Protein AF-A0A2R6P056-F1 (afdb_monomer_lite)

Foldseek 3Di:
DFQQDAPVPDPDQDLEEEAEDDQDDPPDPPDRAHHLCNVVSQHAYEYEAVHLNNVQVSLPFDKDFALDFQAAKFKKAFDDDPPPLCLFQQLCPPVDRIFIFGAGYRMATPGGHPQKDQGIATPRHSNQKIAGNPGNYIYHRTDLPDVSRVCSVVSVVSCQCPRSVHDPCPDLVNLLVVLLVVLCVVQDPAEAEEEEAALALLSLLLQLSNCVNRNPSYAYEYEPLLQAADCSLVVSCCCVCVVRVRHYDYHDCNVVNQVQLAQPQDLVSLLVSLLVVVLVVSVVVLVVVQVVLVVCCVVPPDHNDGHAEYEASAAQVNVVQQDDPVDGRDPPPVQRPVVVDDPPDRHHYDHSRNHDDLVSSLSSCVVSVNDNCSSLDADAGSSHCCSLERGGDHSLQSVLQNVLQVLLVVLCVVVVNSNVWNDKGKHWYPAWDWADDPNDIDTATEMEIFTWDDPPVQWTFTDDDDPVSVVSSQVCSCNPRPRYNYYHYDRATVVGPDPVPCLVVLCVCQVDAPQPQLHTRVRPGNDDQLPQKDKDKAADDPVVVVVPAFIEIFIWGQDRNDSDIDRQDDAPVVVLCRQQVCLQVVSGAFPDQPPVVQKTWHWYQHPNQRWIKIKIWHWDDDPRRIHGSFSPQDDDDQPDPGGTTKIKIKTFQQFCSPLPGQQLLPDLWDWDWDQDPNDIAIWIWGFGGGNATEIETAPQSLCCVPPVGDPDDDCVDPSNLVVQLVSQLVSCVSSVHHSVPQQPDWYKHKDADDPVCLPAQIEIFTDGSSHTDQFDRPSNVLRLQLSLVDPPHPSVVSNCVSPVVDPDDPQFFHWYAYNRGIWTKHWDADPVRGTRIIMGIDGDDCPDDDDDDD

Secondary structure (DSSP, 8-state):
--TT--GGG-SS--S-EEE---SS-TTSTTPPPPPGGGGGSSS-EEEETHHHHHHHHHTT-EEEE-SS--EEEEEEEE---TT--TTTTTTTTTS-SEEEEEEE-SEEEEEPPTTEEEEEE-SS-TTSEEEESSS-EEEESB-TTSTTSTTHHHHHHIIIIIIS---S---HHHHHHHHHHHHHHHHTTT-EEEEE--SSHHHHHHHHHHHHHHGGGEEEEEEE-S-SSTTHHHHHHIIIIIIT---EEEEE-HHHHHHHSTT---HHHHHHHHHHHHHHHHHHHHHHHHHHHHHHHHTT-S----EEEEE----HHHHHHH--TTSPPP---TTTS-TTS-TT--PEEE-TTTT--HHHHHHHHHHTT--HHHHTPPP--TTGGGGTB-S---HHHHHHHHHHHHHHHHHHHHTT-GGG-SEEEEEEEEEEEEEEETTEEEEEEEEEEEEEE-SSSSSBEEP---HHHHHHHHHHHHHHSTTEEEEEE----BS-S-GGGHHHHHHHHTT---TTT-EETTTTEE--TTTSEEEEEEPPPHHHHHTT--EEEEEEEEPSSS--EE-S---HHHHHHHHHHHHHTTSS--S-EETTTTEEEEEEEETTTTEEEEEEEEEEEETTEEEE----S-EE-TTSSSEE--EEEEEES-BTTTTSSSSTTS-SSEEEEEEETTEEEEEEEEEEEESEEEEEEEHHHHHHHHHSS-S---TTSHHHHHHHHHHHHHHHHHTTS-TT-TTSSEEEEEEPPPTT-TT-SEEEEEEETTEE-SS--HHHHHHHHHHTTSTTSHHHHHHHHHHHTS---TT--EEEEETTEEEEEEEEE-TTS-EEEEEEEE------------

pLDDT: mean 84.79, std 12.83, range [28.3, 98.31]

Organism: NCBI:txid98765

Radius of gyration: 34.44 Å; chains: 1; bounding box: 95×86×88 Å

InterPro domains:
  IPR001674 GMP synthase, C-terminal [TIGR00884] (174-497)
  IPR001674 GMP synthase, C-terminal [cd01997] (183-497)
  IPR004739 GMP synthase, glutamine amidotransferase [TIGR00888] (2-167)
  IPR004739 GMP synthase, glutamine amidotransferase [cd01742] (2-160)
  IPR007400 PrpF-like [PF04303] (493-852)
  IPR014729 Rossmann-like alpha/beta/alpha sandwich fold [G3DSA:3.40.50.620] (172-387)
  IPR017926 Glutamine amidotransferase [PF00117] (6-162)
  IPR022310 NAD/GMP synthase [PF02540] (185-264)
  IPR022955 GMP synthase [MF_00344] (4-502)
  IPR025777 GMP synthetase ATP pyrophosphatase domain [PS51553] (170-377)
  IPR029062 Class I glutamine amidotransferase-like [G3DSA:3.40.50.880] (2-171)
  IPR029062 Class I glutamine amidotransferase-like [SSF52317] (11-172)

Sequence (854 aa):
MPCTQKIKDLNFKPKGVILSGSPYSVYDDDAPHVDTAVFELGVPVLGICYGLQEMAWNLKGKVSQCDHREYGFAQLQVSKISNGNKSVDALFENLGDEMQVWMSHGDQLSEMPTDFHIIGHTQNAPYAAIAHNSKPFYGIQFHPEVTHSPRGREIIGRFVLNICECKTNWTMEEFIGKEITRIRQICGEKGRVIGAVSGGVDSTVAAKLMHEAIGDRFHAIMVDNGVLRLNEAKQVHEMLNNDLGVNLTVVDASELFLSRLKDIEDPEQKRKIIGNTFINVFEEEAAKIEAAAEAEEKQGAEAKGRVEWLLQGTLYPDVIESISFKGPSATIKTHHNVGGLLKDMKLKLIEPLRELFKDEVRALGRLLSIPSHLVQRHPFPGPGLAIRILGPVTREQVQILQHADSIYIEEIRRAELYDQISQAFAVLLPVKAVGVMGDKRTYEQVIALRAVQSEDFMTADWFVFPAEVLRRISSRITNEVAGINRVTYDISSKPPADSARWGPIFLGIMGSPDPTYGRQLNGMGGGVSSLSKICVVERPSVAQKAEGIDVVYTFVQVGIHDTAIDYSGNCGNLSSMIGVYALDEGLCQPRTVDEKLGTTIVRSLNTNTNKIIDTTFPVASLGTDITPLLDLQQVSMAGVPGKASQIVLEFVSPGGARTGKLLPTGNPVDVIEVEIDGRRAEFNVSLVDATNPTVFILKDELCMALYGGSLSIDYNDNDVRRVMENLRQQGAILMGLDPSAQAQPKIAALSESAAEDGSVDIVIHAFSMGVLHKAVPMTVGLCLGVASNIKDTLAWNIVQESRSTRLSNSDELTRIRHPGGTVDVGASIDSSGEVESAKVIRTGRRLMKGVVWW

Structure (mmCIF, N/CA/C/O backbone):
data_AF-A0A2R6P056-F1
#
_entry.id   AF-A0A2R6P056-F1
#
loop_
_atom_site.group_PDB
_atom_site.id
_atom_site.type_symbol
_atom_site.label_atom_id
_atom_site.label_alt_id
_atom_site.label_comp_id
_atom_site.label_asym_id
_atom_site.label_entity_id
_atom_site.label_seq_id
_atom_site.pdbx_PDB_ins_code
_atom_site.Cartn_x
_atom_site.Cartn_y
_atom_site.Cartn_z
_atom_site.occupancy
_atom_site.B_iso_or_equiv
_atom_site.auth_seq_id
_atom_site.auth_comp_id
_atom_site.auth_asym_id
_atom_site.auth_atom_id
_atom_site.pdbx_PDB_model_num
ATOM 1 N N . MET A 1 1 ? -4.938 -19.185 8.873 1.00 75.62 1 MET A N 1
ATOM 2 C CA . MET A 1 1 ? -3.957 -19.999 9.633 1.00 75.62 1 MET A CA 1
ATOM 3 C C . MET A 1 1 ? -2.597 -19.829 8.978 1.00 75.62 1 MET A C 1
ATOM 5 O O . MET A 1 1 ? -2.578 -19.741 7.754 1.00 75.62 1 MET A O 1
ATOM 9 N N . PRO A 1 2 ? -1.494 -19.756 9.737 1.00 83.56 2 PRO A N 1
ATOM 10 C CA . PRO A 1 2 ? -0.162 -19.773 9.141 1.00 83.56 2 PRO A CA 1
ATOM 11 C C . PRO A 1 2 ? 0.086 -21.123 8.453 1.00 83.56 2 PRO A C 1
ATOM 13 O O . PRO A 1 2 ? -0.388 -22.159 8.918 1.00 83.56 2 PRO A O 1
ATOM 16 N N . CYS A 1 3 ? 0.842 -21.120 7.360 1.00 81.75 3 CYS A N 1
ATOM 17 C CA . CYS A 1 3 ? 1.228 -22.326 6.617 1.00 81.75 3 CYS A CA 1
ATOM 18 C C . CYS A 1 3 ? 2.024 -23.337 7.464 1.00 81.75 3 CYS A C 1
ATOM 20 O O . CYS A 1 3 ? 1.934 -24.534 7.225 1.00 81.75 3 CYS A O 1
ATOM 22 N N . THR A 1 4 ? 2.725 -22.874 8.502 1.00 84.62 4 THR A N 1
ATOM 23 C CA . THR A 1 4 ? 3.504 -23.703 9.435 1.00 84.62 4 THR A CA 1
ATOM 24 C C . THR A 1 4 ? 2.660 -24.401 10.512 1.00 84.62 4 THR A C 1
ATOM 26 O O . THR A 1 4 ? 3.211 -25.115 11.356 1.00 84.62 4 THR A O 1
ATOM 29 N N . GLN A 1 5 ? 1.334 -24.208 10.511 1.00 90.19 5 GLN A N 1
ATOM 30 C CA . GLN A 1 5 ? 0.412 -24.845 11.451 1.00 90.19 5 GLN A CA 1
ATOM 31 C C . GLN A 1 5 ? 0.548 -26.370 11.389 1.00 90.19 5 GLN A C 1
ATOM 33 O O . GLN A 1 5 ? 0.335 -26.984 10.344 1.00 90.19 5 GLN A O 1
ATOM 38 N N . LYS A 1 6 ? 0.856 -26.995 12.530 1.00 91.06 6 LYS A N 1
ATOM 39 C CA . LYS A 1 6 ? 0.923 -28.454 12.612 1.00 91.06 6 LYS A CA 1
ATOM 40 C C . LYS A 1 6 ? -0.477 -29.048 12.583 1.00 91.06 6 LYS A C 1
ATOM 42 O O . LYS A 1 6 ? -1.356 -28.621 13.334 1.00 91.06 6 LYS A O 1
ATOM 47 N N . ILE A 1 7 ? -0.665 -30.062 11.745 1.00 91.56 7 ILE A N 1
ATOM 48 C CA . ILE A 1 7 ? -1.951 -30.733 11.543 1.00 91.56 7 ILE A CA 1
ATOM 49 C C . ILE A 1 7 ? -2.420 -31.416 12.825 1.00 91.56 7 ILE A C 1
ATOM 51 O O . ILE A 1 7 ? -3.599 -31.357 13.158 1.00 91.56 7 ILE A O 1
ATOM 55 N N . LYS A 1 8 ? -1.492 -32.008 13.582 1.00 90.69 8 LYS A N 1
ATOM 56 C CA . LYS A 1 8 ? -1.785 -32.645 14.876 1.00 90.69 8 LYS A CA 1
ATOM 57 C C . LYS A 1 8 ? -2.351 -31.678 15.928 1.00 90.69 8 LYS A C 1
ATOM 59 O O . LYS A 1 8 ? -2.991 -32.134 16.869 1.00 90.69 8 LYS A O 1
ATOM 64 N N . ASP A 1 9 ? -2.099 -30.377 15.773 1.00 91.12 9 ASP A N 1
ATOM 65 C CA . ASP A 1 9 ? -2.533 -29.341 16.713 1.00 91.12 9 ASP A CA 1
ATOM 66 C C . ASP A 1 9 ? -3.903 -28.751 16.312 1.00 91.12 9 ASP A C 1
ATOM 68 O O . ASP A 1 9 ? -4.453 -27.915 17.029 1.00 91.12 9 ASP A O 1
ATOM 72 N N . LEU A 1 10 ? -4.481 -29.182 15.181 1.00 88.69 10 LEU A N 1
ATOM 73 C CA . LEU A 1 10 ? -5.836 -28.803 14.788 1.00 88.69 10 LEU A CA 1
ATOM 74 C C . LEU A 1 10 ? -6.864 -29.530 15.661 1.00 88.69 10 LEU A C 1
ATOM 76 O O . LEU A 1 10 ? -6.877 -30.755 15.765 1.00 88.69 10 LEU A O 1
ATOM 80 N N . ASN A 1 11 ? -7.796 -28.773 16.233 1.00 91.38 11 ASN A N 1
ATOM 81 C CA . ASN A 1 11 ? -8.930 -29.309 16.989 1.00 91.38 11 ASN A CA 1
ATOM 82 C C . ASN A 1 11 ? -10.123 -29.717 16.098 1.00 91.38 11 ASN A C 1
ATOM 84 O O . ASN A 1 11 ? -11.168 -30.113 16.611 1.00 91.38 11 ASN A O 1
ATOM 88 N N . PHE A 1 12 ? -9.984 -29.625 14.774 1.00 90.44 12 PHE A N 1
ATOM 89 C CA . PHE A 1 12 ? -10.986 -30.037 13.794 1.00 90.44 12 PHE A CA 1
ATOM 90 C C . PHE A 1 12 ? -10.323 -30.702 12.584 1.00 90.44 12 PHE A C 1
ATOM 92 O O . PHE A 1 12 ? -9.145 -30.487 12.300 1.00 90.44 12 PHE A O 1
ATOM 99 N N . LYS A 1 13 ? -11.104 -31.481 11.829 1.00 91.62 13 LYS A N 1
ATOM 100 C CA . LYS A 1 13 ? -10.689 -32.006 10.523 1.00 91.62 13 LYS A CA 1
ATOM 101 C C . LYS A 1 13 ? -11.301 -31.141 9.410 1.00 91.62 13 LYS A C 1
ATOM 103 O O . LYS A 1 13 ? -12.532 -31.093 9.332 1.00 91.62 13 LYS A O 1
ATOM 108 N N . PRO A 1 14 ? -10.502 -30.456 8.566 1.00 94.00 14 PRO A N 1
ATOM 109 C CA . PRO A 1 14 ? -11.036 -29.638 7.477 1.00 94.00 14 PRO A CA 1
ATOM 110 C C . PRO A 1 14 ? -11.756 -30.499 6.432 1.00 94.00 14 PRO A C 1
ATOM 112 O O . PRO A 1 14 ? -11.484 -31.690 6.302 1.00 94.00 14 PRO A O 1
ATOM 115 N N . LYS A 1 15 ? -12.672 -29.897 5.666 1.00 96.06 15 LYS A N 1
ATOM 116 C CA . LYS A 1 15 ? -13.300 -30.555 4.506 1.00 96.06 15 LYS A CA 1
ATOM 117 C C . LYS A 1 15 ? -12.418 -30.540 3.263 1.00 96.06 15 LYS A C 1
ATOM 119 O O . LYS A 1 15 ? -12.544 -31.440 2.449 1.00 96.06 15 LYS A O 1
ATOM 124 N N . GLY A 1 16 ? -11.517 -29.570 3.172 1.00 96.38 16 GLY A N 1
ATOM 125 C CA . GLY A 1 16 ? -10.445 -29.476 2.193 1.00 96.38 16 GLY A CA 1
ATOM 126 C C . GLY A 1 16 ? -9.465 -28.381 2.601 1.00 96.38 16 GLY A C 1
ATOM 127 O O . GLY A 1 16 ? -9.745 -27.604 3.517 1.00 96.38 16 GLY A O 1
ATOM 128 N N . VAL A 1 17 ? -8.306 -28.342 1.954 1.00 97.19 17 VAL A N 1
ATOM 129 C CA . VAL A 1 17 ? -7.214 -27.414 2.267 1.00 97.19 17 VAL A CA 1
ATOM 130 C C . VAL A 1 17 ? -6.831 -26.640 1.012 1.00 97.19 17 VAL A C 1
ATOM 132 O O . VAL A 1 17 ? -6.669 -27.235 -0.047 1.00 97.19 17 VAL A O 1
ATOM 135 N N . ILE A 1 18 ? -6.660 -25.324 1.133 1.00 97.81 18 ILE A N 1
ATOM 136 C CA . ILE A 1 18 ? -6.071 -24.486 0.083 1.00 97.81 18 ILE A CA 1
ATOM 137 C C . ILE A 1 18 ? -4.707 -24.005 0.582 1.00 97.81 18 ILE A C 1
ATOM 139 O O . ILE A 1 18 ? -4.626 -23.375 1.637 1.00 97.81 18 ILE A O 1
ATOM 143 N N . LEU A 1 19 ? -3.645 -24.315 -0.159 1.00 96.56 19 LEU A N 1
ATOM 144 C CA . LEU A 1 19 ? -2.292 -23.808 0.064 1.00 96.56 19 LEU A CA 1
ATOM 145 C C . LEU A 1 19 ? -2.094 -22.597 -0.854 1.00 96.56 19 LEU A C 1
ATOM 147 O O . LEU A 1 19 ? -2.157 -22.742 -2.072 1.00 96.56 19 LEU A O 1
ATOM 151 N N . SER A 1 20 ? -1.918 -21.405 -0.286 1.00 92.06 20 SER A N 1
ATOM 152 C CA . SER A 1 20 ? -1.836 -20.148 -1.043 1.00 92.06 20 SER A CA 1
ATOM 153 C C . SER A 1 20 ? -0.465 -19.919 -1.693 1.00 92.06 20 SER A C 1
ATOM 155 O O . SER A 1 20 ? 0.488 -20.664 -1.460 1.00 92.06 20 SER A O 1
ATOM 157 N N . GLY A 1 21 ? -0.356 -18.834 -2.466 1.00 86.94 21 GLY A N 1
ATOM 158 C CA . GLY A 1 21 ? 0.915 -18.348 -3.002 1.00 86.94 21 GLY A CA 1
ATOM 159 C C . GLY A 1 21 ? 1.858 -17.763 -1.939 1.00 86.94 21 GLY A C 1
ATOM 160 O O . GLY A 1 21 ? 1.468 -17.525 -0.794 1.00 86.94 21 GLY A O 1
ATOM 161 N N . SER A 1 22 ? 3.106 -17.524 -2.345 1.00 82.69 22 SER A N 1
ATOM 162 C CA . SER A 1 22 ? 4.208 -16.996 -1.533 1.00 82.69 22 SER A CA 1
ATOM 163 C C . SER A 1 22 ? 5.243 -16.342 -2.461 1.00 82.69 22 SER A C 1
ATOM 165 O O . SER A 1 22 ? 5.363 -16.780 -3.606 1.00 82.69 22 SER A O 1
ATOM 167 N N . PRO A 1 23 ? 6.003 -15.323 -2.012 1.00 75.56 23 PRO A N 1
ATOM 168 C CA . PRO A 1 23 ? 7.114 -14.777 -2.793 1.00 75.56 23 PRO A CA 1
ATOM 169 C C . PRO A 1 23 ? 8.371 -15.664 -2.769 1.00 75.56 23 PRO A C 1
ATOM 171 O O . PRO A 1 23 ? 9.294 -15.403 -3.535 1.00 75.56 23 PRO A O 1
ATOM 174 N N . TYR A 1 24 ? 8.426 -16.652 -1.871 1.00 82.88 24 TYR A N 1
ATOM 175 C CA . TYR A 1 24 ? 9.580 -17.532 -1.687 1.00 82.88 24 TYR A CA 1
ATOM 176 C C . TYR A 1 24 ? 9.681 -18.588 -2.790 1.00 82.88 24 TYR A C 1
ATOM 178 O O . TYR A 1 24 ? 8.664 -19.038 -3.318 1.00 82.88 24 TYR A O 1
ATOM 186 N N . SER A 1 25 ? 10.903 -19.029 -3.079 1.00 88.00 25 SER A N 1
ATOM 187 C CA . SER A 1 25 ? 11.138 -20.343 -3.679 1.00 88.00 25 SER A CA 1
ATOM 188 C C . SER A 1 25 ? 10.952 -21.425 -2.617 1.00 88.00 25 SER A C 1
ATOM 190 O O . SER A 1 25 ? 11.309 -21.212 -1.460 1.00 88.00 25 SER A O 1
ATOM 192 N N . VAL A 1 26 ? 10.461 -22.613 -2.990 1.00 89.88 26 VAL A N 1
ATOM 193 C CA . VAL A 1 26 ? 10.412 -23.774 -2.069 1.00 89.88 26 VAL A CA 1
ATOM 194 C C . VAL A 1 26 ? 11.807 -24.246 -1.633 1.00 89.88 26 VAL A C 1
ATOM 196 O O . VAL A 1 26 ? 11.919 -25.086 -0.749 1.00 89.88 26 VAL A O 1
ATOM 199 N N . TYR A 1 27 ? 12.875 -23.745 -2.261 1.00 90.12 27 TYR A N 1
ATOM 200 C CA . TYR A 1 27 ? 14.259 -24.067 -1.905 1.00 90.12 27 TYR A CA 1
ATOM 201 C C . TYR A 1 27 ? 14.955 -22.978 -1.085 1.00 90.12 27 TYR A C 1
ATOM 203 O O . TYR A 1 27 ? 16.106 -23.181 -0.702 1.00 90.12 27 TYR A O 1
ATOM 211 N N . ASP A 1 28 ? 14.312 -21.831 -0.842 1.00 86.31 28 ASP A N 1
ATOM 212 C CA . ASP A 1 28 ? 14.918 -20.787 -0.013 1.00 86.31 28 ASP A CA 1
ATOM 213 C C . ASP A 1 28 ? 15.068 -21.290 1.433 1.00 86.31 28 ASP A C 1
ATOM 215 O O . ASP A 1 28 ? 14.157 -21.909 1.976 1.00 86.31 28 ASP A O 1
ATOM 219 N N . ASP A 1 29 ? 16.184 -20.973 2.099 1.00 84.19 29 ASP A N 1
ATOM 220 C CA . ASP A 1 29 ? 16.442 -21.421 3.484 1.00 84.19 29 ASP A CA 1
ATOM 221 C C . ASP A 1 29 ? 15.346 -20.969 4.474 1.00 84.19 29 ASP A C 1
ATOM 223 O O . ASP A 1 29 ? 15.034 -21.652 5.449 1.00 84.19 29 ASP A O 1
ATOM 227 N N . ASP A 1 30 ? 14.746 -19.810 4.194 1.00 85.56 30 ASP A N 1
ATOM 228 C CA . ASP A 1 30 ? 13.691 -19.175 4.986 1.00 85.56 30 ASP A CA 1
ATOM 229 C C . ASP A 1 30 ? 12.273 -19.484 4.462 1.00 85.56 30 ASP A C 1
ATOM 231 O O . ASP A 1 30 ? 11.299 -18.856 4.905 1.00 85.56 30 ASP A O 1
ATOM 235 N N . ALA A 1 31 ? 12.147 -20.396 3.492 1.00 86.06 31 ALA A N 1
ATOM 236 C CA . ALA A 1 31 ? 10.882 -20.710 2.849 1.00 86.06 31 ALA A CA 1
ATOM 237 C C . ALA A 1 31 ? 9.869 -21.276 3.861 1.00 86.06 31 ALA A C 1
ATOM 239 O O . ALA A 1 31 ? 10.178 -22.164 4.664 1.00 86.06 31 ALA A O 1
ATOM 240 N N . PRO A 1 32 ? 8.624 -20.777 3.858 1.00 87.25 32 PRO A N 1
ATOM 241 C CA . PRO A 1 32 ? 7.599 -21.318 4.725 1.00 87.25 32 PRO A CA 1
ATOM 242 C C . PRO A 1 32 ? 7.099 -22.668 4.194 1.00 87.25 32 PRO A C 1
ATOM 244 O O . PRO A 1 32 ? 6.474 -22.729 3.135 1.00 87.25 32 PRO A O 1
ATOM 247 N N . HIS A 1 33 ? 7.302 -23.735 4.964 1.00 92.62 33 HIS A N 1
ATOM 248 C CA . HIS A 1 33 ? 6.852 -25.082 4.602 1.00 92.62 33 HIS A CA 1
ATOM 249 C C . HIS A 1 33 ? 5.596 -25.515 5.349 1.00 92.62 33 HIS A C 1
ATOM 251 O O . HIS A 1 33 ? 5.412 -25.211 6.536 1.00 92.62 33 HIS A O 1
ATOM 257 N N . VAL A 1 34 ? 4.744 -26.261 4.646 1.00 94.00 34 VAL A N 1
ATOM 258 C CA . VAL A 1 34 ? 3.537 -26.845 5.233 1.00 94.00 34 VAL A CA 1
ATOM 259 C C . VAL A 1 34 ? 3.890 -28.070 6.074 1.00 94.00 34 VAL A C 1
ATOM 261 O O . VAL A 1 34 ? 4.869 -28.770 5.824 1.00 94.00 34 VAL A O 1
ATOM 264 N N . ASP A 1 35 ? 3.082 -28.368 7.089 1.00 94.19 35 ASP A N 1
ATOM 265 C CA . ASP A 1 35 ? 3.185 -29.653 7.772 1.00 94.19 35 ASP A CA 1
ATOM 266 C C . ASP A 1 35 ? 2.777 -30.793 6.826 1.00 94.19 35 ASP A C 1
ATOM 268 O O . ASP A 1 35 ? 1.626 -30.877 6.397 1.00 94.19 35 ASP A O 1
ATOM 272 N N . THR A 1 36 ? 3.719 -31.682 6.506 1.00 93.75 36 THR A N 1
ATOM 273 C CA . THR A 1 36 ? 3.576 -32.719 5.464 1.00 93.75 36 THR A CA 1
ATOM 274 C C . THR A 1 36 ? 2.425 -33.692 5.721 1.00 93.75 36 THR A C 1
ATOM 276 O O . THR A 1 36 ? 1.840 -34.226 4.776 1.00 93.75 36 THR A O 1
ATOM 279 N N . ALA A 1 37 ? 2.011 -33.829 6.985 1.00 94.19 37 ALA A N 1
ATOM 280 C CA . ALA A 1 37 ? 0.803 -34.539 7.401 1.00 94.19 37 ALA A CA 1
ATOM 281 C C . ALA A 1 37 ? -0.478 -34.050 6.691 1.00 94.19 37 ALA A C 1
ATOM 283 O O . ALA A 1 37 ? -1.468 -34.782 6.633 1.00 94.19 37 ALA A O 1
ATOM 284 N N . VAL A 1 38 ? -0.477 -32.846 6.103 1.00 94.44 38 VAL A N 1
ATOM 285 C CA . VAL A 1 38 ? -1.598 -32.324 5.309 1.00 94.44 38 VAL A CA 1
ATOM 286 C C . VAL A 1 38 ? -1.961 -33.252 4.143 1.00 94.44 38 VAL A C 1
ATOM 288 O O . VAL A 1 38 ? -3.143 -33.449 3.862 1.00 94.44 38 VAL A O 1
ATOM 291 N N . PHE A 1 39 ? -0.970 -33.901 3.522 1.00 94.19 39 PHE A N 1
ATOM 292 C CA . PHE A 1 39 ? -1.167 -34.818 2.393 1.00 94.19 39 PHE A CA 1
ATOM 293 C C . PHE A 1 39 ? -1.636 -36.221 2.823 1.00 94.19 39 PHE A C 1
ATOM 295 O O . PHE A 1 39 ? -1.958 -37.063 1.979 1.00 94.19 39 PHE A O 1
ATOM 302 N N . GLU A 1 40 ? -1.716 -36.475 4.131 1.00 92.56 40 GLU A N 1
ATOM 303 C CA . GLU A 1 40 ? -2.178 -37.732 4.733 1.00 92.56 40 GLU A CA 1
ATOM 304 C C . GLU A 1 40 ? -3.558 -37.597 5.401 1.00 92.56 40 GLU A C 1
ATOM 306 O O . GLU A 1 40 ? -4.170 -38.593 5.784 1.00 92.56 40 GLU A O 1
ATOM 311 N N . LEU A 1 41 ? -4.112 -36.379 5.476 1.00 91.25 41 LEU A N 1
ATOM 312 C CA . LEU A 1 41 ? -5.406 -36.090 6.110 1.00 91.25 41 LEU A CA 1
ATOM 313 C C . LEU A 1 41 ? -6.607 -36.808 5.471 1.00 91.25 41 LEU A C 1
ATOM 315 O O . LEU A 1 41 ? -7.665 -36.937 6.102 1.00 91.25 41 LEU A O 1
ATOM 319 N N . GLY A 1 42 ? -6.474 -37.254 4.220 1.00 92.44 42 GLY A N 1
ATOM 320 C CA . GLY A 1 42 ? -7.564 -37.865 3.458 1.00 92.44 42 GLY A CA 1
ATOM 321 C C . GLY A 1 42 ? -8.678 -36.871 3.117 1.00 92.44 42 GLY A C 1
ATOM 322 O O . GLY A 1 42 ? -9.853 -37.222 3.193 1.00 92.44 42 GLY A O 1
ATOM 323 N N . VAL A 1 43 ? -8.311 -35.624 2.811 1.00 95.75 43 VAL A N 1
ATOM 324 C CA . VAL A 1 43 ? -9.210 -34.538 2.383 1.00 95.75 43 VAL A CA 1
ATOM 325 C C . VAL A 1 43 ? -8.651 -33.900 1.104 1.00 95.75 43 VAL A C 1
ATOM 327 O O . VAL A 1 43 ? -7.445 -34.010 0.878 1.00 95.75 43 VAL A O 1
ATOM 330 N N . PRO A 1 44 ? -9.470 -33.251 0.261 1.00 97.75 44 PRO A N 1
ATOM 331 C CA . PRO A 1 44 ? -8.982 -32.530 -0.908 1.00 97.75 44 PRO A CA 1
ATOM 332 C C . PRO A 1 44 ? -7.988 -31.421 -0.582 1.00 97.75 44 PRO A C 1
ATOM 334 O O . PRO A 1 44 ? -8.125 -30.734 0.431 1.00 97.75 44 PRO A O 1
ATOM 337 N N . VAL A 1 45 ? -7.010 -31.225 -1.467 1.00 98.06 45 VAL A N 1
ATOM 338 C CA . VAL A 1 45 ? -5.990 -30.175 -1.339 1.00 98.06 45 VAL A CA 1
ATOM 339 C C . VAL A 1 45 ? -5.863 -29.432 -2.665 1.00 98.06 45 VAL A C 1
ATOM 341 O O . VAL A 1 45 ? -5.681 -30.069 -3.698 1.00 98.06 45 VAL A O 1
ATOM 344 N N . LEU A 1 46 ? -5.944 -28.102 -2.631 1.00 98.31 46 LEU A N 1
ATOM 345 C CA . LEU A 1 46 ? -5.671 -27.215 -3.761 1.00 98.31 46 LEU A CA 1
ATOM 346 C C . LEU A 1 46 ? -4.417 -26.389 -3.467 1.00 98.31 46 LEU A C 1
ATOM 348 O O . LEU A 1 46 ? -4.413 -25.587 -2.539 1.00 98.31 46 LEU A O 1
ATOM 352 N N . GLY A 1 47 ? -3.360 -26.566 -4.252 1.00 97.56 47 GLY A N 1
ATOM 353 C CA . GLY A 1 47 ? -2.179 -25.707 -4.225 1.00 97.56 47 GLY A CA 1
ATOM 354 C C . GLY A 1 47 ? -2.292 -24.564 -5.230 1.00 97.56 47 GLY A C 1
ATOM 355 O O . GLY A 1 47 ? -2.563 -24.816 -6.397 1.00 97.56 47 GLY A O 1
ATOM 356 N N . ILE A 1 48 ? -2.070 -23.324 -4.801 1.00 97.12 48 ILE A N 1
ATOM 357 C CA . ILE A 1 48 ? -2.097 -22.123 -5.647 1.00 97.12 48 ILE A CA 1
ATOM 358 C C . ILE A 1 48 ? -0.692 -21.528 -5.691 1.00 97.12 48 ILE A C 1
ATOM 360 O O . ILE A 1 48 ? -0.143 -21.170 -4.650 1.00 97.12 48 ILE A O 1
ATOM 364 N N . CYS A 1 49 ? -0.116 -21.397 -6.885 1.00 93.50 49 CYS A N 1
ATOM 365 C CA . CYS A 1 49 ? 1.226 -20.865 -7.114 1.00 93.50 49 CYS A CA 1
ATOM 366 C C . CYS A 1 49 ? 2.279 -21.594 -6.248 1.00 93.50 49 CYS A C 1
ATOM 368 O O . CYS A 1 49 ? 2.548 -22.774 -6.475 1.00 93.50 49 CYS A O 1
ATOM 370 N N . TYR A 1 50 ? 2.821 -20.952 -5.211 1.00 93.88 50 TYR A N 1
ATOM 371 C CA . TYR A 1 50 ? 3.709 -21.600 -4.240 1.00 93.88 50 TYR A CA 1
ATOM 372 C C . TYR A 1 50 ? 3.086 -22.844 -3.595 1.00 93.88 50 TYR A C 1
ATOM 374 O O . TYR A 1 50 ? 3.771 -23.835 -3.389 1.00 93.88 50 TYR A O 1
ATOM 382 N N . GLY A 1 51 ? 1.777 -22.859 -3.332 1.00 95.94 51 GLY A N 1
ATOM 383 C CA . GLY A 1 51 ? 1.104 -24.040 -2.793 1.00 95.94 51 GLY A CA 1
ATOM 384 C C . GLY A 1 51 ? 1.131 -25.249 -3.736 1.00 95.94 51 GLY A C 1
ATOM 385 O O . GLY A 1 51 ? 1.200 -26.387 -3.272 1.00 95.94 51 GLY A O 1
ATOM 386 N N . LEU A 1 52 ? 1.097 -25.021 -5.055 1.00 96.31 52 LEU A N 1
ATOM 387 C CA . LEU A 1 52 ? 1.306 -26.070 -6.062 1.00 96.31 52 LEU A CA 1
ATOM 388 C C . LEU A 1 52 ? 2.760 -26.565 -6.010 1.00 96.31 52 LEU A C 1
ATOM 390 O O . LEU A 1 52 ? 2.999 -27.771 -6.022 1.00 96.31 52 LEU A O 1
ATOM 394 N N . GLN A 1 53 ? 3.719 -25.645 -5.921 1.00 94.94 53 GLN A N 1
ATOM 395 C CA . GLN A 1 53 ? 5.148 -25.960 -5.853 1.00 94.94 53 GLN A CA 1
ATOM 396 C C . GLN A 1 53 ? 5.488 -26.759 -4.589 1.00 94.94 53 GLN A C 1
ATOM 398 O O . GLN A 1 53 ? 6.136 -27.798 -4.677 1.00 94.94 53 GLN A O 1
ATOM 403 N N . GLU A 1 54 ? 4.981 -26.333 -3.433 1.00 95.50 54 GLU A N 1
ATOM 404 C CA . GLU A 1 54 ? 5.142 -26.998 -2.138 1.00 95.50 54 GLU A CA 1
ATOM 405 C C . GLU A 1 54 ? 4.528 -28.405 -2.158 1.00 95.50 54 GLU A C 1
ATOM 407 O O . GLU A 1 54 ? 5.139 -29.364 -1.677 1.00 95.50 54 GLU A O 1
ATOM 412 N N . MET A 1 55 ? 3.341 -28.561 -2.759 1.00 96.44 55 MET A N 1
ATOM 413 C CA . MET A 1 55 ? 2.724 -29.873 -2.972 1.00 96.44 55 MET A CA 1
ATOM 414 C C . MET A 1 55 ? 3.607 -30.761 -3.847 1.00 96.44 55 MET A C 1
ATOM 416 O O . MET A 1 55 ? 3.860 -31.915 -3.501 1.00 96.44 55 MET A O 1
ATOM 420 N N . ALA A 1 56 ? 4.080 -30.234 -4.974 1.00 95.31 56 ALA A N 1
ATOM 421 C CA . ALA A 1 56 ? 4.881 -30.999 -5.911 1.00 95.31 56 ALA A CA 1
ATOM 422 C C . ALA A 1 56 ? 6.212 -31.435 -5.294 1.00 95.31 56 ALA A C 1
ATOM 424 O O . ALA A 1 56 ? 6.567 -32.610 -5.378 1.00 95.31 56 ALA A O 1
ATOM 425 N N . TRP A 1 57 ? 6.905 -30.521 -4.617 1.00 95.00 57 TRP A N 1
ATOM 426 C CA . TRP A 1 57 ? 8.178 -30.773 -3.950 1.00 95.00 57 TRP A CA 1
ATOM 427 C C . TRP A 1 57 ? 8.064 -31.872 -2.882 1.00 95.00 57 TRP A C 1
ATOM 429 O O . TRP A 1 57 ? 8.826 -32.841 -2.905 1.00 95.00 57 TRP A O 1
ATOM 439 N N . ASN A 1 58 ? 7.044 -31.807 -2.020 1.00 94.00 58 ASN A N 1
ATOM 440 C CA . ASN A 1 58 ? 6.794 -32.838 -1.006 1.00 94.00 58 ASN A CA 1
ATOM 441 C C . ASN A 1 58 ? 6.419 -34.205 -1.607 1.00 94.00 58 ASN A C 1
ATOM 443 O O . ASN A 1 58 ? 6.702 -35.250 -1.017 1.00 94.00 58 ASN A O 1
ATOM 447 N N . LEU A 1 59 ? 5.804 -34.217 -2.792 1.00 93.25 59 LEU A N 1
ATOM 448 C CA . LEU A 1 59 ? 5.397 -35.432 -3.503 1.00 93.25 59 LEU A CA 1
ATOM 449 C C . LEU A 1 59 ? 6.426 -35.898 -4.547 1.00 93.25 59 LEU A C 1
ATOM 451 O O . LEU A 1 59 ? 6.096 -36.699 -5.419 1.00 93.25 59 LEU A O 1
ATOM 455 N N . LYS A 1 60 ? 7.692 -35.475 -4.407 1.00 92.38 60 LYS A N 1
ATOM 456 C CA . LYS A 1 60 ? 8.842 -35.882 -5.240 1.00 92.38 60 LYS A CA 1
ATOM 457 C C . LYS A 1 60 ? 8.817 -35.378 -6.690 1.00 92.38 60 LYS A C 1
ATOM 459 O O . LYS A 1 60 ? 9.513 -35.938 -7.534 1.00 92.38 60 LYS A O 1
ATOM 464 N N . GLY A 1 61 ? 8.048 -34.334 -6.985 1.00 92.50 61 GLY A N 1
ATOM 465 C CA . GLY A 1 61 ? 8.245 -33.519 -8.185 1.00 92.50 61 GLY A CA 1
ATOM 466 C C . GLY A 1 61 ? 9.474 -32.616 -8.055 1.00 92.50 61 GLY A C 1
ATOM 467 O O . GLY A 1 61 ? 10.123 -32.563 -7.006 1.00 92.50 61 GLY A O 1
ATOM 468 N N . LYS A 1 62 ? 9.790 -31.876 -9.119 1.00 92.00 62 LYS A N 1
ATOM 469 C CA . LYS A 1 62 ? 10.844 -30.854 -9.099 1.00 92.00 62 LYS A CA 1
ATOM 470 C C . LYS A 1 62 ? 10.271 -29.500 -9.440 1.00 92.00 62 LYS A C 1
ATOM 472 O O . LYS A 1 62 ? 9.517 -29.349 -10.401 1.00 92.00 62 LYS A O 1
ATOM 477 N N . VAL A 1 63 ? 10.685 -28.523 -8.653 1.00 91.00 63 VAL A N 1
ATOM 478 C CA . VAL A 1 63 ? 10.445 -27.114 -8.908 1.00 91.00 63 VAL A CA 1
ATOM 479 C C . VAL A 1 63 ? 11.758 -26.549 -9.436 1.00 91.00 63 VAL A C 1
ATOM 481 O O . VAL A 1 63 ? 12.843 -26.965 -9.037 1.00 91.00 63 VAL A O 1
ATOM 484 N N . SER A 1 64 ? 11.682 -25.652 -10.397 1.00 85.25 64 SER A N 1
ATOM 485 C CA . SER A 1 64 ? 12.837 -24.905 -10.873 1.00 85.25 64 SER A CA 1
ATOM 486 C C . SER A 1 64 ? 12.455 -23.445 -10.955 1.00 85.25 64 SER A C 1
ATOM 488 O O . SER A 1 64 ? 11.308 -23.115 -11.268 1.00 85.25 64 SER A O 1
ATOM 490 N N . GLN A 1 65 ? 13.435 -22.574 -10.738 1.00 75.44 65 GLN A N 1
ATOM 491 C CA . GLN A 1 65 ? 13.300 -21.197 -11.184 1.00 75.44 65 GLN A CA 1
ATOM 492 C C . GLN A 1 65 ? 12.959 -21.219 -12.669 1.00 75.44 65 GLN A C 1
ATOM 494 O O . GLN A 1 65 ? 13.596 -21.927 -13.452 1.00 75.44 65 GLN A O 1
ATOM 499 N N . CYS A 1 66 ? 11.886 -20.529 -13.031 1.00 60.78 66 CYS A N 1
ATOM 500 C CA . CYS A 1 66 ? 11.543 -20.397 -14.428 1.00 60.78 66 CYS A CA 1
ATOM 501 C C . CYS A 1 66 ? 12.519 -19.401 -15.062 1.00 60.78 66 CYS A C 1
ATOM 503 O O . CYS A 1 66 ? 12.719 -18.315 -14.517 1.00 60.78 66 CYS A O 1
ATOM 505 N N . ASP A 1 67 ? 13.073 -19.734 -16.229 1.00 42.00 67 ASP A N 1
ATOM 506 C CA . ASP A 1 67 ? 13.854 -18.787 -17.038 1.00 42.00 67 ASP A CA 1
ATOM 507 C C . ASP A 1 67 ? 12.991 -17.590 -17.504 1.00 42.00 67 ASP A C 1
ATOM 509 O O . ASP A 1 67 ? 13.518 -16.551 -17.890 1.00 42.00 67 ASP A O 1
ATOM 513 N N . HIS A 1 68 ? 11.657 -17.716 -17.434 1.00 45.72 68 HIS A N 1
ATOM 514 C CA . HIS A 1 68 ? 10.667 -16.681 -17.725 1.00 45.72 68 HIS A CA 1
ATOM 515 C C . HIS A 1 68 ? 9.694 -16.544 -16.550 1.00 45.72 68 HIS A C 1
ATOM 517 O O . HIS A 1 68 ? 8.801 -17.372 -16.374 1.00 45.72 68 HIS A O 1
ATOM 523 N N . ARG A 1 69 ? 9.827 -15.499 -15.727 1.00 48.47 69 ARG A N 1
ATOM 524 C CA . ARG A 1 69 ? 8.830 -15.261 -14.676 1.00 48.47 69 ARG A CA 1
ATOM 525 C C . ARG A 1 69 ? 7.537 -14.711 -15.291 1.00 48.47 69 ARG A C 1
ATOM 527 O O . ARG A 1 69 ? 7.494 -13.545 -15.681 1.00 48.47 69 ARG A O 1
ATOM 534 N N . GLU A 1 70 ? 6.493 -15.532 -15.368 1.00 53.72 70 GLU A N 1
ATOM 535 C CA . GLU A 1 70 ? 5.182 -15.139 -15.894 1.00 53.72 70 GLU A CA 1
ATOM 536 C C . GLU A 1 70 ? 4.408 -14.394 -14.791 1.00 53.72 70 GLU A C 1
ATOM 538 O O . GLU A 1 70 ? 3.854 -14.985 -13.860 1.00 53.72 70 GLU A O 1
ATOM 543 N N . TYR A 1 71 ? 4.436 -13.060 -14.858 1.00 59.94 71 TYR A N 1
ATOM 544 C CA . TYR A 1 71 ? 3.591 -12.188 -14.044 1.00 59.94 71 TYR A CA 1
ATOM 545 C C . TYR A 1 71 ? 2.688 -11.408 -14.984 1.00 59.94 71 TYR A C 1
ATOM 547 O O . TYR A 1 71 ? 3.165 -10.530 -15.699 1.00 59.94 71 TYR A O 1
ATOM 555 N N . GLY A 1 72 ? 1.405 -11.739 -15.005 1.00 66.69 72 GLY A N 1
ATOM 556 C CA . GLY A 1 72 ? 0.473 -11.127 -15.940 1.00 66.69 72 GLY A CA 1
ATOM 557 C C . GLY A 1 72 ? -0.646 -12.059 -16.368 1.00 66.69 72 GLY A C 1
ATOM 558 O O . GLY A 1 72 ? -0.819 -13.159 -15.836 1.00 66.69 72 GLY A O 1
ATOM 559 N N . PHE A 1 73 ? -1.416 -11.601 -17.350 1.00 77.56 73 PHE A N 1
ATOM 560 C CA . PHE A 1 73 ? -2.441 -12.418 -17.979 1.00 77.56 73 PHE A CA 1
ATOM 561 C C . PHE A 1 73 ? -1.805 -13.542 -18.800 1.00 77.56 73 PHE A C 1
ATOM 563 O O . PHE A 1 73 ? -0.851 -13.319 -19.539 1.00 77.56 73 PHE A O 1
ATOM 570 N N . ALA A 1 74 ? -2.373 -14.737 -18.697 1.00 82.25 74 ALA A N 1
ATOM 571 C CA . ALA A 1 74 ? -2.055 -15.864 -19.557 1.00 82.25 74 ALA A CA 1
ATOM 572 C C . ALA A 1 74 ? -3.343 -16.568 -19.988 1.00 82.25 74 ALA A C 1
ATOM 574 O O . ALA A 1 74 ? -4.334 -16.596 -19.252 1.00 82.25 74 ALA A O 1
ATOM 575 N N . GLN A 1 75 ? -3.317 -17.168 -21.176 1.00 92.19 75 GLN A N 1
ATOM 576 C CA . GLN A 1 75 ? -4.393 -18.029 -21.648 1.00 92.19 75 GLN A CA 1
ATOM 577 C C . GLN A 1 75 ? -4.101 -19.470 -21.212 1.00 92.19 75 GLN A C 1
ATOM 579 O O . GLN A 1 75 ? -3.166 -20.105 -21.703 1.00 92.19 75 GLN A O 1
ATOM 584 N N . LEU A 1 76 ? -4.893 -19.983 -20.271 1.00 95.00 76 LEU A N 1
ATOM 585 C CA . LEU A 1 76 ? -4.838 -21.374 -19.831 1.00 95.00 76 LEU A CA 1
ATOM 586 C C . LEU A 1 76 ? -5.599 -22.253 -20.825 1.00 95.00 76 LEU A C 1
ATOM 588 O O . LEU A 1 76 ? -6.800 -22.069 -21.020 1.00 95.00 76 LEU A O 1
ATOM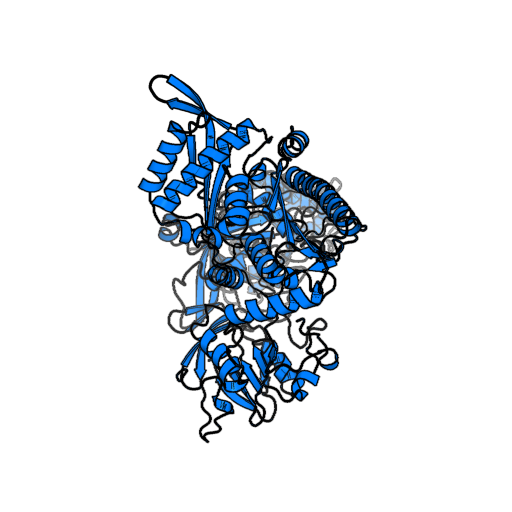 592 N N . GLN A 1 77 ? -4.908 -23.240 -21.385 1.00 96.06 77 GLN A N 1
ATOM 593 C CA . GLN A 1 77 ? -5.470 -24.318 -22.192 1.00 96.06 77 GLN A CA 1
ATOM 594 C C . GLN A 1 77 ? -5.831 -25.487 -21.272 1.00 96.06 77 GLN A C 1
ATOM 596 O O . GLN A 1 77 ? -4.951 -26.128 -20.692 1.00 96.06 77 GLN A O 1
ATOM 601 N N . VAL A 1 78 ? -7.123 -25.769 -21.111 1.00 93.44 78 VAL A N 1
ATOM 602 C CA . VAL A 1 78 ? -7.623 -26.856 -20.259 1.00 93.44 78 VAL A CA 1
ATOM 603 C C . VAL A 1 78 ? -7.469 -28.184 -20.988 1.00 93.44 78 VAL A C 1
ATOM 605 O O . VAL A 1 78 ? -7.967 -28.382 -22.093 1.00 93.44 78 VAL A O 1
ATOM 608 N N . SER A 1 79 ? -6.791 -29.130 -20.347 1.00 89.62 79 SER A N 1
ATOM 609 C CA . SER A 1 79 ? -6.523 -30.455 -20.905 1.00 89.62 79 SER A CA 1
ATOM 610 C C . SER A 1 79 ? -7.428 -31.486 -20.234 1.00 89.62 79 SER A C 1
ATOM 612 O O . SER A 1 79 ? -7.236 -31.812 -19.068 1.00 89.62 79 SER A O 1
ATOM 614 N N . LYS A 1 80 ? -8.425 -31.998 -20.964 1.00 82.12 80 LYS A N 1
ATOM 615 C CA . LYS A 1 80 ? -9.310 -33.070 -20.475 1.00 82.12 80 LYS A CA 1
ATOM 616 C C . LYS A 1 80 ? -8.667 -34.435 -20.683 1.00 82.12 80 LYS A C 1
ATOM 618 O O . LYS A 1 80 ? -8.205 -34.742 -21.786 1.00 82.12 80 LYS A O 1
ATOM 623 N N . ILE A 1 81 ? -8.695 -35.290 -19.664 1.00 79.81 81 ILE A N 1
ATOM 624 C CA . ILE A 1 81 ? -8.125 -36.637 -19.770 1.00 79.81 81 ILE A CA 1
ATOM 625 C C . ILE A 1 81 ? -9.132 -37.585 -20.443 1.00 79.81 81 ILE A C 1
ATOM 627 O O . ILE A 1 81 ? -10.214 -37.877 -19.934 1.00 79.81 81 ILE A O 1
ATOM 631 N N . SER A 1 82 ? -8.745 -38.117 -21.606 1.00 54.44 82 SER A N 1
ATOM 632 C CA . SER A 1 82 ? -9.600 -38.781 -22.613 1.00 54.44 82 SER A CA 1
ATOM 633 C C . SER A 1 82 ? -10.354 -40.037 -22.142 1.00 54.44 82 SER A C 1
ATOM 635 O O . SER A 1 82 ? -11.251 -40.504 -22.838 1.00 54.44 82 SER A O 1
ATOM 637 N N . ASN A 1 83 ? -10.017 -40.584 -20.969 1.00 57.78 83 ASN A N 1
ATOM 638 C CA . ASN A 1 83 ? -10.579 -41.831 -20.434 1.00 57.78 83 ASN A CA 1
ATOM 639 C C . ASN A 1 83 ? -11.697 -41.634 -19.390 1.00 57.78 83 ASN A C 1
ATOM 641 O O . ASN A 1 83 ? -12.105 -42.601 -18.748 1.00 57.78 83 ASN A O 1
ATOM 645 N N . GLY A 1 84 ? -12.214 -40.415 -19.200 1.00 56.09 84 GLY A N 1
ATOM 646 C CA . GLY A 1 84 ? -13.403 -40.190 -18.367 1.00 56.09 84 GLY A CA 1
ATOM 647 C C . GLY A 1 84 ? -13.175 -40.342 -16.858 1.00 56.09 84 GLY A C 1
ATOM 648 O O . GLY A 1 84 ? -14.121 -40.647 -16.126 1.00 56.09 84 GLY A O 1
ATOM 649 N N . ASN A 1 85 ? -11.944 -40.127 -16.374 1.00 66.88 85 ASN A N 1
ATOM 650 C CA . ASN A 1 85 ? -11.672 -40.059 -14.939 1.00 66.88 85 ASN A CA 1
ATOM 651 C C . ASN A 1 85 ? -12.220 -38.738 -14.369 1.00 66.88 85 ASN A C 1
ATOM 653 O O . ASN A 1 85 ? -11.497 -37.753 -14.233 1.00 66.88 85 ASN A O 1
ATOM 657 N N . LYS A 1 86 ? -13.520 -38.734 -14.045 1.00 74.56 86 LYS A N 1
ATOM 658 C CA . LYS A 1 86 ? -14.272 -37.545 -13.609 1.00 74.56 86 LYS A CA 1
ATOM 659 C C . LYS A 1 86 ? -13.634 -36.791 -12.443 1.00 74.56 86 LYS A C 1
ATOM 661 O O . LYS A 1 86 ? -13.863 -35.593 -12.335 1.00 74.56 86 LYS A O 1
ATOM 666 N N . SER A 1 87 ? -12.867 -37.455 -11.573 1.00 82.50 87 SER A N 1
ATOM 667 C CA . SER A 1 87 ? -12.205 -36.764 -10.465 1.00 82.50 87 SER A CA 1
ATOM 668 C C . SER A 1 87 ? -11.046 -35.891 -10.938 1.00 82.50 87 SER A C 1
ATOM 670 O O . SER A 1 87 ? -10.852 -34.821 -10.391 1.00 82.50 87 SER A O 1
ATOM 672 N N . VAL A 1 88 ? -10.298 -36.295 -11.966 1.00 86.81 88 VAL A N 1
ATOM 673 C CA . VAL A 1 88 ? -9.142 -35.524 -12.462 1.00 86.81 88 VAL A CA 1
ATOM 674 C C . VAL A 1 88 ? -9.598 -34.223 -13.130 1.00 86.81 88 VAL A C 1
ATOM 676 O O . VAL A 1 88 ? -9.046 -33.161 -12.855 1.00 86.81 88 VAL A O 1
ATOM 679 N N . ASP A 1 89 ? -10.671 -34.281 -13.922 1.00 89.25 89 ASP A N 1
ATOM 680 C CA . ASP A 1 89 ? -11.202 -33.119 -14.649 1.00 89.25 89 ASP A CA 1
ATOM 681 C C . ASP A 1 89 ? -12.115 -32.213 -13.786 1.00 89.25 89 ASP A C 1
ATOM 683 O O . ASP A 1 89 ? -12.584 -31.170 -14.249 1.00 89.25 89 ASP A O 1
ATOM 687 N N . ALA A 1 90 ? -12.391 -32.584 -12.527 1.00 91.62 90 ALA A N 1
ATOM 688 C CA . ALA A 1 90 ? -13.432 -31.959 -11.702 1.00 91.62 90 ALA A CA 1
ATOM 689 C C . ALA A 1 90 ? -13.226 -30.451 -11.462 1.00 91.62 90 ALA A C 1
ATOM 691 O O . ALA A 1 90 ? -14.201 -29.695 -11.391 1.00 91.62 90 ALA A O 1
ATOM 692 N N . LEU A 1 91 ? -11.969 -29.999 -11.357 1.00 93.88 91 LEU A N 1
ATOM 693 C CA . LEU A 1 91 ? -11.644 -28.597 -11.075 1.00 93.88 91 LEU A CA 1
ATOM 694 C C . LEU A 1 91 ? -12.065 -27.652 -12.215 1.00 93.88 91 LEU A C 1
ATOM 696 O O . LEU A 1 91 ? -12.470 -26.523 -11.945 1.00 93.88 91 LEU A O 1
ATOM 700 N N . PHE A 1 92 ? -12.016 -28.121 -13.468 1.00 93.69 92 PHE A N 1
ATOM 701 C CA . PHE A 1 92 ? -12.300 -27.322 -14.671 1.00 93.69 92 PHE A CA 1
ATOM 702 C C . PHE A 1 92 ? -13.522 -27.788 -15.468 1.00 93.69 92 PHE A C 1
ATOM 704 O O . PHE A 1 92 ? -13.792 -27.269 -16.553 1.00 93.69 92 PHE A O 1
ATOM 711 N N . GLU A 1 93 ? -14.284 -28.751 -14.952 1.00 89.69 93 GLU A N 1
ATOM 712 C CA . GLU A 1 93 ? -15.512 -29.223 -15.591 1.00 89.69 93 GLU A CA 1
ATOM 713 C C . GLU A 1 93 ? -16.407 -28.027 -15.997 1.00 89.69 93 GLU A C 1
ATOM 715 O O . GLU A 1 93 ? -16.504 -27.040 -15.286 1.00 89.69 93 GLU A O 1
ATOM 720 N N . ASN A 1 94 ? -17.027 -28.040 -17.179 1.00 87.56 94 ASN A N 1
ATOM 721 C CA . ASN A 1 94 ? -17.867 -26.942 -17.703 1.00 87.56 94 ASN A CA 1
ATOM 722 C C . ASN A 1 94 ? -17.255 -25.513 -17.681 1.00 87.56 94 ASN A C 1
ATOM 724 O O . ASN A 1 94 ? -17.997 -24.539 -17.830 1.00 87.56 94 ASN A O 1
ATOM 728 N N . LEU A 1 95 ? -15.932 -25.349 -17.535 1.00 88.94 95 LEU A N 1
ATOM 729 C CA . LEU A 1 95 ? -15.255 -24.047 -17.641 1.00 88.94 95 LEU A CA 1
ATOM 730 C C . LEU A 1 95 ? -14.700 -23.762 -19.049 1.00 88.94 95 LEU A C 1
ATOM 732 O O . LEU A 1 95 ? -13.961 -22.801 -19.244 1.00 88.94 95 LEU A O 1
ATOM 736 N N . GLY A 1 96 ? -15.131 -24.536 -20.046 1.00 88.12 96 GLY A N 1
ATOM 737 C CA . GLY A 1 96 ? -14.612 -24.444 -21.409 1.00 88.12 96 GLY A CA 1
ATOM 738 C C . GLY A 1 96 ? -13.231 -25.079 -21.543 1.00 88.12 96 GLY A C 1
ATOM 739 O O . GLY A 1 96 ? -12.698 -25.639 -20.586 1.00 88.12 96 GLY A O 1
ATOM 740 N N . ASP A 1 97 ? -12.693 -25.025 -22.755 1.00 90.25 97 ASP A N 1
ATOM 741 C CA . ASP A 1 97 ? -11.374 -25.586 -23.065 1.00 90.25 97 ASP A CA 1
ATOM 742 C C . ASP A 1 97 ? -10.261 -24.533 -22.932 1.00 90.25 97 ASP A C 1
ATOM 744 O O . ASP A 1 97 ? -9.086 -24.876 -22.894 1.00 90.25 97 ASP A O 1
ATOM 748 N N . GLU A 1 98 ? -10.627 -23.256 -22.778 1.00 92.56 98 GLU A N 1
ATOM 749 C CA . GLU A 1 98 ? -9.691 -22.159 -22.559 1.00 92.56 98 GLU A CA 1
ATOM 750 C C . GLU A 1 98 ? -10.237 -21.118 -21.579 1.00 92.56 98 GLU A C 1
ATOM 752 O O . GLU A 1 98 ? -11.444 -20.854 -21.539 1.00 92.56 98 GLU A O 1
ATOM 757 N N . MET A 1 99 ? -9.346 -20.480 -20.817 1.00 93.50 99 MET A N 1
ATOM 758 C CA . MET A 1 99 ? -9.699 -19.341 -19.970 1.00 93.50 99 MET A CA 1
ATOM 759 C C . MET A 1 99 ? -8.514 -18.413 -19.698 1.00 93.50 99 MET A C 1
ATOM 761 O O . MET A 1 99 ? -7.376 -18.857 -19.570 1.00 93.50 99 MET A O 1
ATOM 765 N N . GLN A 1 100 ? -8.805 -17.124 -19.530 1.00 90.56 100 GLN A N 1
ATOM 766 C CA . GLN A 1 100 ? -7.826 -16.136 -19.085 1.00 90.56 100 GLN A CA 1
ATOM 767 C C . GLN A 1 100 ? -7.581 -16.270 -17.577 1.00 90.56 100 GLN A C 1
ATOM 769 O O . GLN A 1 100 ? -8.529 -16.301 -16.783 1.00 90.56 100 GLN A O 1
ATOM 774 N N . VAL A 1 101 ? -6.311 -16.310 -17.188 1.00 89.62 101 VAL A N 1
ATOM 775 C CA . VAL A 1 101 ? -5.860 -16.422 -15.797 1.00 89.62 101 VAL A CA 1
ATOM 776 C C . VAL A 1 101 ? -4.751 -15.419 -15.494 1.00 89.62 101 VAL A C 1
ATOM 778 O O . VAL A 1 101 ? -4.066 -14.947 -16.398 1.00 89.62 101 VAL A O 1
ATOM 781 N N . TRP A 1 102 ? -4.557 -15.106 -14.214 1.00 85.56 102 TRP A N 1
ATOM 782 C CA . TRP A 1 102 ? -3.466 -14.259 -13.738 1.00 85.56 102 TRP A CA 1
ATOM 783 C C . TRP A 1 102 ? -2.322 -15.095 -13.156 1.00 85.56 102 TRP A C 1
ATOM 785 O O . TRP A 1 102 ? -2.425 -15.636 -12.049 1.00 85.56 102 TRP A O 1
ATOM 795 N N . MET A 1 103 ? -1.225 -15.195 -13.901 1.00 79.50 103 MET A N 1
ATOM 796 C CA . MET A 1 103 ? 0.014 -15.835 -13.464 1.00 79.50 103 MET A CA 1
ATOM 797 C C . MET A 1 103 ? 0.807 -14.859 -12.590 1.00 79.50 103 MET A C 1
ATOM 799 O O . MET A 1 103 ? 0.866 -13.662 -12.866 1.00 79.50 103 MET A O 1
ATOM 803 N N . SER A 1 104 ? 1.391 -15.350 -11.499 1.00 68.19 104 SER A N 1
ATOM 804 C CA . SER A 1 104 ? 2.273 -14.548 -10.645 1.00 68.19 104 SER A CA 1
ATOM 805 C C . SER A 1 104 ? 3.246 -15.458 -9.905 1.00 68.19 104 SER A C 1
ATOM 807 O O . SER A 1 104 ? 3.113 -15.682 -8.699 1.00 68.19 104 SER A O 1
ATOM 809 N N . HIS A 1 105 ? 4.215 -16.014 -10.631 1.00 66.56 105 HIS A N 1
ATOM 810 C CA . HIS A 1 105 ? 5.172 -16.963 -10.067 1.00 66.56 105 HIS A CA 1
ATOM 811 C C . HIS A 1 105 ? 6.598 -16.743 -10.589 1.00 66.56 105 HIS A C 1
ATOM 813 O O . HIS A 1 105 ? 6.817 -16.431 -11.758 1.00 66.56 105 HIS A O 1
ATOM 819 N N . GLY A 1 106 ? 7.578 -16.878 -9.690 1.00 66.31 106 GLY A N 1
ATOM 820 C CA . GLY A 1 106 ? 9.001 -16.905 -10.052 1.00 66.31 106 GLY A CA 1
ATOM 821 C C . GLY A 1 106 ? 9.470 -18.315 -10.410 1.00 66.31 106 GLY A C 1
ATOM 822 O O . GLY A 1 106 ? 10.150 -18.520 -11.413 1.00 66.31 106 GLY A O 1
ATOM 823 N N . ASP A 1 107 ? 9.035 -19.287 -9.616 1.00 83.44 107 ASP A N 1
ATOM 824 C CA . ASP A 1 107 ? 9.314 -20.703 -9.819 1.00 83.44 107 ASP A CA 1
ATOM 825 C C . ASP A 1 107 ? 8.164 -21.389 -10.553 1.00 83.44 107 ASP A C 1
ATOM 827 O O . ASP A 1 107 ? 7.025 -20.921 -10.540 1.00 83.44 107 ASP A O 1
ATOM 831 N N . GLN A 1 108 ? 8.435 -22.528 -11.175 1.00 87.00 108 GLN A N 1
ATOM 832 C CA . GLN A 1 108 ? 7.403 -23.423 -11.691 1.00 87.00 108 GLN A CA 1
ATOM 833 C C . GLN A 1 108 ? 7.841 -24.878 -11.562 1.00 87.00 108 GLN A C 1
ATOM 835 O O . GLN A 1 108 ? 9.010 -25.171 -11.308 1.00 87.00 108 GLN A O 1
ATOM 840 N N . LEU A 1 109 ? 6.914 -25.813 -11.746 1.00 91.00 109 LEU A N 1
ATOM 841 C CA . LEU A 1 109 ? 7.285 -27.222 -11.851 1.00 91.00 109 LEU A CA 1
ATOM 842 C C . LEU A 1 109 ? 8.148 -27.433 -13.107 1.00 91.00 109 LEU A C 1
ATOM 844 O O . LEU A 1 109 ? 7.779 -27.006 -14.197 1.00 91.00 109 LEU A O 1
ATOM 848 N N . SER A 1 110 ? 9.281 -28.115 -12.962 1.00 89.25 110 SER A N 1
ATOM 849 C CA . SER A 1 110 ? 10.064 -28.667 -14.082 1.00 89.25 110 SER A CA 1
ATOM 850 C C . SER A 1 110 ? 9.776 -30.147 -14.292 1.00 89.25 110 SER A C 1
ATOM 852 O O . SER A 1 110 ? 9.808 -30.636 -15.422 1.00 89.25 110 SER A O 1
ATOM 854 N N . GLU A 1 111 ? 9.459 -30.860 -13.213 1.00 91.38 111 GLU A N 1
ATOM 855 C CA . GLU A 1 111 ? 9.115 -32.276 -13.239 1.00 91.38 111 GLU A CA 1
ATOM 856 C C . GLU A 1 111 ? 7.864 -32.507 -12.395 1.00 91.38 111 GLU A C 1
ATOM 858 O O . GLU A 1 111 ? 7.806 -32.143 -11.217 1.00 91.38 111 GLU A O 1
ATOM 863 N N . MET A 1 112 ? 6.850 -33.108 -13.011 1.00 91.31 112 MET A N 1
ATOM 864 C CA . MET A 1 112 ? 5.601 -33.435 -12.337 1.00 91.31 112 MET A CA 1
ATOM 865 C C . MET A 1 112 ? 5.817 -34.577 -11.324 1.00 91.31 112 MET A C 1
ATOM 867 O O . MET A 1 112 ? 6.530 -35.534 -11.634 1.00 91.31 112 MET A O 1
ATOM 871 N N . PRO A 1 113 ? 5.186 -34.529 -10.136 1.00 91.06 113 PRO A N 1
ATOM 872 C CA . PRO A 1 113 ? 5.160 -35.664 -9.216 1.00 91.06 113 PRO A CA 1
ATOM 873 C C . PRO A 1 113 ? 4.571 -36.925 -9.866 1.00 91.06 113 PRO A C 1
ATOM 875 O O . PRO A 1 113 ? 3.738 -36.847 -10.773 1.00 91.06 113 PRO A O 1
ATOM 878 N N . THR A 1 114 ? 4.947 -38.105 -9.369 1.00 89.19 114 THR A N 1
ATOM 879 C CA . THR A 1 114 ? 4.354 -39.372 -9.828 1.00 89.19 114 THR A CA 1
ATOM 880 C C . THR A 1 114 ? 2.850 -39.409 -9.552 1.00 89.19 114 THR A C 1
ATOM 882 O O . THR A 1 114 ? 2.402 -38.902 -8.527 1.00 89.19 114 THR A O 1
ATOM 885 N N . ASP A 1 115 ? 2.083 -40.061 -10.427 1.00 90.12 115 ASP A N 1
ATOM 886 C CA . ASP A 1 115 ? 0.623 -40.225 -10.317 1.00 90.12 115 ASP A CA 1
ATOM 887 C C . ASP A 1 115 ? -0.205 -38.933 -10.438 1.00 90.12 115 ASP A C 1
ATOM 889 O O . ASP A 1 115 ? -1.351 -38.890 -9.980 1.00 90.12 115 ASP A O 1
ATOM 893 N N . PHE A 1 116 ? 0.329 -37.898 -11.091 1.00 94.38 116 PHE A N 1
ATOM 894 C CA . PHE A 1 116 ? -0.418 -36.705 -11.499 1.00 94.38 116 PHE A CA 1
ATOM 895 C C . PHE A 1 116 ? -0.671 -36.676 -13.011 1.00 94.38 116 PHE A C 1
ATOM 897 O O . PHE A 1 116 ? 0.025 -37.318 -13.795 1.00 94.38 116 PHE A O 1
ATOM 904 N N . HIS A 1 117 ? -1.692 -35.920 -13.404 1.00 94.06 117 HIS A N 1
ATOM 905 C CA . HIS A 1 117 ? -2.040 -35.582 -14.779 1.00 94.06 117 HIS A CA 1
ATOM 906 C C . HIS A 1 117 ? -1.957 -34.073 -14.968 1.00 94.06 117 HIS A C 1
ATOM 908 O O . HIS A 1 117 ? -2.295 -33.314 -14.059 1.00 94.06 117 HIS A O 1
ATOM 914 N N . ILE A 1 118 ? -1.573 -33.647 -16.168 1.00 94.88 118 ILE A N 1
ATOM 915 C CA . ILE A 1 118 ? -1.666 -32.248 -16.588 1.00 94.88 118 ILE A CA 1
ATOM 916 C C . ILE A 1 118 ? -3.115 -31.991 -16.993 1.00 94.88 118 ILE A C 1
ATOM 918 O O . ILE A 1 118 ? -3.611 -32.605 -17.935 1.00 94.88 118 ILE A O 1
ATOM 922 N N . ILE A 1 119 ? -3.780 -31.090 -16.277 1.00 94.50 119 ILE A N 1
ATOM 923 C CA . ILE A 1 119 ? -5.169 -30.687 -16.545 1.00 94.50 119 ILE A CA 1
ATOM 924 C C . ILE A 1 119 ? -5.267 -29.262 -17.091 1.00 94.50 119 ILE A C 1
ATOM 926 O O . ILE A 1 119 ? -6.340 -28.810 -17.486 1.00 94.50 119 ILE A O 1
ATOM 930 N N . GLY A 1 120 ? -4.143 -28.553 -17.161 1.00 94.38 120 GLY A N 1
ATOM 931 C CA . GLY A 1 120 ? -4.043 -27.289 -17.866 1.00 94.38 120 GLY A CA 1
ATOM 932 C C . GLY A 1 120 ? -2.598 -26.864 -18.081 1.00 94.38 120 GLY A C 1
ATOM 933 O O . GLY A 1 120 ? -1.724 -27.152 -17.263 1.00 94.38 120 GLY A O 1
ATOM 934 N N . HIS A 1 121 ? -2.356 -26.174 -19.185 1.00 94.00 121 HIS A N 1
ATOM 935 C CA . HIS A 1 121 ? -1.050 -25.626 -19.531 1.00 94.00 121 HIS A CA 1
ATOM 936 C C . HIS A 1 121 ? -1.209 -24.223 -20.117 1.00 94.00 121 HIS A C 1
ATOM 938 O O . HIS A 1 121 ? -2.249 -23.890 -20.685 1.00 94.00 121 HIS A O 1
ATOM 944 N N . THR A 1 122 ? -0.188 -23.388 -19.967 1.00 90.56 122 THR A N 1
ATOM 945 C CA . THR A 1 122 ? -0.033 -22.167 -20.769 1.00 90.56 122 THR A CA 1
ATOM 946 C C . THR A 1 122 ? 1.092 -22.398 -21.774 1.00 90.56 122 THR A C 1
ATOM 948 O O . THR A 1 122 ? 1.724 -23.458 -21.787 1.00 90.56 122 THR A O 1
ATOM 951 N N . GLN A 1 123 ? 1.373 -21.409 -22.619 1.00 84.31 123 GLN A N 1
ATOM 952 C CA . GLN A 1 123 ? 2.531 -21.472 -23.510 1.00 84.31 123 GLN A CA 1
ATOM 953 C C . GLN A 1 123 ? 3.859 -21.602 -22.741 1.00 84.31 123 GLN A C 1
ATOM 955 O O . GLN A 1 123 ? 4.771 -22.271 -23.222 1.00 84.31 123 GLN A O 1
ATOM 960 N N . ASN A 1 124 ? 3.955 -20.993 -21.554 1.00 80.56 124 ASN A N 1
ATOM 961 C CA . ASN A 1 124 ? 5.200 -20.890 -20.785 1.00 80.56 124 ASN A CA 1
ATOM 962 C C . ASN A 1 124 ? 5.245 -21.819 -19.560 1.00 80.56 124 ASN A C 1
ATOM 964 O O . ASN A 1 124 ? 6.331 -22.144 -19.077 1.00 80.56 124 ASN A O 1
ATOM 968 N N . ALA A 1 125 ? 4.087 -22.289 -19.089 1.00 86.62 125 ALA A N 1
ATOM 969 C CA . ALA A 1 125 ? 3.956 -23.190 -17.952 1.00 86.62 125 ALA A CA 1
ATOM 970 C C . ALA A 1 125 ? 3.272 -24.505 -18.385 1.00 86.62 125 ALA A C 1
ATOM 972 O O . ALA A 1 125 ? 2.038 -24.602 -18.376 1.00 86.62 125 ALA A O 1
ATOM 973 N N . PRO A 1 126 ? 4.043 -25.556 -18.737 1.00 89.19 126 PRO A N 1
ATOM 974 C CA . PRO A 1 126 ? 3.482 -26.840 -19.176 1.00 89.19 126 PRO A CA 1
ATOM 975 C C . PRO A 1 126 ? 2.690 -27.561 -18.074 1.00 89.19 126 PRO A C 1
ATOM 977 O O . PRO A 1 126 ? 1.824 -28.378 -18.368 1.00 89.19 126 PRO A O 1
ATOM 980 N N . TYR A 1 127 ? 2.960 -27.235 -16.807 1.00 93.00 127 TYR A N 1
ATOM 981 C CA . TYR A 1 127 ? 2.264 -27.766 -15.634 1.00 93.00 127 TYR A CA 1
ATOM 982 C C . TYR A 1 127 ? 1.429 -26.680 -14.935 1.00 93.00 127 TYR A C 1
ATOM 984 O O . TYR A 1 127 ? 1.356 -26.649 -13.707 1.00 93.00 127 TYR A O 1
ATOM 992 N N . ALA A 1 128 ? 0.826 -25.761 -15.7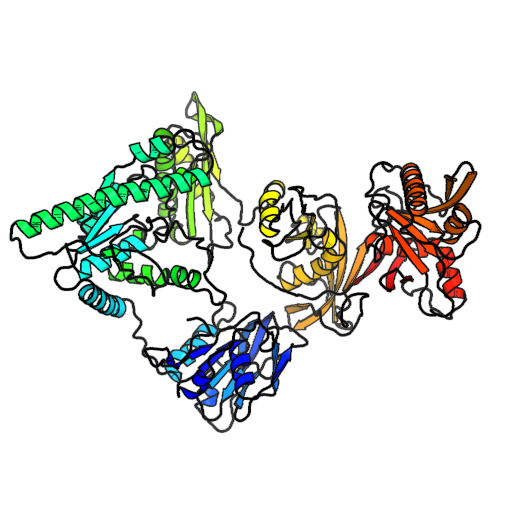02 1.00 93.56 128 ALA A N 1
ATOM 993 C CA . ALA A 1 128 ? 0.035 -24.654 -15.154 1.00 93.56 128 ALA A CA 1
ATOM 994 C C . ALA A 1 128 ? -1.138 -25.126 -14.283 1.00 93.56 128 ALA A C 1
ATOM 996 O O . ALA A 1 128 ? -1.561 -24.405 -13.379 1.00 93.56 128 ALA A O 1
ATOM 997 N N . ALA A 1 129 ? -1.656 -26.327 -14.537 1.00 96.38 129 ALA A N 1
ATOM 998 C CA . ALA A 1 129 ? -2.559 -27.015 -13.639 1.00 96.38 129 ALA A CA 1
ATOM 999 C C . ALA A 1 129 ? -2.351 -28.535 -13.686 1.00 96.38 129 ALA A C 1
ATOM 1001 O O . ALA A 1 129 ? -2.306 -29.142 -14.759 1.00 96.38 129 ALA A O 1
ATOM 1002 N N . ILE A 1 130 ? -2.274 -29.158 -12.512 1.00 96.25 130 ILE A N 1
ATOM 1003 C CA . ILE A 1 130 ? -2.114 -30.604 -12.343 1.00 96.25 130 ILE A CA 1
ATOM 1004 C C . ILE A 1 130 ? -3.161 -31.165 -11.381 1.00 96.25 130 ILE A C 1
ATOM 1006 O O . ILE A 1 130 ? -3.625 -30.472 -10.473 1.00 96.25 130 ILE A O 1
ATOM 1010 N N . ALA A 1 131 ? -3.497 -32.440 -11.548 1.00 96.44 131 ALA A N 1
ATOM 1011 C CA . ALA A 1 131 ? -4.377 -33.167 -10.641 1.00 96.44 131 ALA A CA 1
ATOM 1012 C C . ALA A 1 131 ? -3.898 -34.601 -10.420 1.00 96.44 131 ALA A C 1
ATOM 1014 O O . ALA A 1 131 ? -3.441 -35.269 -11.346 1.00 96.44 131 ALA A O 1
ATOM 1015 N N . HIS A 1 132 ? -4.003 -35.090 -9.190 1.00 95.25 132 HIS A N 1
ATOM 1016 C CA . HIS A 1 132 ? -3.597 -36.448 -8.848 1.00 95.25 132 HIS A CA 1
ATOM 1017 C C . HIS A 1 132 ? -4.605 -37.470 -9.401 1.00 95.25 132 HIS A C 1
ATOM 1019 O O . HIS A 1 132 ? -5.817 -37.289 -9.343 1.00 95.25 132 HIS A O 1
ATOM 1025 N N . ASN A 1 133 ? -4.098 -38.593 -9.908 1.00 90.50 133 ASN A N 1
ATOM 1026 C CA . ASN A 1 133 ? -4.873 -39.668 -10.528 1.00 90.50 133 ASN A CA 1
ATOM 1027 C C . ASN A 1 133 ? -5.940 -40.313 -9.618 1.00 90.50 133 ASN A C 1
ATOM 1029 O O . ASN A 1 133 ? -6.985 -40.734 -10.113 1.00 90.50 133 ASN A O 1
ATOM 1033 N N . SER A 1 134 ? -5.679 -40.433 -8.310 1.00 88.19 134 SER A N 1
ATOM 1034 C CA . SER A 1 134 ? -6.557 -41.127 -7.355 1.00 88.19 134 SER A CA 1
ATOM 1035 C C . SER A 1 134 ? -6.917 -40.301 -6.120 1.00 88.19 134 SER A C 1
ATOM 1037 O O . SER A 1 134 ? -7.975 -40.524 -5.533 1.00 88.19 134 SER A O 1
ATOM 1039 N N . LYS A 1 135 ? -6.066 -39.352 -5.707 1.00 92.56 135 LYS A N 1
ATOM 1040 C CA . LYS A 1 135 ? -6.347 -38.447 -4.586 1.00 92.56 135 LYS A CA 1
ATOM 1041 C C . LYS A 1 135 ? -6.971 -37.144 -5.099 1.00 92.56 135 LYS A C 1
ATOM 1043 O O . LYS A 1 135 ? -6.613 -36.701 -6.184 1.00 92.56 135 LYS A O 1
ATOM 1048 N N . PRO A 1 136 ? -7.842 -36.475 -4.325 1.00 92.88 136 PRO A N 1
ATOM 1049 C CA . PRO A 1 136 ? -8.421 -35.183 -4.702 1.00 92.88 136 PRO A CA 1
ATOM 1050 C C . PRO A 1 136 ? -7.429 -34.023 -4.491 1.00 92.88 136 PRO A C 1
ATOM 1052 O O . PRO A 1 136 ? -7.722 -33.050 -3.796 1.00 92.88 136 PRO A O 1
ATOM 1055 N N . PHE A 1 137 ? -6.222 -34.155 -5.042 1.00 97.38 137 PHE A N 1
ATOM 1056 C CA . PHE A 1 137 ? -5.171 -33.145 -4.982 1.00 97.38 137 PHE A CA 1
ATOM 1057 C C . PHE A 1 137 ? -5.076 -32.440 -6.321 1.00 97.38 137 PHE A C 1
ATOM 1059 O O . PHE A 1 137 ? -4.957 -33.088 -7.359 1.00 97.38 137 PHE A O 1
ATOM 1066 N N . TYR A 1 138 ? -5.099 -31.119 -6.268 1.00 97.94 138 TYR A N 1
ATOM 1067 C CA . TYR A 1 138 ? -5.028 -30.245 -7.420 1.00 97.94 138 TYR A CA 1
ATOM 1068 C C . TYR A 1 138 ? -3.983 -29.180 -7.148 1.00 97.94 138 TYR A C 1
ATOM 1070 O O . TYR A 1 138 ? -3.836 -28.716 -6.018 1.00 97.94 138 TYR A O 1
ATOM 1078 N N . GLY A 1 139 ? -3.282 -28.756 -8.183 1.00 97.44 139 GLY A N 1
ATOM 1079 C CA . GLY A 1 139 ? -2.392 -27.617 -8.094 1.00 97.44 139 GLY A CA 1
ATOM 1080 C C . GLY A 1 139 ? -2.533 -26.750 -9.331 1.00 97.44 139 GLY A C 1
ATOM 1081 O O . GLY A 1 139 ? -2.667 -27.274 -10.431 1.00 97.44 139 GLY A O 1
ATOM 1082 N N . ILE A 1 140 ? -2.533 -25.438 -9.140 1.00 97.25 140 ILE A N 1
ATOM 1083 C CA . ILE A 1 140 ? -2.628 -24.430 -10.192 1.00 97.25 140 ILE A CA 1
ATOM 1084 C C . ILE A 1 140 ? -1.531 -23.388 -9.995 1.00 97.25 140 ILE A C 1
ATOM 1086 O O . ILE A 1 140 ? -1.198 -23.026 -8.869 1.00 97.25 140 ILE A O 1
ATOM 1090 N N . GLN A 1 141 ? -0.954 -22.911 -11.090 1.00 94.12 141 GLN A N 1
ATOM 1091 C CA . GLN A 1 141 ? 0.185 -21.993 -11.077 1.00 94.12 141 GLN A CA 1
ATOM 1092 C C . GLN A 1 141 ? -0.244 -20.509 -11.107 1.00 94.12 141 GLN A C 1
ATOM 1094 O O . GLN A 1 141 ? 0.564 -19.625 -10.821 1.00 94.12 141 GLN A O 1
ATOM 1099 N N . PHE A 1 142 ? -1.524 -20.245 -11.389 1.00 92.31 142 PHE A N 1
ATOM 1100 C CA . PHE A 1 142 ? -2.160 -18.923 -11.410 1.00 92.31 142 PHE A CA 1
ATOM 1101 C C . PHE A 1 142 ? -2.992 -18.649 -10.151 1.00 92.31 142 PHE A C 1
ATOM 1103 O O . PHE A 1 142 ? -3.320 -19.567 -9.402 1.00 92.31 142 PHE A O 1
ATOM 1110 N N . HIS A 1 143 ? -3.385 -17.387 -9.962 1.00 92.31 143 HIS A N 1
ATOM 1111 C CA . HIS A 1 143 ? -4.196 -16.912 -8.839 1.00 92.31 143 HIS A CA 1
ATOM 1112 C C . HIS A 1 143 ? -5.681 -16.787 -9.228 1.00 92.31 143 HIS A C 1
ATOM 1114 O O . HIS A 1 143 ? -6.059 -15.824 -9.906 1.00 92.31 143 HIS A O 1
ATOM 1120 N N . PRO A 1 144 ? -6.559 -17.735 -8.852 1.00 93.12 144 PRO A N 1
ATOM 1121 C CA . PRO A 1 144 ? -7.997 -17.633 -9.110 1.00 93.12 144 PRO A CA 1
ATOM 1122 C C . PRO A 1 144 ? -8.721 -16.638 -8.181 1.00 93.12 144 PRO A C 1
ATOM 1124 O O . PRO A 1 144 ? -9.890 -16.335 -8.395 1.00 93.12 144 PRO A O 1
ATOM 1127 N N . GLU A 1 145 ? -8.076 -16.148 -7.127 1.00 88.19 145 GLU A N 1
ATOM 1128 C CA . GLU A 1 145 ? -8.675 -15.250 -6.137 1.00 88.19 145 GLU A CA 1
ATOM 1129 C C . GLU A 1 145 ? -8.709 -13.776 -6.572 1.00 88.19 145 GLU A C 1
ATOM 1131 O O . GLU A 1 145 ? -9.446 -12.986 -5.985 1.00 88.19 145 GLU A O 1
ATOM 1136 N N . VAL A 1 146 ? -7.938 -13.397 -7.597 1.00 78.44 146 VAL A N 1
ATOM 1137 C CA . VAL A 1 146 ? -7.863 -12.013 -8.086 1.00 78.44 146 VAL A CA 1
ATOM 1138 C C . VAL A 1 146 ? -8.873 -11.747 -9.203 1.00 78.44 146 VAL A C 1
ATOM 1140 O O . VAL A 1 146 ? -9.160 -12.615 -10.026 1.00 78.44 146 VAL A O 1
ATOM 1143 N N . THR A 1 147 ? -9.364 -10.510 -9.290 1.00 71.69 147 THR A N 1
ATOM 1144 C CA . THR A 1 147 ? -10.313 -10.057 -10.329 1.00 71.69 147 THR A CA 1
ATOM 1145 C C . THR A 1 147 ? -9.758 -10.176 -11.751 1.00 71.69 147 THR A C 1
ATOM 1147 O O . THR A 1 147 ? -10.522 -10.350 -12.698 1.00 71.69 147 THR A O 1
ATOM 1150 N N . HIS A 1 148 ? -8.430 -10.167 -11.896 1.00 78.25 148 HIS A N 1
ATOM 1151 C CA . HIS A 1 148 ? -7.714 -10.406 -13.151 1.00 78.25 148 HIS A CA 1
ATOM 1152 C C . HIS A 1 148 ? -7.862 -11.844 -13.694 1.00 78.25 148 HIS A C 1
ATOM 1154 O O . HIS A 1 148 ? -7.547 -12.085 -14.856 1.00 78.25 148 HIS A O 1
ATOM 1160 N N . SER A 1 149 ? -8.363 -12.793 -12.894 1.00 85.38 149 SER A N 1
ATOM 1161 C CA . SER A 1 149 ? -8.785 -14.129 -13.336 1.00 85.38 149 SER A CA 1
ATOM 1162 C C . SER A 1 149 ? -10.321 -14.170 -13.383 1.00 85.38 149 SER A C 1
ATOM 1164 O O . SER A 1 149 ? -10.941 -14.545 -12.384 1.00 85.38 149 SER A O 1
ATOM 1166 N N . PRO A 1 150 ? -10.986 -13.822 -14.506 1.00 84.75 150 PRO A N 1
ATOM 1167 C CA . PRO A 1 150 ? -12.432 -13.557 -14.518 1.00 84.75 150 PRO A CA 1
ATOM 1168 C C . PRO A 1 150 ? -13.291 -14.747 -14.069 1.00 84.75 150 PRO A C 1
ATOM 1170 O O . PRO A 1 150 ? -14.352 -14.569 -13.474 1.00 84.75 150 PRO A O 1
ATOM 1173 N N . ARG A 1 151 ? -12.811 -15.974 -14.321 1.00 93.06 151 ARG A N 1
ATOM 1174 C CA . ARG A 1 151 ? -13.470 -17.234 -13.933 1.00 93.06 151 ARG A CA 1
ATOM 1175 C C . ARG A 1 151 ? -12.930 -17.843 -12.638 1.00 93.06 151 ARG A C 1
ATOM 1177 O O . ARG A 1 151 ? -13.332 -18.936 -12.246 1.00 93.06 151 ARG A O 1
ATOM 1184 N N . GLY A 1 152 ? -12.032 -17.151 -11.944 1.00 92.56 152 GLY A N 1
ATOM 1185 C CA . GLY A 1 152 ? -11.357 -17.662 -10.755 1.00 92.56 152 GLY A CA 1
ATOM 1186 C C . GLY A 1 152 ? -12.309 -18.002 -9.600 1.00 92.56 152 GLY A C 1
ATOM 1187 O O . GLY A 1 152 ? -12.172 -19.050 -8.963 1.00 92.56 152 GLY A O 1
ATOM 1188 N N . ARG A 1 153 ? -13.379 -17.213 -9.422 1.00 92.44 153 ARG A N 1
ATOM 1189 C CA . ARG A 1 153 ? -14.464 -17.519 -8.471 1.00 92.44 153 ARG A CA 1
ATOM 1190 C C . ARG A 1 153 ? -15.142 -18.862 -8.760 1.00 92.44 153 ARG A C 1
ATOM 1192 O O . ARG A 1 153 ? -15.502 -19.569 -7.821 1.00 92.44 153 ARG A O 1
ATOM 1199 N N . GLU A 1 154 ? -15.322 -19.224 -10.030 1.00 95.62 154 GLU A N 1
ATOM 1200 C CA . GLU A 1 154 ? -15.913 -20.513 -10.409 1.00 95.62 154 GLU A CA 1
ATOM 1201 C C . GLU A 1 154 ? -14.969 -21.676 -10.074 1.00 95.62 154 GLU A C 1
ATOM 1203 O O . GLU A 1 154 ? -15.429 -22.701 -9.577 1.00 95.62 154 GLU A O 1
ATOM 1208 N N . ILE A 1 155 ? -13.655 -21.506 -10.271 1.00 96.06 155 ILE A N 1
ATOM 1209 C CA . ILE A 1 155 ? -12.630 -22.515 -9.946 1.00 96.06 155 ILE A CA 1
ATOM 1210 C C . ILE A 1 155 ? -12.601 -22.790 -8.438 1.00 96.06 155 ILE A C 1
ATOM 1212 O O . ILE A 1 155 ? -12.723 -23.940 -8.010 1.00 96.06 155 ILE A O 1
ATOM 1216 N N . ILE A 1 156 ? -12.503 -21.735 -7.620 1.00 96.38 156 ILE A N 1
ATOM 1217 C CA . ILE A 1 156 ? -12.553 -21.862 -6.154 1.00 96.38 156 ILE A CA 1
ATOM 1218 C C . ILE A 1 156 ? -13.895 -22.475 -5.731 1.00 96.38 156 ILE A C 1
ATOM 1220 O O . ILE A 1 156 ? -13.928 -23.379 -4.896 1.00 96.38 156 ILE A O 1
ATOM 1224 N N . GLY A 1 157 ? -14.997 -22.037 -6.349 1.00 94.94 157 GLY A N 1
ATOM 1225 C CA . GLY A 1 157 ? -16.332 -22.582 -6.121 1.00 94.94 157 GLY A CA 1
ATOM 1226 C C . GLY A 1 157 ? -16.410 -24.088 -6.374 1.00 94.94 157 GLY A C 1
ATOM 1227 O O . GLY A 1 157 ? -16.936 -24.809 -5.533 1.00 94.94 157 GLY A O 1
ATOM 1228 N N . ARG A 1 158 ? -15.830 -24.593 -7.467 1.00 94.56 158 ARG A N 1
ATOM 1229 C CA . ARG A 1 158 ? -15.773 -26.036 -7.764 1.00 94.56 158 ARG A CA 1
ATOM 1230 C C . ARG A 1 158 ? -14.970 -26.808 -6.738 1.00 94.56 158 ARG A C 1
ATOM 1232 O O . ARG A 1 158 ? -15.426 -27.850 -6.266 1.00 94.56 158 ARG A O 1
ATOM 1239 N N . PHE A 1 159 ? -13.800 -26.296 -6.365 1.00 97.50 159 PHE A N 1
ATOM 1240 C CA . PHE A 1 159 ? -12.987 -26.942 -5.344 1.00 97.50 159 PHE A CA 1
ATOM 1241 C C . PHE A 1 159 ? -13.746 -27.053 -4.017 1.00 97.50 159 PHE A C 1
ATOM 1243 O O . PHE A 1 159 ? -13.830 -28.132 -3.436 1.00 97.50 159 PHE A O 1
ATOM 1250 N N . VAL A 1 160 ? -14.368 -25.965 -3.564 1.00 96.75 160 VAL A N 1
ATOM 1251 C CA . VAL A 1 160 ? -15.062 -25.928 -2.272 1.00 96.75 160 VAL A CA 1
ATOM 1252 C C . VAL A 1 160 ? -16.388 -26.698 -2.305 1.00 96.75 160 VAL A C 1
ATOM 1254 O O . VAL A 1 160 ? -16.648 -27.507 -1.417 1.00 96.75 160 VAL A O 1
ATOM 1257 N N . LEU A 1 161 ? -17.237 -26.475 -3.305 1.00 95.44 161 LEU A N 1
ATOM 1258 C CA . LEU A 1 161 ? -18.612 -26.987 -3.322 1.00 95.44 161 LEU A CA 1
ATOM 1259 C C . LEU A 1 161 ? -18.720 -28.397 -3.898 1.00 95.44 161 LEU A C 1
ATOM 1261 O O . LEU A 1 161 ? -19.495 -29.201 -3.388 1.00 95.44 161 LEU A O 1
ATOM 1265 N N . ASN A 1 162 ? -17.955 -28.708 -4.944 1.00 94.12 162 ASN A N 1
ATOM 1266 C CA . ASN A 1 162 ? -18.089 -29.967 -5.675 1.00 94.12 162 ASN A CA 1
ATOM 1267 C C . ASN A 1 162 ? -17.054 -30.994 -5.213 1.00 94.12 162 ASN A C 1
ATOM 1269 O O . ASN A 1 162 ? -17.398 -32.148 -5.001 1.00 94.12 162 ASN A O 1
ATOM 1273 N N . ILE A 1 163 ? -15.794 -30.580 -5.051 1.00 95.38 163 ILE A N 1
ATOM 1274 C CA . ILE A 1 163 ? -14.691 -31.491 -4.709 1.00 95.38 163 ILE A CA 1
ATOM 1275 C C . ILE A 1 163 ? -14.614 -31.727 -3.194 1.00 95.38 163 ILE A C 1
ATOM 1277 O O . ILE A 1 163 ? -14.499 -32.868 -2.755 1.00 95.38 163 ILE A O 1
ATOM 1281 N N . CYS A 1 164 ? -14.678 -30.668 -2.382 1.00 96.44 164 CYS A N 1
ATOM 1282 C CA . CYS A 1 164 ? -14.710 -30.788 -0.917 1.00 96.44 164 CYS A CA 1
ATOM 1283 C C . CYS A 1 164 ? -16.104 -31.124 -0.374 1.00 96.44 164 CYS A C 1
ATOM 1285 O O . CYS A 1 164 ? -16.239 -31.420 0.817 1.00 96.44 164 CYS A O 1
ATOM 1287 N N . GLU A 1 165 ? -17.129 -31.046 -1.231 1.00 95.19 165 GLU A N 1
ATOM 1288 C CA . GLU A 1 165 ? -18.540 -31.237 -0.880 1.00 95.19 165 GLU A CA 1
ATOM 1289 C C . GLU A 1 165 ? -18.956 -30.377 0.328 1.00 95.19 165 GLU A C 1
ATOM 1291 O O . GLU A 1 165 ? -19.737 -30.788 1.198 1.00 95.19 165 GLU A O 1
ATOM 1296 N N . CYS A 1 166 ? -18.389 -29.168 0.425 1.00 95.06 166 CYS A N 1
ATOM 1297 C CA . CYS A 1 166 ? -18.755 -28.229 1.470 1.00 95.06 166 CYS A CA 1
ATOM 1298 C C . CYS A 1 166 ? -20.193 -27.769 1.246 1.00 95.06 166 CYS A C 1
ATOM 1300 O O . CYS A 1 166 ? -20.589 -27.369 0.153 1.00 95.06 166 CYS A O 1
ATOM 1302 N N . LYS A 1 167 ? -20.976 -27.767 2.322 1.00 91.44 167 LYS A N 1
ATOM 1303 C CA . LYS A 1 167 ? -22.300 -27.149 2.310 1.00 91.44 167 LYS A CA 1
ATOM 1304 C C . LYS A 1 167 ? -22.136 -25.630 2.335 1.00 91.44 167 LYS A C 1
ATOM 1306 O O . LYS A 1 167 ? -21.276 -25.119 3.046 1.00 91.44 167 LYS A O 1
ATOM 1311 N N . THR A 1 168 ? -23.002 -24.905 1.635 1.00 88.69 168 THR A N 1
ATOM 1312 C CA . THR A 1 168 ? -23.080 -23.434 1.681 1.00 88.69 168 THR A CA 1
ATOM 1313 C C . THR A 1 168 ? -23.817 -22.964 2.938 1.00 88.69 168 THR A C 1
ATOM 1315 O O . THR A 1 168 ? -24.822 -22.267 2.857 1.00 88.69 168 THR A O 1
ATOM 1318 N N . ASN A 1 169 ? -23.362 -23.418 4.105 1.00 86.44 169 ASN A N 1
ATOM 1319 C CA . ASN A 1 169 ? -23.969 -23.129 5.406 1.00 86.44 169 ASN A CA 1
ATOM 1320 C C . ASN A 1 169 ? -23.255 -21.974 6.142 1.00 86.44 169 ASN A C 1
ATOM 1322 O O . ASN A 1 169 ? -23.609 -21.613 7.264 1.00 86.44 169 ASN A O 1
ATOM 1326 N N . TRP A 1 170 ? -22.232 -21.384 5.516 1.00 89.00 170 TRP A N 1
ATOM 1327 C CA . TRP A 1 170 ? -21.683 -20.095 5.921 1.00 89.00 170 TRP A CA 1
ATOM 1328 C C . TRP A 1 170 ? -22.542 -18.978 5.329 1.00 89.00 170 TRP A C 1
ATOM 1330 O O . TRP A 1 170 ? -22.206 -18.360 4.321 1.00 89.00 170 TRP A O 1
ATOM 1340 N N . THR A 1 171 ? -23.711 -18.787 5.926 1.00 90.00 171 THR A N 1
ATOM 1341 C CA . THR A 1 171 ? -24.605 -17.665 5.642 1.00 90.00 171 THR A CA 1
ATOM 1342 C C . THR A 1 171 ? -24.690 -16.789 6.881 1.00 90.00 171 THR A C 1
ATOM 1344 O O . THR A 1 171 ? -24.542 -17.276 8.006 1.00 90.00 171 THR A O 1
ATOM 1347 N N . MET A 1 172 ? -24.915 -15.489 6.698 1.00 91.19 172 MET A N 1
ATOM 1348 C CA . MET A 1 172 ? -24.998 -14.579 7.840 1.00 91.19 172 MET A CA 1
ATOM 1349 C C . MET A 1 172 ? -26.216 -14.900 8.721 1.00 91.19 172 MET A C 1
ATOM 1351 O O . MET A 1 172 ? -26.147 -14.730 9.932 1.00 91.19 172 MET A O 1
ATOM 1355 N N . GLU A 1 173 ? -27.285 -15.472 8.161 1.00 89.38 173 GLU A N 1
ATOM 1356 C CA . GLU A 1 173 ? -28.440 -15.985 8.902 1.00 89.38 173 GLU A CA 1
ATOM 1357 C C . GLU A 1 173 ? -28.056 -17.131 9.851 1.00 89.38 173 GLU A C 1
ATOM 1359 O O . GLU A 1 173 ? -28.410 -17.112 11.031 1.00 89.38 173 GLU A O 1
ATOM 1364 N N . GLU A 1 174 ? -27.305 -18.126 9.363 1.00 89.19 174 GLU A N 1
ATOM 1365 C CA . GLU A 1 174 ? -26.824 -19.220 10.211 1.00 89.19 174 GLU A CA 1
ATOM 1366 C C . GLU A 1 174 ? -25.782 -18.742 11.226 1.00 89.19 174 GLU A C 1
ATOM 1368 O O . GLU A 1 174 ? -25.760 -19.222 12.365 1.00 89.19 174 GLU A O 1
ATOM 1373 N N . PHE A 1 175 ? -24.917 -17.808 10.818 1.00 92.06 175 PHE A N 1
ATOM 1374 C CA . PHE A 1 175 ? -23.892 -17.229 11.676 1.00 92.06 175 PHE A CA 1
ATOM 1375 C C . PHE A 1 175 ? -24.517 -16.536 12.891 1.00 92.06 175 PHE A C 1
ATOM 1377 O O . PHE A 1 175 ? -24.095 -16.824 14.007 1.00 92.06 175 PHE A O 1
ATOM 1384 N N . ILE A 1 176 ? -25.573 -15.723 12.712 1.00 92.00 176 ILE A N 1
ATOM 1385 C CA . ILE A 1 176 ? -26.289 -15.065 13.825 1.00 92.00 176 ILE A CA 1
ATOM 1386 C C . ILE A 1 176 ? -26.700 -16.089 14.886 1.00 92.00 176 ILE A C 1
ATOM 1388 O O . ILE A 1 176 ? -26.396 -15.915 16.065 1.00 92.00 176 ILE A O 1
ATOM 1392 N N . GLY A 1 177 ? -27.362 -17.178 14.483 1.00 91.38 177 GLY A N 1
ATOM 1393 C CA . GLY A 1 177 ? -27.851 -18.192 15.423 1.00 91.38 177 GLY A CA 1
ATOM 1394 C C . GLY A 1 177 ? -26.726 -18.921 16.169 1.00 91.38 177 GLY A C 1
ATOM 1395 O O . GLY A 1 177 ? -26.810 -19.127 17.387 1.00 91.38 177 GLY A O 1
ATOM 1396 N N . LYS A 1 178 ? -25.653 -19.287 15.454 1.00 92.56 178 LYS A N 1
ATOM 1397 C CA . LYS A 1 178 ? -24.464 -19.931 16.040 1.00 92.56 178 LYS A CA 1
ATOM 1398 C C . LYS A 1 178 ? -23.759 -18.995 17.016 1.00 92.56 178 LYS A C 1
ATOM 1400 O O . LYS A 1 178 ? -23.445 -19.401 18.134 1.00 92.56 178 LYS A O 1
ATOM 1405 N N . GLU A 1 179 ? -23.578 -17.743 16.624 1.00 94.44 179 GLU A N 1
ATOM 1406 C CA . GLU A 1 179 ? -22.849 -16.755 17.405 1.00 94.44 179 GLU A CA 1
ATOM 1407 C C . GLU A 1 179 ? -23.635 -16.320 18.647 1.00 94.44 179 GLU A C 1
ATOM 1409 O O . GLU A 1 179 ? -23.074 -16.291 19.737 1.00 94.44 179 GLU A O 1
ATOM 1414 N N . ILE A 1 180 ? -24.957 -16.136 18.549 1.00 94.94 180 ILE A N 1
ATOM 1415 C CA . ILE A 1 180 ? -25.832 -15.935 19.718 1.00 94.94 180 ILE A CA 1
ATOM 1416 C C . ILE A 1 180 ? -25.684 -17.086 20.720 1.00 94.94 180 ILE A C 1
ATOM 1418 O O . ILE A 1 180 ? -25.575 -16.862 21.928 1.00 94.94 180 ILE A O 1
ATOM 1422 N N . THR A 1 181 ? -25.662 -18.328 20.232 1.00 95.12 181 THR A N 1
ATOM 1423 C CA . THR A 1 181 ? -25.500 -19.509 21.090 1.00 95.12 181 THR A CA 1
ATOM 1424 C C . THR A 1 181 ? -24.128 -19.513 21.766 1.00 95.12 181 THR A C 1
ATOM 1426 O O . THR A 1 181 ? -24.047 -19.732 22.976 1.00 95.12 181 THR A O 1
ATOM 1429 N N . ARG A 1 182 ? -23.061 -19.210 21.016 1.00 95.12 182 ARG A N 1
ATOM 1430 C CA . ARG A 1 182 ? -21.691 -19.104 21.534 1.00 95.12 182 ARG A CA 1
ATOM 1431 C C . ARG A 1 182 ? -21.579 -18.021 22.605 1.00 95.12 182 ARG A C 1
ATOM 1433 O O . ARG A 1 182 ? -21.054 -18.285 23.683 1.00 95.12 182 ARG A O 1
ATOM 1440 N N . ILE A 1 183 ? -22.123 -16.833 22.347 1.00 95.12 183 ILE A N 1
ATOM 1441 C CA . ILE A 1 183 ? -22.149 -15.716 23.297 1.00 95.12 183 ILE A CA 1
ATOM 1442 C C . ILE A 1 183 ? -22.867 -16.131 24.589 1.00 95.12 183 ILE A C 1
ATOM 1444 O O . ILE A 1 183 ? -22.321 -15.955 25.677 1.00 95.12 183 ILE A O 1
ATOM 1448 N N . ARG A 1 184 ? -24.057 -16.745 24.496 1.00 95.06 184 ARG A N 1
ATOM 1449 C CA . ARG A 1 184 ? -24.809 -17.227 25.672 1.00 95.06 184 ARG A CA 1
ATOM 1450 C C . ARG A 1 184 ? -24.021 -18.249 26.490 1.00 95.06 184 ARG A C 1
ATOM 1452 O O . ARG A 1 184 ? -24.071 -18.203 27.715 1.00 95.06 184 ARG A O 1
ATOM 1459 N N . GLN A 1 185 ? -23.286 -19.148 25.834 1.00 94.19 185 GLN A N 1
ATOM 1460 C CA . GLN A 1 185 ? -22.429 -20.128 26.507 1.00 94.19 185 GLN A CA 1
ATOM 1461 C C . GLN A 1 185 ? -21.240 -19.466 27.214 1.00 94.19 185 GLN A C 1
ATOM 1463 O O . GLN A 1 185 ? -20.971 -19.786 28.368 1.00 94.19 185 GLN A O 1
ATOM 1468 N N . ILE A 1 186 ? -20.560 -18.526 26.550 1.00 92.19 186 ILE A N 1
ATOM 1469 C CA . ILE A 1 186 ? -19.407 -17.799 27.104 1.00 92.19 186 ILE A CA 1
ATOM 1470 C C . ILE A 1 186 ? -19.819 -16.961 28.320 1.00 92.19 186 ILE A C 1
ATOM 1472 O O . ILE A 1 186 ? -19.159 -17.004 29.357 1.00 92.19 186 ILE A O 1
ATOM 1476 N N . CYS A 1 187 ? -20.923 -16.220 28.210 1.00 91.69 187 CYS A N 1
ATOM 1477 C CA . CYS A 1 187 ? -21.414 -15.354 29.281 1.00 91.69 187 CYS A CA 1
ATOM 1478 C C . CYS A 1 187 ? -22.175 -16.120 30.380 1.00 91.69 187 CYS A C 1
ATOM 1480 O O . CYS A 1 187 ? -22.437 -15.565 31.449 1.00 91.69 187 CYS A O 1
ATOM 1482 N N . GLY A 1 188 ? -22.568 -17.371 30.128 1.00 90.12 188 GLY A N 1
ATOM 1483 C CA . GLY A 1 188 ? -23.409 -18.165 31.021 1.00 90.12 188 GLY A CA 1
ATOM 1484 C C . GLY A 1 188 ? -24.767 -17.517 31.313 1.00 90.12 188 GLY A C 1
ATOM 1485 O O . GLY A 1 188 ? -25.214 -16.587 30.630 1.00 90.12 188 GLY A O 1
ATOM 1486 N N . GLU A 1 189 ? -25.428 -17.991 32.369 1.00 86.19 189 GLU A N 1
ATOM 1487 C CA . GLU A 1 189 ? -26.754 -17.501 32.777 1.00 86.19 189 GLU A CA 1
ATOM 1488 C C . GLU A 1 189 ? -26.715 -16.071 33.332 1.00 86.19 189 GLU A C 1
ATOM 1490 O O . GLU A 1 189 ? -27.661 -15.310 33.144 1.00 86.19 189 GLU A O 1
ATOM 1495 N N . LYS A 1 190 ? -25.609 -15.691 33.989 1.00 86.44 190 LYS A N 1
ATOM 1496 C CA . LYS A 1 190 ? -25.536 -14.464 34.797 1.00 86.44 190 LYS A CA 1
ATOM 1497 C C . LYS A 1 190 ? -24.526 -13.421 34.326 1.00 86.44 190 LYS A C 1
ATOM 1499 O O . LYS A 1 190 ? -24.660 -12.273 34.733 1.00 86.44 190 LYS A O 1
ATOM 1504 N N . GLY A 1 191 ? -23.528 -13.772 33.513 1.00 88.69 191 GLY A N 1
ATOM 1505 C CA . GLY A 1 191 ? -22.441 -12.850 33.167 1.00 88.69 191 GLY A CA 1
ATOM 1506 C C . GLY A 1 191 ? -22.937 -11.610 32.424 1.00 88.69 191 GLY A C 1
ATOM 1507 O O . GLY A 1 191 ? -23.772 -11.729 31.521 1.00 88.69 191 GLY A O 1
ATOM 1508 N N . ARG A 1 192 ? -22.430 -10.432 32.808 1.00 90.94 192 ARG A N 1
ATOM 1509 C CA . ARG A 1 192 ? -22.682 -9.159 32.115 1.00 90.94 192 ARG A CA 1
ATOM 1510 C C . ARG A 1 192 ? -21.507 -8.781 31.212 1.00 90.94 192 ARG A C 1
ATOM 1512 O O . ARG A 1 192 ? -20.353 -9.131 31.489 1.00 90.94 192 ARG A O 1
ATOM 1519 N N . VAL A 1 193 ? -21.822 -8.056 30.145 1.00 93.31 193 VAL A N 1
ATOM 1520 C CA . VAL A 1 193 ? -20.877 -7.590 29.125 1.00 93.31 193 VAL A CA 1
ATOM 1521 C C . VAL A 1 193 ? -20.988 -6.074 29.020 1.00 93.31 193 VAL A C 1
ATOM 1523 O O . VAL A 1 193 ? -22.092 -5.550 28.886 1.00 93.31 193 VAL A O 1
ATOM 1526 N N . ILE A 1 194 ? -19.858 -5.374 29.030 1.00 93.12 194 ILE A N 1
ATOM 1527 C CA . ILE A 1 194 ? -19.793 -3.958 28.656 1.00 93.12 194 ILE A CA 1
ATOM 1528 C C . ILE A 1 194 ? -19.100 -3.801 27.305 1.00 93.12 194 ILE A C 1
ATOM 1530 O O . ILE A 1 194 ? -18.307 -4.654 26.919 1.00 93.12 194 ILE A O 1
ATOM 1534 N N . GLY A 1 195 ? -19.376 -2.734 26.560 1.00 91.25 195 GLY A N 1
ATOM 1535 C CA . GLY A 1 195 ? -18.747 -2.524 25.254 1.00 91.25 195 GLY A CA 1
ATOM 1536 C C . GLY A 1 195 ? -18.627 -1.063 24.869 1.00 91.25 195 GLY A C 1
ATOM 1537 O O . GLY A 1 195 ? -19.559 -0.294 25.071 1.00 91.25 195 GLY A O 1
ATOM 1538 N N . ALA A 1 196 ? -17.500 -0.692 24.267 1.00 89.00 196 ALA A N 1
ATOM 1539 C CA . ALA A 1 196 ? -17.339 0.618 23.653 1.00 89.00 196 ALA A CA 1
ATOM 1540 C C . ALA A 1 196 ? -18.045 0.655 22.290 1.00 89.00 196 ALA A C 1
ATOM 1542 O O . ALA A 1 196 ? -17.729 -0.140 21.402 1.00 89.00 196 ALA A O 1
ATOM 1543 N N . VAL A 1 197 ? -18.964 1.604 22.099 1.00 88.56 197 VAL A N 1
ATOM 1544 C CA . VAL A 1 197 ? -19.656 1.810 20.822 1.00 88.56 197 VAL A CA 1
ATOM 1545 C C . VAL A 1 197 ? -19.349 3.194 20.271 1.00 88.56 197 VAL A C 1
ATOM 1547 O O . VAL A 1 197 ? -19.546 4.210 20.927 1.00 88.56 197 VAL A O 1
ATOM 1550 N N . SER A 1 198 ? -18.852 3.220 19.037 1.00 84.00 198 SER A N 1
ATOM 1551 C CA . SER A 1 198 ? -18.425 4.440 18.344 1.00 84.00 198 SER A CA 1
ATOM 1552 C C . SER A 1 198 ? -19.463 4.994 17.364 1.00 84.00 198 SER A C 1
ATOM 1554 O O . SER A 1 198 ? -19.255 6.067 16.808 1.00 84.00 198 SER A O 1
ATOM 1556 N N . GLY A 1 199 ? -20.539 4.249 17.083 1.00 80.38 199 GLY A N 1
ATOM 1557 C CA . GLY A 1 199 ? -21.480 4.558 15.996 1.00 80.38 199 GLY A CA 1
ATOM 1558 C C . GLY A 1 199 ? -20.989 4.149 14.600 1.00 80.38 199 GLY A C 1
ATOM 1559 O O . GLY A 1 199 ? -21.659 4.405 13.596 1.00 80.38 199 GLY A O 1
ATOM 1560 N N . GLY A 1 200 ? -19.818 3.510 14.516 1.00 84.94 200 GLY A N 1
ATOM 1561 C CA . GLY A 1 200 ? -19.362 2.819 13.314 1.00 84.94 200 GLY A CA 1
ATOM 1562 C C . GLY A 1 200 ? -20.128 1.513 13.086 1.00 84.94 200 GLY A C 1
ATOM 1563 O O . GLY A 1 200 ? -20.706 0.948 14.013 1.00 84.94 200 GLY A O 1
ATOM 1564 N N . VAL A 1 201 ? -20.102 1.012 11.849 1.00 87.12 201 VAL A N 1
ATOM 1565 C CA . VAL A 1 201 ? -20.786 -0.237 11.463 1.00 87.12 201 VAL A CA 1
ATOM 1566 C C . VAL A 1 201 ? -20.401 -1.413 12.354 1.00 87.12 201 VAL A C 1
ATOM 1568 O O . VAL A 1 201 ? -21.286 -2.093 12.854 1.00 87.12 201 VAL A O 1
ATOM 1571 N N . ASP A 1 202 ? -19.109 -1.619 12.606 1.00 89.06 202 ASP A N 1
ATOM 1572 C CA . ASP A 1 202 ? -18.638 -2.829 13.295 1.00 89.06 202 ASP A CA 1
ATOM 1573 C C . ASP A 1 202 ? -19.104 -2.852 14.750 1.00 89.06 202 ASP A C 1
ATOM 1575 O O . ASP A 1 202 ? -19.688 -3.831 15.206 1.00 89.06 202 ASP A O 1
ATOM 1579 N N . SER A 1 203 ? -18.925 -1.737 15.466 1.00 89.12 203 SER A N 1
ATOM 1580 C CA . SER A 1 203 ? -19.354 -1.617 16.860 1.00 89.12 203 SER A CA 1
ATOM 1581 C C . SER A 1 203 ? -20.878 -1.648 17.002 1.00 89.12 203 SER A C 1
ATOM 1583 O O . SER A 1 203 ? -21.380 -2.236 17.954 1.00 89.12 203 SER A O 1
ATOM 1585 N N . THR A 1 204 ? -21.622 -1.101 16.035 1.00 90.50 204 THR A N 1
ATOM 1586 C CA . THR A 1 204 ? -23.096 -1.147 16.012 1.00 90.50 204 THR A CA 1
ATOM 1587 C C . THR A 1 204 ? -23.613 -2.568 15.779 1.00 90.50 204 THR A C 1
ATOM 1589 O O . THR A 1 204 ? -24.496 -3.031 16.500 1.00 90.50 204 THR A O 1
ATOM 1592 N N . VAL A 1 205 ? -23.046 -3.286 14.804 1.00 92.88 205 VAL A N 1
ATOM 1593 C CA . VAL A 1 205 ? -23.410 -4.680 14.504 1.00 92.88 205 VAL A CA 1
ATOM 1594 C C . VAL A 1 205 ? -23.064 -5.589 15.681 1.00 92.88 205 VAL A C 1
ATOM 1596 O O . VAL A 1 205 ? -23.904 -6.380 16.105 1.00 92.88 205 VAL A O 1
ATOM 1599 N N . ALA A 1 206 ? -21.872 -5.432 16.264 1.00 93.56 206 ALA A N 1
ATOM 1600 C CA . ALA A 1 206 ? -21.456 -6.179 17.447 1.00 93.56 206 ALA A CA 1
ATOM 1601 C C . ALA A 1 206 ? -22.385 -5.916 18.646 1.00 93.56 206 ALA A C 1
ATOM 1603 O O . ALA A 1 206 ? -22.796 -6.856 19.325 1.00 93.56 206 ALA A O 1
ATOM 1604 N N . ALA A 1 207 ? -22.755 -4.653 18.881 1.00 93.19 207 ALA A N 1
ATOM 1605 C CA . ALA A 1 207 ? -23.658 -4.258 19.958 1.00 93.19 207 ALA A CA 1
ATOM 1606 C C . ALA A 1 207 ? -25.064 -4.851 19.786 1.00 93.19 207 ALA A C 1
ATOM 1608 O O . ALA A 1 207 ? -25.618 -5.413 20.733 1.00 93.19 207 ALA A O 1
ATOM 1609 N N . LYS A 1 208 ? -25.628 -4.789 18.572 1.00 93.31 208 LYS A N 1
ATOM 1610 C CA . LYS A 1 208 ? -26.936 -5.386 18.281 1.00 93.31 208 LYS A CA 1
ATOM 1611 C C . LYS A 1 208 ? -26.905 -6.905 18.437 1.00 93.31 208 LYS A C 1
ATOM 1613 O O . LYS A 1 208 ? -27.783 -7.462 19.086 1.00 93.31 208 LYS A O 1
ATOM 1618 N N . LEU A 1 209 ? -25.872 -7.570 17.925 1.00 94.62 209 LEU A N 1
ATOM 1619 C CA . LEU A 1 209 ? -25.705 -9.017 18.076 1.00 94.62 209 LEU A CA 1
ATOM 1620 C C . LEU A 1 209 ? -25.600 -9.436 19.551 1.00 94.62 209 LEU A C 1
ATOM 1622 O O . LEU A 1 209 ? -26.186 -10.438 19.959 1.00 94.62 209 LEU A O 1
ATOM 1626 N N . MET A 1 210 ? -24.895 -8.648 20.364 1.00 94.88 210 MET A N 1
ATOM 1627 C CA . MET A 1 210 ? -24.786 -8.885 21.799 1.00 94.88 210 MET A CA 1
ATOM 1628 C C . MET A 1 210 ? -26.137 -8.725 22.510 1.00 94.88 210 MET A C 1
ATOM 1630 O O . MET A 1 210 ? -26.505 -9.561 23.335 1.00 94.88 210 MET A O 1
ATOM 1634 N N . HIS A 1 211 ? -26.917 -7.706 22.144 1.00 94.56 211 HIS A N 1
ATOM 1635 C CA . HIS A 1 211 ? -28.271 -7.521 22.663 1.00 94.56 211 HIS A CA 1
ATOM 1636 C C . HIS A 1 211 ? -29.209 -8.683 22.289 1.00 94.56 211 HIS A C 1
ATOM 1638 O O . HIS A 1 211 ? -29.879 -9.220 23.165 1.00 94.56 211 HIS A O 1
ATOM 1644 N N . GLU A 1 212 ? -29.198 -9.159 21.039 1.00 94.25 212 GLU A N 1
ATOM 1645 C CA . GLU A 1 212 ? -29.970 -10.353 20.639 1.00 94.25 212 GLU A CA 1
ATOM 1646 C C . GLU A 1 212 ? -29.563 -11.608 21.439 1.00 94.25 212 GLU A C 1
ATOM 1648 O O . GLU A 1 212 ? -30.376 -12.490 21.747 1.00 94.25 212 GLU A O 1
ATOM 1653 N N . ALA A 1 213 ? -28.284 -11.698 21.812 1.00 94.56 213 ALA A N 1
ATOM 1654 C CA . ALA A 1 213 ? -27.769 -12.835 22.551 1.00 94.56 213 ALA A CA 1
ATOM 1655 C C . ALA A 1 213 ? -28.150 -12.816 24.037 1.00 94.56 213 ALA A C 1
ATOM 1657 O O . ALA A 1 213 ? -28.610 -13.837 24.553 1.00 94.56 213 ALA A O 1
ATOM 1658 N N . ILE A 1 214 ? -27.949 -11.700 24.741 1.00 93.88 214 ILE A N 1
ATOM 1659 C CA . ILE A 1 214 ? -28.037 -11.654 26.213 1.00 93.88 214 ILE A CA 1
ATOM 1660 C C . ILE A 1 214 ? -28.923 -10.529 26.769 1.00 93.88 214 ILE A C 1
ATOM 1662 O O . ILE A 1 214 ? -29.004 -10.379 27.992 1.00 93.88 214 ILE A O 1
ATOM 1666 N N . GLY A 1 215 ? -29.607 -9.777 25.903 1.00 92.62 215 GLY A N 1
ATOM 1667 C CA . GLY A 1 215 ? -30.526 -8.697 26.264 1.00 92.62 215 GLY A CA 1
ATOM 1668 C C . GLY A 1 215 ? -29.856 -7.626 27.120 1.00 92.62 215 GLY A C 1
ATOM 1669 O O . GLY A 1 215 ? -28.719 -7.226 26.872 1.00 92.62 215 GLY A O 1
ATOM 1670 N N . ASP A 1 216 ? -30.536 -7.222 28.190 1.00 89.31 216 ASP A N 1
ATOM 1671 C CA . ASP A 1 216 ? -30.093 -6.187 29.136 1.00 89.31 216 ASP A CA 1
ATOM 1672 C C . ASP A 1 216 ? -28.839 -6.545 29.952 1.00 89.31 216 ASP A C 1
ATOM 1674 O O . ASP A 1 216 ? -28.403 -5.760 30.794 1.00 89.31 216 ASP A O 1
ATOM 1678 N N . ARG A 1 217 ? -28.275 -7.751 29.787 1.00 91.75 217 ARG A N 1
ATOM 1679 C CA . ARG A 1 217 ? -26.964 -8.085 30.372 1.00 91.75 217 ARG A CA 1
ATOM 1680 C C . ARG A 1 217 ? -25.810 -7.457 29.593 1.00 91.75 217 ARG A C 1
ATOM 1682 O O . ARG A 1 217 ? -24.680 -7.480 30.079 1.00 91.75 217 ARG A O 1
ATOM 1689 N N . PHE A 1 218 ? -26.086 -6.923 28.408 1.00 94.44 218 PHE A N 1
ATOM 1690 C CA . PHE A 1 218 ? -25.159 -6.101 27.655 1.00 94.44 218 PHE A CA 1
ATOM 1691 C C . PHE A 1 218 ? -25.418 -4.618 27.902 1.00 94.44 218 PHE A C 1
ATOM 1693 O O . PHE A 1 218 ? -26.552 -4.154 27.784 1.00 94.44 218 PHE A O 1
ATOM 1700 N N . HIS A 1 219 ? -24.352 -3.881 28.200 1.00 93.06 219 HIS A N 1
ATOM 1701 C CA . HIS A 1 219 ? -24.391 -2.437 28.390 1.00 93.06 219 HIS A CA 1
ATOM 1702 C C . HIS A 1 219 ? -23.351 -1.764 27.493 1.00 93.06 219 HIS A C 1
ATOM 1704 O O . HIS A 1 219 ? -22.142 -1.934 27.665 1.00 93.06 219 HIS A O 1
ATOM 1710 N N . ALA A 1 220 ? -23.814 -1.001 26.513 1.00 93.88 220 ALA A N 1
ATOM 1711 C CA . ALA A 1 220 ? -22.954 -0.240 25.626 1.00 93.88 220 ALA A CA 1
ATOM 1712 C C . ALA A 1 220 ? -22.612 1.125 26.241 1.00 93.88 220 ALA A C 1
ATOM 1714 O O . ALA A 1 220 ? -23.446 1.771 26.875 1.00 93.88 220 ALA A O 1
ATOM 1715 N N . ILE A 1 221 ? -21.388 1.590 26.011 1.00 93.50 221 ILE A N 1
ATOM 1716 C CA . ILE A 1 221 ? -20.906 2.910 26.413 1.00 93.50 221 ILE A CA 1
ATOM 1717 C C . ILE A 1 221 ? -20.426 3.626 25.155 1.00 93.50 221 ILE A C 1
ATOM 1719 O O . ILE A 1 221 ? -19.534 3.142 24.454 1.00 93.50 221 ILE A O 1
ATOM 1723 N N . MET A 1 222 ? -20.998 4.791 24.880 1.00 93.00 222 MET A N 1
ATOM 1724 C CA . MET A 1 222 ? -20.500 5.713 23.869 1.00 93.00 222 MET A CA 1
ATOM 1725 C C . MET A 1 222 ? -19.930 6.941 24.564 1.00 93.00 222 MET A C 1
ATOM 1727 O O . MET A 1 222 ? -20.636 7.631 25.292 1.00 93.00 222 MET A O 1
ATOM 1731 N N . VAL A 1 223 ? -18.658 7.233 24.313 1.00 94.00 223 VAL A N 1
ATOM 1732 C CA . VAL A 1 223 ? -18.024 8.463 24.793 1.00 94.00 223 VAL A CA 1
ATOM 1733 C C . VAL A 1 223 ? -18.142 9.518 23.701 1.00 94.00 223 VAL A C 1
ATOM 1735 O O . VAL A 1 223 ? -17.520 9.388 22.645 1.00 94.00 223 VAL A O 1
ATOM 1738 N N . ASP A 1 224 ? -18.927 10.563 23.953 1.00 95.44 224 ASP A N 1
ATOM 1739 C CA . ASP A 1 224 ? -18.893 11.766 23.131 1.00 95.44 224 ASP A CA 1
ATOM 1740 C C . ASP A 1 224 ? -17.641 12.566 23.501 1.00 95.44 224 ASP A C 1
ATOM 1742 O O . ASP A 1 224 ? -17.544 13.206 24.549 1.00 95.44 224 ASP A O 1
ATOM 1746 N N . ASN A 1 225 ? -16.643 12.479 22.627 1.00 94.38 225 ASN A N 1
ATOM 1747 C CA . ASN A 1 225 ? -15.365 13.163 22.771 1.00 94.38 225 ASN A CA 1
ATOM 1748 C C . ASN A 1 225 ? -15.408 14.623 22.288 1.00 94.38 225 ASN A C 1
ATOM 1750 O O . ASN A 1 225 ? -14.370 15.280 22.225 1.00 94.38 225 ASN A O 1
ATOM 1754 N N . GLY A 1 226 ? -16.582 15.135 21.907 1.00 94.81 226 GLY A N 1
ATOM 1755 C CA . GLY A 1 226 ? -16.760 16.506 21.444 1.00 94.81 226 GLY A CA 1
ATOM 1756 C C . GLY A 1 226 ? -16.216 16.785 20.046 1.00 94.81 226 GLY A C 1
ATOM 1757 O O . GLY A 1 226 ? -16.245 17.936 19.629 1.00 94.81 226 GLY A O 1
ATOM 1758 N N . VAL A 1 227 ? -15.723 15.777 19.319 1.00 95.00 227 VAL A N 1
ATOM 1759 C CA . VAL A 1 227 ? -15.183 15.909 17.951 1.00 95.00 227 VAL A CA 1
ATOM 1760 C C . VAL A 1 227 ? -15.842 14.926 16.976 1.00 95.00 227 VAL A C 1
ATOM 1762 O O . VAL A 1 227 ? -15.248 14.526 15.976 1.00 95.00 227 VAL A O 1
ATOM 1765 N N . LEU A 1 228 ? -17.083 14.531 17.254 1.00 95.06 228 LEU A N 1
ATOM 1766 C CA . LEU A 1 228 ? -17.920 13.714 16.370 1.00 95.06 228 LEU A CA 1
ATOM 1767 C C . LEU A 1 228 ? -18.605 14.565 15.285 1.00 95.06 228 LEU A C 1
ATOM 1769 O O . LEU A 1 228 ? -18.524 15.796 15.302 1.00 95.06 228 LEU A O 1
ATOM 1773 N N . ARG A 1 229 ? -19.288 13.936 14.322 1.00 94.88 229 ARG A N 1
ATOM 1774 C CA . ARG A 1 229 ? -20.118 14.658 13.340 1.00 94.88 229 ARG A CA 1
ATOM 1775 C C . ARG A 1 229 ? -21.338 15.293 14.014 1.00 94.88 229 ARG A C 1
ATOM 1777 O O . ARG A 1 229 ? -21.700 14.952 15.140 1.00 94.88 229 ARG A O 1
ATOM 1784 N N . LEU A 1 230 ? -21.987 16.217 13.303 1.00 95.50 230 LEU A N 1
ATOM 1785 C CA . LEU A 1 230 ? -23.162 16.926 13.807 1.00 95.50 230 LEU A CA 1
ATOM 1786 C C . LEU A 1 230 ? -24.239 15.941 14.286 1.00 95.50 230 LEU A C 1
ATOM 1788 O O . LEU A 1 230 ? -24.692 15.094 13.517 1.00 95.50 230 LEU A O 1
ATOM 1792 N N . ASN A 1 231 ? -24.659 16.084 15.546 1.00 93.12 231 ASN A N 1
ATOM 1793 C CA . ASN A 1 231 ? -25.670 15.248 16.204 1.00 93.12 231 ASN A CA 1
ATOM 1794 C C . ASN A 1 231 ? -25.356 13.741 16.237 1.00 93.12 231 ASN A C 1
ATOM 1796 O O . ASN A 1 231 ? -26.261 12.948 16.479 1.00 93.12 231 ASN A O 1
ATOM 1800 N N . GLU A 1 232 ? -24.106 13.325 16.027 1.00 91.06 232 GLU A N 1
ATOM 1801 C CA . GLU A 1 232 ? -23.758 11.906 15.915 1.00 91.06 232 GLU A CA 1
ATOM 1802 C C . GLU A 1 232 ? -24.069 11.116 17.191 1.00 91.06 232 GLU A C 1
ATOM 1804 O O . GLU A 1 232 ? -24.740 10.093 17.108 1.00 91.06 232 GLU A O 1
ATOM 1809 N N . ALA A 1 233 ? -23.674 11.607 18.370 1.00 92.50 233 ALA A N 1
ATOM 1810 C CA . ALA A 1 233 ? -23.981 10.934 19.635 1.00 92.50 233 ALA A CA 1
ATOM 1811 C C . ALA A 1 233 ? -25.491 10.793 19.874 1.00 92.50 233 ALA A C 1
ATOM 1813 O O . ALA A 1 233 ? -25.965 9.731 20.273 1.00 92.50 233 ALA A O 1
ATOM 1814 N N . LYS A 1 234 ? -26.261 11.837 19.548 1.00 92.19 234 LYS A N 1
ATOM 1815 C CA . LYS A 1 234 ? -27.724 11.818 19.645 1.00 92.19 234 LYS A CA 1
ATOM 1816 C C . LYS A 1 234 ? -28.343 10.803 18.680 1.00 92.19 234 LYS A C 1
ATOM 1818 O O . LYS A 1 234 ? -29.177 10.012 19.102 1.00 92.19 234 LYS A O 1
ATOM 1823 N N . GLN A 1 235 ? -27.913 10.798 17.418 1.00 89.69 235 GLN A N 1
ATOM 1824 C CA . GLN A 1 235 ? -28.397 9.858 16.402 1.00 89.69 235 GLN A CA 1
ATOM 1825 C C . GLN A 1 235 ? -28.069 8.412 16.777 1.00 89.69 235 GLN A C 1
ATOM 1827 O O . GLN A 1 235 ? -28.927 7.543 16.673 1.00 89.69 235 GLN A O 1
ATOM 1832 N N . VAL A 1 236 ? -26.846 8.153 17.249 1.00 88.94 236 VAL A N 1
ATOM 1833 C CA . VAL A 1 236 ? -26.427 6.818 17.697 1.00 88.94 236 VAL A CA 1
ATOM 1834 C C . VAL A 1 236 ? -27.222 6.383 18.928 1.00 88.94 236 VAL A C 1
ATOM 1836 O O . VAL A 1 236 ? -27.613 5.222 18.999 1.00 88.94 236 VAL A O 1
ATOM 1839 N N . HIS A 1 237 ? -27.508 7.295 19.861 1.00 91.62 237 HIS A N 1
ATOM 1840 C CA . HIS A 1 237 ? -28.351 7.009 21.020 1.00 91.62 237 HIS A CA 1
ATOM 1841 C C . HIS A 1 237 ? -29.791 6.681 20.644 1.00 91.62 237 HIS A C 1
ATOM 1843 O O . HIS A 1 237 ? -30.297 5.651 21.073 1.00 91.62 237 HIS A O 1
ATOM 1849 N N . GLU A 1 238 ? -30.442 7.520 19.836 1.00 89.88 238 GLU A N 1
ATOM 1850 C CA . GLU A 1 238 ? -31.807 7.265 19.363 1.00 89.88 238 GLU A CA 1
ATOM 1851 C C . GLU A 1 238 ? -31.881 5.920 18.632 1.00 89.88 238 GLU A C 1
ATOM 1853 O O . GLU A 1 238 ? -32.716 5.083 18.956 1.00 89.88 238 GLU A O 1
ATOM 1858 N N . MET A 1 239 ? -30.931 5.660 17.740 1.00 84.88 239 MET A N 1
ATOM 1859 C CA . MET A 1 239 ? -30.855 4.420 16.977 1.00 84.88 239 MET A CA 1
ATOM 1860 C C . MET A 1 239 ? -30.633 3.183 17.856 1.00 84.88 239 MET A C 1
ATOM 1862 O O . MET A 1 239 ? -31.375 2.210 17.763 1.00 84.88 239 MET A O 1
ATOM 1866 N N . LEU A 1 240 ? -29.583 3.166 18.681 1.00 88.25 240 LEU A N 1
ATOM 1867 C CA . LEU A 1 240 ? -29.254 1.975 19.464 1.00 88.25 240 LEU A CA 1
ATOM 1868 C C . LEU A 1 240 ? -30.284 1.733 20.557 1.00 88.25 240 LEU A C 1
ATOM 1870 O O . LEU A 1 240 ? -30.735 0.602 20.699 1.00 88.25 240 LEU A O 1
ATOM 1874 N N . ASN A 1 241 ? -30.669 2.779 21.282 1.00 90.06 241 ASN A N 1
ATOM 1875 C CA . ASN A 1 241 ? -31.538 2.658 22.441 1.00 90.06 241 ASN A CA 1
ATOM 1876 C C . ASN A 1 241 ? -33.013 2.532 22.033 1.00 90.06 241 ASN A C 1
ATOM 1878 O O . ASN A 1 241 ? -33.674 1.570 22.420 1.00 90.06 241 ASN A O 1
ATOM 1882 N N . ASN A 1 242 ? -33.523 3.445 21.196 1.00 86.44 242 ASN A N 1
ATOM 1883 C CA . ASN A 1 242 ? -34.950 3.478 20.861 1.00 86.44 242 ASN A CA 1
ATOM 1884 C C . ASN A 1 242 ? -35.307 2.504 19.731 1.00 86.44 242 ASN A C 1
ATOM 1886 O O . ASN A 1 242 ? -36.302 1.792 19.847 1.00 86.44 242 ASN A O 1
ATOM 1890 N N . ASP A 1 243 ? -34.516 2.463 18.652 1.00 84.19 243 ASP A N 1
ATOM 1891 C CA . ASP A 1 243 ? -34.877 1.669 17.465 1.00 84.19 243 ASP A CA 1
ATOM 1892 C C . ASP A 1 243 ? -34.420 0.207 17.577 1.00 84.19 243 ASP A C 1
ATOM 1894 O O . ASP A 1 243 ? -35.098 -0.703 17.097 1.00 84.19 243 ASP A O 1
ATOM 1898 N N . LEU A 1 244 ? -33.262 -0.035 18.201 1.00 85.69 244 LEU A N 1
ATOM 1899 C CA . LEU A 1 244 ? -32.629 -1.357 18.258 1.00 85.69 244 LEU A CA 1
ATOM 1900 C C . LEU A 1 244 ? -32.687 -2.030 19.639 1.00 85.69 244 LEU A C 1
ATOM 1902 O O . LEU A 1 244 ? -32.335 -3.212 19.724 1.00 85.69 244 LEU A O 1
ATOM 1906 N N . GLY A 1 245 ? -33.138 -1.321 20.682 1.00 87.38 245 GLY A N 1
ATOM 1907 C CA . GLY A 1 245 ? -33.306 -1.831 22.053 1.00 87.38 245 GLY A CA 1
ATOM 1908 C C . GLY A 1 245 ? -32.006 -2.045 22.839 1.00 87.38 245 GLY A C 1
ATOM 1909 O O . GLY A 1 245 ? -32.023 -2.587 23.941 1.00 87.38 245 GLY A O 1
ATOM 1910 N N . VAL A 1 246 ? -30.861 -1.642 22.290 1.00 91.00 246 VAL A N 1
ATOM 1911 C CA . VAL A 1 246 ? -29.548 -1.783 22.922 1.00 91.00 246 VAL A CA 1
ATOM 1912 C C . VAL A 1 246 ? -29.397 -0.742 24.030 1.00 91.00 246 VAL A C 1
ATOM 1914 O O . VAL A 1 246 ? -29.360 0.458 23.763 1.00 91.00 246 VAL A O 1
ATOM 1917 N N . ASN A 1 247 ? -29.219 -1.206 25.267 1.00 90.81 247 ASN A N 1
ATOM 1918 C CA . ASN A 1 247 ? -28.936 -0.346 26.411 1.00 90.81 247 ASN A CA 1
ATOM 1919 C C . ASN A 1 247 ? -27.598 0.392 26.216 1.00 90.81 247 ASN A C 1
ATOM 1921 O O . ASN A 1 247 ? -26.526 -0.208 26.333 1.00 90.81 247 ASN A O 1
ATOM 1925 N N . LEU A 1 248 ? -27.675 1.681 25.880 1.00 93.62 248 LEU A N 1
ATOM 1926 C CA . LEU A 1 248 ? -26.534 2.548 25.604 1.00 93.62 248 LEU A CA 1
ATOM 1927 C C . LEU A 1 248 ? -26.497 3.714 26.592 1.00 93.62 248 LEU A C 1
ATOM 1929 O O . LEU A 1 248 ? -27.409 4.539 26.625 1.00 93.62 248 LEU A O 1
ATOM 1933 N N . THR A 1 249 ? -25.380 3.861 27.300 1.00 93.62 249 THR A N 1
ATOM 1934 C CA . THR A 1 249 ? -25.045 5.101 28.006 1.00 93.62 249 THR A CA 1
ATOM 1935 C C . THR A 1 249 ? -24.172 5.979 27.123 1.00 93.62 249 THR A C 1
ATOM 1937 O O . THR A 1 249 ? -23.099 5.563 26.684 1.00 93.62 249 THR A O 1
ATOM 1940 N N . VAL A 1 250 ? -24.624 7.210 26.884 1.00 94.88 250 VAL A N 1
ATOM 1941 C CA . VAL A 1 250 ? -23.803 8.256 26.267 1.00 94.88 250 VAL A CA 1
ATOM 1942 C C . VAL A 1 250 ? -23.161 9.090 27.363 1.00 94.88 250 VAL A C 1
ATOM 1944 O O . VAL A 1 250 ? -23.849 9.628 28.228 1.00 94.88 250 VAL A O 1
ATOM 1947 N N . VAL A 1 251 ? -21.841 9.206 27.300 1.00 95.38 251 VAL A N 1
ATOM 1948 C CA . VAL A 1 251 ? -21.018 9.949 28.249 1.00 95.38 251 VAL A CA 1
ATOM 1949 C C . VAL A 1 251 ? -20.507 11.184 27.527 1.00 95.38 251 VAL A C 1
ATOM 1951 O O . VAL A 1 251 ? -19.665 11.074 26.636 1.00 95.38 251 VAL A O 1
ATOM 1954 N N . ASP A 1 252 ? -21.021 12.358 27.891 1.00 96.00 252 ASP A N 1
ATOM 1955 C CA . ASP A 1 252 ? -20.485 13.621 27.383 1.00 96.00 252 ASP A CA 1
ATOM 1956 C C . ASP A 1 252 ? -19.174 13.946 28.104 1.00 96.00 252 ASP A C 1
ATOM 1958 O O . ASP A 1 252 ? -19.159 14.397 29.249 1.00 96.00 252 ASP A O 1
ATOM 1962 N N . ALA A 1 253 ? -18.063 13.705 27.413 1.00 96.44 253 ALA A N 1
ATOM 1963 C CA . ALA A 1 253 ? -16.727 14.075 27.854 1.00 96.44 253 ALA A CA 1
ATOM 1964 C C . ALA A 1 253 ? -16.157 15.231 27.016 1.00 96.44 253 ALA A C 1
ATOM 1966 O O . ALA A 1 253 ? -14.958 15.508 27.085 1.00 96.44 253 ALA A O 1
ATOM 1967 N N . SER A 1 254 ? -16.984 15.928 26.231 1.00 95.75 254 SER A N 1
ATOM 1968 C CA . SER A 1 254 ? -16.530 16.905 25.236 1.00 95.75 254 SER A CA 1
ATOM 1969 C C . SER A 1 254 ? -15.616 17.986 25.824 1.00 95.75 254 SER A C 1
ATOM 1971 O O . SER A 1 254 ? -14.555 18.261 25.268 1.00 95.75 254 SER A O 1
ATOM 1973 N N . GLU A 1 255 ? -15.953 18.543 26.990 1.00 96.62 255 GLU A N 1
ATOM 1974 C CA . GLU A 1 255 ? -15.119 19.534 27.691 1.00 96.62 255 GLU A CA 1
ATOM 1975 C C . GLU A 1 255 ? -13.758 18.970 28.136 1.00 96.62 255 GLU A C 1
ATOM 1977 O O . GLU A 1 255 ? -12.724 19.636 28.021 1.00 96.62 255 GLU A O 1
ATOM 1982 N N . LEU A 1 256 ? -13.715 17.717 28.597 1.00 96.88 256 LEU A N 1
ATOM 1983 C CA . LEU A 1 256 ? -12.467 17.064 28.996 1.00 96.88 256 LEU A CA 1
ATOM 1984 C C . LEU A 1 256 ? -11.539 16.858 27.792 1.00 96.88 256 LEU A C 1
ATOM 1986 O O . LEU A 1 256 ? -10.339 17.114 27.881 1.00 96.88 256 LEU A O 1
ATOM 1990 N N . PHE A 1 257 ? -12.079 16.414 26.659 1.00 96.56 257 PHE A N 1
ATOM 1991 C CA . PHE A 1 257 ? -11.283 16.218 25.449 1.00 96.56 257 PHE A CA 1
ATOM 1992 C C . PHE A 1 257 ? -10.802 17.547 24.869 1.00 96.56 257 PHE A C 1
ATOM 1994 O O . PHE A 1 257 ? -9.612 17.694 24.594 1.00 96.56 257 PHE A O 1
ATOM 2001 N N . LEU A 1 258 ? -11.694 18.532 24.729 1.00 96.06 258 LEU A N 1
ATOM 2002 C CA . LEU A 1 258 ? -11.347 19.843 24.178 1.00 96.06 258 LEU A CA 1
ATOM 2003 C C . LEU A 1 258 ? -10.328 20.583 25.053 1.00 96.06 258 LEU A C 1
ATOM 2005 O O . LEU A 1 258 ? -9.401 21.189 24.522 1.00 96.06 258 LEU A O 1
ATOM 2009 N N . SER A 1 259 ? -10.426 20.485 26.384 1.00 96.31 259 SER A N 1
ATOM 2010 C CA . SER A 1 259 ? -9.424 21.078 27.283 1.00 96.31 259 SER A CA 1
ATOM 2011 C C . SER A 1 259 ? -8.041 20.431 27.154 1.00 96.31 259 SER A C 1
ATOM 2013 O O . SER A 1 259 ? -7.039 21.139 27.228 1.00 96.31 259 SER A O 1
ATOM 2015 N N . ARG A 1 260 ? -7.962 19.116 26.902 1.00 95.88 260 ARG A N 1
ATOM 2016 C CA . ARG A 1 260 ? -6.691 18.407 26.655 1.00 95.88 260 ARG A CA 1
ATOM 2017 C C . ARG A 1 260 ? -6.121 18.634 25.255 1.00 95.88 260 ARG A C 1
ATOM 2019 O O . ARG A 1 260 ? -4.918 18.500 25.069 1.00 95.88 260 ARG A O 1
ATOM 2026 N N . LEU A 1 261 ? -6.972 18.951 24.281 1.00 94.69 261 LEU A N 1
ATOM 2027 C CA . LEU A 1 261 ? -6.581 19.277 22.904 1.00 94.69 261 LEU A CA 1
ATOM 2028 C C . LEU A 1 261 ? -6.225 20.756 22.710 1.00 94.69 261 LEU A C 1
ATOM 2030 O O . LEU A 1 261 ? -5.815 21.151 21.615 1.00 94.69 261 LEU A O 1
ATOM 2034 N N . LYS A 1 262 ? -6.381 21.571 23.756 1.00 93.00 262 LYS A N 1
ATOM 2035 C CA . LYS A 1 262 ? -6.073 22.995 23.724 1.00 93.00 262 LYS A CA 1
ATOM 2036 C C . LYS A 1 262 ? -4.616 23.215 23.307 1.00 93.00 262 LYS A C 1
ATOM 2038 O O . LYS A 1 262 ? -3.708 22.624 23.882 1.00 93.00 262 LYS A O 1
ATOM 2043 N N . ASP A 1 263 ? -4.421 24.080 22.315 1.00 90.50 263 ASP A N 1
ATOM 2044 C CA . ASP A 1 263 ? -3.113 24.476 21.776 1.00 90.50 263 ASP A CA 1
ATOM 2045 C C . ASP A 1 263 ? -2.287 23.319 21.160 1.00 90.50 263 ASP A C 1
ATOM 2047 O O . ASP A 1 263 ? -1.100 23.479 20.885 1.00 90.50 263 ASP A O 1
ATOM 2051 N N . ILE A 1 264 ? -2.909 22.160 20.889 1.00 91.00 264 ILE A N 1
ATOM 2052 C CA . ILE A 1 264 ? -2.256 21.022 20.226 1.00 91.00 264 ILE A CA 1
ATOM 2053 C C . ILE A 1 264 ? -2.508 21.070 18.720 1.00 91.00 264 ILE A C 1
ATOM 2055 O O . ILE A 1 264 ? -3.636 20.901 18.252 1.00 91.00 264 ILE A O 1
ATOM 2059 N N . GLU A 1 265 ? -1.436 21.233 17.948 1.00 86.50 265 GLU A N 1
ATOM 2060 C CA . GLU A 1 265 ? -1.495 21.257 16.482 1.00 86.50 265 GLU A CA 1
ATOM 2061 C C . GLU A 1 265 ? -1.073 19.930 15.848 1.00 86.50 265 GLU A C 1
ATOM 2063 O O . GLU A 1 265 ? -1.688 19.501 14.866 1.00 86.50 265 GLU A O 1
ATOM 2068 N N . ASP A 1 266 ? -0.067 19.265 16.427 1.00 80.88 266 ASP A N 1
ATOM 2069 C CA . ASP A 1 266 ? 0.519 18.044 15.877 1.00 80.88 266 ASP A CA 1
ATOM 2070 C C . ASP A 1 266 ? -0.516 16.900 15.819 1.00 80.88 266 ASP A C 1
ATOM 2072 O O . ASP A 1 266 ? -1.096 16.527 16.847 1.00 80.88 266 ASP A O 1
ATOM 2076 N N . PRO A 1 267 ? -0.778 16.323 14.632 1.00 76.81 267 PRO A N 1
ATOM 2077 C CA . PRO A 1 267 ? -1.834 15.331 14.461 1.00 76.81 267 PRO A CA 1
ATOM 2078 C C . PRO A 1 267 ? -1.573 14.037 15.240 1.00 76.81 267 PRO A C 1
ATOM 2080 O O . PRO A 1 267 ? -2.526 13.433 15.734 1.00 76.81 267 PRO A O 1
ATOM 2083 N N . GLU A 1 268 ? -0.316 13.623 15.409 1.00 77.25 268 GLU A N 1
ATOM 2084 C CA . GLU A 1 268 ? 0.028 12.407 16.154 1.00 77.25 268 GLU A CA 1
ATOM 2085 C C . GLU A 1 268 ? -0.133 12.602 17.665 1.00 77.25 268 GLU A C 1
ATOM 2087 O O . GLU A 1 268 ? -0.633 11.718 18.370 1.00 77.25 268 GLU A O 1
ATOM 2092 N N . GLN A 1 269 ? 0.190 13.788 18.180 1.00 82.81 269 GLN A N 1
ATOM 2093 C CA . GLN A 1 269 ? -0.127 14.171 19.552 1.00 82.81 269 GLN A CA 1
ATOM 2094 C C . GLN A 1 269 ? -1.638 14.191 19.792 1.00 82.81 269 GLN A C 1
ATOM 2096 O O . GLN A 1 269 ? -2.091 13.611 20.782 1.00 82.81 269 GLN A O 1
ATOM 2101 N N . LYS A 1 270 ? -2.436 14.762 18.875 1.00 85.00 270 LYS A N 1
ATOM 2102 C CA . LYS A 1 270 ? -3.908 14.719 18.972 1.00 85.00 270 LYS A CA 1
ATOM 2103 C C . LYS A 1 270 ? -4.421 13.282 19.076 1.00 85.00 270 LYS A C 1
ATOM 2105 O O . LYS A 1 270 ? -5.236 12.994 19.952 1.00 85.00 270 LYS A O 1
ATOM 2110 N N . ARG A 1 271 ? -3.927 12.367 18.228 1.00 83.25 271 ARG A N 1
ATOM 2111 C CA . ARG A 1 271 ? -4.299 10.938 18.263 1.00 83.25 271 ARG A CA 1
ATOM 2112 C C . ARG A 1 271 ? -4.017 10.314 19.625 1.00 83.25 271 ARG A C 1
ATOM 2114 O O . ARG A 1 271 ? -4.913 9.705 20.205 1.00 83.25 271 ARG A O 1
ATOM 2121 N N . LYS A 1 272 ? -2.802 10.502 20.151 1.00 81.12 272 LYS A N 1
ATOM 2122 C CA . LYS A 1 272 ? -2.393 9.960 21.458 1.00 81.12 272 LYS A CA 1
ATOM 2123 C C . LYS A 1 272 ? -3.243 10.512 22.601 1.00 81.12 272 LYS A C 1
ATOM 2125 O O . LYS A 1 272 ? -3.697 9.746 23.446 1.00 81.12 272 LYS A O 1
ATOM 2130 N N . ILE A 1 273 ? -3.489 11.823 22.618 1.00 88.06 273 ILE A N 1
ATOM 2131 C CA . ILE A 1 273 ? -4.299 12.481 23.653 1.00 88.06 273 ILE A CA 1
ATOM 2132 C C . ILE A 1 273 ? -5.734 11.953 23.633 1.00 88.06 273 ILE A C 1
ATOM 2134 O O . ILE A 1 273 ? -6.262 11.597 24.688 1.00 88.06 273 ILE A O 1
ATOM 2138 N N . ILE A 1 274 ? -6.352 11.863 22.453 1.00 88.38 274 ILE A N 1
ATOM 2139 C CA . ILE A 1 274 ? -7.720 11.354 22.306 1.00 88.38 274 ILE A CA 1
ATOM 2140 C C . ILE A 1 274 ? -7.787 9.886 22.728 1.00 88.38 274 ILE A C 1
ATOM 2142 O O . ILE A 1 274 ? -8.644 9.537 23.535 1.00 88.38 274 ILE A O 1
ATOM 2146 N N . GLY A 1 275 ? -6.863 9.044 22.255 1.00 83.88 275 GLY A N 1
ATOM 2147 C CA . GLY A 1 275 ? -6.820 7.625 22.613 1.00 83.88 275 GLY A CA 1
ATOM 2148 C C . GLY A 1 275 ? -6.709 7.403 24.123 1.00 83.88 275 GLY A C 1
ATOM 2149 O O . GLY A 1 275 ? -7.535 6.705 24.706 1.00 83.88 275 GLY A O 1
ATOM 2150 N N . ASN A 1 276 ? -5.754 8.066 24.780 1.00 85.00 276 ASN A N 1
ATOM 2151 C CA . ASN A 1 276 ? -5.554 7.933 26.227 1.00 85.00 276 ASN A CA 1
ATOM 2152 C C . ASN A 1 276 ? -6.739 8.483 27.034 1.00 85.00 276 ASN A C 1
ATOM 2154 O O . ASN A 1 276 ? -7.148 7.898 28.032 1.00 85.00 276 ASN A O 1
ATOM 2158 N N . THR A 1 277 ? -7.306 9.618 26.616 1.00 91.31 277 THR A N 1
ATOM 2159 C CA . THR A 1 277 ? -8.446 10.230 27.317 1.00 91.31 277 THR A CA 1
ATOM 2160 C C . THR A 1 277 ? -9.694 9.368 27.198 1.00 91.31 277 THR A C 1
ATOM 2162 O O . THR A 1 277 ? -10.402 9.194 28.185 1.00 91.31 277 THR A O 1
ATOM 2165 N N . PHE A 1 278 ? -9.926 8.780 26.023 1.00 90.25 278 PHE A N 1
ATOM 2166 C CA . PHE A 1 278 ? -11.020 7.845 25.794 1.00 90.25 278 PHE A CA 1
ATOM 2167 C C . PHE A 1 278 ? -10.952 6.642 26.727 1.00 90.25 278 PHE A C 1
ATOM 2169 O O . PHE A 1 278 ? -11.957 6.313 27.349 1.00 90.25 278 PHE A O 1
ATOM 2176 N N . ILE A 1 279 ? -9.773 6.034 26.870 1.00 83.81 279 ILE A N 1
ATOM 2177 C CA . ILE A 1 279 ? -9.583 4.877 27.751 1.00 83.81 279 ILE A CA 1
ATOM 2178 C C . ILE A 1 279 ? -9.926 5.239 29.197 1.00 83.81 279 ILE A C 1
ATOM 2180 O O . ILE A 1 279 ? -10.726 4.546 29.814 1.00 83.81 279 ILE A O 1
ATOM 2184 N N . ASN A 1 280 ? -9.412 6.364 29.702 1.00 86.88 280 ASN A N 1
ATOM 2185 C CA . ASN A 1 280 ? -9.677 6.786 31.078 1.00 86.88 280 ASN A CA 1
ATOM 2186 C C . ASN A 1 280 ? -11.173 7.024 31.343 1.00 86.88 280 ASN A C 1
ATOM 2188 O O . ASN A 1 280 ? -11.687 6.603 32.374 1.00 86.88 280 ASN A O 1
ATOM 2192 N N . VAL A 1 281 ? -11.871 7.696 30.419 1.00 90.75 281 VAL A N 1
ATOM 2193 C CA . VAL A 1 281 ? -13.316 7.950 30.550 1.00 90.75 281 VAL A CA 1
ATOM 2194 C C . VAL A 1 281 ? -14.100 6.642 30.477 1.00 90.75 281 VAL A C 1
ATOM 2196 O O . VAL A 1 281 ? -15.009 6.421 31.271 1.00 90.75 281 VAL A O 1
ATOM 2199 N N . PHE A 1 282 ? -13.737 5.753 29.552 1.00 88.31 282 PHE A N 1
ATOM 2200 C CA . PHE A 1 282 ? -14.386 4.456 29.417 1.00 88.31 282 PHE A CA 1
ATOM 2201 C C . PHE A 1 282 ? -14.225 3.600 30.682 1.00 88.31 282 PHE A C 1
ATOM 2203 O O . PHE A 1 282 ? -15.199 3.009 31.135 1.00 88.31 282 PHE A O 1
ATOM 2210 N N . GLU A 1 283 ? -13.028 3.554 31.274 1.00 84.44 283 GLU A N 1
ATOM 2211 C CA . GLU A 1 283 ? -12.768 2.811 32.514 1.00 84.44 283 GLU A CA 1
ATOM 2212 C C . GLU A 1 283 ? -13.542 3.379 33.710 1.00 84.44 283 GLU A C 1
ATOM 2214 O O . GLU A 1 283 ? -14.099 2.613 34.498 1.00 84.44 283 GLU A O 1
ATOM 2219 N N . GLU A 1 284 ? -13.626 4.708 33.834 1.00 89.31 284 GLU A N 1
ATOM 2220 C CA . GLU A 1 284 ? -14.402 5.353 34.898 1.00 89.31 284 GLU A CA 1
ATOM 2221 C C . GLU A 1 284 ? -15.890 4.974 34.816 1.00 89.31 284 GLU A C 1
ATOM 2223 O O . GLU A 1 284 ? -16.521 4.650 35.824 1.00 89.31 284 GLU A O 1
ATOM 2228 N N . GLU A 1 285 ? -16.449 4.969 33.609 1.00 90.38 285 GLU A N 1
ATOM 2229 C CA . GLU A 1 285 ? -17.858 4.650 33.371 1.00 90.38 285 GLU A CA 1
ATOM 2230 C C . GLU A 1 285 ? -18.142 3.150 33.484 1.00 90.38 285 GLU A C 1
ATOM 2232 O O . GLU A 1 285 ? -19.148 2.744 34.071 1.00 90.38 285 GLU A O 1
ATOM 2237 N N . ALA A 1 286 ? -17.212 2.310 33.029 1.00 85.94 286 ALA A N 1
ATOM 2238 C CA . ALA A 1 286 ? -17.251 0.871 33.253 1.00 85.94 286 ALA A CA 1
ATOM 2239 C C . ALA A 1 286 ? -17.311 0.532 34.753 1.00 85.94 286 ALA A C 1
ATOM 2241 O O . ALA A 1 286 ? -18.139 -0.284 35.162 1.00 85.94 286 ALA A O 1
ATOM 2242 N N . ALA A 1 287 ? -16.498 1.199 35.582 1.00 86.44 287 ALA A N 1
ATOM 2243 C CA . ALA A 1 287 ? -16.486 0.994 37.030 1.00 86.44 287 ALA A CA 1
ATOM 2244 C C . ALA A 1 287 ? -17.807 1.417 37.701 1.00 86.44 287 ALA A C 1
ATOM 2246 O O . ALA A 1 287 ? -18.267 0.756 38.634 1.00 86.44 287 ALA A O 1
ATOM 2247 N N . LYS A 1 288 ? -18.459 2.487 37.217 1.00 89.50 288 LYS A N 1
ATOM 2248 C CA . LYS A 1 288 ? -19.792 2.905 37.696 1.00 89.50 288 LYS A CA 1
ATOM 2249 C C . LYS A 1 288 ? -20.853 1.844 37.391 1.00 89.50 288 LYS A C 1
ATOM 2251 O O . LYS A 1 288 ? -21.666 1.528 38.260 1.00 89.50 288 LYS A O 1
ATOM 2256 N N . ILE A 1 289 ? -20.822 1.271 36.186 1.00 86.25 289 ILE A N 1
ATOM 2257 C CA . ILE A 1 289 ? -21.741 0.199 35.770 1.00 86.25 289 ILE A CA 1
ATOM 2258 C C . ILE A 1 289 ? -21.495 -1.080 36.581 1.00 86.25 289 ILE A C 1
ATOM 2260 O O . ILE A 1 289 ? -22.451 -1.722 37.017 1.00 86.25 289 ILE A O 1
ATOM 2264 N N . GLU A 1 290 ? -20.234 -1.433 36.836 1.00 84.12 290 GLU A N 1
ATOM 2265 C CA . GLU A 1 290 ? -19.875 -2.574 37.685 1.00 84.12 290 GLU A CA 1
ATOM 2266 C C . GLU A 1 290 ? -20.390 -2.389 39.123 1.00 84.12 290 GLU A C 1
ATOM 2268 O O . GLU A 1 290 ? -21.060 -3.274 39.655 1.00 84.12 290 GLU A O 1
ATOM 2273 N N . ALA A 1 291 ? -20.187 -1.211 39.722 1.00 85.88 291 ALA A N 1
ATOM 2274 C CA . ALA A 1 291 ? -20.682 -0.905 41.065 1.00 85.88 291 ALA A CA 1
ATOM 2275 C C . ALA A 1 291 ? -22.220 -0.936 41.159 1.00 85.88 291 ALA A C 1
ATOM 2277 O O . ALA A 1 291 ? -22.773 -1.421 42.151 1.00 85.88 291 ALA A O 1
ATOM 2278 N N . ALA A 1 292 ? -22.923 -0.449 40.130 1.00 84.50 292 ALA A N 1
ATOM 2279 C CA . ALA A 1 292 ? -24.381 -0.531 40.054 1.00 84.50 292 ALA A CA 1
ATOM 2280 C C . ALA A 1 292 ? -24.860 -1.990 39.963 1.00 84.50 292 ALA A C 1
ATOM 2282 O O . ALA A 1 292 ? -25.774 -2.384 40.688 1.00 84.50 292 ALA A O 1
ATOM 2283 N N . ALA A 1 293 ? -24.192 -2.813 39.148 1.00 79.12 293 ALA A N 1
ATOM 2284 C CA . ALA A 1 293 ? -24.482 -4.240 39.034 1.00 79.12 293 ALA A CA 1
ATOM 2285 C C . ALA A 1 293 ? -24.301 -4.984 40.371 1.00 79.12 293 ALA A C 1
ATOM 2287 O O . ALA A 1 293 ? -25.160 -5.781 40.751 1.00 79.12 293 ALA A O 1
ATOM 2288 N N . GLU A 1 294 ? -23.230 -4.695 41.120 1.00 79.25 294 GLU A N 1
ATOM 2289 C CA . GLU A 1 294 ? -23.006 -5.278 42.451 1.00 79.25 294 GLU A CA 1
ATOM 2290 C C . GLU A 1 294 ? -24.071 -4.857 43.477 1.00 79.25 294 GLU A C 1
ATOM 2292 O O . GLU A 1 294 ? -24.426 -5.630 44.373 1.00 79.25 294 GLU A O 1
ATOM 2297 N N . ALA A 1 295 ? -24.568 -3.621 43.387 1.00 82.00 295 ALA A N 1
ATOM 2298 C CA . ALA A 1 295 ? -25.617 -3.122 44.270 1.00 82.00 295 ALA A CA 1
ATOM 2299 C C . ALA A 1 295 ? -26.971 -3.795 43.989 1.00 82.00 295 ALA A C 1
ATOM 2301 O O . ALA A 1 295 ? -27.668 -4.160 44.936 1.00 82.00 295 ALA A O 1
ATOM 2302 N N . GLU A 1 296 ? -27.316 -4.006 42.715 1.00 76.50 296 GLU A N 1
ATOM 2303 C CA . GLU A 1 296 ? -28.514 -4.750 42.300 1.00 76.50 296 GLU A CA 1
ATOM 2304 C C . GLU A 1 296 ? -28.484 -6.203 42.793 1.00 76.50 296 GLU A C 1
ATOM 2306 O O . GLU A 1 296 ? -29.478 -6.698 43.328 1.00 76.50 296 GLU A O 1
ATOM 2311 N N . GLU A 1 297 ? -27.335 -6.879 42.677 1.00 71.38 297 GLU A N 1
ATOM 2312 C CA . GLU A 1 297 ? -27.170 -8.268 43.123 1.00 71.38 297 GLU A CA 1
ATOM 2313 C C . GLU A 1 297 ? -27.373 -8.408 44.643 1.00 71.38 297 GLU A C 1
ATOM 2315 O O . GLU A 1 297 ? -28.026 -9.344 45.110 1.00 71.38 297 GLU A O 1
ATOM 2320 N N . LYS A 1 298 ? -26.901 -7.431 45.429 1.00 72.12 298 LYS A N 1
ATOM 2321 C CA . LYS A 1 298 ? -27.105 -7.393 46.890 1.00 72.12 298 LYS A CA 1
ATOM 2322 C C . LYS A 1 298 ? -28.570 -7.193 47.299 1.00 72.12 298 LYS A C 1
ATOM 2324 O O . LYS A 1 298 ? -28.923 -7.544 48.422 1.00 72.12 298 LYS A O 1
ATOM 2329 N N . GLN A 1 299 ? -29.416 -6.640 46.426 1.00 69.62 299 GLN A N 1
ATOM 2330 C CA . GLN A 1 299 ? -30.824 -6.331 46.715 1.00 69.62 299 GLN A CA 1
ATOM 2331 C C . GLN A 1 299 ? -31.797 -7.478 46.384 1.00 69.62 299 GLN A C 1
ATOM 2333 O O . GLN A 1 299 ? -33.002 -7.326 46.572 1.00 69.62 299 GLN A O 1
ATOM 2338 N N . GLY A 1 300 ? -31.301 -8.639 45.939 1.00 60.84 300 GLY A N 1
ATOM 2339 C CA . GLY A 1 300 ? -32.133 -9.824 45.693 1.00 60.84 300 GLY A CA 1
ATOM 2340 C C . GLY A 1 300 ? -32.981 -9.758 44.418 1.00 60.84 300 GLY A C 1
ATOM 2341 O O . GLY A 1 300 ? -33.922 -10.540 44.280 1.00 60.84 300 GLY A O 1
ATOM 2342 N N . ALA A 1 301 ? -32.662 -8.844 43.494 1.00 58.69 301 ALA A N 1
ATOM 2343 C CA . ALA A 1 301 ? -33.242 -8.826 42.154 1.00 58.69 301 ALA A CA 1
ATOM 2344 C C . ALA A 1 301 ? -32.872 -10.108 41.382 1.00 58.69 301 ALA A C 1
ATOM 2346 O O . ALA A 1 301 ? -31.832 -10.723 41.634 1.00 58.69 301 ALA A O 1
ATOM 2347 N N . GLU A 1 302 ? -33.730 -10.523 40.444 1.00 58.03 302 GLU A N 1
ATOM 2348 C CA . GLU A 1 302 ? -33.503 -11.695 39.591 1.00 58.03 302 GLU A CA 1
ATOM 2349 C C . GLU A 1 302 ? -32.090 -11.642 38.971 1.00 58.03 302 GLU A C 1
ATOM 2351 O O . GLU A 1 302 ? -31.656 -10.626 38.426 1.00 58.03 302 GLU A O 1
ATOM 2356 N N . ALA A 1 303 ? -31.326 -12.717 39.167 1.00 54.91 303 ALA A N 1
ATOM 2357 C CA . ALA A 1 303 ? -29.874 -12.665 39.312 1.00 54.91 303 ALA A CA 1
ATOM 2358 C C . ALA A 1 303 ? -29.088 -12.383 38.012 1.00 54.91 303 ALA A C 1
ATOM 2360 O O . ALA A 1 303 ? -28.532 -13.299 37.406 1.00 54.91 303 ALA A O 1
ATOM 2361 N N . LYS A 1 304 ? -28.953 -11.113 37.620 1.00 65.44 304 LYS A N 1
ATOM 2362 C CA . LYS A 1 304 ? -27.905 -10.655 36.691 1.00 65.44 304 LYS A CA 1
ATOM 2363 C C . LYS A 1 304 ? -26.594 -10.496 37.487 1.00 65.44 304 LYS A C 1
ATOM 2365 O O . LYS A 1 304 ? -26.521 -9.627 38.350 1.00 65.44 304 LYS A O 1
ATOM 2370 N N . GLY A 1 305 ? -25.585 -11.328 37.223 1.00 71.94 305 GLY A N 1
ATOM 2371 C CA . GLY A 1 305 ? -24.305 -11.371 37.957 1.00 71.94 305 GLY A CA 1
ATOM 2372 C C . GLY A 1 305 ? -23.352 -10.217 37.618 1.00 71.94 305 GLY A C 1
ATOM 2373 O O . GLY A 1 305 ? -23.755 -9.249 36.980 1.00 71.94 305 GLY A O 1
ATOM 2374 N N . ARG A 1 306 ? -22.081 -10.311 38.028 1.00 80.50 306 ARG A N 1
ATOM 2375 C CA . ARG A 1 306 ? -21.060 -9.259 37.823 1.00 80.50 306 ARG A CA 1
ATOM 2376 C C . ARG A 1 306 ? -20.691 -9.005 36.349 1.00 80.50 306 ARG A C 1
ATOM 2378 O O . ARG A 1 306 ? -20.904 -9.854 35.476 1.00 80.50 306 ARG A O 1
ATOM 2385 N N . VAL A 1 307 ? -20.088 -7.843 36.087 1.00 86.25 307 VAL A N 1
ATOM 2386 C CA . VAL A 1 307 ? -19.465 -7.512 34.795 1.00 86.25 307 VAL A CA 1
ATOM 2387 C C . VAL A 1 307 ? -18.172 -8.311 34.653 1.00 86.25 307 VAL A C 1
ATOM 2389 O O . VAL A 1 307 ? -17.252 -8.166 35.448 1.00 86.25 307 VAL A O 1
ATOM 2392 N N . GLU A 1 308 ? -18.112 -9.197 33.659 1.00 87.00 308 GLU A N 1
ATOM 2393 C CA . GLU A 1 308 ? -16.949 -10.074 33.447 1.00 87.00 308 GLU A CA 1
ATOM 2394 C C . GLU A 1 308 ? -16.290 -9.877 32.083 1.00 87.00 308 GLU A C 1
ATOM 2396 O O . GLU A 1 308 ? -15.144 -10.295 31.896 1.00 87.00 308 GLU A O 1
ATOM 2401 N N . TRP A 1 309 ? -17.005 -9.267 31.133 1.00 90.88 309 TRP A N 1
ATOM 2402 C CA . TRP A 1 309 ? -16.635 -9.271 29.723 1.00 90.88 309 TRP A CA 1
ATOM 2403 C C . TRP A 1 309 ? -16.631 -7.871 29.106 1.00 90.88 309 TRP A C 1
ATOM 2405 O O . TRP A 1 309 ? -17.491 -7.045 29.411 1.00 90.88 309 TRP A O 1
ATOM 2415 N N . LEU A 1 310 ? -15.698 -7.651 28.182 1.00 90.62 310 LEU A N 1
ATOM 2416 C CA . LEU A 1 310 ? -15.574 -6.466 27.345 1.00 90.62 310 LEU A CA 1
ATOM 2417 C C . LEU A 1 310 ? -15.768 -6.847 25.872 1.00 90.62 310 LEU A C 1
ATOM 2419 O O . LEU A 1 310 ? -15.010 -7.651 25.326 1.00 90.62 310 LEU A O 1
ATOM 2423 N N . LEU A 1 311 ? -16.769 -6.251 25.227 1.00 91.44 311 LEU A N 1
ATOM 2424 C CA . LEU A 1 311 ? -17.050 -6.405 23.804 1.00 91.44 311 LEU A CA 1
ATOM 2425 C C . LEU A 1 311 ? -16.058 -5.607 22.954 1.00 91.44 311 LEU A C 1
ATOM 2427 O O . LEU A 1 311 ? -15.865 -4.409 23.173 1.00 91.44 311 LEU A O 1
ATOM 2431 N N . GLN A 1 312 ? -15.519 -6.254 21.923 1.00 84.50 312 GLN A N 1
ATOM 2432 C CA . GLN A 1 312 ? -14.749 -5.617 20.856 1.00 84.50 312 GLN A CA 1
ATOM 2433 C C . GLN A 1 312 ? -15.300 -6.002 19.480 1.00 84.50 312 GLN A C 1
ATOM 2435 O O . GLN A 1 312 ? -15.653 -7.151 19.222 1.00 84.50 312 GLN A O 1
ATOM 2440 N N . GLY A 1 313 ? -15.354 -5.022 18.578 1.00 85.25 313 GLY A N 1
ATOM 2441 C CA . GLY A 1 313 ? -15.755 -5.207 17.181 1.00 85.25 313 GLY A CA 1
ATOM 2442 C C . GLY A 1 313 ? -14.609 -5.658 16.272 1.00 85.25 313 GLY A C 1
ATOM 2443 O O . GLY A 1 313 ? -14.603 -5.266 15.110 1.00 85.25 313 GLY A O 1
ATOM 2444 N N . THR A 1 314 ? -13.631 -6.401 16.800 1.00 82.31 314 THR A N 1
ATOM 2445 C CA . THR A 1 314 ? -12.464 -6.901 16.057 1.00 82.31 314 THR A CA 1
ATOM 2446 C C . THR A 1 314 ? -12.916 -7.697 14.836 1.00 82.31 314 THR A C 1
ATOM 2448 O O . THR A 1 314 ? -13.770 -8.576 14.975 1.00 82.31 314 THR A O 1
ATOM 2451 N N . LEU A 1 315 ? -12.350 -7.413 13.660 1.00 84.94 315 LEU A N 1
ATOM 2452 C CA . LEU A 1 315 ? -12.659 -8.129 12.420 1.00 84.94 315 LEU A CA 1
ATOM 2453 C C . LEU A 1 315 ? -11.553 -9.117 12.047 1.00 84.94 315 LEU A C 1
ATOM 2455 O O . LEU A 1 315 ? -10.433 -9.055 12.556 1.00 84.94 315 LEU A O 1
ATOM 2459 N N . TYR A 1 316 ? -11.840 -10.009 11.100 1.00 81.81 316 TYR A N 1
ATOM 2460 C CA . TYR A 1 316 ? -10.870 -11.009 10.655 1.00 81.81 316 TYR A CA 1
ATOM 2461 C C . TYR A 1 316 ? -9.568 -10.417 10.075 1.00 81.81 316 TYR A C 1
ATOM 2463 O O . TYR A 1 316 ? -8.499 -10.929 10.419 1.00 81.81 316 TYR A O 1
ATOM 2471 N N . PRO A 1 317 ? -9.580 -9.309 9.297 1.00 71.56 317 PRO A N 1
ATOM 2472 C CA . PRO A 1 317 ? -8.343 -8.638 8.888 1.00 71.56 317 PRO A CA 1
ATOM 2473 C C . PRO A 1 317 ? -7.458 -8.198 10.065 1.00 71.56 317 PRO A C 1
ATOM 2475 O O . PRO A 1 317 ? -6.237 -8.321 9.991 1.00 71.56 317 PRO A O 1
ATOM 2478 N N . ASP A 1 318 ? -8.055 -7.749 11.174 1.00 71.88 318 ASP A N 1
ATOM 2479 C CA . ASP A 1 318 ? -7.308 -7.326 12.365 1.00 71.88 318 ASP A CA 1
ATOM 2480 C C . ASP A 1 318 ? -6.643 -8.518 13.065 1.00 71.88 318 ASP A C 1
ATOM 2482 O O . ASP A 1 318 ? -5.526 -8.411 13.576 1.00 71.88 318 ASP A O 1
ATOM 2486 N N . VAL A 1 319 ? -7.303 -9.680 13.043 1.00 71.88 319 VAL A N 1
ATOM 2487 C CA . VAL A 1 319 ? -6.749 -10.934 13.563 1.00 71.88 319 VAL A CA 1
ATOM 2488 C C . VAL A 1 319 ? -5.581 -11.407 12.696 1.00 71.88 319 VAL A C 1
ATOM 2490 O O . VAL A 1 319 ? -4.537 -11.765 13.240 1.00 71.88 319 VAL A O 1
ATOM 2493 N N . ILE A 1 320 ? -5.711 -11.372 11.365 1.00 66.69 320 ILE A N 1
ATOM 2494 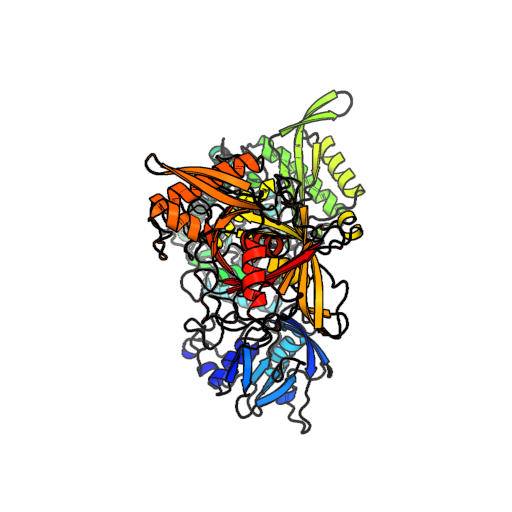C CA . ILE A 1 320 ? -4.644 -11.796 10.442 1.00 66.69 320 ILE A CA 1
ATOM 2495 C C . ILE A 1 320 ? -3.380 -10.954 10.642 1.00 66.69 320 ILE A C 1
ATOM 2497 O O . ILE A 1 320 ? -2.294 -11.513 10.768 1.00 66.69 320 ILE A O 1
ATOM 2501 N N . GLU A 1 321 ? -3.510 -9.629 10.740 1.00 56.34 321 GLU A N 1
ATOM 2502 C CA . GLU A 1 321 ? -2.364 -8.734 10.952 1.00 56.34 321 GLU A CA 1
ATOM 2503 C C . GLU A 1 321 ? -1.638 -8.977 12.284 1.00 56.34 321 GLU A C 1
ATOM 2505 O O . GLU A 1 321 ? -0.440 -8.708 12.395 1.00 56.34 321 GLU A O 1
ATOM 2510 N N . SER A 1 322 ? -2.338 -9.506 13.292 1.00 55.19 322 SER A N 1
ATOM 2511 C CA . SER A 1 322 ? -1.755 -9.842 14.597 1.00 55.19 322 SER A CA 1
ATOM 2512 C C . SER A 1 322 ? -1.022 -11.194 14.620 1.00 55.19 322 SER A C 1
ATOM 2514 O O . SER A 1 322 ? -0.151 -11.408 15.467 1.00 55.19 322 SER A O 1
ATOM 2516 N N . ILE A 1 323 ? -1.325 -12.096 13.676 1.00 51.59 323 ILE A N 1
ATOM 2517 C CA . ILE A 1 323 ? -0.758 -13.449 13.580 1.00 51.59 323 ILE A CA 1
ATOM 2518 C C . ILE A 1 323 ? 0.313 -13.461 12.482 1.00 51.59 323 ILE A C 1
ATOM 2520 O O . ILE A 1 323 ? 0.049 -13.781 11.326 1.00 51.59 323 ILE A O 1
ATOM 2524 N N . SER A 1 324 ? 1.551 -13.127 12.845 1.00 47.78 324 SER A N 1
ATOM 2525 C CA . SER A 1 324 ? 2.704 -13.220 11.938 1.00 47.78 324 SER A CA 1
ATOM 2526 C C . SER A 1 324 ? 3.428 -14.565 12.086 1.00 47.78 324 SER A C 1
ATOM 2528 O O . SER A 1 324 ? 3.633 -15.064 13.193 1.00 47.78 324 SER A O 1
ATOM 2530 N N . PHE A 1 325 ? 3.853 -15.147 10.959 1.00 48.97 325 PHE A N 1
ATOM 2531 C CA . PHE A 1 325 ? 4.615 -16.402 10.917 1.00 48.97 325 PHE A CA 1
ATOM 2532 C C . PHE A 1 325 ? 6.112 -16.223 11.247 1.00 48.97 325 PHE A C 1
ATOM 2534 O O . PHE A 1 325 ? 6.789 -17.215 11.506 1.00 48.97 325 PHE A O 1
ATOM 2541 N N . LYS A 1 326 ? 6.624 -14.979 11.282 1.00 42.47 326 LYS A N 1
ATOM 2542 C CA . LYS A 1 326 ? 8.026 -14.636 11.615 1.00 42.47 326 LYS A CA 1
ATOM 2543 C C . LYS A 1 326 ? 8.202 -13.985 13.001 1.00 42.47 326 LYS A C 1
ATOM 2545 O O . LYS A 1 326 ? 9.201 -13.322 13.252 1.00 42.47 326 LYS A O 1
ATOM 2550 N N . GLY A 1 327 ? 7.257 -14.188 13.924 1.00 36.78 327 GLY A N 1
ATOM 2551 C CA . GLY A 1 327 ? 7.273 -13.590 15.272 1.00 36.78 327 GLY A CA 1
ATOM 2552 C C . GLY A 1 327 ? 6.252 -12.456 15.434 1.00 36.78 327 GLY A C 1
ATOM 2553 O O . GLY A 1 327 ? 5.538 -12.160 14.476 1.00 36.78 327 GLY A O 1
ATOM 2554 N N . PRO A 1 328 ? 6.117 -11.849 16.631 1.00 29.88 328 PRO A N 1
ATOM 2555 C CA . PRO A 1 328 ? 5.015 -10.942 16.947 1.00 29.88 328 PRO A CA 1
ATOM 2556 C C . PRO A 1 328 ? 5.015 -9.735 16.004 1.00 29.88 328 PRO A C 1
ATOM 2558 O O . PRO A 1 328 ? 5.992 -8.991 15.930 1.00 29.88 328 PRO A O 1
ATOM 2561 N N . SER A 1 329 ? 3.913 -9.569 15.273 1.00 31.09 329 SER A N 1
ATOM 2562 C CA . SER A 1 329 ? 3.682 -8.421 14.398 1.00 31.09 329 SER A CA 1
ATOM 2563 C C . SER A 1 329 ? 3.762 -7.139 15.229 1.00 31.09 329 SER A C 1
ATOM 2565 O O . SER A 1 329 ? 3.212 -7.084 16.335 1.00 31.09 329 SER A O 1
ATOM 2567 N N . ALA A 1 330 ? 4.471 -6.120 14.736 1.00 28.30 330 ALA A N 1
ATOM 2568 C CA . ALA A 1 330 ? 4.512 -4.821 15.394 1.00 28.30 330 ALA A CA 1
ATOM 2569 C C . ALA A 1 330 ? 3.066 -4.335 15.579 1.00 28.30 330 ALA A C 1
ATOM 2571 O O . ALA A 1 330 ? 2.298 -4.275 14.621 1.00 28.30 330 ALA A O 1
ATOM 2572 N N . THR A 1 331 ? 2.676 -4.037 16.818 1.00 31.34 331 THR A N 1
ATOM 2573 C CA . THR A 1 331 ? 1.330 -3.613 17.224 1.00 31.34 331 THR A CA 1
ATOM 2574 C C . THR A 1 33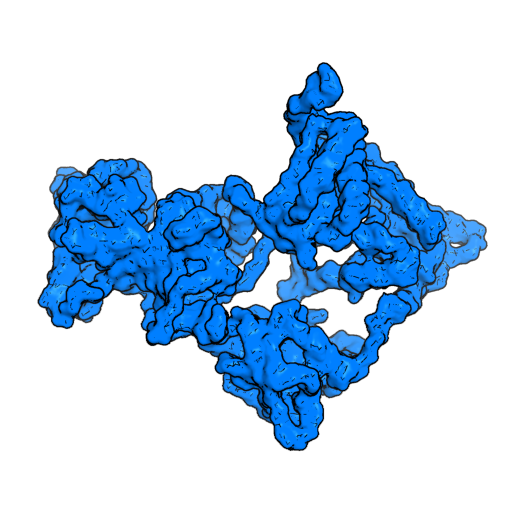1 ? 1.000 -2.226 16.659 1.00 31.34 331 THR A C 1
ATOM 2576 O O . THR A 1 331 ? 0.956 -1.230 17.372 1.00 31.34 331 THR A O 1
ATOM 2579 N N . ILE A 1 332 ? 0.788 -2.142 15.346 1.00 33.28 332 ILE A N 1
ATOM 2580 C CA . ILE A 1 332 ? 0.585 -0.887 14.608 1.00 33.28 332 ILE A CA 1
ATOM 2581 C C . ILE A 1 332 ? -0.888 -0.430 14.667 1.00 33.28 332 ILE A C 1
ATOM 2583 O O . ILE A 1 332 ? -1.184 0.746 14.480 1.00 33.28 332 ILE A O 1
ATOM 2587 N N . LYS A 1 333 ? -1.828 -1.299 15.067 1.00 36.72 333 LYS A N 1
ATOM 2588 C CA . LYS A 1 333 ? -3.243 -0.945 15.296 1.00 36.72 333 LYS A CA 1
ATOM 2589 C C . LYS A 1 333 ? -3.588 -0.778 16.781 1.00 36.72 333 LYS A C 1
ATOM 2591 O O . LYS A 1 333 ? -4.448 -1.474 17.312 1.00 36.72 333 LYS A O 1
ATOM 2596 N N . THR A 1 334 ? -2.967 0.181 17.467 1.00 38.34 334 THR A N 1
ATOM 2597 C CA . THR A 1 334 ? -3.345 0.534 18.858 1.00 38.34 334 THR A CA 1
ATOM 2598 C C . THR A 1 334 ? -4.666 1.311 18.964 1.00 38.34 334 THR A C 1
ATOM 2600 O O . THR A 1 334 ? -5.118 1.581 20.070 1.00 38.34 334 THR A O 1
ATOM 2603 N N . HIS A 1 335 ? -5.270 1.725 17.841 1.00 39.03 335 HIS A N 1
ATOM 2604 C CA . HIS A 1 335 ? -6.431 2.634 17.825 1.00 39.03 335 HIS A CA 1
ATOM 2605 C C . HIS A 1 335 ? -7.771 1.952 17.494 1.00 39.03 335 HIS A C 1
ATOM 2607 O O . HIS A 1 335 ? -8.819 2.555 17.714 1.00 39.03 335 HIS A O 1
ATOM 2613 N N . HIS A 1 336 ? -7.745 0.733 16.943 1.00 39.53 336 HIS A N 1
ATOM 2614 C CA . HIS A 1 336 ? -8.947 -0.036 16.574 1.00 39.53 336 HIS A CA 1
ATOM 2615 C C . HIS A 1 336 ? -9.168 -1.230 17.497 1.00 39.53 336 HIS A C 1
ATOM 2617 O O . HIS A 1 336 ? -10.286 -1.460 17.949 1.00 39.53 336 HIS A O 1
ATOM 2623 N N . ASN A 1 337 ? -8.083 -1.911 17.855 1.00 41.41 337 ASN A N 1
ATOM 2624 C CA . ASN A 1 337 ? -8.072 -2.784 19.011 1.00 41.41 337 ASN A CA 1
ATOM 2625 C C . ASN A 1 337 ? -7.780 -1.926 20.226 1.00 41.41 337 ASN A C 1
ATOM 2627 O O . ASN A 1 337 ? -6.980 -0.990 20.160 1.00 41.41 337 ASN A O 1
ATOM 2631 N N . VAL A 1 338 ? -8.403 -2.257 21.348 1.00 44.31 338 VAL A N 1
ATOM 2632 C CA . VAL A 1 338 ? -8.210 -1.562 22.620 1.00 44.31 338 VAL A CA 1
ATOM 2633 C C . VAL A 1 338 ? -6.834 -1.948 23.218 1.00 44.31 338 VAL A C 1
ATOM 2635 O O . VAL A 1 338 ? -6.700 -2.302 24.379 1.00 44.31 338 VAL A O 1
ATOM 2638 N N . GLY A 1 339 ? -5.777 -1.914 22.398 1.00 37.19 339 GLY A N 1
ATOM 2639 C CA . GLY A 1 339 ? -4.384 -2.206 22.740 1.00 37.19 339 GLY A CA 1
ATOM 2640 C C . GLY A 1 339 ? -3.708 -1.096 23.547 1.00 37.19 339 GLY A C 1
ATOM 2641 O O . GLY A 1 339 ? -2.514 -1.181 23.815 1.00 37.19 339 GLY A O 1
ATOM 2642 N N . GLY A 1 340 ? -4.461 -0.058 23.919 1.00 41.84 340 GLY A N 1
ATOM 2643 C CA . GLY A 1 340 ? -4.070 0.924 24.925 1.00 41.84 340 GLY A CA 1
ATOM 2644 C C . GLY A 1 340 ? -4.572 0.603 26.336 1.00 41.84 340 GLY A C 1
ATOM 2645 O O . GLY A 1 340 ? -4.237 1.347 27.254 1.00 41.84 340 GLY A O 1
ATOM 2646 N N . LEU A 1 341 ? -5.369 -0.456 26.535 1.00 50.16 341 LEU A N 1
ATOM 2647 C CA . LEU A 1 341 ? -5.795 -0.829 27.885 1.00 50.16 341 LEU A CA 1
ATOM 2648 C C . LEU A 1 341 ? -4.575 -1.222 28.709 1.00 50.16 341 LEU A C 1
ATOM 2650 O O . LEU A 1 341 ? -3.714 -1.983 28.260 1.00 50.16 341 LEU A O 1
ATOM 2654 N N . LEU A 1 342 ? -4.499 -0.656 29.909 1.00 48.25 342 LEU A N 1
ATOM 2655 C CA . LEU A 1 342 ? -3.410 -0.874 30.848 1.00 48.25 342 LEU A CA 1
ATOM 2656 C C . LEU A 1 342 ? -3.249 -2.378 31.128 1.00 48.25 342 LEU A C 1
ATOM 2658 O O . LEU A 1 342 ? -4.216 -3.141 31.096 1.00 48.25 342 LEU A O 1
ATOM 2662 N N . LYS A 1 343 ? -2.025 -2.801 31.472 1.00 53.31 343 LYS A N 1
ATOM 2663 C CA . LYS A 1 343 ? -1.686 -4.189 31.860 1.00 53.31 343 LYS A CA 1
ATOM 2664 C C . LYS A 1 343 ? -2.543 -4.751 33.014 1.00 53.31 343 LYS A C 1
ATOM 2666 O O . LYS A 1 343 ? -2.467 -5.945 33.283 1.00 53.31 343 LYS A O 1
ATOM 2671 N N . ASP A 1 344 ? -3.356 -3.908 33.650 1.00 53.72 344 ASP A N 1
ATOM 2672 C CA . ASP A 1 344 ? -4.113 -4.174 34.871 1.00 53.72 344 ASP A CA 1
ATOM 2673 C C . ASP A 1 344 ? -5.628 -4.395 34.641 1.00 53.72 344 ASP A C 1
ATOM 2675 O O . ASP A 1 344 ? -6.389 -4.479 35.610 1.00 53.72 344 ASP A O 1
ATOM 2679 N N . MET A 1 345 ? -6.105 -4.502 33.390 1.00 64.06 345 MET A N 1
ATOM 2680 C CA . MET A 1 345 ? -7.533 -4.734 33.122 1.00 64.06 345 MET A CA 1
ATOM 2681 C C . MET A 1 345 ? -8.004 -6.135 33.563 1.00 64.06 345 MET A C 1
ATOM 2683 O O . MET A 1 345 ? -7.423 -7.154 33.196 1.00 64.06 345 MET A O 1
ATOM 2687 N N . LYS A 1 346 ? -9.118 -6.186 34.312 1.00 70.25 346 LYS A N 1
ATOM 2688 C CA . LYS A 1 346 ? -9.694 -7.416 34.899 1.00 70.25 346 LYS A CA 1
ATOM 2689 C C . LYS A 1 346 ? -10.769 -8.112 34.046 1.00 70.25 346 LYS A C 1
ATOM 2691 O O . LYS A 1 346 ? -11.182 -9.218 34.392 1.00 70.25 346 LYS A O 1
ATOM 2696 N N . LEU A 1 347 ? -11.238 -7.480 32.968 1.00 78.50 347 LEU A N 1
ATOM 2697 C CA . LEU A 1 347 ? -12.318 -7.986 32.111 1.00 78.50 347 LEU A CA 1
ATOM 2698 C C . LEU A 1 347 ? -11.792 -8.926 31.022 1.00 78.50 347 LEU A C 1
ATOM 2700 O O . LEU A 1 347 ? -10.718 -8.716 30.461 1.00 78.50 347 LEU A O 1
ATOM 2704 N N . LYS A 1 348 ? -12.575 -9.953 30.690 1.00 85.75 348 LYS A N 1
ATOM 2705 C CA . LYS A 1 348 ? -12.284 -10.893 29.600 1.00 85.75 348 LYS A CA 1
ATOM 2706 C C . LYS A 1 348 ? -12.816 -10.352 28.271 1.00 85.75 348 LYS A C 1
ATOM 2708 O O . LYS A 1 348 ? -13.873 -9.737 28.237 1.00 85.75 348 LYS A O 1
ATOM 2713 N N . LEU A 1 349 ? -12.133 -10.602 27.159 1.00 87.56 349 LEU A N 1
ATOM 2714 C CA . LEU A 1 349 ? -12.577 -10.110 25.848 1.00 87.56 349 LEU A CA 1
ATOM 2715 C C . LEU A 1 349 ? -13.635 -11.020 25.213 1.00 87.56 349 LEU A C 1
ATOM 2717 O O . LEU A 1 349 ? -13.526 -12.247 25.271 1.00 87.56 349 LEU A O 1
ATOM 2721 N N . ILE A 1 350 ? -14.629 -10.410 24.564 1.00 90.50 350 ILE A N 1
ATOM 2722 C CA . ILE A 1 350 ? -15.563 -11.079 23.657 1.00 90.50 350 ILE A CA 1
ATOM 2723 C C . ILE A 1 350 ? -15.557 -10.367 22.300 1.00 90.50 350 ILE A C 1
ATOM 2725 O O . ILE A 1 350 ? -15.852 -9.180 22.193 1.00 90.50 350 ILE A O 1
ATOM 2729 N N . GLU A 1 351 ? -15.197 -11.106 21.253 1.00 91.81 351 GLU A N 1
ATOM 2730 C CA . GLU A 1 351 ? -15.002 -10.582 19.897 1.00 91.81 351 GLU A CA 1
ATOM 2731 C C . GLU A 1 351 ? -15.898 -11.366 18.925 1.00 91.81 351 GLU A C 1
ATOM 2733 O O . GLU A 1 351 ? -15.468 -12.384 18.375 1.00 91.81 351 GLU A O 1
ATOM 2738 N N . PRO A 1 352 ? -17.175 -10.988 18.759 1.00 92.12 352 PRO A N 1
ATOM 2739 C CA . PRO A 1 352 ? -18.123 -11.793 17.994 1.00 92.12 352 PRO A CA 1
ATOM 2740 C C . PRO A 1 352 ? -17.961 -11.663 16.475 1.00 92.12 352 PRO A C 1
ATOM 2742 O O . PRO A 1 352 ? -18.435 -12.514 15.734 1.00 92.12 352 PRO A O 1
ATOM 2745 N N . LEU A 1 353 ? -17.275 -10.618 16.000 1.00 92.62 353 LEU A N 1
ATOM 2746 C CA . LEU A 1 353 ? -17.062 -10.364 14.568 1.00 92.62 353 LEU A CA 1
ATOM 2747 C C . LEU A 1 353 ? -15.684 -10.828 14.070 1.00 92.62 353 LEU A C 1
ATOM 2749 O O . LEU A 1 353 ? -15.350 -10.627 12.905 1.00 92.62 353 LEU A O 1
ATOM 2753 N N . ARG A 1 354 ? -14.890 -11.471 14.937 1.00 89.69 354 ARG A N 1
ATOM 2754 C CA . ARG A 1 354 ? -13.476 -11.801 14.688 1.00 89.69 354 ARG A CA 1
ATOM 2755 C C . ARG A 1 354 ? -13.229 -12.736 13.504 1.00 89.69 354 ARG A C 1
ATOM 2757 O O . ARG A 1 354 ? -12.089 -12.860 13.076 1.00 89.69 354 ARG A O 1
ATOM 2764 N N . GLU A 1 355 ? -14.261 -13.426 13.024 1.00 88.25 355 GLU A N 1
ATOM 2765 C CA . GLU A 1 355 ? -14.202 -14.359 11.888 1.00 88.25 355 GLU A CA 1
ATOM 2766 C C . GLU A 1 355 ? -14.786 -13.762 10.599 1.00 88.25 355 GLU A C 1
ATOM 2768 O O . GLU A 1 355 ? -14.848 -14.457 9.592 1.00 88.25 355 GLU A O 1
ATOM 2773 N N . LEU A 1 356 ? -15.210 -12.492 10.621 1.00 89.62 356 LEU A N 1
ATOM 2774 C CA . LEU A 1 356 ? -15.904 -11.844 9.509 1.00 89.62 356 LEU A CA 1
ATOM 2775 C C . LEU A 1 356 ? -15.045 -10.790 8.805 1.00 89.62 356 LEU A C 1
ATOM 2777 O O . LEU A 1 356 ? -14.292 -10.037 9.435 1.00 89.62 356 LEU A O 1
ATOM 2781 N N . PHE A 1 357 ? -15.236 -10.682 7.492 1.00 85.88 357 PHE A N 1
ATOM 2782 C CA . PHE A 1 357 ? -14.802 -9.546 6.684 1.00 85.88 357 PHE A CA 1
ATOM 2783 C C . PHE A 1 357 ? -15.822 -8.396 6.712 1.00 85.88 357 PHE A C 1
ATOM 2785 O O . PHE A 1 357 ? -16.960 -8.518 7.166 1.00 85.88 357 PHE A O 1
ATOM 2792 N N . LYS A 1 358 ? -15.404 -7.215 6.242 1.00 84.06 358 LYS A N 1
ATOM 2793 C CA . LYS A 1 358 ? -16.191 -5.974 6.348 1.00 84.06 358 LYS A CA 1
ATOM 2794 C C . LYS A 1 358 ? -17.518 -6.027 5.584 1.00 84.06 358 LYS A C 1
ATOM 2796 O O . LYS A 1 358 ? -18.518 -5.459 6.021 1.00 84.06 358 LYS A O 1
ATOM 2801 N N . ASP A 1 359 ? -17.524 -6.668 4.427 1.00 84.12 359 ASP A N 1
ATOM 2802 C CA . ASP A 1 359 ? -18.707 -6.916 3.605 1.00 84.12 359 ASP A CA 1
ATOM 2803 C C . ASP A 1 359 ? -19.689 -7.884 4.284 1.00 84.12 359 ASP A C 1
ATOM 2805 O O . ASP A 1 359 ? -20.896 -7.623 4.284 1.00 84.12 359 ASP A O 1
ATOM 2809 N N . GLU A 1 360 ? -19.183 -8.925 4.945 1.00 90.25 360 GLU A N 1
ATOM 2810 C CA . GLU A 1 360 ? -19.976 -9.851 5.761 1.00 90.25 360 GLU A CA 1
ATOM 2811 C C . GLU A 1 360 ? -20.599 -9.149 6.969 1.00 90.25 360 GLU A C 1
ATOM 2813 O O . GLU A 1 360 ? -21.796 -9.292 7.203 1.00 90.25 360 GLU A O 1
ATOM 2818 N N . VAL A 1 361 ? -19.854 -8.292 7.675 1.00 91.19 361 VAL A N 1
ATOM 2819 C CA . VAL A 1 361 ? -20.397 -7.465 8.772 1.00 91.19 361 VAL A CA 1
ATOM 2820 C C . VAL A 1 361 ? -21.540 -6.576 8.280 1.00 91.19 361 VAL A C 1
ATOM 2822 O O . VAL A 1 361 ? -22.553 -6.411 8.964 1.00 91.19 361 VAL A O 1
ATOM 2825 N N . ARG A 1 362 ? -21.427 -6.023 7.066 1.00 88.62 362 ARG A N 1
ATOM 2826 C CA . ARG A 1 362 ? -22.515 -5.248 6.457 1.00 88.62 362 ARG A CA 1
ATOM 2827 C C . ARG A 1 362 ? -23.729 -6.120 6.131 1.00 88.62 362 ARG A C 1
ATOM 2829 O O . ARG A 1 362 ? -24.861 -5.695 6.355 1.00 88.62 362 ARG A O 1
ATOM 2836 N N . ALA A 1 363 ? -23.518 -7.324 5.603 1.00 89.75 363 ALA A N 1
ATOM 2837 C CA . ALA A 1 363 ? -24.599 -8.274 5.350 1.00 89.75 363 ALA A CA 1
ATOM 2838 C C . ALA A 1 363 ? -25.295 -8.703 6.653 1.00 89.75 363 ALA A C 1
ATOM 2840 O O . ALA A 1 363 ? -26.523 -8.668 6.723 1.00 89.75 363 ALA A O 1
ATOM 2841 N N . LEU A 1 364 ? -24.518 -8.984 7.699 1.00 92.19 364 LEU A N 1
ATOM 2842 C CA . LEU A 1 364 ? -24.992 -9.289 9.044 1.00 92.19 364 LEU A CA 1
ATOM 2843 C C . LEU A 1 364 ? -25.844 -8.149 9.615 1.00 92.19 364 LEU A C 1
ATOM 2845 O O . LEU A 1 364 ? -26.941 -8.383 10.116 1.00 92.19 364 LEU A O 1
ATOM 2849 N N . GLY A 1 365 ? -25.385 -6.902 9.472 1.00 91.50 365 GLY A N 1
ATOM 2850 C CA . GLY A 1 365 ? -26.127 -5.729 9.930 1.00 91.50 365 GLY A CA 1
ATOM 2851 C C . GLY A 1 365 ? -27.508 -5.592 9.286 1.00 91.50 365 GLY A C 1
ATOM 2852 O O . GLY A 1 365 ? -28.475 -5.290 9.982 1.00 91.50 365 GLY A O 1
ATOM 2853 N N . ARG A 1 366 ? -27.633 -5.887 7.984 1.00 90.44 366 ARG A N 1
ATOM 2854 C CA . ARG A 1 366 ? -28.937 -5.883 7.295 1.00 90.44 366 ARG A CA 1
ATOM 2855 C C . ARG A 1 366 ? -29.897 -6.927 7.866 1.00 90.44 366 ARG A C 1
ATOM 2857 O O . ARG A 1 366 ? -31.070 -6.624 8.054 1.00 90.44 366 ARG A O 1
ATOM 2864 N N . LEU A 1 367 ? -29.405 -8.127 8.169 1.00 91.75 367 LEU A N 1
ATOM 2865 C CA . LEU A 1 367 ? -30.218 -9.202 8.750 1.00 91.75 367 LEU A CA 1
ATOM 2866 C C . LEU A 1 367 ? -30.643 -8.910 10.189 1.00 91.75 367 LEU A C 1
ATOM 2868 O O . LEU A 1 367 ? -31.751 -9.254 10.588 1.00 91.75 367 LEU A O 1
ATOM 2872 N N . LEU A 1 368 ? -29.806 -8.195 10.941 1.00 90.00 368 LEU A N 1
ATOM 2873 C CA . LEU A 1 368 ? -30.132 -7.680 12.273 1.00 90.00 368 LEU A CA 1
ATOM 2874 C C . LEU A 1 368 ? -31.061 -6.450 12.239 1.00 90.00 368 LEU A C 1
ATOM 2876 O O . LEU A 1 368 ? -31.224 -5.774 13.254 1.00 90.00 368 LEU A O 1
ATOM 2880 N N . SER A 1 369 ? -31.677 -6.161 11.085 1.00 87.50 369 SER A N 1
ATOM 2881 C CA . SER A 1 369 ? -32.598 -5.039 10.867 1.00 87.50 369 SER A CA 1
ATOM 2882 C C . SER A 1 369 ? -31.983 -3.661 11.135 1.00 87.50 369 SER A C 1
ATOM 2884 O O . SER A 1 369 ? -32.694 -2.705 11.439 1.00 87.50 369 SER A O 1
ATOM 2886 N N . ILE A 1 370 ? -30.659 -3.527 10.991 1.00 87.81 370 ILE A N 1
ATOM 2887 C CA . ILE A 1 370 ? -29.990 -2.227 11.066 1.00 87.81 370 ILE A CA 1
ATOM 2888 C C . ILE A 1 370 ? -30.263 -1.470 9.754 1.00 87.81 370 ILE A C 1
ATOM 2890 O O . ILE A 1 370 ? -30.026 -2.020 8.671 1.00 87.81 370 ILE A O 1
ATOM 2894 N N . PRO A 1 371 ? -30.733 -0.209 9.803 1.00 82.88 371 PRO A N 1
ATOM 2895 C CA . PRO A 1 371 ? -31.070 0.546 8.599 1.00 82.88 371 PRO A CA 1
ATOM 2896 C C . PRO A 1 371 ? -29.913 0.659 7.586 1.00 82.88 371 PRO A C 1
ATOM 2898 O O . PRO A 1 371 ? -28.763 0.916 7.947 1.00 82.88 371 PRO A O 1
ATOM 2901 N N . SER A 1 372 ? -30.226 0.541 6.287 1.00 81.94 372 SER A N 1
ATOM 2902 C CA . SER A 1 372 ? -29.216 0.486 5.206 1.00 81.94 372 SER A CA 1
ATOM 2903 C C . SER A 1 372 ? -28.242 1.666 5.208 1.00 81.94 372 SER A C 1
ATOM 2905 O O . SER A 1 372 ? -27.038 1.483 5.037 1.00 81.94 372 SER A O 1
ATOM 2907 N N . HIS A 1 373 ? -28.743 2.878 5.462 1.00 77.19 373 HIS A N 1
ATOM 2908 C CA . HIS A 1 373 ? -27.933 4.099 5.448 1.00 77.19 373 HIS A CA 1
ATOM 2909 C C . HIS A 1 373 ? -26.830 4.123 6.525 1.00 77.19 373 HIS A C 1
ATOM 2911 O O . HIS A 1 373 ? -25.875 4.894 6.398 1.00 77.19 373 HIS A O 1
ATOM 2917 N N . LEU A 1 374 ? -26.943 3.276 7.555 1.00 76.75 374 LEU A N 1
ATOM 2918 C CA . LEU A 1 374 ? -25.944 3.087 8.609 1.00 76.75 374 LEU A CA 1
ATOM 2919 C C . LEU A 1 374 ? -24.958 1.989 8.238 1.00 76.75 374 LEU A C 1
ATOM 2921 O O . LEU A 1 374 ? -23.753 2.178 8.365 1.00 76.75 374 LEU A O 1
ATOM 2925 N N . VAL A 1 375 ? -25.463 0.876 7.704 1.00 82.56 375 VAL A N 1
ATOM 2926 C CA . VAL A 1 375 ? -24.645 -0.230 7.191 1.00 82.56 375 VAL A CA 1
ATOM 2927 C C . VAL A 1 375 ? -23.693 0.241 6.079 1.00 82.56 375 VAL A C 1
ATOM 2929 O O . VAL A 1 375 ? -22.548 -0.205 5.989 1.00 82.56 375 VAL A O 1
ATOM 2932 N N . GLN A 1 376 ? -24.141 1.172 5.238 1.00 82.38 376 GLN A N 1
ATOM 2933 C CA . GLN A 1 376 ? -23.363 1.740 4.131 1.00 82.38 376 GLN A CA 1
ATOM 2934 C C . GLN A 1 376 ? -22.567 2.993 4.520 1.00 82.38 376 GLN A C 1
ATOM 2936 O O . GLN A 1 376 ? -21.928 3.609 3.670 1.00 82.38 376 GLN A O 1
ATOM 2941 N N . ARG A 1 377 ? -22.579 3.396 5.794 1.00 84.81 377 ARG A N 1
ATOM 2942 C CA . ARG A 1 377 ? -21.921 4.625 6.240 1.00 84.81 377 ARG A CA 1
ATOM 2943 C C . ARG A 1 377 ? -20.416 4.585 5.953 1.00 84.81 377 ARG A C 1
ATOM 2945 O O . ARG A 1 377 ? -19.735 3.593 6.225 1.00 84.81 377 ARG A O 1
ATOM 2952 N N . HIS A 1 378 ? -19.889 5.691 5.426 1.00 88.19 378 HIS A N 1
ATOM 2953 C CA . HIS A 1 378 ? -18.453 5.859 5.197 1.00 88.19 378 HIS A CA 1
ATOM 2954 C C . HIS A 1 378 ? -17.669 5.767 6.511 1.00 88.19 378 HIS A C 1
ATOM 2956 O O . HIS A 1 378 ? -18.125 6.330 7.518 1.00 88.19 378 HIS A O 1
ATOM 2962 N N . PRO A 1 379 ? -16.466 5.160 6.499 1.00 83.44 379 PRO A N 1
ATOM 2963 C CA . PRO A 1 379 ? -15.607 5.084 7.675 1.00 83.44 379 PRO A CA 1
ATOM 2964 C C . PRO A 1 379 ? -15.370 6.455 8.319 1.00 83.44 379 PRO A C 1
ATOM 2966 O O . PRO A 1 379 ? -15.113 7.452 7.632 1.00 83.44 379 PRO A O 1
ATOM 2969 N N . PHE A 1 380 ? -15.436 6.500 9.650 1.00 84.88 380 PHE A N 1
ATOM 2970 C CA . PHE A 1 380 ? -15.122 7.679 10.453 1.00 84.88 380 PHE A CA 1
ATOM 2971 C C . PHE A 1 380 ? -13.951 7.361 11.393 1.00 84.88 380 PHE A C 1
ATOM 2973 O O . PHE A 1 380 ? -13.991 6.330 12.064 1.00 84.88 380 PHE A O 1
ATOM 2980 N N . PRO A 1 381 ? -12.896 8.191 11.422 1.00 81.50 381 PRO A N 1
ATOM 2981 C CA . PRO A 1 381 ? -11.733 7.934 12.264 1.00 81.50 381 PRO A CA 1
ATOM 2982 C C . PRO A 1 381 ? -12.077 8.094 13.751 1.00 81.50 381 PRO A C 1
ATOM 2984 O O . PRO A 1 381 ? -12.859 8.970 14.105 1.00 81.50 381 PRO A O 1
ATOM 2987 N N . GLY A 1 382 ? -11.438 7.313 14.631 1.00 82.06 382 GLY A N 1
ATOM 2988 C CA . GLY A 1 382 ? -11.607 7.432 16.091 1.00 82.06 382 GLY A CA 1
ATOM 2989 C C . GLY A 1 382 ? -11.317 8.840 16.649 1.00 82.06 382 GLY A C 1
ATOM 2990 O O . GLY A 1 382 ? -12.135 9.369 17.398 1.00 82.06 382 GLY A O 1
ATOM 2991 N N . PRO A 1 383 ? -10.227 9.513 16.225 1.00 85.94 383 PRO A N 1
ATOM 2992 C CA . PRO A 1 383 ? -9.977 10.930 16.522 1.00 85.94 383 PRO A CA 1
ATOM 2993 C C . PRO A 1 383 ? -10.998 11.924 15.938 1.00 85.94 383 PRO A C 1
ATOM 2995 O O . PRO A 1 383 ? -10.896 13.125 16.181 1.00 85.94 383 PRO A O 1
ATOM 2998 N N . GLY A 1 384 ? -11.947 11.448 15.133 1.00 90.44 384 GLY A N 1
ATOM 2999 C CA . GLY A 1 384 ? -13.041 12.225 14.572 1.00 90.44 384 GLY A CA 1
ATOM 3000 C C . GLY A 1 384 ? -12.593 13.450 13.779 1.00 90.44 384 GLY A C 1
ATOM 3001 O O . GLY A 1 384 ? -11.681 13.399 12.948 1.00 90.44 384 GLY A O 1
ATOM 3002 N N . LEU A 1 385 ? -13.261 14.569 14.038 1.00 94.62 385 LEU A N 1
ATOM 3003 C CA . LEU A 1 385 ? -13.004 15.863 13.419 1.00 94.62 385 LEU A CA 1
ATOM 3004 C C . LEU A 1 385 ? -11.686 16.501 13.881 1.00 94.62 385 LEU A C 1
ATOM 3006 O O . LEU A 1 385 ? -11.185 17.380 13.187 1.00 94.62 385 LEU A O 1
ATOM 3010 N N . ALA A 1 386 ? -11.066 16.047 14.977 1.00 92.38 386 ALA A N 1
ATOM 3011 C CA . ALA A 1 386 ? -9.823 16.643 15.482 1.00 92.38 386 ALA A CA 1
ATOM 3012 C C . ALA A 1 386 ? -8.657 16.547 14.481 1.00 92.38 386 ALA A C 1
ATOM 3014 O O . ALA A 1 386 ? -7.803 17.434 14.429 1.00 92.38 386 ALA A O 1
ATOM 3015 N N . ILE A 1 387 ? -8.639 15.489 13.661 1.00 89.38 387 ILE A N 1
ATOM 3016 C CA . ILE A 1 387 ? -7.665 15.306 12.570 1.00 89.38 387 ILE A CA 1
ATOM 3017 C C . ILE A 1 387 ? -8.140 15.892 11.230 1.00 89.38 387 ILE A C 1
ATOM 3019 O O . ILE A 1 387 ? -7.424 15.819 10.237 1.00 89.38 387 ILE A O 1
ATOM 3023 N N . ARG A 1 388 ? -9.353 16.456 11.190 1.00 92.38 388 ARG A N 1
ATOM 3024 C CA . ARG A 1 388 ? -9.917 17.199 10.050 1.00 92.38 388 ARG A CA 1
ATOM 3025 C C . ARG A 1 388 ? -9.930 18.712 10.290 1.00 92.38 388 ARG A C 1
ATOM 3027 O O . ARG A 1 388 ? -10.304 19.469 9.402 1.00 92.38 388 ARG A O 1
ATOM 3034 N N . ILE A 1 389 ? -9.514 19.152 11.473 1.00 93.06 389 ILE A N 1
ATOM 3035 C CA . ILE A 1 389 ? -9.219 20.546 11.795 1.00 93.06 389 ILE A CA 1
ATOM 3036 C C . ILE A 1 389 ? -7.699 20.665 11.828 1.00 93.06 389 ILE A C 1
ATOM 3038 O O . ILE A 1 389 ? -7.032 20.080 12.686 1.00 93.06 389 ILE A O 1
ATOM 3042 N N . LEU A 1 390 ? -7.146 21.384 10.857 1.00 86.19 390 LEU A N 1
ATOM 3043 C CA . LEU A 1 390 ? -5.718 21.673 10.811 1.00 86.19 390 LEU A CA 1
ATOM 3044 C C . LEU A 1 390 ? -5.405 22.833 11.769 1.00 86.19 390 LEU A C 1
ATOM 3046 O O . LEU A 1 390 ? -6.049 23.878 11.699 1.00 86.19 390 LEU A O 1
ATOM 3050 N N . GLY A 1 391 ? -4.418 22.645 12.649 1.00 86.31 391 GLY A N 1
ATOM 3051 C CA . GLY A 1 391 ? -4.118 23.563 13.757 1.00 86.31 391 GLY A CA 1
ATOM 3052 C C . GLY A 1 391 ? -4.830 23.182 15.066 1.00 86.31 391 GLY A C 1
ATOM 3053 O O . GLY A 1 391 ? -5.241 22.028 15.206 1.00 86.31 391 GLY A O 1
ATOM 3054 N N . PRO A 1 392 ? -4.968 24.106 16.034 1.00 88.00 392 PRO A N 1
ATOM 3055 C CA . PRO A 1 392 ? -5.635 23.839 17.312 1.00 88.00 392 PRO A CA 1
ATOM 3056 C C . PRO A 1 392 ? -7.087 23.382 17.119 1.00 88.00 392 PRO A C 1
ATOM 3058 O O . PRO A 1 392 ? -7.680 23.661 16.081 1.00 88.00 392 PRO A O 1
ATOM 3061 N N . VAL A 1 393 ? -7.662 22.677 18.100 1.00 93.94 393 VAL A N 1
ATOM 3062 C CA . VAL A 1 393 ? -9.054 22.191 18.053 1.00 93.94 393 VAL A CA 1
ATOM 3063 C C . VAL A 1 393 ? -9.879 22.890 19.130 1.00 93.94 393 VAL A C 1
ATOM 3065 O O . VAL A 1 393 ? -9.683 22.646 20.319 1.00 93.94 393 VAL A O 1
ATOM 3068 N N . THR A 1 394 ? -10.819 23.747 18.724 1.00 94.75 394 THR A N 1
ATOM 3069 C CA . THR A 1 394 ? -11.740 24.448 19.637 1.00 94.75 394 THR A CA 1
ATOM 3070 C C . THR A 1 394 ? -13.200 24.072 19.387 1.00 94.75 394 THR A C 1
ATOM 3072 O O . THR A 1 394 ? -13.563 23.615 18.303 1.00 94.75 394 THR A O 1
ATOM 3075 N N . ARG A 1 395 ? -14.070 24.317 20.379 1.00 95.44 395 ARG A N 1
ATOM 3076 C CA . ARG A 1 395 ? -15.522 24.081 20.261 1.00 95.44 395 ARG A CA 1
ATOM 3077 C C . ARG A 1 395 ? -16.136 24.821 19.065 1.00 95.44 395 ARG A C 1
ATOM 3079 O O . ARG A 1 395 ? -16.960 24.257 18.356 1.00 95.44 395 ARG A O 1
ATOM 3086 N N . GLU A 1 396 ? -15.695 26.051 18.818 1.00 94.62 396 GLU A N 1
ATOM 3087 C CA . GLU A 1 396 ? -16.151 26.873 17.693 1.00 94.62 396 GLU A CA 1
ATOM 3088 C C . GLU A 1 396 ? -15.741 26.268 16.340 1.00 94.62 396 GLU A C 1
ATOM 3090 O O . GLU A 1 396 ? -16.577 26.101 15.455 1.00 94.62 396 GLU A O 1
ATOM 3095 N N . GLN A 1 397 ? -14.480 25.844 16.192 1.00 94.94 397 GLN A N 1
ATOM 3096 C CA . GLN A 1 397 ? -14.008 25.201 14.959 1.00 94.94 397 GLN A CA 1
ATOM 3097 C C . GLN A 1 397 ? -14.706 23.869 14.688 1.00 94.94 397 GLN A C 1
ATOM 3099 O O . GLN A 1 397 ? -15.024 23.563 13.538 1.00 94.94 397 GLN A O 1
ATOM 3104 N N . VAL A 1 398 ? -14.964 23.084 15.739 1.00 96.69 398 VAL A N 1
ATOM 3105 C CA . VAL A 1 398 ? -15.736 21.845 15.622 1.00 96.69 398 VAL A CA 1
ATOM 3106 C C . VAL A 1 398 ? -17.142 22.142 15.108 1.00 96.69 398 VAL A C 1
ATOM 3108 O O . VAL A 1 398 ? -17.561 21.502 14.150 1.00 96.69 398 VAL A O 1
ATOM 3111 N N . GLN A 1 399 ? -17.844 23.130 15.671 1.00 96.62 399 GLN A N 1
ATOM 3112 C CA . GLN A 1 399 ? -19.193 23.504 15.227 1.00 96.62 399 GLN A CA 1
ATOM 3113 C C . GLN A 1 399 ? -19.220 23.957 13.762 1.00 96.62 399 GLN A C 1
ATOM 3115 O O . GLN A 1 399 ? -20.081 23.522 12.996 1.00 96.62 399 GLN A O 1
ATOM 3120 N N . ILE A 1 400 ? -18.255 24.785 13.350 1.00 96.69 400 ILE A N 1
ATOM 3121 C CA . ILE A 1 400 ? -18.114 25.228 11.955 1.00 96.69 400 ILE A CA 1
ATOM 3122 C C . ILE A 1 400 ? -17.948 24.019 11.025 1.00 96.69 400 ILE A C 1
ATOM 3124 O O . ILE A 1 400 ? -18.679 23.876 10.040 1.00 96.69 400 ILE A O 1
ATOM 3128 N N . LEU A 1 401 ? -17.018 23.117 11.351 1.00 97.31 401 LEU A N 1
ATOM 3129 C CA . LEU A 1 401 ? -16.749 21.942 10.527 1.00 97.31 401 LEU A CA 1
ATOM 3130 C C . LEU A 1 401 ? -17.929 20.957 10.514 1.00 97.31 401 LEU A C 1
ATOM 3132 O O . LEU A 1 401 ? -18.236 20.398 9.465 1.00 97.31 401 LEU A O 1
ATOM 3136 N N . GLN A 1 402 ? -18.615 20.767 11.642 1.00 97.88 402 GLN A N 1
ATOM 3137 C CA . GLN A 1 402 ? -19.801 19.914 11.752 1.00 97.88 402 GLN A CA 1
ATOM 3138 C C . GLN A 1 402 ? -20.920 20.361 10.806 1.00 97.88 402 GLN A C 1
ATOM 3140 O O . GLN A 1 402 ? -21.488 19.526 10.099 1.00 97.88 402 GLN A O 1
ATOM 3145 N N . HIS A 1 403 ? -21.227 21.661 10.761 1.00 97.75 403 HIS A N 1
ATOM 3146 C CA . HIS A 1 403 ? -22.257 22.188 9.863 1.00 97.75 403 HIS A CA 1
ATOM 3147 C C . HIS A 1 403 ? -21.868 22.028 8.390 1.00 97.75 403 HIS A C 1
ATOM 3149 O O . HIS A 1 403 ? -22.680 21.579 7.580 1.00 97.75 403 HIS A O 1
ATOM 3155 N N . ALA A 1 404 ? -20.618 22.330 8.039 1.00 97.69 404 ALA A N 1
ATOM 3156 C CA . ALA A 1 404 ? -20.166 22.228 6.658 1.00 97.69 404 ALA A CA 1
ATOM 3157 C C . ALA A 1 404 ? -20.068 20.773 6.158 1.00 97.69 404 ALA A C 1
ATOM 3159 O O . ALA A 1 404 ? -20.507 20.482 5.045 1.00 97.69 404 ALA A O 1
ATOM 3160 N N . ASP A 1 405 ? -19.561 19.847 6.982 1.00 97.56 405 ASP A N 1
ATOM 3161 C CA . ASP A 1 405 ? -19.547 18.406 6.680 1.00 97.56 405 ASP A CA 1
ATOM 3162 C C . ASP A 1 405 ? -20.980 17.871 6.528 1.00 97.56 405 ASP A C 1
ATOM 3164 O O . ASP A 1 405 ? -21.260 17.116 5.599 1.00 97.56 405 ASP A O 1
ATOM 3168 N N . SER A 1 406 ? -21.922 18.331 7.364 1.00 97.62 406 SER A N 1
ATOM 3169 C CA . SER A 1 406 ? -23.339 17.966 7.247 1.00 97.62 406 SER A CA 1
ATOM 3170 C C . SER A 1 406 ? -23.935 18.373 5.897 1.00 97.62 406 SER A C 1
ATOM 3172 O O . SER A 1 406 ? -24.547 17.536 5.234 1.00 97.62 406 SER A O 1
ATOM 3174 N N . ILE A 1 407 ? -23.739 19.623 5.460 1.00 98.25 407 ILE A N 1
ATOM 3175 C CA . ILE A 1 407 ? -24.219 20.102 4.149 1.00 98.25 407 ILE A CA 1
ATOM 3176 C C . ILE A 1 407 ? -23.585 19.294 3.014 1.00 98.25 407 ILE A C 1
ATOM 3178 O O . ILE A 1 407 ? -24.273 18.890 2.074 1.00 98.25 407 ILE A O 1
ATOM 3182 N N . TYR A 1 408 ? -22.278 19.033 3.101 1.00 98.19 408 TYR A N 1
ATOM 3183 C CA . TYR A 1 408 ? -21.555 18.283 2.080 1.00 98.19 408 TYR A CA 1
ATOM 3184 C C . TYR A 1 408 ? -22.124 16.871 1.900 1.00 98.19 408 TYR A C 1
ATOM 3186 O O . TYR A 1 408 ? -22.450 16.467 0.783 1.00 98.19 408 TYR A O 1
ATOM 3194 N N . ILE A 1 409 ? -22.309 16.140 3.002 1.00 96.62 409 ILE A N 1
ATOM 3195 C CA . ILE A 1 409 ? -22.873 14.789 2.975 1.00 96.62 409 ILE A CA 1
ATOM 3196 C C . ILE A 1 409 ? -24.346 14.801 2.536 1.00 96.62 409 ILE A C 1
ATOM 3198 O O . ILE A 1 409 ? -24.757 13.903 1.798 1.00 96.62 409 ILE A O 1
ATOM 3202 N N . GLU A 1 410 ? -25.137 15.801 2.936 1.00 97.00 410 GLU A N 1
ATOM 3203 C CA . GLU A 1 410 ? -26.536 15.943 2.510 1.00 97.00 410 GLU A CA 1
ATOM 3204 C C . GLU A 1 410 ? -26.651 16.088 0.985 1.00 97.00 410 GLU A C 1
ATOM 3206 O O . GLU A 1 410 ? -27.429 15.374 0.354 1.00 97.00 410 GLU A O 1
ATOM 3211 N N . GLU A 1 411 ? -25.847 16.959 0.372 1.00 98.12 411 GLU A N 1
ATOM 3212 C CA . GLU A 1 411 ? -25.867 17.168 -1.080 1.00 98.12 411 GLU A CA 1
ATOM 3213 C C . GLU A 1 411 ? -25.331 15.959 -1.861 1.00 98.12 411 GLU A C 1
ATOM 3215 O O . GLU A 1 411 ? -25.868 15.645 -2.924 1.00 98.12 411 GLU A O 1
ATOM 3220 N N . ILE A 1 412 ? -24.328 15.241 -1.333 1.00 97.56 412 ILE A N 1
ATOM 3221 C CA . ILE A 1 412 ? -23.859 13.972 -1.919 1.00 97.56 412 ILE A CA 1
ATOM 3222 C C . ILE A 1 412 ? -24.992 12.940 -1.939 1.00 97.56 412 ILE A C 1
ATOM 3224 O O . ILE A 1 412 ? -25.202 12.267 -2.949 1.00 97.56 412 ILE A O 1
ATOM 3228 N N . ARG A 1 413 ? -25.729 12.806 -0.827 1.00 95.31 413 ARG A N 1
ATOM 3229 C CA . ARG A 1 413 ? -26.864 11.876 -0.729 1.00 95.31 413 ARG A CA 1
ATOM 3230 C C . ARG A 1 413 ? -28.011 12.289 -1.641 1.00 95.31 413 ARG A C 1
ATOM 3232 O O . ARG A 1 413 ? -28.560 11.440 -2.330 1.00 95.31 413 ARG A O 1
ATOM 3239 N N . ARG A 1 414 ? -28.331 13.585 -1.693 1.00 96.25 414 ARG A N 1
ATOM 3240 C CA . ARG A 1 414 ? -29.351 14.151 -2.589 1.00 96.25 414 ARG A CA 1
ATOM 3241 C C . ARG A 1 414 ? -29.034 13.901 -4.066 1.00 96.25 414 ARG A C 1
ATOM 3243 O O . ARG A 1 414 ? -29.952 13.816 -4.871 1.00 96.25 414 ARG A O 1
ATOM 3250 N N . ALA A 1 415 ? -27.753 13.802 -4.415 1.00 96.44 415 ALA A N 1
ATOM 3251 C CA . ALA A 1 415 ? -27.289 13.482 -5.761 1.00 96.44 415 ALA A CA 1
ATOM 3252 C C . ALA A 1 415 ? -27.148 11.969 -6.032 1.00 96.44 415 ALA A C 1
ATOM 3254 O O . ALA A 1 415 ? -26.695 11.610 -7.112 1.00 96.44 415 ALA A O 1
ATOM 3255 N N . GLU A 1 416 ? -27.483 11.097 -5.072 1.00 95.94 416 GLU A N 1
ATOM 3256 C CA . GLU A 1 416 ? -27.346 9.632 -5.185 1.00 95.94 416 GLU A CA 1
ATOM 3257 C C . GLU A 1 416 ? -25.899 9.161 -5.467 1.00 95.94 416 GLU A C 1
ATOM 3259 O O . GLU A 1 416 ? -25.657 8.092 -6.026 1.00 95.94 416 GLU A O 1
ATOM 3264 N N . LEU A 1 417 ? -24.902 9.951 -5.043 1.00 96.00 417 LEU A N 1
ATOM 3265 C CA . LEU A 1 417 ? -23.476 9.658 -5.261 1.00 96.00 417 LEU A CA 1
ATOM 3266 C C . LEU A 1 417 ? -22.809 8.966 -4.064 1.00 96.00 417 LEU A C 1
ATOM 3268 O O . LEU A 1 417 ? -21.671 8.518 -4.166 1.00 96.00 417 LEU A O 1
ATOM 3272 N N . TYR A 1 418 ? -23.491 8.880 -2.918 1.00 94.19 418 TYR A N 1
ATOM 3273 C CA . TYR A 1 418 ? -22.896 8.427 -1.655 1.00 94.19 418 TYR A CA 1
ATOM 3274 C C . TYR A 1 418 ? -22.285 7.021 -1.738 1.00 94.19 418 TYR A C 1
ATOM 3276 O O . TYR A 1 418 ? -21.172 6.810 -1.260 1.00 94.19 418 TYR A O 1
ATOM 3284 N N . ASP A 1 419 ? -22.991 6.091 -2.382 1.00 89.88 419 ASP A N 1
ATOM 3285 C CA . ASP A 1 419 ? -22.579 4.687 -2.492 1.00 89.88 419 ASP A CA 1
ATOM 3286 C C . ASP A 1 419 ? -21.502 4.457 -3.567 1.00 89.88 419 ASP A C 1
ATOM 3288 O O . ASP A 1 419 ? -20.874 3.403 -3.592 1.00 89.88 419 ASP A O 1
ATOM 3292 N N . GLN A 1 420 ? -21.253 5.450 -4.430 1.00 90.94 420 GLN A N 1
ATOM 3293 C CA . GLN A 1 420 ? -20.186 5.424 -5.442 1.00 90.94 420 GLN A CA 1
ATOM 3294 C C . GLN A 1 420 ? -18.840 5.914 -4.890 1.00 90.94 420 GLN A C 1
ATOM 3296 O O . GLN A 1 420 ? -17.817 5.830 -5.572 1.00 90.94 420 GLN A O 1
ATOM 3301 N N . ILE A 1 421 ? -18.844 6.467 -3.676 1.00 91.94 421 ILE A N 1
ATOM 3302 C CA . ILE A 1 421 ? -17.689 7.071 -3.020 1.00 91.94 421 ILE A CA 1
ATOM 3303 C C . ILE A 1 421 ? -17.271 6.169 -1.858 1.00 91.94 421 ILE A C 1
ATOM 3305 O O . ILE A 1 421 ? -18.088 5.834 -1.002 1.00 91.94 421 ILE A O 1
ATOM 3309 N N . SER A 1 422 ? -15.987 5.821 -1.775 1.00 84.81 422 SER A N 1
ATOM 3310 C CA . SER A 1 422 ? -15.462 5.000 -0.677 1.00 84.81 422 SER A CA 1
ATOM 3311 C C . SER A 1 422 ? -15.391 5.800 0.633 1.00 84.81 422 SER A C 1
ATOM 3313 O O . SER A 1 422 ? -15.664 5.270 1.715 1.00 84.81 422 SER A O 1
ATOM 3315 N N . GLN A 1 423 ? -15.053 7.094 0.550 1.00 89.12 423 GLN A N 1
ATOM 3316 C CA . GLN A 1 423 ? -15.084 8.022 1.684 1.00 89.12 423 GLN A CA 1
ATOM 3317 C C . GLN A 1 423 ? -15.226 9.484 1.232 1.00 89.12 423 GLN A C 1
ATOM 3319 O O . GLN A 1 423 ? -14.505 9.915 0.334 1.00 89.12 423 GLN A O 1
ATOM 3324 N N . ALA A 1 424 ? -16.095 10.259 1.892 1.00 94.81 424 ALA A N 1
ATOM 3325 C CA . ALA A 1 424 ? -16.205 11.714 1.737 1.00 94.81 424 ALA A CA 1
ATOM 3326 C C . ALA A 1 424 ? -16.176 12.440 3.091 1.00 94.81 424 ALA A C 1
ATOM 3328 O O . ALA A 1 424 ? -16.733 11.947 4.077 1.00 94.81 424 ALA A O 1
ATOM 3329 N N . PHE A 1 425 ? -15.514 13.599 3.147 1.00 94.88 425 PHE A N 1
ATOM 3330 C CA . PHE A 1 425 ? -15.476 14.468 4.326 1.00 94.88 425 PHE A CA 1
ATOM 3331 C C . PHE A 1 425 ? -14.992 15.888 4.024 1.00 94.88 425 PHE A C 1
ATOM 3333 O O . PHE A 1 425 ? -14.300 16.117 3.033 1.00 94.88 425 PHE A O 1
ATOM 3340 N N . ALA A 1 426 ? -15.312 16.826 4.912 1.00 95.88 426 ALA A N 1
ATOM 3341 C CA . ALA A 1 426 ? -14.757 18.175 4.894 1.00 95.88 426 ALA A CA 1
ATOM 3342 C C . ALA A 1 426 ? -13.568 18.341 5.868 1.00 95.88 426 ALA A C 1
ATOM 3344 O O . ALA A 1 426 ? -13.445 17.609 6.855 1.00 95.88 426 ALA A O 1
ATOM 3345 N N . VAL A 1 427 ? -12.690 19.308 5.583 1.00 93.12 427 VAL A N 1
ATOM 3346 C CA . VAL A 1 427 ? -11.485 19.660 6.355 1.00 93.12 427 VAL A CA 1
ATOM 3347 C C . VAL A 1 427 ? -11.428 21.174 6.544 1.00 93.12 427 VAL A C 1
ATOM 3349 O O . VAL A 1 427 ? -11.462 21.924 5.568 1.00 93.12 427 VAL A O 1
ATOM 3352 N N . LEU A 1 428 ? -11.307 21.636 7.789 1.00 93.06 428 LEU A N 1
ATOM 3353 C CA . LEU A 1 428 ? -11.191 23.058 8.113 1.00 93.06 428 LEU A CA 1
ATOM 3354 C C . LEU A 1 428 ? -9.721 23.492 8.080 1.00 93.06 428 LEU A C 1
ATOM 3356 O O . LEU A 1 428 ? -8.881 22.906 8.769 1.00 93.06 428 LEU A O 1
ATOM 3360 N N . LEU A 1 429 ? -9.412 24.521 7.287 1.00 86.19 429 LEU A N 1
ATOM 3361 C CA . LEU A 1 429 ? -8.048 25.022 7.116 1.00 86.19 429 LEU A CA 1
ATOM 3362 C C . LEU A 1 429 ? -7.758 26.190 8.084 1.00 86.19 429 LEU A C 1
ATOM 3364 O O . LEU A 1 429 ? -8.648 27.008 8.348 1.00 86.19 429 LEU A O 1
ATOM 3368 N N . PRO A 1 430 ? -6.510 26.355 8.566 1.00 85.75 430 PRO A N 1
ATOM 3369 C CA . PRO A 1 430 ? -6.129 27.420 9.493 1.00 85.75 430 PRO A CA 1
ATOM 3370 C C . PRO A 1 430 ? -5.816 28.723 8.740 1.00 85.75 430 PRO A C 1
ATOM 3372 O O . PRO A 1 430 ? -4.915 29.474 9.101 1.00 85.75 430 PRO A O 1
ATOM 3375 N N . VAL A 1 431 ? -6.538 28.983 7.648 1.00 85.94 431 VAL A N 1
ATOM 3376 C CA . VAL A 1 431 ? -6.363 30.158 6.792 1.00 85.94 431 VAL A CA 1
ATOM 3377 C C . VAL A 1 431 ? -7.697 30.864 6.603 1.00 85.94 431 VAL A C 1
ATOM 3379 O O . VAL A 1 431 ? -8.757 30.235 6.596 1.00 85.94 431 VAL A O 1
ATOM 3382 N N . LYS A 1 432 ? -7.637 32.186 6.439 1.00 87.88 432 LYS A N 1
ATOM 3383 C CA . LYS A 1 432 ? -8.792 33.030 6.135 1.00 87.88 432 LYS A CA 1
ATOM 3384 C C . LYS A 1 432 ? -8.657 33.618 4.739 1.00 87.88 432 LYS A C 1
ATOM 3386 O O . LYS A 1 432 ? -7.548 33.868 4.272 1.00 87.88 432 LYS A O 1
ATOM 3391 N N . ALA A 1 433 ? -9.783 33.852 4.084 1.00 82.56 433 ALA A N 1
ATOM 3392 C CA . ALA A 1 433 ? -9.831 34.472 2.772 1.00 82.56 433 ALA A CA 1
ATOM 3393 C C . ALA A 1 433 ? -10.798 35.654 2.766 1.00 82.56 433 ALA A C 1
ATOM 3395 O O . ALA A 1 433 ? -11.774 35.694 3.513 1.00 82.56 433 ALA A O 1
ATOM 3396 N N . VAL A 1 434 ? -10.540 36.628 1.892 1.00 84.94 434 VAL A N 1
ATOM 3397 C CA . VAL A 1 434 ? -11.507 37.697 1.621 1.00 84.94 434 VAL A CA 1
ATOM 3398 C C . VAL A 1 434 ? -12.638 37.128 0.763 1.00 84.94 434 VAL A C 1
ATOM 3400 O O . VAL A 1 434 ? -12.388 36.441 -0.233 1.00 84.94 434 VAL A O 1
ATOM 3403 N N . GLY A 1 435 ? -13.873 37.429 1.148 1.00 76.69 435 GLY A N 1
ATOM 3404 C CA . GLY A 1 435 ? -15.090 37.082 0.424 1.00 76.69 435 GLY A CA 1
ATOM 3405 C C . GLY A 1 435 ? -16.057 38.261 0.369 1.00 76.69 435 GLY A C 1
ATOM 3406 O O . GLY A 1 435 ? -15.873 39.278 1.044 1.00 76.69 435 GLY A O 1
ATOM 3407 N N . VAL A 1 436 ? -17.088 38.128 -0.459 1.00 69.00 436 VAL A N 1
ATOM 3408 C CA . VAL A 1 436 ? -18.213 39.065 -0.519 1.00 69.00 436 VAL A CA 1
ATOM 3409 C C . VAL A 1 436 ? -19.472 38.243 -0.293 1.00 69.00 436 VAL A C 1
ATOM 3411 O O . VAL A 1 436 ? -19.779 37.368 -1.098 1.00 69.00 436 VAL A O 1
ATOM 3414 N N . MET A 1 437 ? -20.158 38.487 0.823 1.00 63.94 437 MET A N 1
ATOM 3415 C CA . MET A 1 437 ? -21.423 37.830 1.161 1.00 63.94 437 MET A CA 1
ATOM 3416 C C . MET A 1 437 ? -22.494 38.912 1.314 1.00 63.94 437 MET A C 1
ATOM 3418 O O . MET A 1 437 ? -22.438 39.729 2.236 1.00 63.94 437 MET A O 1
ATOM 3422 N N . GLY A 1 438 ? -23.425 38.974 0.356 1.00 68.31 438 GLY A N 1
ATOM 3423 C CA . GLY A 1 438 ? -24.302 40.136 0.170 1.00 68.31 438 GLY A CA 1
ATOM 3424 C C . GLY A 1 438 ? -23.504 41.388 -0.221 1.00 68.31 438 GLY A C 1
ATOM 3425 O O . GLY A 1 438 ? -22.590 41.307 -1.037 1.00 68.31 438 GLY A O 1
ATOM 3426 N N . ASP A 1 439 ? -23.802 42.530 0.405 1.00 59.41 439 ASP A N 1
ATOM 3427 C CA . ASP A 1 439 ? -23.127 43.815 0.140 1.00 59.41 439 ASP A CA 1
ATOM 3428 C C . ASP A 1 439 ? -21.926 44.094 1.071 1.00 59.41 439 ASP A C 1
ATOM 3430 O O . ASP A 1 439 ? -21.353 45.187 1.057 1.00 59.41 439 ASP A O 1
ATOM 3434 N N . LYS A 1 440 ? -21.533 43.134 1.924 1.00 68.19 440 LYS A N 1
ATOM 3435 C CA . LYS A 1 440 ? -20.448 43.299 2.908 1.00 68.19 440 LYS A CA 1
ATOM 3436 C C . LYS A 1 440 ? -19.244 42.416 2.575 1.00 68.19 440 LYS A C 1
ATOM 3438 O O . LYS A 1 440 ? -19.377 41.251 2.204 1.00 68.19 440 LYS A O 1
ATOM 3443 N N . ARG A 1 441 ? -18.040 42.973 2.755 1.00 77.00 441 ARG A N 1
ATOM 3444 C CA . ARG A 1 441 ? -16.785 42.206 2.709 1.00 77.00 441 ARG A CA 1
ATOM 3445 C C . ARG A 1 441 ? -16.667 41.348 3.966 1.00 77.00 441 ARG A C 1
ATOM 3447 O O . ARG A 1 441 ? -16.834 41.865 5.069 1.00 77.00 441 ARG A O 1
ATOM 3454 N N . THR A 1 442 ? -16.332 40.075 3.796 1.00 81.81 442 THR A N 1
ATOM 3455 C CA . THR A 1 442 ? -16.092 39.122 4.888 1.00 81.81 442 THR A CA 1
ATOM 3456 C C . THR A 1 442 ? -14.643 38.639 4.862 1.00 81.81 442 THR A C 1
ATOM 3458 O O . THR A 1 442 ? -14.000 38.619 3.808 1.00 81.81 442 THR A O 1
ATOM 3461 N N . TYR A 1 443 ? -14.109 38.272 6.028 1.00 86.00 443 TYR A N 1
ATOM 3462 C CA . TYR A 1 443 ? -12.785 37.663 6.172 1.00 86.00 443 TYR A CA 1
ATOM 3463 C C . TYR A 1 443 ? -12.890 36.434 7.076 1.00 86.00 443 TYR A C 1
ATOM 3465 O O . TYR A 1 443 ? -12.739 36.514 8.297 1.00 86.00 443 TYR A O 1
ATOM 3473 N N . GLU A 1 444 ? -13.221 35.306 6.458 1.00 89.12 444 GLU A N 1
ATOM 3474 C CA . GLU A 1 444 ? -13.642 34.070 7.122 1.00 89.12 444 GLU A CA 1
ATOM 3475 C C . GLU A 1 444 ? -12.806 32.875 6.647 1.00 89.12 444 GLU A C 1
ATOM 3477 O O . GLU A 1 444 ? -11.938 33.027 5.785 1.00 89.12 444 GLU A O 1
ATOM 3482 N N . GLN A 1 445 ? -12.986 31.708 7.269 1.00 91.12 445 GLN A N 1
ATOM 3483 C CA . GLN A 1 445 ? -12.138 30.539 7.038 1.00 91.12 445 GLN A CA 1
ATOM 3484 C C . GLN A 1 445 ? -12.403 29.868 5.686 1.00 91.12 445 GLN A C 1
ATOM 3486 O O . GLN A 1 445 ? -13.455 30.032 5.062 1.00 91.12 445 GLN A O 1
ATOM 3491 N N . VAL A 1 446 ? -11.417 29.081 5.255 1.00 90.88 446 VAL A N 1
ATOM 3492 C CA . VAL A 1 446 ? -11.499 28.225 4.068 1.00 90.88 446 VAL A CA 1
ATOM 3493 C C . VAL A 1 446 ? -11.749 26.780 4.492 1.00 90.88 446 VAL A C 1
ATOM 3495 O O . VAL A 1 446 ? -11.108 26.279 5.419 1.00 90.88 446 VAL A O 1
ATOM 3498 N N . ILE A 1 447 ? -12.638 26.094 3.776 1.00 93.50 447 ILE A N 1
ATOM 3499 C CA . ILE A 1 447 ? -12.867 24.657 3.935 1.00 93.50 447 ILE A CA 1
ATOM 3500 C C . ILE A 1 447 ? -12.453 23.894 2.678 1.00 93.50 447 ILE A C 1
ATOM 3502 O O . ILE A 1 447 ? -12.723 24.339 1.564 1.00 93.50 447 ILE A O 1
ATOM 3506 N N . ALA A 1 448 ? -11.817 22.740 2.863 1.00 93.00 448 ALA A N 1
ATOM 3507 C CA . ALA A 1 448 ? -11.496 21.802 1.797 1.00 93.00 448 ALA A CA 1
ATOM 3508 C C . ALA A 1 448 ? -12.433 20.593 1.855 1.00 93.00 448 ALA A C 1
ATOM 3510 O O . ALA A 1 448 ? -12.604 19.965 2.898 1.00 93.00 448 ALA A O 1
ATOM 3511 N N . LEU A 1 449 ? -13.037 20.257 0.725 1.00 96.50 449 LEU A N 1
ATOM 3512 C CA . LEU A 1 449 ? -13.844 19.059 0.542 1.00 96.50 449 LEU A CA 1
ATOM 3513 C C . LEU A 1 449 ? -12.959 17.930 0.005 1.00 96.50 449 LEU A C 1
ATOM 3515 O O . LEU A 1 449 ? -12.140 18.158 -0.883 1.00 96.50 449 LEU A O 1
ATOM 3519 N N . ARG A 1 450 ? -13.139 16.708 0.507 1.00 91.50 450 ARG A N 1
ATOM 3520 C CA . ARG A 1 450 ? -12.434 15.501 0.055 1.00 91.50 450 ARG A CA 1
ATOM 3521 C C . ARG A 1 450 ? -13.443 14.405 -0.270 1.00 91.50 450 ARG A C 1
ATOM 3523 O O . ARG A 1 450 ? -14.368 14.170 0.509 1.00 91.50 450 ARG A O 1
ATOM 3530 N N . ALA A 1 451 ? -13.262 13.717 -1.392 1.00 93.25 451 ALA A N 1
ATOM 3531 C CA . ALA A 1 451 ? -13.920 12.445 -1.681 1.00 93.25 451 ALA A CA 1
ATOM 3532 C C . ALA A 1 451 ? -12.994 11.543 -2.499 1.00 93.25 451 ALA A C 1
ATOM 3534 O O . ALA A 1 451 ? -12.231 12.039 -3.326 1.00 93.25 451 ALA A O 1
ATOM 3535 N N . VAL A 1 452 ? -13.040 10.233 -2.250 1.00 84.12 452 VAL A N 1
ATOM 3536 C CA . VAL A 1 452 ? -12.163 9.253 -2.911 1.00 84.12 452 VAL A CA 1
ATOM 3537 C C . VAL A 1 452 ? -12.892 7.993 -3.354 1.00 84.12 452 VAL A C 1
ATOM 3539 O O . VAL A 1 452 ? -13.840 7.557 -2.695 1.00 84.12 452 VAL A O 1
ATOM 3542 N N . GLN A 1 453 ? -12.387 7.384 -4.425 1.00 83.06 453 GLN A N 1
ATOM 3543 C CA . GLN A 1 453 ? -12.720 6.026 -4.854 1.00 83.06 453 GLN A CA 1
ATOM 3544 C C . GLN A 1 453 ? -11.527 5.110 -4.645 1.00 83.06 453 GLN A C 1
ATOM 3546 O O . GLN A 1 453 ? -10.383 5.477 -4.913 1.00 83.06 453 GLN A O 1
ATOM 3551 N N . SER A 1 454 ? -11.805 3.927 -4.114 1.00 66.44 454 SER A N 1
ATOM 3552 C CA . SER A 1 454 ? -10.795 2.929 -3.804 1.00 66.44 454 SER A CA 1
ATOM 3553 C C . SER A 1 454 ? -11.439 1.561 -3.611 1.00 66.44 454 SER A C 1
ATOM 3555 O O . SER A 1 454 ? -12.511 1.476 -3.000 1.00 66.44 454 SER A O 1
ATOM 3557 N N . GLU A 1 455 ? -10.769 0.519 -4.098 1.00 59.44 455 GLU A N 1
ATOM 3558 C CA . GLU A 1 455 ? -11.143 -0.881 -3.870 1.00 59.44 455 GLU A CA 1
ATOM 3559 C C . GLU A 1 455 ? -10.619 -1.401 -2.517 1.00 59.44 455 GLU A C 1
ATOM 3561 O O . GLU A 1 455 ? -11.276 -2.222 -1.882 1.00 59.44 455 GLU A O 1
ATOM 3566 N N . ASP A 1 456 ? -9.481 -0.881 -2.037 1.00 53.34 456 ASP A N 1
ATOM 3567 C CA . ASP A 1 456 ? -8.727 -1.417 -0.890 1.00 53.34 456 ASP A CA 1
ATOM 3568 C C . ASP A 1 456 ? -8.295 -0.365 0.161 1.00 53.34 456 ASP A C 1
ATOM 3570 O O . ASP A 1 456 ? -7.696 -0.705 1.177 1.00 53.34 456 ASP A O 1
ATOM 3574 N N . PHE A 1 457 ? -8.620 0.916 -0.050 1.00 51.47 457 PHE A N 1
ATOM 3575 C CA . PHE A 1 457 ? -8.174 2.111 0.698 1.00 51.47 457 PHE A CA 1
ATOM 3576 C C . PHE A 1 457 ? -6.660 2.377 0.688 1.00 51.47 457 PHE A C 1
ATOM 3578 O O . PHE A 1 457 ? -6.157 3.300 1.350 1.00 51.47 457 PHE A O 1
ATOM 3585 N N . MET A 1 458 ? -5.926 1.622 -0.116 1.00 46.59 458 MET A N 1
ATOM 3586 C CA . MET A 1 458 ? -4.480 1.665 -0.185 1.00 46.59 458 MET A CA 1
ATOM 3587 C C . MET A 1 458 ? -3.990 2.579 -1.291 1.00 46.59 458 MET A C 1
ATOM 3589 O O . MET A 1 458 ? -3.177 3.471 -1.028 1.00 46.59 458 MET A O 1
ATOM 3593 N N . THR A 1 459 ? -4.578 2.428 -2.471 1.00 43.91 459 THR A N 1
ATOM 3594 C CA . THR A 1 459 ? -4.523 3.407 -3.557 1.00 43.91 459 THR A CA 1
ATOM 3595 C C . THR A 1 459 ? -5.894 4.051 -3.683 1.00 43.91 459 THR A C 1
ATOM 3597 O O . THR A 1 459 ? -6.921 3.404 -3.477 1.00 43.91 459 THR A O 1
ATOM 3600 N N . ALA A 1 460 ? -5.939 5.358 -3.916 1.00 61.19 460 ALA A N 1
ATOM 3601 C CA . ALA A 1 460 ? -7.209 6.064 -3.969 1.00 61.19 460 ALA A CA 1
ATOM 3602 C C . ALA A 1 460 ? -7.121 7.231 -4.937 1.00 61.19 460 ALA A C 1
ATOM 3604 O O . ALA A 1 460 ? -6.251 8.098 -4.788 1.00 61.19 460 ALA A O 1
ATOM 3605 N N . ASP A 1 461 ? -8.047 7.265 -5.886 1.00 65.94 461 ASP A N 1
ATOM 3606 C CA . ASP A 1 461 ? -8.220 8.422 -6.749 1.00 65.94 461 ASP A CA 1
ATOM 3607 C C . ASP A 1 461 ? -9.250 9.381 -6.146 1.00 65.94 461 ASP A C 1
ATOM 3609 O O . ASP A 1 461 ? -10.113 8.982 -5.353 1.00 65.94 461 ASP A O 1
ATOM 3613 N N . TRP A 1 462 ? -9.138 10.668 -6.464 1.00 79.81 462 TRP A N 1
ATOM 3614 C CA . TRP A 1 462 ? -10.128 11.653 -6.038 1.00 79.81 462 TRP A CA 1
ATOM 3615 C C . TRP A 1 462 ? -11.422 11.459 -6.841 1.00 79.81 462 TRP A C 1
ATOM 3617 O O . TRP A 1 462 ? -11.402 11.146 -8.027 1.00 79.81 462 TRP A O 1
ATOM 3627 N N . PHE A 1 463 ? -12.577 11.620 -6.197 1.00 90.38 463 PHE A N 1
ATOM 3628 C CA . PHE A 1 463 ? -13.857 11.384 -6.865 1.00 90.38 463 PHE A CA 1
ATOM 3629 C C . PHE A 1 463 ? -14.198 12.529 -7.828 1.00 90.38 463 PHE A C 1
ATOM 3631 O O . PHE A 1 463 ? -14.227 13.699 -7.433 1.00 90.38 463 PHE A O 1
ATOM 3638 N N . VAL A 1 464 ? -14.512 12.216 -9.082 1.00 89.88 464 VAL A N 1
ATOM 3639 C CA . VAL A 1 464 ? -14.878 13.232 -10.076 1.00 89.88 464 VAL A CA 1
ATOM 3640 C C . VAL A 1 464 ? -16.352 13.614 -9.916 1.00 89.88 464 VAL A C 1
ATOM 3642 O O . VAL A 1 464 ? -17.247 12.949 -10.432 1.00 89.88 464 VAL A O 1
ATOM 3645 N N . PHE A 1 465 ? -16.621 14.703 -9.192 1.00 93.56 465 PHE A N 1
ATOM 3646 C CA . PHE A 1 465 ? -17.986 15.205 -9.025 1.00 93.56 465 PHE A CA 1
ATOM 3647 C C . PHE A 1 465 ? -18.532 15.883 -10.290 1.00 93.56 465 PHE A C 1
ATOM 3649 O O . PHE A 1 465 ? -17.816 16.661 -10.928 1.00 93.56 465 PHE A O 1
ATOM 3656 N N . PRO A 1 466 ? -19.841 15.740 -10.570 1.00 95.69 466 PRO A N 1
ATOM 3657 C CA . PRO A 1 466 ? -20.540 16.644 -11.472 1.00 95.69 466 PRO A CA 1
ATOM 3658 C C . PRO A 1 466 ? -20.466 18.097 -10.972 1.00 95.69 466 PRO A C 1
ATOM 3660 O O . PRO A 1 466 ? -20.692 18.387 -9.789 1.00 95.69 466 PRO A O 1
ATOM 3663 N N . ALA A 1 467 ? -20.150 19.032 -11.871 1.00 91.31 467 ALA A N 1
ATOM 3664 C CA . ALA A 1 467 ? -19.872 20.426 -11.517 1.00 91.31 467 ALA A CA 1
ATOM 3665 C C . ALA A 1 467 ? -21.057 21.115 -10.813 1.00 91.31 467 ALA A C 1
ATOM 3667 O O . ALA A 1 467 ? -20.871 21.941 -9.917 1.00 91.31 467 ALA A O 1
ATOM 3668 N N . GLU A 1 468 ? -22.291 20.767 -11.175 1.00 93.62 468 GLU A N 1
ATOM 3669 C CA . GLU A 1 468 ? -23.501 21.301 -10.561 1.00 93.62 468 GLU A CA 1
ATOM 3670 C C . GLU A 1 468 ? -23.687 20.860 -9.106 1.00 93.62 468 GLU A C 1
ATOM 3672 O O . GLU A 1 468 ? -24.234 21.634 -8.316 1.00 93.62 468 GLU A O 1
ATOM 3677 N N . VAL A 1 469 ? -23.207 19.667 -8.737 1.00 96.00 469 VAL A N 1
ATOM 3678 C CA . VAL A 1 469 ? -23.228 19.168 -7.354 1.00 96.00 469 VAL A CA 1
ATOM 3679 C C . VAL A 1 469 ? -22.247 19.981 -6.511 1.00 96.00 469 VAL A C 1
ATOM 3681 O O . VAL A 1 469 ? -22.647 20.550 -5.494 1.00 96.00 469 VAL A O 1
ATOM 3684 N N . LEU A 1 470 ? -21.002 20.152 -6.981 1.00 94.06 470 LEU A N 1
ATOM 3685 C CA . LEU A 1 470 ? -20.000 20.997 -6.311 1.00 94.06 470 LEU A CA 1
ATOM 3686 C C . LEU A 1 470 ? -20.463 22.450 -6.175 1.00 94.06 470 LEU A C 1
ATOM 3688 O O . LEU A 1 470 ? -20.270 23.063 -5.125 1.00 94.06 470 LEU A O 1
ATOM 3692 N N . ARG A 1 471 ? -21.122 23.002 -7.202 1.00 93.50 471 ARG A N 1
ATOM 3693 C CA . ARG A 1 471 ? -21.679 24.360 -7.155 1.00 93.50 471 ARG A CA 1
ATOM 3694 C C . ARG A 1 471 ? -22.725 24.509 -6.050 1.00 93.50 471 ARG A C 1
ATOM 3696 O O . ARG A 1 471 ? -22.700 25.515 -5.341 1.00 93.50 471 ARG A O 1
ATOM 3703 N N . ARG A 1 472 ? -23.635 23.537 -5.900 1.00 97.44 472 ARG A N 1
ATOM 3704 C CA . ARG A 1 472 ? -24.647 23.545 -4.829 1.00 97.44 472 ARG A CA 1
ATOM 3705 C C . ARG A 1 472 ? -24.006 23.421 -3.453 1.00 97.44 472 ARG A C 1
ATOM 3707 O O . ARG A 1 472 ? -24.308 24.248 -2.601 1.00 97.44 472 ARG A O 1
ATOM 3714 N N . ILE A 1 473 ? -23.095 22.461 -3.269 1.00 97.81 473 ILE A N 1
ATOM 3715 C CA . ILE A 1 473 ? -22.361 22.281 -2.007 1.00 97.81 473 ILE A CA 1
ATOM 3716 C C . ILE A 1 473 ? -21.659 23.582 -1.617 1.00 97.81 473 ILE A C 1
ATOM 3718 O O . ILE A 1 473 ? -21.861 24.082 -0.515 1.00 97.81 473 ILE A O 1
ATOM 3722 N N . SER A 1 474 ? -20.878 24.150 -2.540 1.00 95.44 474 SER A N 1
ATOM 3723 C CA . SER A 1 474 ? -20.126 25.382 -2.307 1.00 95.44 474 SER A CA 1
ATOM 3724 C C . SER A 1 474 ? -21.051 26.533 -1.908 1.00 95.44 474 SER A C 1
ATOM 3726 O O . SER A 1 474 ? -20.839 27.158 -0.873 1.00 95.44 474 SER A O 1
ATOM 3728 N N . SER A 1 475 ? -22.138 26.734 -2.661 1.00 94.62 475 SER A N 1
ATOM 3729 C CA . SER A 1 475 ? -23.108 27.806 -2.405 1.00 94.62 475 SER A CA 1
ATOM 3730 C C . SER A 1 475 ? -23.809 27.652 -1.054 1.00 94.62 475 SER A C 1
ATOM 3732 O O . SER A 1 475 ? -23.985 28.634 -0.339 1.00 94.62 475 SER A O 1
ATOM 3734 N N . ARG A 1 476 ? -24.219 26.430 -0.691 1.00 97.31 476 ARG A N 1
ATOM 3735 C CA . ARG A 1 476 ? -24.869 26.164 0.596 1.00 97.31 476 ARG A CA 1
ATOM 3736 C C . ARG A 1 476 ? -23.912 26.378 1.758 1.00 97.31 476 ARG A C 1
ATOM 3738 O O . ARG A 1 476 ? -24.257 27.098 2.683 1.00 97.31 476 ARG A O 1
ATOM 3745 N N . ILE A 1 477 ? -22.694 25.835 1.685 1.00 96.31 477 ILE A N 1
ATOM 3746 C CA . ILE A 1 477 ? -21.701 26.005 2.752 1.00 96.31 477 ILE A CA 1
ATOM 3747 C C . ILE A 1 477 ? -21.410 27.491 2.991 1.00 96.31 477 ILE A C 1
ATOM 3749 O O . ILE A 1 477 ? -21.465 27.925 4.136 1.00 96.31 477 ILE A O 1
ATOM 3753 N N . THR A 1 478 ? -21.162 28.287 1.945 1.00 93.31 478 THR A N 1
ATOM 3754 C CA . THR A 1 478 ? -20.858 29.718 2.129 1.00 93.31 478 THR A CA 1
ATOM 3755 C C . THR A 1 478 ? -22.052 30.539 2.610 1.00 93.31 478 THR A C 1
ATOM 3757 O O . THR A 1 478 ? -21.859 31.544 3.278 1.00 93.31 478 THR A O 1
ATOM 3760 N N . ASN A 1 479 ? -23.285 30.153 2.271 1.00 91.69 479 ASN A N 1
ATOM 3761 C CA . ASN A 1 479 ? -24.473 30.924 2.654 1.00 91.69 479 ASN A CA 1
ATOM 3762 C C . ASN A 1 479 ? -25.046 30.518 4.021 1.00 91.69 479 ASN A C 1
ATOM 3764 O O . ASN A 1 479 ? -25.673 31.342 4.683 1.00 91.69 479 ASN A O 1
ATOM 3768 N N . GLU A 1 480 ? -24.881 29.257 4.423 1.00 94.25 480 GLU A N 1
ATOM 3769 C CA . GLU A 1 480 ? -25.512 28.683 5.619 1.00 94.25 480 GLU A CA 1
ATOM 3770 C C . GLU A 1 480 ? -24.538 28.564 6.804 1.00 94.25 480 GLU A C 1
ATOM 3772 O O . GLU A 1 480 ? -24.982 28.578 7.953 1.00 94.25 480 GLU A O 1
ATOM 3777 N N . VAL A 1 481 ? -23.220 28.469 6.567 1.00 95.06 481 VAL A N 1
ATOM 3778 C CA . VAL A 1 481 ? -22.219 28.261 7.629 1.00 95.06 481 VAL A CA 1
ATOM 3779 C C . VAL A 1 481 ? -21.471 29.553 7.939 1.00 95.06 481 VAL A C 1
ATOM 3781 O O . VAL A 1 481 ? -20.497 29.907 7.276 1.00 95.06 481 VAL A O 1
ATOM 3784 N N . ALA A 1 482 ? -21.892 30.236 9.003 1.00 91.06 482 ALA A N 1
ATOM 3785 C CA . ALA A 1 482 ? -21.167 31.392 9.523 1.00 91.06 482 ALA A CA 1
ATOM 3786 C C . ALA A 1 482 ? -19.726 31.003 9.905 1.00 91.06 482 ALA A C 1
ATOM 3788 O O . ALA A 1 482 ? -19.517 30.051 10.658 1.00 91.06 482 ALA A O 1
ATOM 3789 N N . GLY A 1 483 ? -18.739 31.744 9.397 1.00 89.75 483 GLY A N 1
ATOM 3790 C CA . GLY A 1 483 ? -17.320 31.463 9.613 1.00 89.75 483 GLY A CA 1
ATOM 3791 C C . GLY A 1 483 ? -16.619 30.816 8.417 1.00 89.75 483 GLY A C 1
ATOM 3792 O O . GLY A 1 483 ? -15.393 30.682 8.463 1.00 89.75 483 GLY A O 1
ATOM 3793 N N . ILE A 1 484 ? -17.340 30.475 7.340 1.00 92.94 484 ILE A N 1
ATOM 3794 C CA . ILE A 1 484 ? -16.775 29.999 6.070 1.00 92.94 484 ILE A CA 1
ATOM 3795 C C . ILE A 1 484 ? -17.258 30.883 4.924 1.00 92.94 484 ILE A C 1
ATOM 3797 O O . ILE A 1 484 ? -18.449 30.995 4.663 1.00 92.94 484 ILE A O 1
ATOM 3801 N N . ASN A 1 485 ? -16.321 31.412 4.139 1.00 89.94 485 ASN A N 1
ATOM 3802 C CA . ASN A 1 485 ? -16.652 32.166 2.924 1.00 89.94 485 ASN A CA 1
ATOM 3803 C C . ASN A 1 485 ? -16.008 31.607 1.651 1.00 89.94 485 ASN A C 1
ATOM 3805 O O . ASN A 1 485 ? -16.144 32.196 0.576 1.00 89.94 485 ASN A O 1
ATOM 3809 N N . ARG A 1 486 ? -15.272 30.495 1.761 1.00 90.44 486 ARG A N 1
ATOM 3810 C CA . ARG A 1 486 ? -14.586 29.873 0.631 1.00 90.44 486 ARG A CA 1
ATOM 3811 C C . ARG A 1 486 ? -14.507 28.364 0.790 1.00 90.44 486 ARG A C 1
ATOM 3813 O O . ARG A 1 486 ? -14.121 27.856 1.839 1.00 90.44 486 ARG A O 1
ATOM 3820 N N . VAL A 1 487 ? -14.811 27.674 -0.301 1.00 93.06 487 VAL A N 1
ATOM 3821 C CA . VAL A 1 487 ? -14.807 26.215 -0.401 1.00 93.06 487 VAL A CA 1
ATOM 3822 C C . VAL A 1 487 ? -13.828 25.802 -1.495 1.00 93.06 487 VAL A C 1
ATOM 3824 O O . VAL A 1 487 ? -13.840 26.374 -2.586 1.00 93.06 487 VAL A O 1
ATOM 3827 N N . THR A 1 488 ? -12.981 24.819 -1.211 1.00 90.19 488 THR A N 1
ATOM 3828 C CA . THR A 1 488 ? -12.075 24.175 -2.170 1.00 90.19 488 THR A CA 1
ATOM 3829 C C . THR A 1 488 ? -12.372 22.680 -2.251 1.00 90.19 488 THR A C 1
ATOM 3831 O O . THR A 1 488 ? -13.039 22.125 -1.379 1.00 90.19 488 THR A O 1
ATOM 3834 N N . TYR A 1 489 ? -11.894 22.018 -3.305 1.00 93.69 489 TYR A N 1
ATOM 3835 C CA . TYR A 1 489 ? -11.992 20.568 -3.460 1.00 93.69 489 TYR A CA 1
ATOM 3836 C C . TYR A 1 489 ? -10.597 19.975 -3.647 1.00 93.69 489 TYR A C 1
ATOM 3838 O O . TYR A 1 489 ? -9.793 20.516 -4.406 1.00 93.69 489 TYR A O 1
ATOM 3846 N N . ASP A 1 490 ? -10.301 18.901 -2.923 1.00 82.44 490 ASP A N 1
ATOM 3847 C CA . ASP A 1 490 ? -9.017 18.214 -2.983 1.00 82.44 490 ASP A CA 1
ATOM 3848 C C . ASP A 1 490 ? -8.985 17.230 -4.158 1.00 82.44 490 ASP A C 1
ATOM 3850 O O . ASP A 1 490 ? -9.639 16.188 -4.136 1.00 82.44 490 ASP A O 1
ATOM 3854 N N . ILE A 1 491 ? -8.194 17.586 -5.168 1.00 80.75 491 ILE A N 1
ATOM 3855 C CA . ILE A 1 491 ? -7.981 16.834 -6.413 1.00 80.75 491 ILE A CA 1
ATOM 3856 C C . ILE A 1 491 ? -6.667 16.034 -6.394 1.00 80.75 491 ILE A C 1
ATOM 3858 O O . ILE A 1 491 ? -6.090 15.743 -7.438 1.00 80.75 491 ILE A O 1
ATOM 3862 N N . SER A 1 492 ? -6.145 15.725 -5.203 1.00 54.16 492 SER A N 1
ATOM 3863 C CA . SER A 1 492 ? -4.896 14.973 -5.045 1.00 54.16 492 SER A CA 1
ATOM 3864 C C . SER A 1 492 ? -5.181 13.476 -4.906 1.00 54.16 492 SER A C 1
ATOM 3866 O O . SER A 1 492 ? -5.792 13.048 -3.923 1.00 54.16 492 SER A O 1
ATOM 3868 N N . SER A 1 493 ? -4.701 12.651 -5.831 1.00 62.88 493 SER A N 1
ATOM 3869 C CA . SER A 1 493 ? -4.715 11.190 -5.672 1.00 62.88 493 SER A CA 1
ATOM 3870 C C . SER A 1 493 ? -3.712 10.756 -4.589 1.00 62.88 493 SER A C 1
ATOM 3872 O O . SER A 1 493 ? -2.903 11.550 -4.097 1.00 62.88 493 SER A O 1
ATOM 3874 N N . LYS A 1 494 ? -3.798 9.499 -4.154 1.00 47.56 494 LYS A N 1
ATOM 3875 C CA . LYS A 1 494 ? -2.812 8.872 -3.267 1.00 47.56 494 LYS A CA 1
ATOM 3876 C C . LYS A 1 494 ? -1.973 7.908 -4.115 1.00 47.56 494 LYS A C 1
ATOM 3878 O O . LYS A 1 494 ? -2.537 6.882 -4.508 1.00 47.56 494 LYS A O 1
ATOM 3883 N N . PRO A 1 495 ? -0.673 8.191 -4.374 1.00 47.53 495 PRO A N 1
ATOM 3884 C CA . PRO A 1 495 ? 0.179 9.308 -3.887 1.00 47.53 495 PRO A CA 1
ATOM 3885 C C . PRO A 1 495 ? -0.001 10.672 -4.623 1.00 47.53 495 PRO A C 1
ATOM 3887 O O . PRO A 1 495 ? -0.593 10.690 -5.700 1.00 47.53 495 PRO A O 1
ATOM 3890 N N . PRO A 1 496 ? 0.487 11.816 -4.063 1.00 47.94 496 PRO A N 1
ATOM 3891 C CA . PRO A 1 496 ? 0.259 13.169 -4.607 1.00 47.94 496 PRO A CA 1
ATOM 3892 C C . PRO A 1 496 ? 1.141 13.527 -5.820 1.00 47.94 496 PRO A C 1
ATOM 3894 O O . PRO A 1 496 ? 2.294 13.115 -5.887 1.00 47.94 496 PRO A O 1
ATOM 3897 N N . ALA A 1 497 ? 0.634 14.383 -6.718 1.00 50.16 497 ALA A N 1
ATOM 3898 C CA . ALA A 1 497 ? 1.320 14.808 -7.952 1.00 50.16 497 ALA A CA 1
ATOM 3899 C C . ALA A 1 497 ? 2.408 15.900 -7.776 1.00 50.16 497 ALA A C 1
ATOM 3901 O O . ALA A 1 497 ? 3.270 16.042 -8.635 1.00 50.16 497 ALA A O 1
ATOM 3902 N N . ASP A 1 498 ? 2.383 16.688 -6.690 1.00 63.66 498 ASP A N 1
ATOM 3903 C CA . ASP A 1 498 ? 3.389 17.735 -6.419 1.00 63.66 498 ASP A CA 1
ATOM 3904 C C . ASP A 1 498 ? 4.650 17.151 -5.762 1.00 63.66 498 ASP A C 1
ATOM 3906 O O . ASP A 1 498 ? 4.610 16.670 -4.622 1.00 63.66 498 ASP A O 1
ATOM 3910 N N . SER A 1 499 ? 5.781 17.256 -6.462 1.00 62.50 499 SER A N 1
ATOM 3911 C CA . SER A 1 499 ? 7.067 16.708 -6.033 1.00 62.50 499 SER A CA 1
ATOM 3912 C C . SER A 1 499 ? 7.658 17.366 -4.787 1.00 62.50 499 SER A C 1
ATOM 3914 O O . SER A 1 499 ? 8.412 16.720 -4.053 1.00 62.50 499 SER A O 1
ATOM 3916 N N . ALA A 1 500 ? 7.247 18.594 -4.449 1.00 67.06 500 ALA A N 1
ATOM 3917 C CA . ALA A 1 500 ? 7.643 19.242 -3.198 1.00 67.06 500 ALA A CA 1
ATOM 3918 C C . ALA A 1 500 ? 7.133 18.485 -1.957 1.00 67.06 500 ALA A C 1
ATOM 3920 O O . ALA A 1 500 ? 7.716 18.579 -0.875 1.00 67.06 500 ALA A O 1
ATOM 3921 N N . ARG A 1 501 ? 6.062 17.693 -2.107 1.00 71.00 501 ARG A N 1
ATOM 3922 C CA . ARG A 1 501 ? 5.468 16.892 -1.027 1.00 71.00 501 ARG A CA 1
ATOM 3923 C C . ARG A 1 501 ? 6.012 15.468 -0.953 1.00 71.00 501 ARG A C 1
ATOM 3925 O O . ARG A 1 501 ? 5.641 14.735 -0.038 1.00 71.00 501 ARG A O 1
ATOM 3932 N N . TRP A 1 502 ? 6.884 15.070 -1.877 1.00 80.88 502 TRP A N 1
ATOM 3933 C CA . TRP A 1 502 ? 7.414 13.709 -1.914 1.00 80.88 502 TRP A CA 1
ATOM 3934 C C . TRP A 1 502 ? 8.517 13.445 -0.887 1.00 80.88 502 TRP A C 1
ATOM 3936 O O . TRP A 1 502 ? 8.715 12.299 -0.495 1.00 80.88 502 TRP A O 1
ATOM 3946 N N . GLY A 1 503 ? 9.210 14.487 -0.414 1.00 84.69 503 GLY A N 1
ATOM 3947 C CA . GLY A 1 503 ? 10.356 14.349 0.492 1.00 84.69 503 GLY A CA 1
ATOM 3948 C C . GLY A 1 503 ? 10.083 13.453 1.709 1.00 84.69 503 GLY A C 1
ATOM 3949 O O . GLY A 1 503 ? 10.781 12.454 1.876 1.00 84.69 503 GLY A O 1
ATOM 3950 N N . PRO A 1 504 ? 9.042 13.728 2.520 1.00 83.19 504 PRO A N 1
ATOM 3951 C CA . PRO A 1 504 ? 8.686 12.874 3.652 1.00 83.19 504 PRO A CA 1
ATOM 3952 C C . PRO A 1 504 ? 8.394 11.418 3.253 1.00 83.19 504 PRO A C 1
ATOM 3954 O O . PRO A 1 504 ? 8.832 10.507 3.953 1.00 83.19 504 PRO A O 1
ATOM 3957 N N . ILE A 1 505 ? 7.721 11.208 2.113 1.00 84.56 505 ILE A N 1
ATOM 3958 C CA . ILE A 1 505 ? 7.356 9.884 1.583 1.00 84.56 505 ILE A CA 1
ATOM 3959 C C . ILE A 1 505 ? 8.613 9.070 1.289 1.00 84.56 505 ILE A C 1
ATOM 3961 O O . ILE A 1 505 ? 8.777 7.957 1.783 1.00 84.56 505 ILE A O 1
ATOM 3965 N N . PHE A 1 506 ? 9.536 9.639 0.519 1.00 88.19 506 PHE A N 1
ATOM 3966 C CA . PHE A 1 506 ? 10.774 8.962 0.147 1.00 88.19 506 PHE A CA 1
ATOM 3967 C C . PHE A 1 506 ? 11.677 8.693 1.341 1.00 88.19 506 PHE A C 1
ATOM 3969 O O . PHE A 1 506 ? 12.257 7.612 1.427 1.00 88.19 506 PHE A O 1
ATOM 3976 N N . LEU A 1 507 ? 11.754 9.639 2.280 1.00 87.12 507 LEU A N 1
ATOM 3977 C CA . LEU A 1 507 ? 12.495 9.450 3.521 1.00 87.12 507 LEU A CA 1
ATOM 3978 C C . LEU A 1 507 ? 11.958 8.251 4.303 1.00 87.12 507 LEU A C 1
ATOM 3980 O O . LEU A 1 507 ? 12.742 7.384 4.677 1.00 87.12 507 LEU A O 1
ATOM 3984 N N . GLY A 1 508 ? 10.642 8.123 4.486 1.00 83.81 508 GLY A N 1
ATOM 3985 C CA . GLY A 1 508 ? 10.122 6.969 5.222 1.00 83.81 508 GLY A CA 1
ATOM 3986 C C . GLY A 1 508 ? 10.132 5.657 4.430 1.00 83.81 508 GLY A C 1
ATOM 3987 O O . GLY A 1 508 ? 10.446 4.632 5.024 1.00 83.81 508 GLY A O 1
ATOM 3988 N N . ILE A 1 509 ? 9.907 5.663 3.106 1.00 82.12 509 ILE A N 1
ATOM 3989 C CA . ILE A 1 509 ? 10.089 4.460 2.262 1.00 82.12 509 ILE A CA 1
ATOM 3990 C C . ILE A 1 509 ? 11.519 3.921 2.403 1.00 82.12 509 ILE A C 1
ATOM 3992 O O . ILE A 1 509 ? 11.730 2.719 2.563 1.00 82.12 509 ILE A O 1
ATOM 3996 N N . MET A 1 510 ? 12.507 4.817 2.375 1.00 85.12 510 MET A N 1
ATOM 3997 C CA . MET A 1 510 ? 13.919 4.454 2.492 1.00 85.12 510 MET A CA 1
ATOM 3998 C C . MET A 1 510 ? 14.377 4.282 3.941 1.00 85.12 510 MET A C 1
ATOM 4000 O O . MET A 1 510 ? 15.523 3.895 4.159 1.00 85.12 510 MET A O 1
ATOM 4004 N N . GLY A 1 511 ? 13.529 4.546 4.939 1.00 82.69 511 GLY A N 1
ATOM 4005 C CA . GLY A 1 511 ? 13.907 4.531 6.354 1.00 82.69 511 GLY A CA 1
ATOM 4006 C C . GLY A 1 511 ? 15.058 5.491 6.677 1.00 82.69 511 GLY A C 1
ATOM 4007 O O . GLY A 1 511 ? 15.959 5.130 7.425 1.00 82.69 511 GLY A O 1
ATOM 4008 N N . SER A 1 512 ? 15.075 6.667 6.048 1.00 84.56 512 SER A N 1
ATOM 4009 C CA . SER A 1 512 ? 16.101 7.705 6.185 1.00 84.56 512 SER A CA 1
ATOM 4010 C C . SER A 1 512 ? 15.561 8.952 6.892 1.00 84.56 512 SER A C 1
ATOM 4012 O O . SER A 1 512 ? 14.380 9.269 6.749 1.00 84.56 512 SER A O 1
ATOM 4014 N N . PRO A 1 513 ? 16.409 9.702 7.615 1.00 86.38 513 PRO A N 1
ATOM 4015 C CA . PRO A 1 513 ? 17.828 9.432 7.857 1.00 86.38 513 PRO A CA 1
ATOM 4016 C C . PRO A 1 513 ? 18.066 8.363 8.933 1.00 86.38 513 PRO A C 1
ATOM 4018 O O . PRO A 1 513 ? 17.315 8.272 9.901 1.00 86.38 513 PRO A O 1
ATOM 4021 N N . ASP A 1 514 ? 19.187 7.646 8.832 1.00 83.25 514 ASP A N 1
ATOM 4022 C CA . ASP A 1 514 ? 19.818 6.949 9.963 1.00 83.25 514 ASP A CA 1
ATOM 4023 C C . ASP A 1 514 ? 21.228 7.531 10.176 1.00 83.25 514 ASP A C 1
ATOM 4025 O O . ASP A 1 514 ? 22.214 7.021 9.631 1.00 83.25 514 ASP A O 1
ATOM 4029 N N . PRO A 1 515 ? 21.356 8.623 10.954 1.00 83.12 515 PRO A N 1
ATOM 4030 C CA . PRO A 1 515 ? 22.626 9.326 11.107 1.00 83.12 515 PRO A CA 1
ATOM 4031 C C . PRO A 1 515 ? 23.714 8.461 11.748 1.00 83.12 515 PRO A C 1
ATOM 4033 O O . PRO A 1 515 ? 24.888 8.607 11.417 1.00 83.12 515 PRO A O 1
ATOM 4036 N N . THR A 1 516 ? 23.335 7.562 12.660 1.00 80.69 516 THR A N 1
ATOM 4037 C CA . THR A 1 516 ? 24.275 6.811 13.501 1.00 80.69 516 THR A CA 1
ATOM 4038 C C . THR A 1 516 ? 24.846 5.598 12.787 1.00 80.69 516 THR A C 1
ATOM 4040 O O . THR A 1 516 ? 26.042 5.334 12.894 1.00 80.69 516 THR A O 1
ATOM 4043 N N . TYR A 1 517 ? 24.001 4.851 12.079 1.00 80.38 517 TYR A N 1
ATOM 4044 C CA . TYR A 1 517 ? 24.396 3.565 11.505 1.00 80.38 517 TYR A CA 1
ATOM 4045 C C . TYR A 1 517 ? 24.331 3.546 9.979 1.00 80.38 517 TYR A C 1
ATOM 4047 O O . TYR A 1 517 ? 24.793 2.580 9.374 1.00 80.38 517 TYR A O 1
ATOM 4055 N N . GLY A 1 518 ? 23.771 4.586 9.353 1.00 80.56 518 GLY A N 1
ATOM 4056 C CA . GLY A 1 518 ? 23.655 4.687 7.900 1.00 80.56 518 GLY A CA 1
ATOM 4057 C C . GLY A 1 518 ? 22.808 3.581 7.285 1.00 80.56 518 GLY A C 1
ATOM 4058 O O . GLY A 1 518 ? 23.102 3.140 6.179 1.00 80.56 518 GLY A O 1
ATOM 4059 N N . ARG A 1 519 ? 21.805 3.064 8.003 1.00 81.00 519 ARG A N 1
ATOM 4060 C CA . ARG A 1 519 ? 20.927 2.005 7.494 1.00 81.00 519 ARG A CA 1
ATOM 4061 C C . ARG A 1 519 ? 19.748 2.594 6.727 1.00 81.00 519 ARG A C 1
ATOM 4063 O O . ARG A 1 519 ? 19.319 3.711 6.982 1.00 81.00 519 ARG A O 1
ATOM 4070 N N . GLN A 1 520 ? 19.214 1.810 5.801 1.00 77.38 520 GLN A N 1
ATOM 4071 C CA . GLN A 1 520 ? 18.019 2.134 5.021 1.00 77.38 520 GLN A CA 1
ATOM 4072 C C . GLN A 1 520 ? 17.089 0.921 4.934 1.00 77.38 520 GLN A C 1
ATOM 4074 O O . GLN A 1 520 ? 17.430 -0.167 5.411 1.00 77.38 520 GLN A O 1
ATOM 4079 N N . LEU A 1 521 ? 15.901 1.115 4.351 1.00 71.19 521 LEU A N 1
ATOM 4080 C CA . LEU A 1 521 ? 14.834 0.113 4.249 1.00 71.19 521 LEU A CA 1
ATOM 4081 C C . LEU A 1 521 ? 14.458 -0.428 5.639 1.00 71.19 521 LEU A C 1
ATOM 4083 O O . LEU A 1 521 ? 14.497 -1.630 5.889 1.00 71.19 521 LEU A O 1
ATOM 4087 N N . ASN A 1 522 ? 14.162 0.490 6.567 1.00 64.81 522 ASN A N 1
ATOM 4088 C CA . ASN A 1 522 ? 13.795 0.202 7.960 1.00 64.81 522 ASN A CA 1
ATOM 4089 C C . ASN A 1 522 ? 14.831 -0.636 8.733 1.00 64.81 522 ASN A C 1
ATOM 4091 O O . ASN A 1 522 ? 14.483 -1.478 9.559 1.00 64.81 522 ASN A O 1
ATOM 4095 N N . GLY A 1 523 ? 16.121 -0.395 8.479 1.00 55.97 523 GLY A N 1
ATOM 4096 C CA . GLY A 1 523 ? 17.220 -1.024 9.216 1.00 55.97 523 GLY A CA 1
ATOM 4097 C C . GLY A 1 523 ? 17.717 -2.347 8.628 1.00 55.97 523 GLY A C 1
ATOM 4098 O O . GLY A 1 523 ? 18.647 -2.926 9.186 1.00 55.97 523 GLY A O 1
ATOM 4099 N N . MET A 1 524 ? 17.135 -2.811 7.516 1.00 52.75 524 MET A N 1
ATOM 4100 C CA . MET A 1 524 ? 17.496 -4.083 6.876 1.00 52.75 524 MET A CA 1
ATOM 4101 C C . MET A 1 524 ? 18.759 -4.003 6.006 1.00 52.75 524 MET A C 1
ATOM 4103 O O . MET A 1 524 ? 19.406 -5.023 5.785 1.00 52.75 524 MET A O 1
ATOM 4107 N N . GLY A 1 525 ? 19.116 -2.820 5.491 1.00 59.50 525 GLY A N 1
ATOM 4108 C CA . GLY A 1 525 ? 20.244 -2.647 4.570 1.00 59.50 525 GLY A CA 1
ATOM 4109 C C . GLY A 1 525 ? 21.268 -1.618 5.045 1.00 59.50 525 GLY A C 1
ATOM 4110 O O . GLY A 1 525 ? 20.904 -0.609 5.645 1.00 59.50 525 GLY A O 1
ATOM 4111 N N . GLY A 1 526 ? 22.550 -1.846 4.736 1.00 67.56 526 GLY A N 1
ATOM 4112 C CA . GLY A 1 526 ? 23.596 -0.825 4.845 1.00 67.56 526 GLY A CA 1
ATOM 4113 C C . GLY A 1 526 ? 23.457 0.185 3.706 1.00 67.56 526 GLY A C 1
ATOM 4114 O O . GLY A 1 526 ? 23.696 -0.152 2.546 1.00 67.56 526 GLY A O 1
ATOM 4115 N N . GLY A 1 527 ? 23.033 1.406 4.027 1.00 70.50 527 GLY A N 1
ATOM 4116 C CA . GLY A 1 527 ? 22.832 2.476 3.062 1.00 70.50 527 GLY A CA 1
ATOM 4117 C C . GLY A 1 527 ? 24.158 2.906 2.445 1.00 70.50 527 GLY A C 1
ATOM 4118 O O . GLY A 1 527 ? 25.095 3.301 3.134 1.00 70.50 527 GLY A O 1
ATOM 4119 N N . VAL A 1 528 ? 24.236 2.859 1.117 1.00 71.50 528 VAL A N 1
ATOM 4120 C CA . VAL A 1 528 ? 25.326 3.454 0.335 1.00 71.50 528 VAL A CA 1
ATOM 4121 C C . VAL A 1 528 ? 24.730 4.280 -0.792 1.00 71.50 528 VAL A C 1
ATOM 4123 O O . VAL A 1 528 ? 23.663 3.957 -1.315 1.00 71.50 528 VAL A O 1
ATOM 4126 N N . SER A 1 529 ? 25.411 5.361 -1.183 1.00 66.88 529 SER A N 1
ATOM 4127 C CA . SER A 1 529 ? 24.869 6.341 -2.138 1.00 66.88 529 SER A CA 1
ATOM 4128 C C . SER A 1 529 ? 24.385 5.701 -3.446 1.00 66.88 529 SER A C 1
ATOM 4130 O O . SER A 1 529 ? 23.391 6.147 -4.015 1.00 66.88 529 SER A O 1
ATOM 4132 N N . SER A 1 530 ? 25.026 4.615 -3.899 1.00 67.44 530 SER A N 1
ATOM 4133 C CA . SER A 1 530 ? 24.642 3.865 -5.101 1.00 67.44 530 SER A CA 1
ATOM 4134 C C . SER A 1 530 ? 23.289 3.149 -5.006 1.00 67.44 530 SER A C 1
ATOM 4136 O O . SER A 1 530 ? 22.700 2.911 -6.058 1.00 67.44 530 SER A O 1
ATOM 4138 N N . LEU A 1 531 ? 22.805 2.841 -3.798 1.00 74.50 531 LEU A N 1
ATOM 4139 C CA . LEU A 1 531 ? 21.549 2.123 -3.527 1.00 74.50 531 LEU A CA 1
ATOM 4140 C C . LEU A 1 531 ? 20.445 3.031 -2.948 1.00 74.50 531 LEU A C 1
ATOM 4142 O O . LEU A 1 531 ? 19.277 2.662 -2.975 1.00 74.50 531 LEU A O 1
ATOM 4146 N N . SER A 1 532 ? 20.798 4.227 -2.469 1.00 83.81 532 SER A N 1
ATOM 4147 C CA . SER A 1 532 ? 19.866 5.203 -1.884 1.00 83.81 532 SER A CA 1
ATOM 4148 C C . SER A 1 532 ? 19.167 6.073 -2.941 1.00 83.81 532 SER A C 1
ATOM 4150 O O . SER A 1 532 ? 19.418 7.279 -3.049 1.00 83.81 532 SER A O 1
ATOM 4152 N N . LYS A 1 533 ? 18.372 5.455 -3.819 1.00 86.94 533 LYS A N 1
ATOM 4153 C CA . LYS A 1 533 ? 17.830 6.116 -5.018 1.00 86.94 533 LYS A CA 1
ATOM 4154 C C . LYS A 1 533 ? 16.423 5.635 -5.349 1.00 86.94 533 LYS A C 1
ATOM 4156 O O . LYS A 1 533 ? 16.144 4.446 -5.237 1.00 86.94 533 LYS A O 1
ATOM 4161 N N . ILE A 1 534 ? 15.576 6.544 -5.823 1.00 89.44 534 ILE A N 1
ATOM 4162 C CA . ILE A 1 534 ? 14.198 6.271 -6.250 1.00 89.44 534 ILE A CA 1
ATOM 4163 C C . ILE A 1 534 ? 13.988 6.838 -7.659 1.00 89.44 534 ILE A C 1
ATOM 4165 O O . ILE A 1 534 ? 14.546 7.878 -8.012 1.00 89.44 534 ILE A O 1
ATOM 4169 N N . CYS A 1 535 ? 13.164 6.165 -8.461 1.00 91.31 535 CYS A N 1
ATOM 4170 C CA . CYS A 1 535 ? 12.566 6.749 -9.656 1.00 91.31 535 CYS A CA 1
ATOM 4171 C C . CYS A 1 535 ? 11.043 6.740 -9.523 1.00 91.31 535 CYS A C 1
ATOM 4173 O O . CYS A 1 535 ? 10.454 5.696 -9.257 1.00 91.31 535 CYS A O 1
ATOM 4175 N N . VAL A 1 536 ? 10.423 7.898 -9.729 1.00 90.62 536 VAL A N 1
ATOM 4176 C CA . VAL A 1 536 ? 8.974 8.032 -9.912 1.00 90.62 536 VAL A CA 1
ATOM 4177 C C . VAL A 1 536 ? 8.704 7.946 -11.404 1.00 90.62 536 VAL A C 1
ATOM 4179 O O . VAL A 1 536 ? 9.314 8.698 -12.160 1.00 90.62 536 VAL A O 1
ATOM 4182 N N . VAL A 1 537 ? 7.847 7.025 -11.833 1.00 92.88 537 VAL A N 1
ATOM 4183 C CA . VAL A 1 537 ? 7.568 6.770 -13.253 1.00 92.88 537 VAL A CA 1
ATOM 4184 C C . VAL A 1 537 ? 6.093 7.032 -13.521 1.00 92.88 537 VAL A C 1
ATOM 4186 O O . VAL A 1 537 ? 5.236 6.521 -12.806 1.00 92.88 537 VAL A O 1
ATOM 4189 N N . GLU A 1 538 ? 5.798 7.836 -14.538 1.00 87.88 538 GLU A N 1
ATOM 4190 C CA . GLU A 1 538 ? 4.454 8.344 -14.810 1.00 87.88 538 GLU A CA 1
ATOM 4191 C C . GLU A 1 538 ? 4.136 8.304 -16.311 1.00 87.88 538 GLU A C 1
ATOM 4193 O O . GLU A 1 538 ? 5.019 8.255 -17.174 1.00 87.88 538 GLU A O 1
ATOM 4198 N N . ARG A 1 539 ? 2.840 8.353 -16.639 1.00 91.06 539 ARG A N 1
ATOM 4199 C CA . ARG A 1 539 ? 2.384 8.489 -18.028 1.00 91.06 539 ARG A CA 1
ATOM 4200 C C . ARG A 1 539 ? 2.726 9.887 -18.565 1.00 91.06 539 ARG A C 1
ATOM 4202 O O . ARG A 1 539 ? 2.622 10.860 -17.819 1.00 91.06 539 ARG A O 1
ATOM 4209 N N . PRO A 1 540 ? 3.081 10.024 -19.853 1.00 89.69 540 PRO A N 1
ATOM 4210 C CA . PRO A 1 540 ? 3.355 11.324 -20.449 1.00 89.69 540 PRO A CA 1
ATOM 4211 C C . PRO A 1 540 ? 2.070 12.154 -20.559 1.00 89.69 540 PRO A C 1
ATOM 4213 O O . PRO A 1 540 ? 0.977 11.624 -20.779 1.00 89.69 540 PRO A O 1
ATOM 4216 N N . SER A 1 541 ? 2.207 13.476 -20.468 1.00 84.19 541 SER A N 1
ATOM 4217 C CA . SER A 1 541 ? 1.127 14.408 -20.809 1.00 84.19 541 SER A CA 1
ATOM 4218 C C . SER A 1 541 ? 0.767 14.334 -22.299 1.00 84.19 541 SER A C 1
ATOM 4220 O O . SER A 1 541 ? 1.525 13.816 -23.120 1.00 84.19 541 SER A O 1
ATOM 4222 N N . VAL A 1 542 ? -0.376 14.912 -22.682 1.00 83.44 542 VAL A N 1
ATOM 4223 C CA . VAL A 1 542 ? -0.817 14.962 -24.090 1.00 83.44 542 VAL A CA 1
ATOM 4224 C C . VAL A 1 542 ? 0.218 15.649 -24.992 1.00 83.44 542 VAL A C 1
ATOM 4226 O O . VAL A 1 542 ? 0.472 15.168 -26.093 1.00 83.44 542 VAL A O 1
ATOM 4229 N N . ALA A 1 543 ? 0.850 16.729 -24.519 1.00 84.06 543 ALA A N 1
ATOM 4230 C CA . ALA A 1 543 ? 1.888 17.444 -25.264 1.00 84.06 543 ALA A CA 1
ATOM 4231 C C . ALA A 1 543 ? 3.156 16.593 -25.436 1.00 84.06 543 ALA A C 1
ATOM 4233 O O . ALA A 1 543 ? 3.626 16.405 -26.552 1.00 84.06 543 ALA A O 1
ATOM 4234 N N . GLN A 1 544 ? 3.645 15.984 -24.352 1.00 89.12 544 GLN A N 1
ATOM 4235 C CA . GLN A 1 544 ? 4.809 15.092 -24.401 1.00 89.12 544 GLN A CA 1
ATOM 4236 C C . GLN A 1 544 ? 4.550 13.874 -25.295 1.00 89.12 544 GLN A C 1
ATOM 4238 O O . GLN A 1 544 ? 5.424 13.449 -26.043 1.00 89.12 544 GLN A O 1
ATOM 4243 N N . LYS A 1 545 ? 3.330 13.331 -25.281 1.00 88.12 545 LYS A N 1
ATOM 4244 C CA . LYS A 1 545 ? 2.949 12.236 -26.176 1.00 88.12 545 LYS A CA 1
ATOM 4245 C C . LYS A 1 545 ? 2.959 12.670 -27.648 1.00 88.12 545 LYS A C 1
ATOM 4247 O O . LYS A 1 545 ? 3.366 11.884 -28.498 1.00 88.12 545 LYS A O 1
ATOM 4252 N N . ALA A 1 546 ? 2.569 13.912 -27.952 1.00 85.62 546 ALA A N 1
ATOM 4253 C CA . ALA A 1 546 ? 2.648 14.477 -29.302 1.00 85.62 546 ALA A CA 1
ATOM 4254 C C . ALA A 1 546 ? 4.098 14.689 -29.781 1.00 85.62 546 ALA A C 1
ATOM 4256 O O . ALA A 1 546 ? 4.374 14.538 -30.967 1.00 85.62 546 ALA A O 1
ATOM 4257 N N . GLU A 1 547 ? 5.032 14.952 -28.864 1.00 88.19 547 GLU A N 1
ATOM 4258 C CA . GLU A 1 547 ? 6.485 14.979 -29.122 1.00 88.19 547 GLU A CA 1
ATOM 4259 C C . GLU A 1 547 ? 7.100 13.574 -29.228 1.00 88.19 547 GLU A C 1
ATOM 4261 O O . GLU A 1 547 ? 8.308 13.404 -29.403 1.00 88.19 547 GLU A O 1
ATOM 4266 N N . GLY A 1 548 ? 6.269 12.539 -29.113 1.00 89.75 548 GLY A N 1
ATOM 4267 C CA . GLY A 1 548 ? 6.723 11.172 -29.101 1.00 89.75 548 GLY A CA 1
ATOM 4268 C C . GLY A 1 548 ? 7.508 10.857 -27.833 1.00 89.75 548 GLY A C 1
ATOM 4269 O O . GLY A 1 548 ? 8.545 10.214 -27.923 1.00 89.75 548 GLY A O 1
ATOM 4270 N N . ILE A 1 549 ? 6.992 11.148 -26.643 1.00 93.94 549 ILE A N 1
ATOM 4271 C CA . ILE A 1 549 ? 7.449 10.549 -25.375 1.00 93.94 549 ILE A CA 1
ATOM 4272 C C . ILE A 1 549 ? 6.489 9.429 -24.944 1.00 93.94 549 ILE A C 1
ATOM 4274 O O . ILE A 1 549 ? 5.274 9.610 -24.990 1.00 93.94 549 ILE A O 1
ATOM 4278 N N . ASP A 1 550 ? 7.023 8.263 -24.559 1.00 93.94 550 ASP A N 1
ATOM 4279 C CA . ASP A 1 550 ? 6.230 7.096 -24.123 1.00 93.94 550 ASP A CA 1
ATOM 4280 C C . ASP A 1 550 ? 5.991 7.075 -22.621 1.00 93.94 550 ASP A C 1
ATOM 4282 O O . ASP A 1 550 ? 4.929 6.659 -22.166 1.00 93.94 550 ASP A O 1
ATOM 4286 N N . VAL A 1 551 ? 6.984 7.519 -21.856 1.00 95.19 551 VAL A N 1
ATOM 4287 C CA . VAL A 1 551 ? 6.958 7.542 -20.397 1.00 95.19 551 VAL A CA 1
ATOM 4288 C C . VAL A 1 551 ? 7.783 8.715 -19.887 1.00 95.19 551 VAL A C 1
ATOM 4290 O O . VAL A 1 551 ? 8.787 9.094 -20.496 1.00 95.19 551 VAL A O 1
ATOM 4293 N N . VAL A 1 552 ? 7.378 9.296 -18.763 1.00 94.31 552 VAL A N 1
ATOM 4294 C CA . VAL A 1 552 ? 8.175 10.304 -18.059 1.00 94.31 552 VAL A CA 1
ATOM 4295 C C . VAL A 1 552 ? 8.633 9.740 -16.725 1.00 94.31 552 VAL A C 1
ATOM 4297 O O . VAL A 1 552 ? 7.941 8.924 -16.116 1.00 94.31 552 VAL A O 1
ATOM 4300 N N . TYR A 1 553 ? 9.813 10.140 -16.268 1.00 93.75 553 TYR A N 1
ATOM 4301 C CA . TYR A 1 553 ? 10.272 9.731 -14.948 1.00 93.75 553 TYR A CA 1
ATOM 4302 C C . TYR A 1 553 ? 11.101 10.803 -14.252 1.00 93.75 553 TYR A C 1
ATOM 4304 O O . TYR A 1 553 ? 11.875 11.527 -14.882 1.00 93.75 553 TYR A O 1
ATOM 4312 N N . THR A 1 554 ? 10.979 10.836 -12.928 1.00 89.94 554 THR A N 1
ATOM 4313 C CA . THR A 1 554 ? 11.753 11.693 -12.033 1.00 89.94 554 THR A CA 1
ATOM 4314 C C . THR A 1 554 ? 12.698 10.831 -11.203 1.00 89.94 554 THR A C 1
ATOM 4316 O O . THR A 1 554 ? 12.271 9.938 -10.476 1.00 89.94 554 THR A O 1
ATOM 4319 N N . PHE A 1 555 ? 13.995 11.085 -11.313 1.00 89.12 555 PHE A N 1
ATOM 4320 C CA . PHE A 1 555 ? 15.042 10.534 -10.463 1.00 89.12 555 PHE A CA 1
ATOM 4321 C C . PHE A 1 555 ? 15.143 11.311 -9.148 1.00 89.12 555 PHE A C 1
ATOM 4323 O O . PHE A 1 555 ? 15.048 12.541 -9.122 1.00 89.12 555 PHE A O 1
ATOM 4330 N N . VAL A 1 556 ? 15.374 10.572 -8.066 1.00 88.31 556 VAL A N 1
ATOM 4331 C CA . VAL A 1 556 ? 15.496 11.098 -6.712 1.00 88.31 556 VAL A CA 1
ATOM 4332 C C . VAL A 1 556 ? 16.666 10.419 -6.013 1.00 88.31 556 VAL A C 1
ATOM 4334 O O . VAL A 1 556 ? 16.693 9.195 -5.854 1.00 88.31 556 VAL A O 1
ATOM 4337 N N . GLN A 1 557 ? 17.633 11.213 -5.565 1.00 86.19 557 GLN A N 1
ATOM 4338 C CA . GLN A 1 557 ? 18.692 10.761 -4.671 1.00 86.19 557 GLN A CA 1
ATOM 4339 C C . GLN A 1 557 ? 18.273 11.051 -3.228 1.00 86.19 557 GLN A C 1
ATOM 4341 O O . GLN A 1 557 ? 17.946 12.189 -2.894 1.00 86.19 557 GLN A O 1
ATOM 4346 N N . VAL A 1 558 ? 18.299 10.026 -2.374 1.00 88.56 558 VAL A N 1
ATOM 4347 C CA . VAL A 1 558 ? 17.916 10.150 -0.961 1.00 88.56 558 VAL A CA 1
ATOM 4348 C C . VAL A 1 558 ? 19.173 10.189 -0.090 1.00 88.56 558 VAL A C 1
ATOM 4350 O O . VAL A 1 558 ? 20.112 9.412 -0.304 1.00 88.56 558 VAL A O 1
ATOM 4353 N N . GLY A 1 559 ? 19.215 11.111 0.867 1.00 83.88 559 GLY A N 1
ATOM 4354 C CA . GLY A 1 559 ? 20.234 11.189 1.907 1.00 83.88 559 GLY A CA 1
ATOM 4355 C C . GLY A 1 559 ? 20.153 9.988 2.847 1.00 83.88 559 GLY A C 1
ATOM 4356 O O . GLY A 1 559 ? 19.071 9.550 3.219 1.00 83.88 559 GLY A O 1
ATOM 4357 N N . ILE A 1 560 ? 21.302 9.409 3.201 1.00 86.00 560 ILE A N 1
ATOM 4358 C CA . ILE A 1 560 ? 21.363 8.226 4.081 1.00 86.00 560 ILE A CA 1
ATOM 4359 C C . ILE A 1 560 ? 21.460 8.663 5.544 1.00 86.00 560 ILE A C 1
ATOM 4361 O O . ILE A 1 560 ? 20.724 8.187 6.404 1.00 86.00 560 ILE A O 1
ATOM 4365 N N . HIS A 1 561 ? 22.377 9.592 5.816 1.00 83.00 561 HIS A N 1
ATOM 4366 C CA . HIS A 1 561 ? 22.656 10.105 7.158 1.00 83.00 561 HIS A CA 1
ATOM 4367 C C . HIS A 1 561 ? 21.920 11.417 7.461 1.00 83.00 561 HIS A C 1
ATOM 4369 O O . HIS A 1 561 ? 21.954 11.889 8.595 1.00 83.00 561 HIS A O 1
ATOM 4375 N N . ASP A 1 562 ? 21.259 12.001 6.463 1.00 83.38 562 ASP A N 1
ATOM 4376 C CA . ASP A 1 562 ? 20.549 13.271 6.548 1.00 83.38 562 ASP A CA 1
ATOM 4377 C C . ASP A 1 562 ? 19.213 13.213 5.788 1.00 83.38 562 ASP A C 1
ATOM 4379 O O . ASP A 1 562 ? 18.882 12.230 5.125 1.00 83.38 562 ASP A O 1
ATOM 4383 N N . THR A 1 563 ? 18.406 14.261 5.938 1.00 87.19 563 THR A N 1
ATOM 4384 C CA . THR A 1 563 ? 17.092 14.378 5.294 1.00 87.19 563 THR A CA 1
ATOM 4385 C C . THR A 1 563 ? 17.180 14.945 3.875 1.00 87.19 563 THR A C 1
ATOM 4387 O O . THR A 1 563 ? 16.163 15.395 3.345 1.00 87.19 563 THR A O 1
ATOM 4390 N N . ALA A 1 564 ? 18.373 15.012 3.271 1.00 82.06 564 ALA A N 1
ATOM 4391 C CA . ALA A 1 564 ? 18.532 15.633 1.966 1.00 82.06 564 ALA A CA 1
ATOM 4392 C C . ALA A 1 564 ? 17.831 14.803 0.885 1.00 82.06 564 ALA A C 1
ATOM 4394 O O . ALA A 1 564 ? 17.937 13.578 0.838 1.00 82.06 564 ALA A O 1
ATOM 4395 N N . ILE A 1 565 ? 17.123 15.489 -0.008 1.00 83.81 565 ILE A N 1
ATOM 4396 C CA . ILE A 1 565 ? 16.522 14.902 -1.202 1.00 83.81 565 ILE A CA 1
ATOM 4397 C C . ILE A 1 565 ? 17.006 15.723 -2.391 1.00 83.81 565 ILE A C 1
ATOM 4399 O O . ILE A 1 565 ? 16.785 16.933 -2.435 1.00 83.81 565 ILE A O 1
ATOM 4403 N N . ASP A 1 566 ? 17.681 15.070 -3.332 1.00 75.81 566 ASP A N 1
ATOM 4404 C CA . ASP A 1 566 ? 18.274 15.721 -4.498 1.00 75.81 566 ASP A CA 1
ATOM 4405 C C . ASP A 1 566 ? 17.593 15.264 -5.797 1.00 75.81 566 ASP A C 1
ATOM 4407 O O . ASP A 1 566 ? 17.516 14.073 -6.113 1.00 75.81 566 ASP A O 1
ATOM 4411 N N . TYR A 1 567 ? 17.107 16.256 -6.546 1.00 79.12 567 TYR A N 1
ATOM 4412 C CA . TYR A 1 567 ? 16.401 16.129 -7.822 1.00 79.12 567 TYR A CA 1
ATOM 4413 C C . TYR A 1 567 ? 17.213 16.674 -9.006 1.00 79.12 567 TYR A C 1
ATOM 4415 O O . TYR A 1 567 ? 16.672 16.822 -10.095 1.00 79.12 567 TYR A O 1
ATOM 4423 N N . SER A 1 568 ? 18.481 17.038 -8.818 1.00 63.34 568 SER A N 1
ATOM 4424 C CA . SER A 1 568 ? 19.294 17.712 -9.842 1.00 63.34 568 SER A CA 1
ATOM 4425 C C . SER A 1 568 ? 19.943 16.761 -10.853 1.00 63.34 568 SER A C 1
ATOM 4427 O O . SER A 1 568 ? 20.486 17.199 -11.872 1.00 63.34 568 SER A O 1
ATOM 4429 N N . GLY A 1 569 ? 19.929 15.462 -10.551 1.00 66.62 569 GLY A N 1
ATOM 4430 C CA . GLY A 1 569 ? 20.683 14.448 -11.271 1.00 66.62 569 GLY A CA 1
ATOM 4431 C C . GLY A 1 569 ? 19.830 13.433 -12.021 1.00 66.62 569 GLY A C 1
ATOM 4432 O O . GLY A 1 569 ? 18.606 13.489 -12.072 1.00 66.62 569 GLY A O 1
ATOM 4433 N N . ASN A 1 570 ? 20.529 12.453 -12.580 1.00 71.88 570 ASN A N 1
ATOM 4434 C CA . ASN A 1 570 ? 19.959 11.231 -13.124 1.00 71.88 570 ASN A CA 1
ATOM 4435 C C . ASN A 1 570 ? 20.895 10.065 -12.773 1.00 71.88 570 ASN A C 1
ATOM 4437 O O . ASN A 1 570 ? 22.106 10.254 -12.616 1.00 71.88 570 ASN A O 1
ATOM 4441 N N . CYS A 1 571 ? 20.363 8.848 -12.669 1.00 73.31 571 CYS A N 1
ATOM 4442 C CA . CYS A 1 571 ? 21.169 7.657 -12.444 1.00 73.31 571 CYS A CA 1
ATOM 4443 C C . CYS A 1 571 ? 20.996 6.667 -13.583 1.00 73.31 571 CYS A C 1
ATOM 4445 O O . CYS A 1 571 ? 19.982 5.984 -13.678 1.00 73.31 571 CYS A O 1
ATOM 4447 N N . GLY A 1 572 ? 22.061 6.505 -14.362 1.00 67.00 572 GLY A N 1
ATOM 4448 C CA . GLY A 1 572 ? 22.090 5.571 -15.477 1.00 67.00 572 GLY A CA 1
ATOM 4449 C C . GLY A 1 572 ? 21.669 4.134 -15.134 1.00 67.00 572 GLY A C 1
ATOM 4450 O O . GLY A 1 572 ? 20.991 3.495 -15.929 1.00 67.00 572 GLY A O 1
ATOM 4451 N N . ASN A 1 573 ? 21.997 3.636 -13.935 1.00 75.62 573 ASN A N 1
ATOM 4452 C CA . ASN A 1 573 ? 21.592 2.290 -13.505 1.00 75.62 573 ASN A CA 1
ATOM 4453 C C . ASN A 1 573 ? 20.077 2.149 -13.283 1.00 75.62 573 ASN A C 1
ATOM 4455 O O . ASN A 1 573 ? 19.557 1.053 -13.439 1.00 75.62 573 ASN A O 1
ATOM 4459 N N . LEU A 1 574 ? 19.377 3.216 -12.883 1.00 84.19 574 LEU A N 1
ATOM 4460 C CA . LEU A 1 574 ? 17.916 3.179 -12.770 1.00 84.19 574 LEU A CA 1
ATOM 4461 C C . LEU A 1 574 ? 17.275 3.457 -14.133 1.00 84.19 574 LEU A C 1
ATOM 4463 O O . LEU A 1 574 ? 16.311 2.784 -14.491 1.00 84.19 574 LEU A O 1
ATOM 4467 N N . SER A 1 575 ? 17.857 4.367 -14.928 1.00 87.00 575 SER A N 1
ATOM 4468 C CA . SER A 1 575 ? 17.407 4.674 -16.293 1.00 87.00 575 SER A CA 1
ATOM 4469 C C . SER A 1 575 ? 17.268 3.428 -17.165 1.00 87.00 575 SER A C 1
ATOM 4471 O O . SER A 1 575 ? 16.338 3.356 -17.960 1.00 87.00 575 SER A O 1
ATOM 4473 N N . SER A 1 576 ? 18.131 2.420 -16.980 1.00 88.06 576 SER A N 1
ATOM 4474 C CA . SER A 1 576 ? 18.086 1.183 -17.771 1.00 88.06 576 SER A CA 1
ATOM 4475 C C . SER A 1 576 ? 16.804 0.386 -17.596 1.00 88.06 576 SER A C 1
ATOM 4477 O O . SER A 1 576 ? 16.467 -0.414 -18.458 1.00 88.06 576 SER A O 1
ATOM 4479 N N . MET A 1 577 ? 16.090 0.592 -16.492 1.00 92.00 577 MET A N 1
ATOM 4480 C CA . MET A 1 577 ? 14.863 -0.135 -16.200 1.00 92.00 577 MET A CA 1
ATOM 4481 C C . MET A 1 577 ? 13.605 0.697 -16.397 1.00 92.00 577 MET A C 1
ATOM 4483 O O . MET A 1 577 ? 12.527 0.133 -16.291 1.00 92.00 577 MET A O 1
ATOM 4487 N N . ILE A 1 578 ? 13.698 1.992 -16.714 1.00 94.38 578 ILE A N 1
ATOM 4488 C CA . ILE A 1 578 ? 12.507 2.846 -16.832 1.00 94.38 578 ILE A CA 1
ATOM 4489 C C . ILE A 1 578 ? 11.617 2.388 -17.981 1.00 94.38 578 ILE A C 1
ATOM 4491 O O . ILE A 1 578 ? 10.434 2.153 -17.762 1.00 94.38 578 ILE A O 1
ATOM 4495 N N . GLY A 1 579 ? 12.177 2.223 -19.184 1.00 92.69 579 GLY A N 1
ATOM 4496 C CA . GLY A 1 579 ? 11.402 1.773 -20.341 1.00 92.69 579 GLY A CA 1
ATOM 4497 C C . GLY A 1 579 ? 10.803 0.379 -20.140 1.00 92.69 579 GLY A C 1
ATOM 4498 O O . GLY A 1 579 ? 9.638 0.155 -20.453 1.00 92.69 579 GLY A O 1
ATOM 4499 N N . VAL A 1 580 ? 11.581 -0.525 -19.539 1.00 93.31 580 VAL A N 1
ATOM 4500 C CA . VAL A 1 580 ? 11.138 -1.879 -19.181 1.00 93.31 580 VAL A CA 1
ATOM 4501 C C . VAL A 1 580 ? 9.982 -1.833 -18.181 1.00 93.31 580 VAL A C 1
ATOM 4503 O O . VAL A 1 580 ? 8.940 -2.426 -18.429 1.00 93.31 580 VAL A O 1
ATOM 4506 N N . TYR A 1 581 ? 10.156 -1.115 -17.069 1.00 93.31 581 TYR A N 1
ATOM 4507 C CA . TYR A 1 581 ? 9.160 -0.972 -16.007 1.00 93.31 581 TYR A CA 1
ATOM 4508 C C . TYR A 1 581 ? 7.876 -0.322 -16.522 1.00 93.31 581 TYR A C 1
ATOM 4510 O O . TYR A 1 581 ? 6.782 -0.774 -16.210 1.00 93.31 581 TYR A O 1
ATOM 4518 N N . ALA A 1 582 ? 8.000 0.720 -17.346 1.00 92.75 582 ALA A N 1
ATOM 4519 C CA . ALA A 1 582 ? 6.860 1.418 -17.921 1.00 92.75 582 ALA A CA 1
ATOM 4520 C C . ALA A 1 582 ? 5.988 0.499 -18.780 1.00 92.75 582 ALA A C 1
ATOM 4522 O O . ALA A 1 582 ? 4.763 0.607 -18.740 1.00 92.75 582 ALA A O 1
ATOM 4523 N N . LEU A 1 583 ? 6.619 -0.398 -19.538 1.00 90.62 583 LEU A N 1
ATOM 4524 C CA . LEU A 1 583 ? 5.906 -1.385 -20.331 1.00 90.62 583 LEU A CA 1
ATOM 4525 C C . LEU A 1 583 ? 5.305 -2.490 -19.446 1.00 90.62 583 LEU A C 1
ATOM 4527 O O . LEU A 1 583 ? 4.127 -2.798 -19.595 1.00 90.62 583 LEU A O 1
ATOM 4531 N N . ASP A 1 584 ? 6.079 -3.026 -18.495 1.00 89.25 584 ASP A N 1
ATOM 4532 C CA . ASP A 1 584 ? 5.657 -4.088 -17.558 1.00 89.25 584 ASP A CA 1
ATOM 4533 C C . ASP A 1 584 ? 4.457 -3.670 -16.683 1.00 89.25 584 ASP A C 1
ATOM 4535 O O . ASP A 1 584 ? 3.567 -4.471 -16.415 1.00 89.25 584 ASP A O 1
ATOM 4539 N N . GLU A 1 585 ? 4.383 -2.399 -16.272 1.00 88.12 585 GLU A N 1
ATOM 4540 C CA . GLU A 1 585 ? 3.276 -1.852 -15.468 1.00 88.12 585 GLU A CA 1
ATOM 4541 C C . GLU A 1 585 ? 2.141 -1.230 -16.311 1.00 88.12 585 GLU A C 1
ATOM 4543 O O . GLU A 1 585 ? 1.232 -0.600 -15.766 1.00 88.12 585 GLU A O 1
ATOM 4548 N N . GLY A 1 586 ? 2.177 -1.346 -17.645 1.00 87.44 586 GLY A N 1
ATOM 4549 C CA . GLY A 1 586 ? 1.127 -0.807 -18.523 1.00 87.44 586 GLY A CA 1
ATOM 4550 C C . GLY A 1 586 ? 1.010 0.727 -18.504 1.00 87.44 586 GLY A C 1
ATOM 4551 O O . GLY A 1 586 ? -0.078 1.295 -18.678 1.00 87.44 586 GLY A O 1
ATOM 4552 N N . LEU A 1 587 ? 2.120 1.431 -18.264 1.00 85.38 587 LEU A N 1
ATOM 4553 C CA . LEU A 1 587 ? 2.193 2.895 -18.320 1.00 85.38 587 LEU A CA 1
ATOM 4554 C C . LEU A 1 587 ? 2.336 3.408 -19.756 1.00 85.38 587 LEU A C 1
ATOM 4556 O O . LEU A 1 587 ? 1.850 4.497 -20.064 1.00 85.38 587 LEU A O 1
ATOM 4560 N N . CYS A 1 588 ? 2.945 2.622 -20.639 1.00 87.56 588 CYS A N 1
ATOM 4561 C CA . CYS A 1 588 ? 3.039 2.914 -22.063 1.00 87.56 588 CYS A CA 1
ATOM 4562 C C . CYS A 1 588 ? 2.627 1.704 -22.909 1.00 87.56 588 CYS A C 1
ATOM 4564 O O . CYS A 1 588 ? 2.460 0.597 -22.403 1.00 87.56 588 CYS A O 1
ATOM 4566 N N . GLN A 1 589 ? 2.444 1.936 -24.209 1.00 81.81 589 GLN A N 1
ATOM 4567 C CA . GLN A 1 589 ? 2.344 0.867 -25.196 1.00 81.81 589 GLN A CA 1
ATOM 4568 C C . GLN A 1 589 ? 3.571 0.908 -26.109 1.00 81.81 589 GLN A C 1
ATOM 4570 O O . GLN A 1 589 ? 4.101 1.995 -26.358 1.00 81.81 589 GLN A O 1
ATOM 4575 N N . PRO A 1 590 ? 4.015 -0.240 -26.636 1.00 71.56 590 PRO A N 1
ATOM 4576 C CA . PRO A 1 590 ? 5.113 -0.294 -27.590 1.00 71.56 590 PRO A CA 1
ATOM 4577 C C . PRO A 1 590 ? 4.759 0.464 -28.858 1.00 71.56 590 PRO A C 1
ATOM 4579 O O . PRO A 1 590 ? 3.706 0.239 -29.451 1.00 71.56 590 PRO A O 1
ATOM 4582 N N . ARG A 1 591 ? 5.651 1.349 -29.300 1.00 65.00 591 ARG A N 1
ATOM 4583 C CA . ARG A 1 591 ? 5.464 2.061 -30.572 1.00 65.00 591 ARG A CA 1
ATOM 4584 C C . ARG A 1 591 ? 5.639 1.163 -31.779 1.00 65.00 591 ARG A C 1
ATOM 4586 O O . ARG A 1 591 ? 4.923 1.305 -32.763 1.00 65.00 591 ARG A O 1
ATOM 4593 N N . THR A 1 592 ? 6.623 0.280 -31.689 1.00 70.38 592 THR A N 1
ATOM 4594 C CA . THR A 1 592 ? 7.065 -0.618 -32.751 1.00 70.38 592 THR A CA 1
ATOM 4595 C C . THR A 1 592 ? 7.786 -1.783 -32.102 1.00 70.38 592 THR A C 1
ATOM 4597 O O . THR A 1 592 ? 8.737 -1.573 -31.347 1.00 70.38 592 THR A O 1
ATOM 4600 N N . VAL A 1 593 ? 7.345 -2.994 -32.423 1.00 80.25 593 VAL A N 1
ATOM 4601 C CA . VAL A 1 593 ? 8.087 -4.221 -32.140 1.00 80.25 593 VAL A CA 1
ATOM 4602 C C . VAL A 1 593 ? 8.844 -4.578 -33.407 1.00 80.25 593 VAL A C 1
ATOM 4604 O O . VAL A 1 593 ? 8.242 -4.714 -34.472 1.00 80.25 593 VAL A O 1
ATOM 4607 N N . ASP A 1 594 ? 10.161 -4.708 -33.308 1.00 82.88 594 ASP A N 1
ATOM 4608 C CA . ASP A 1 594 ? 10.930 -5.335 -34.374 1.00 82.88 594 ASP A CA 1
ATOM 4609 C C . ASP A 1 594 ? 10.686 -6.843 -34.291 1.00 82.88 594 ASP A C 1
ATOM 4611 O O . ASP A 1 594 ? 11.269 -7.532 -33.456 1.00 82.88 594 ASP A O 1
ATOM 4615 N N . GLU A 1 595 ? 9.790 -7.354 -35.137 1.00 76.31 595 GLU A N 1
ATOM 4616 C CA . GLU A 1 595 ? 9.428 -8.776 -35.162 1.00 76.31 595 GLU A CA 1
ATOM 4617 C C . GLU A 1 595 ? 10.611 -9.690 -35.514 1.00 76.31 595 GLU A C 1
ATOM 4619 O O . GLU A 1 595 ? 10.612 -10.860 -35.136 1.00 76.31 595 GLU A O 1
ATOM 4624 N N . LYS A 1 596 ? 11.634 -9.182 -36.220 1.00 76.12 596 LYS A N 1
ATOM 4625 C CA . LYS A 1 596 ? 12.820 -9.977 -36.569 1.00 76.12 596 LYS A CA 1
ATOM 4626 C C . LYS A 1 596 ? 13.782 -10.091 -35.397 1.00 76.12 596 LYS A C 1
ATOM 4628 O O . LYS A 1 596 ? 14.385 -11.146 -35.216 1.00 76.12 596 LYS A O 1
ATOM 4633 N N . LEU A 1 597 ? 13.958 -9.006 -34.648 1.00 79.06 597 LEU A N 1
ATOM 4634 C CA . LEU A 1 597 ? 14.875 -8.955 -33.507 1.00 79.06 597 LEU A CA 1
ATOM 4635 C C . LEU A 1 597 ? 14.205 -9.343 -32.183 1.00 79.06 597 LEU A C 1
ATOM 4637 O O . LEU A 1 597 ? 14.905 -9.649 -31.221 1.00 79.06 597 LEU A O 1
ATOM 4641 N N . GLY A 1 598 ? 12.870 -9.349 -32.125 1.00 87.75 598 GLY A N 1
ATOM 4642 C CA . GLY A 1 598 ? 12.114 -9.587 -30.898 1.00 87.75 598 GLY A CA 1
ATOM 4643 C C . GLY A 1 598 ? 12.367 -8.502 -29.852 1.00 87.75 598 GLY A C 1
ATOM 4644 O O . GLY A 1 598 ? 12.502 -8.799 -28.670 1.00 87.75 598 GLY A O 1
ATOM 4645 N N . THR A 1 599 ? 12.509 -7.245 -30.277 1.00 92.00 599 THR A N 1
ATOM 4646 C CA . THR A 1 599 ? 12.840 -6.111 -29.399 1.00 92.00 599 THR A CA 1
ATOM 4647 C C . THR A 1 599 ? 11.852 -4.969 -29.573 1.00 92.00 599 THR A C 1
ATOM 4649 O O . THR A 1 599 ? 11.314 -4.768 -30.660 1.00 92.00 599 THR A O 1
ATOM 4652 N N . THR A 1 600 ? 11.664 -4.171 -28.524 1.00 92.56 600 THR A N 1
ATOM 4653 C CA . THR A 1 600 ? 10.941 -2.895 -28.595 1.00 92.56 600 THR A CA 1
ATOM 4654 C C . THR A 1 600 ? 11.837 -1.747 -28.162 1.00 92.56 600 THR A C 1
ATOM 4656 O O . THR A 1 600 ? 12.824 -1.953 -27.455 1.00 92.56 600 THR A O 1
ATOM 4659 N N . ILE A 1 601 ? 11.439 -0.533 -28.537 1.00 93.06 601 ILE A N 1
ATOM 4660 C CA . ILE A 1 601 ? 12.010 0.717 -28.040 1.00 93.06 601 ILE A CA 1
ATOM 4661 C C . ILE A 1 601 ? 10.951 1.430 -27.201 1.00 93.06 601 ILE A C 1
ATOM 4663 O O . ILE A 1 601 ? 9.798 1.544 -27.622 1.00 93.06 601 ILE A O 1
ATOM 4667 N N . VAL A 1 602 ? 11.346 1.913 -26.023 1.00 93.69 602 VAL A N 1
ATOM 4668 C CA . VAL A 1 602 ? 10.539 2.825 -25.202 1.00 93.69 602 VAL A CA 1
ATOM 4669 C C . VAL A 1 602 ? 11.307 4.125 -25.013 1.00 93.69 602 VAL A C 1
ATOM 4671 O O . VAL A 1 602 ? 12.413 4.122 -24.462 1.00 93.69 602 VAL A O 1
ATOM 4674 N N . ARG A 1 603 ? 10.708 5.237 -25.449 1.00 94.19 603 ARG A N 1
ATOM 4675 C CA . ARG A 1 603 ? 11.275 6.578 -25.310 1.00 94.19 603 ARG A CA 1
ATOM 4676 C C . ARG A 1 603 ? 10.863 7.210 -23.990 1.00 94.19 603 ARG A C 1
ATOM 4678 O O . ARG A 1 603 ? 9.702 7.578 -23.794 1.00 94.19 603 ARG A O 1
ATOM 4685 N N . SER A 1 604 ? 11.831 7.384 -23.099 1.00 94.38 604 SER A N 1
ATOM 4686 C CA . SER A 1 604 ? 11.626 8.004 -21.791 1.00 94.38 604 SER A CA 1
ATOM 4687 C C . SER A 1 604 ? 12.144 9.442 -21.749 1.00 94.38 604 SER A C 1
ATOM 4689 O O . SER A 1 604 ? 13.206 9.741 -22.294 1.00 94.38 604 SER A O 1
ATOM 4691 N N . LEU A 1 605 ? 11.407 10.331 -21.082 1.00 92.44 605 LEU A N 1
ATOM 4692 C CA . LEU A 1 605 ? 11.862 11.682 -20.747 1.00 92.44 605 LEU A CA 1
ATOM 4693 C C . LEU A 1 605 ? 12.183 11.751 -19.254 1.00 92.44 605 LEU A C 1
ATOM 4695 O O . LEU A 1 605 ? 11.304 11.556 -18.411 1.00 92.44 605 LEU A O 1
ATOM 4699 N N . ASN A 1 606 ? 13.432 12.068 -18.923 1.00 89.38 606 ASN A N 1
ATOM 4700 C CA . ASN A 1 606 ? 13.805 12.375 -17.551 1.00 89.38 606 ASN A CA 1
ATOM 4701 C C . ASN A 1 606 ? 13.434 13.824 -17.216 1.00 89.38 606 ASN A C 1
ATOM 4703 O O . ASN A 1 606 ? 13.992 14.758 -17.790 1.00 89.38 606 ASN A O 1
ATOM 4707 N N . THR A 1 607 ? 12.542 14.015 -16.252 1.00 86.81 607 THR A N 1
ATOM 4708 C CA . THR A 1 607 ? 12.013 15.337 -15.872 1.00 86.81 607 THR A CA 1
ATOM 4709 C C . THR A 1 607 ? 13.043 16.216 -15.157 1.00 86.81 607 THR A C 1
ATOM 4711 O O . THR A 1 607 ? 12.958 17.438 -15.234 1.00 86.81 607 THR A O 1
ATOM 4714 N N . ASN A 1 608 ? 14.043 15.623 -14.494 1.00 77.69 608 ASN A N 1
ATOM 4715 C CA . ASN A 1 608 ? 15.098 16.366 -13.796 1.00 77.69 608 ASN A CA 1
ATOM 4716 C C . ASN A 1 608 ? 16.045 17.079 -14.767 1.00 77.69 608 ASN A C 1
ATOM 4718 O O . ASN A 1 608 ? 16.507 18.187 -14.507 1.00 77.69 608 ASN A O 1
ATOM 4722 N N . THR A 1 609 ? 16.384 16.403 -15.868 1.00 75.56 609 THR A N 1
ATOM 4723 C CA . THR A 1 609 ? 17.452 16.812 -16.795 1.00 75.56 609 THR A CA 1
ATOM 4724 C C . THR A 1 609 ? 16.950 17.189 -18.186 1.00 75.56 609 THR A C 1
ATOM 4726 O O . THR A 1 609 ? 17.743 17.649 -19.006 1.00 75.56 609 THR A O 1
ATOM 4729 N N . ASN A 1 610 ? 15.658 16.990 -18.466 1.00 80.88 610 ASN A N 1
ATOM 4730 C CA . ASN A 1 610 ? 15.040 17.108 -19.791 1.00 80.88 610 ASN A CA 1
ATOM 4731 C C . ASN A 1 610 ? 15.725 16.255 -20.872 1.00 80.88 610 ASN A C 1
ATOM 4733 O O . ASN A 1 610 ? 15.685 16.584 -22.057 1.00 80.88 610 ASN A O 1
ATOM 4737 N N . LYS A 1 611 ? 16.388 15.163 -20.475 1.00 81.38 611 LYS A N 1
ATOM 4738 C CA . LYS A 1 611 ? 17.059 14.256 -21.407 1.00 81.38 611 LYS A CA 1
ATOM 4739 C C . LYS A 1 611 ? 16.119 13.152 -21.866 1.00 81.38 611 LYS A C 1
ATOM 4741 O O . LYS A 1 611 ? 15.390 12.569 -21.062 1.00 81.38 611 LYS A O 1
ATOM 4746 N N . ILE A 1 612 ? 16.188 12.872 -23.163 1.00 89.31 612 ILE A N 1
ATOM 4747 C CA . ILE A 1 612 ? 15.469 11.784 -23.817 1.00 89.31 612 ILE A CA 1
ATOM 4748 C C . ILE A 1 612 ? 16.386 10.564 -23.864 1.00 89.31 612 ILE A C 1
ATOM 4750 O O . ILE A 1 612 ? 17.549 10.662 -24.267 1.00 89.31 612 ILE A O 1
ATOM 4754 N N . ILE A 1 613 ? 15.856 9.428 -23.421 1.00 90.19 613 ILE A N 1
ATOM 4755 C CA . ILE A 1 613 ? 16.565 8.153 -23.390 1.00 90.19 613 ILE A CA 1
ATOM 4756 C C . ILE A 1 613 ? 15.681 7.107 -24.056 1.00 90.19 613 ILE A C 1
ATOM 4758 O O . ILE A 1 613 ? 14.605 6.778 -23.542 1.00 90.19 613 ILE A O 1
ATOM 4762 N N . ASP A 1 614 ? 16.167 6.568 -25.166 1.00 92.00 614 ASP A N 1
ATOM 4763 C CA . ASP A 1 614 ? 15.549 5.443 -25.851 1.00 92.00 614 ASP A CA 1
ATOM 4764 C C . ASP A 1 614 ? 16.110 4.154 -25.261 1.00 92.00 614 ASP A C 1
ATOM 4766 O O . ASP A 1 614 ? 17.316 3.908 -25.264 1.00 92.00 614 ASP A O 1
ATOM 4770 N N . THR A 1 615 ? 15.227 3.341 -24.688 1.00 92.62 615 THR A N 1
ATOM 4771 C CA . THR A 1 615 ? 15.610 2.053 -24.108 1.00 92.62 615 THR A CA 1
ATOM 4772 C C . THR A 1 615 ? 15.134 0.952 -25.036 1.00 92.62 615 THR A C 1
ATOM 4774 O O . THR A 1 615 ? 13.929 0.763 -25.194 1.00 92.62 615 THR A O 1
ATOM 4777 N N . THR A 1 616 ? 16.078 0.234 -25.639 1.00 93.00 616 THR A N 1
ATOM 4778 C CA . THR A 1 616 ? 15.800 -0.938 -26.473 1.00 93.00 616 THR A CA 1
ATOM 4779 C C . THR A 1 616 ? 16.019 -2.198 -25.657 1.00 93.00 616 THR A C 1
ATOM 4781 O O . THR A 1 616 ? 17.085 -2.369 -25.061 1.00 93.00 616 THR A O 1
ATOM 4784 N N . PHE A 1 617 ? 15.032 -3.085 -25.625 1.00 93.94 617 PHE A N 1
ATOM 4785 C CA . PHE A 1 617 ? 15.133 -4.339 -24.887 1.00 93.94 617 PHE A CA 1
ATOM 4786 C C . PHE A 1 617 ? 14.290 -5.450 -25.533 1.00 93.94 617 PHE A C 1
ATOM 4788 O O . PHE A 1 617 ? 13.313 -5.157 -26.233 1.00 93.94 617 PHE A O 1
ATOM 4795 N N . PRO A 1 618 ? 14.665 -6.724 -25.319 1.00 93.88 618 PRO A N 1
ATOM 4796 C CA . PRO A 1 618 ? 13.912 -7.873 -25.794 1.00 93.88 618 PRO A CA 1
ATOM 4797 C C . PRO A 1 618 ? 12.495 -7.917 -25.226 1.00 93.88 618 PRO A C 1
ATOM 4799 O O . PRO A 1 618 ? 12.276 -7.635 -24.047 1.00 93.88 618 PRO A O 1
ATOM 4802 N N . VAL A 1 619 ? 11.542 -8.309 -26.063 1.00 91.94 619 VAL A N 1
ATOM 4803 C CA . VAL A 1 619 ? 10.137 -8.497 -25.707 1.00 91.94 619 VAL A CA 1
ATOM 4804 C C . VAL A 1 619 ? 9.591 -9.776 -26.327 1.00 91.94 619 VAL A C 1
ATOM 4806 O O . VAL A 1 619 ? 10.006 -10.187 -27.408 1.00 91.94 619 VAL A O 1
ATOM 4809 N N . ALA A 1 620 ? 8.623 -10.384 -25.656 1.00 87.56 620 ALA A N 1
ATOM 4810 C CA . ALA A 1 620 ? 7.729 -11.359 -26.262 1.00 87.56 620 ALA A CA 1
ATOM 4811 C C . ALA A 1 620 ? 6.456 -10.641 -26.723 1.00 87.56 620 ALA A C 1
ATOM 4813 O O . ALA A 1 620 ? 5.977 -9.740 -26.036 1.00 87.56 620 ALA A O 1
ATOM 4814 N N . SER A 1 621 ? 5.909 -11.045 -27.870 1.00 76.88 621 SER A N 1
ATOM 4815 C CA . SER A 1 621 ? 4.611 -10.575 -28.362 1.00 76.88 621 SER A CA 1
ATOM 4816 C C . SER A 1 621 ? 3.629 -11.743 -28.389 1.00 76.88 621 SER A C 1
ATOM 4818 O O . SER A 1 621 ? 3.917 -12.785 -28.980 1.00 76.88 621 SER A O 1
ATOM 4820 N N . LEU A 1 622 ? 2.476 -11.561 -27.744 1.00 69.12 622 LEU A N 1
ATOM 4821 C CA . LEU A 1 622 ? 1.352 -12.490 -27.759 1.00 69.12 622 LEU A CA 1
ATOM 4822 C C . LEU A 1 622 ? 0.078 -11.720 -28.143 1.00 69.12 622 LEU A C 1
ATOM 4824 O O . LEU A 1 622 ? -0.608 -11.144 -27.302 1.00 69.12 622 LEU A O 1
ATOM 4828 N N . GLY A 1 623 ? -0.236 -11.662 -29.438 1.00 68.56 623 GLY A N 1
ATOM 4829 C CA . GLY A 1 623 ? -1.348 -10.842 -29.928 1.00 68.56 623 GLY A CA 1
ATOM 4830 C C . GLY A 1 623 ? -1.065 -9.345 -29.753 1.00 68.56 623 GLY A C 1
ATOM 4831 O O . GLY A 1 623 ? -0.087 -8.841 -30.298 1.00 68.56 623 GLY A O 1
ATOM 4832 N N . THR A 1 624 ? -1.923 -8.624 -29.023 1.00 61.50 624 THR A N 1
ATOM 4833 C CA . THR A 1 624 ? -1.715 -7.197 -28.699 1.00 61.50 624 THR A CA 1
ATOM 4834 C C . THR A 1 624 ? -0.846 -6.969 -27.463 1.00 61.50 624 THR A C 1
ATOM 4836 O O . THR A 1 624 ? -0.432 -5.834 -27.229 1.00 61.50 624 THR A O 1
ATOM 4839 N N . ASP A 1 625 ? -0.570 -8.018 -26.682 1.00 68.44 625 ASP A N 1
ATOM 4840 C CA . ASP A 1 625 ? 0.186 -7.917 -25.436 1.00 68.44 625 ASP A CA 1
ATOM 4841 C C . ASP A 1 625 ? 1.681 -8.118 -25.692 1.00 68.44 625 ASP A C 1
ATOM 4843 O O . ASP A 1 625 ? 2.103 -9.010 -26.436 1.00 68.44 625 ASP A O 1
ATOM 4847 N N . ILE A 1 626 ? 2.495 -7.243 -25.099 1.00 82.50 626 ILE A N 1
ATOM 4848 C CA . ILE A 1 626 ? 3.942 -7.193 -25.312 1.00 82.50 626 ILE A CA 1
ATOM 4849 C C . ILE A 1 626 ? 4.622 -7.112 -23.947 1.00 82.50 626 ILE A C 1
ATOM 4851 O O . ILE A 1 626 ? 4.418 -6.152 -23.205 1.00 82.50 626 ILE A O 1
ATOM 4855 N N . THR A 1 627 ? 5.444 -8.110 -23.628 1.00 87.50 627 THR A N 1
ATOM 4856 C CA . THR A 1 627 ? 6.054 -8.273 -22.300 1.00 87.50 627 THR A CA 1
ATOM 4857 C C . THR A 1 627 ? 7.580 -8.206 -22.393 1.00 87.50 627 THR A C 1
ATOM 4859 O O . THR A 1 627 ? 8.155 -8.891 -23.243 1.00 87.50 627 THR A O 1
ATOM 4862 N N . PRO A 1 628 ? 8.273 -7.429 -21.536 1.00 91.31 628 PRO A N 1
ATOM 4863 C CA . PRO A 1 628 ? 9.734 -7.419 -21.494 1.00 91.31 628 PRO A CA 1
ATOM 4864 C C . PRO A 1 628 ? 10.335 -8.783 -21.127 1.00 91.31 628 PRO A C 1
ATOM 4866 O O . PRO A 1 628 ? 9.884 -9.444 -20.195 1.00 91.31 628 PRO A O 1
ATOM 4869 N N . LEU A 1 629 ? 11.415 -9.173 -21.805 1.00 91.88 629 LEU A N 1
ATOM 4870 C CA . LEU A 1 629 ? 12.197 -10.371 -21.496 1.00 91.88 629 LEU A CA 1
ATOM 4871 C C . LEU A 1 629 ? 13.536 -9.955 -20.888 1.00 91.88 629 LEU A C 1
ATOM 4873 O O . LEU A 1 629 ? 14.364 -9.359 -21.576 1.00 91.88 629 LEU A O 1
ATOM 4877 N N . LEU A 1 630 ? 13.779 -10.284 -19.617 1.00 90.56 630 LEU A N 1
ATOM 4878 C CA . LEU A 1 630 ? 14.957 -9.815 -18.864 1.00 90.56 630 LEU A CA 1
ATOM 4879 C C . LEU A 1 630 ? 16.035 -10.874 -18.594 1.00 90.56 630 LEU A C 1
ATOM 4881 O O . LEU A 1 630 ? 17.175 -10.528 -18.277 1.00 90.56 630 LEU A O 1
ATOM 4885 N N . ASP A 1 631 ? 15.708 -12.147 -18.778 1.00 88.81 631 ASP A N 1
ATOM 4886 C CA . ASP A 1 631 ? 16.552 -13.263 -18.346 1.00 88.81 631 ASP A CA 1
ATOM 4887 C C . ASP A 1 631 ? 17.246 -14.008 -19.512 1.00 88.81 631 ASP A C 1
ATOM 4889 O O . ASP A 1 631 ? 17.885 -15.043 -19.308 1.00 88.81 631 ASP A O 1
ATOM 4893 N N . LEU A 1 632 ? 17.207 -13.461 -20.739 1.00 89.44 632 LEU A N 1
ATOM 4894 C CA . LEU A 1 632 ? 17.892 -14.053 -21.897 1.00 89.44 632 LEU A CA 1
ATOM 4895 C C . LEU A 1 632 ? 19.408 -14.096 -21.663 1.00 89.44 632 LEU A C 1
ATOM 4897 O O . LEU A 1 632 ? 20.006 -13.125 -21.219 1.00 89.44 632 LEU A O 1
ATOM 4901 N N . GLN A 1 633 ? 20.083 -15.191 -22.013 1.00 91.44 633 GLN A N 1
ATOM 4902 C CA . GLN A 1 633 ? 21.527 -15.352 -21.777 1.00 91.44 633 GLN A CA 1
ATOM 4903 C C . GLN A 1 633 ? 22.405 -14.578 -22.792 1.00 91.44 633 GLN A C 1
ATOM 4905 O O . GLN A 1 633 ? 23.285 -15.155 -23.433 1.00 91.44 633 GLN A O 1
ATOM 4910 N N . GLN A 1 634 ? 22.180 -13.269 -22.947 1.00 87.31 634 GLN A N 1
ATOM 4911 C CA . GLN A 1 634 ? 22.813 -12.425 -23.969 1.00 87.31 634 GLN A CA 1
ATOM 4912 C C . GLN A 1 634 ? 24.106 -11.761 -23.479 1.00 87.31 634 GLN A C 1
ATOM 4914 O O . GLN A 1 634 ? 25.152 -11.919 -24.108 1.00 87.31 634 GLN A O 1
ATOM 4919 N N . VAL A 1 635 ? 24.066 -11.051 -22.344 1.00 85.94 635 VAL A N 1
ATOM 4920 C CA . VAL A 1 635 ? 25.179 -10.199 -21.884 1.00 85.94 635 VAL A CA 1
ATOM 4921 C C . VAL A 1 635 ? 25.584 -10.538 -20.452 1.00 85.94 635 VAL A C 1
ATOM 4923 O O . VAL A 1 635 ? 24.736 -10.687 -19.577 1.00 85.94 635 VAL A O 1
ATOM 4926 N N . SER A 1 636 ? 26.893 -10.634 -20.200 1.00 83.75 636 SER A N 1
ATOM 4927 C CA . SER A 1 636 ? 27.479 -10.666 -18.852 1.00 83.75 636 SER A CA 1
ATOM 4928 C C . SER A 1 636 ? 27.942 -9.271 -18.445 1.00 83.75 636 SER A C 1
ATOM 4930 O O . SER A 1 636 ? 28.616 -8.604 -19.229 1.00 83.75 636 SER A O 1
ATOM 4932 N N . MET A 1 637 ? 27.660 -8.862 -17.209 1.00 81.62 637 MET A N 1
ATOM 4933 C CA . MET A 1 637 ? 28.132 -7.591 -16.657 1.00 81.62 637 MET A CA 1
ATOM 4934 C C . MET A 1 637 ? 29.148 -7.841 -15.547 1.00 81.62 637 MET A C 1
ATOM 4936 O O . MET A 1 637 ? 28.936 -8.672 -14.665 1.00 81.62 637 MET A O 1
ATOM 4940 N N . ALA A 1 638 ? 30.252 -7.099 -15.571 1.00 75.00 638 ALA A N 1
ATOM 4941 C CA . ALA A 1 638 ? 31.279 -7.198 -14.546 1.00 75.00 638 ALA A CA 1
ATOM 4942 C C . ALA A 1 638 ? 30.698 -6.948 -13.140 1.00 75.00 638 ALA A C 1
ATOM 4944 O O . ALA A 1 638 ? 30.003 -5.957 -12.908 1.00 75.00 638 ALA A O 1
ATOM 4945 N N . GLY A 1 639 ? 30.973 -7.861 -12.205 1.00 71.81 639 GLY A N 1
ATOM 4946 C CA . GLY A 1 639 ? 30.442 -7.808 -10.838 1.00 71.81 639 GLY A CA 1
ATOM 4947 C C . GLY A 1 639 ? 28.981 -8.254 -10.680 1.00 71.81 639 GLY A C 1
ATOM 4948 O O . GLY A 1 639 ? 28.469 -8.203 -9.565 1.00 71.81 639 GLY A O 1
ATOM 4949 N N . VAL A 1 640 ? 28.315 -8.710 -11.749 1.00 77.44 640 VAL A N 1
ATOM 4950 C CA . VAL A 1 640 ? 26.945 -9.250 -11.712 1.00 77.44 640 VAL A CA 1
ATOM 4951 C C . VAL A 1 640 ? 26.971 -10.745 -12.063 1.00 77.44 640 VAL A C 1
ATOM 4953 O O . VAL A 1 640 ? 27.483 -11.107 -13.121 1.00 77.44 640 VAL A O 1
ATOM 4956 N N . PRO A 1 641 ? 26.424 -11.638 -11.216 1.00 77.00 641 PRO A N 1
ATOM 4957 C CA . PRO A 1 641 ? 26.399 -13.071 -11.510 1.00 77.00 641 PRO A CA 1
ATOM 4958 C C . PRO A 1 641 ? 25.537 -13.447 -12.734 1.00 77.00 641 PRO A C 1
ATOM 4960 O O . PRO A 1 641 ? 24.354 -13.093 -12.825 1.00 77.00 641 PRO A O 1
ATOM 4963 N N . GLY A 1 642 ? 26.112 -14.253 -13.632 1.00 85.06 642 GLY A N 1
ATOM 4964 C CA . GLY A 1 642 ? 25.438 -14.840 -14.800 1.00 85.06 642 GLY A CA 1
ATOM 4965 C C . GLY A 1 642 ? 25.298 -13.896 -16.002 1.00 85.06 642 GLY A C 1
ATOM 4966 O O . GLY A 1 642 ? 25.885 -12.815 -16.030 1.00 85.06 642 GLY A O 1
ATOM 4967 N N . LYS A 1 643 ? 24.511 -14.310 -17.005 1.00 87.56 643 LYS A N 1
ATOM 4968 C CA . LYS A 1 643 ? 24.096 -13.451 -18.128 1.00 87.56 643 LYS A CA 1
ATOM 4969 C C . LYS A 1 643 ? 22.622 -13.068 -18.013 1.00 87.56 643 LYS A C 1
ATOM 4971 O O . LYS A 1 643 ? 21.864 -13.732 -17.305 1.00 87.56 643 LYS A O 1
ATOM 4976 N N . ALA A 1 644 ? 22.236 -11.976 -18.654 1.00 91.00 644 ALA A N 1
ATOM 4977 C CA . ALA A 1 644 ? 20.866 -11.470 -18.692 1.00 91.00 644 ALA A CA 1
ATOM 4978 C C . ALA A 1 644 ? 20.604 -10.732 -20.011 1.00 91.00 644 ALA A C 1
ATOM 4980 O O . ALA A 1 644 ? 21.536 -10.518 -20.803 1.00 91.00 644 ALA A O 1
ATOM 4981 N N . SER A 1 645 ? 19.337 -10.390 -20.254 1.00 93.38 645 SER A N 1
ATOM 4982 C CA . SER A 1 645 ? 18.924 -9.744 -21.493 1.00 93.38 645 SER A CA 1
ATOM 4983 C C . SER A 1 645 ? 19.675 -8.442 -21.700 1.00 93.38 645 SER A C 1
ATOM 4985 O O . SER A 1 645 ? 19.902 -7.665 -20.766 1.00 93.38 645 SER A O 1
ATOM 4987 N N . GLN A 1 646 ? 20.035 -8.202 -22.951 1.00 92.12 646 GLN A N 1
ATOM 4988 C CA . GLN A 1 646 ? 20.673 -6.976 -23.372 1.00 92.12 646 GLN A CA 1
ATOM 4989 C C . GLN A 1 646 ? 19.661 -5.834 -23.335 1.00 92.12 646 GLN A C 1
ATOM 4991 O O . GLN A 1 646 ? 18.670 -5.843 -24.055 1.00 92.12 646 GLN A O 1
ATOM 4996 N N . ILE A 1 647 ? 19.943 -4.818 -22.531 1.00 92.69 647 ILE A N 1
ATOM 4997 C CA . ILE A 1 647 ? 19.215 -3.555 -22.532 1.00 92.69 647 ILE A CA 1
ATOM 4998 C C . ILE A 1 647 ? 20.151 -2.503 -23.110 1.00 92.69 647 ILE A C 1
ATOM 5000 O O . ILE A 1 647 ? 21.216 -2.239 -22.549 1.00 92.69 647 ILE A O 1
ATOM 5004 N N . VAL A 1 648 ? 19.772 -1.900 -24.230 1.00 90.31 648 VAL A N 1
ATOM 5005 C CA . VAL A 1 648 ? 20.537 -0.819 -24.854 1.00 90.31 648 VAL A CA 1
ATOM 5006 C C . VAL A 1 648 ? 19.895 0.502 -24.475 1.00 90.31 648 VAL A C 1
ATOM 5008 O O . VAL A 1 648 ? 18.728 0.736 -24.777 1.00 90.31 648 VAL A O 1
ATOM 5011 N N . LEU A 1 649 ? 20.658 1.360 -23.807 1.00 89.50 649 LEU A N 1
ATOM 5012 C CA . LEU A 1 649 ? 20.242 2.721 -23.500 1.00 89.50 649 LEU A CA 1
ATOM 5013 C C . LEU A 1 649 ? 20.911 3.638 -24.500 1.00 89.50 649 LEU A C 1
ATOM 5015 O O . LEU A 1 649 ? 22.141 3.698 -24.542 1.00 89.50 649 LEU A O 1
ATOM 5019 N N . GLU A 1 650 ? 20.106 4.361 -25.256 1.00 88.88 650 GLU A N 1
ATOM 5020 C CA . GLU A 1 650 ? 20.545 5.361 -26.208 1.00 88.88 650 GLU A CA 1
ATOM 5021 C C . GLU A 1 650 ? 20.160 6.749 -25.694 1.00 88.88 650 GLU A C 1
ATOM 5023 O O . GLU A 1 650 ? 18.987 7.107 -25.591 1.00 88.88 650 GLU A O 1
ATOM 5028 N N . PHE A 1 651 ? 21.172 7.530 -25.324 1.00 85.75 651 PHE A N 1
ATOM 5029 C CA . PHE A 1 651 ? 21.010 8.930 -24.956 1.00 85.75 651 PHE A CA 1
ATOM 5030 C C . PHE A 1 651 ? 21.005 9.754 -26.235 1.00 85.75 651 PHE A C 1
ATOM 5032 O O . PHE A 1 651 ? 22.030 9.816 -26.914 1.00 85.75 651 PHE A O 1
ATOM 5039 N N . VAL A 1 652 ? 19.870 10.375 -26.548 1.00 83.62 652 VAL A N 1
ATOM 5040 C CA . VAL A 1 652 ? 19.695 11.183 -27.762 1.00 83.62 652 VAL A CA 1
ATOM 5041 C C . VAL A 1 652 ? 20.339 12.556 -27.557 1.00 83.62 652 VAL A C 1
ATOM 5043 O O . VAL A 1 652 ? 20.098 13.209 -26.538 1.00 83.62 652 VAL A O 1
ATOM 5046 N N . SER A 1 653 ? 21.176 12.975 -28.509 1.00 81.56 653 SER A N 1
ATOM 5047 C CA . SER A 1 653 ? 21.924 14.242 -28.509 1.00 81.56 653 SER A CA 1
ATOM 5048 C C . SER A 1 653 ? 22.645 14.523 -27.174 1.00 81.56 653 SER A C 1
ATOM 5050 O O . SER A 1 653 ? 22.333 15.486 -26.462 1.00 81.56 653 SER A O 1
ATOM 5052 N N . PRO A 1 654 ? 23.602 13.665 -26.765 1.00 76.50 654 PRO A N 1
ATOM 5053 C CA . PRO A 1 654 ? 24.216 13.732 -25.441 1.00 76.50 654 PRO A CA 1
ATOM 5054 C C . PRO A 1 654 ? 25.232 14.875 -25.286 1.00 76.50 654 PRO A C 1
ATOM 5056 O O . PRO A 1 654 ? 25.626 15.157 -24.152 1.00 76.50 654 PRO A O 1
ATOM 5059 N N . GLY A 1 655 ? 25.670 15.504 -26.381 1.00 81.38 655 GLY A N 1
ATOM 5060 C CA . GLY A 1 655 ? 26.687 16.558 -26.381 1.00 81.38 655 GLY A CA 1
ATOM 5061 C C . GLY A 1 655 ? 26.238 17.848 -25.687 1.00 81.38 655 GLY A C 1
ATOM 5062 O O . GLY A 1 655 ? 25.065 18.217 -25.723 1.00 81.38 655 GLY A O 1
ATOM 5063 N N . GLY A 1 656 ? 27.179 18.534 -25.034 1.00 77.06 656 GLY A N 1
ATOM 5064 C CA . GLY A 1 656 ? 26.948 19.833 -24.400 1.00 77.06 656 GLY A CA 1
ATOM 5065 C C . GLY A 1 656 ? 25.927 19.802 -23.268 1.00 77.06 656 GLY A C 1
ATOM 5066 O O . GLY A 1 656 ? 25.238 20.795 -23.037 1.00 77.06 656 GLY A O 1
ATOM 5067 N N . ALA A 1 657 ? 25.797 18.670 -22.570 1.00 69.31 657 ALA A N 1
ATOM 5068 C CA . ALA A 1 657 ? 24.758 18.455 -21.569 1.00 69.31 657 ALA A CA 1
ATOM 5069 C C . ALA A 1 657 ? 24.786 19.476 -20.418 1.00 69.31 657 ALA A C 1
ATOM 5071 O O . ALA A 1 657 ? 23.743 19.722 -19.809 1.00 69.31 657 ALA A O 1
ATOM 5072 N N . ARG A 1 658 ? 25.949 20.067 -20.117 1.00 77.25 658 ARG A N 1
ATOM 5073 C CA . ARG A 1 658 ? 26.115 21.095 -19.077 1.00 77.25 658 ARG A CA 1
ATOM 5074 C C . ARG A 1 658 ? 26.716 22.400 -19.579 1.00 77.25 658 ARG A C 1
ATOM 5076 O O . ARG A 1 658 ? 26.321 23.462 -19.117 1.00 77.25 658 ARG A O 1
ATOM 5083 N N . THR A 1 659 ? 27.663 22.317 -20.496 1.00 84.00 659 THR A N 1
ATOM 5084 C CA . THR A 1 659 ? 28.451 23.448 -21.002 1.00 84.00 659 THR A CA 1
ATOM 5085 C C . THR A 1 659 ? 27.885 24.016 -22.308 1.00 84.00 659 THR A C 1
ATOM 5087 O O . THR A 1 659 ? 28.339 25.054 -22.782 1.00 84.00 659 THR A O 1
ATOM 5090 N N . GLY A 1 660 ? 26.898 23.341 -22.913 1.00 81.75 660 GLY A N 1
ATOM 5091 C CA . GLY A 1 660 ? 26.305 23.720 -24.197 1.00 81.75 660 GLY A CA 1
ATOM 5092 C C . GLY A 1 660 ? 27.161 23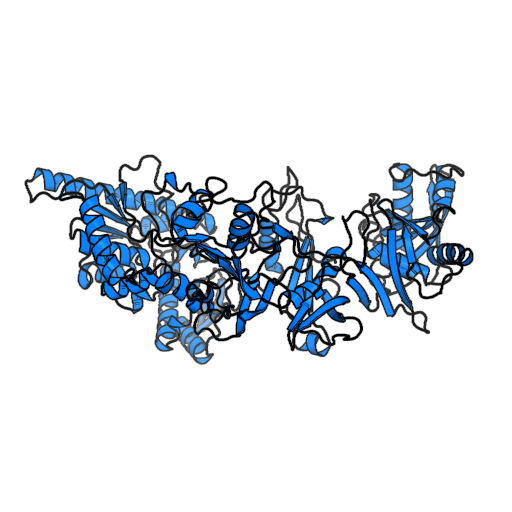.377 -25.420 1.00 81.75 660 GLY A C 1
ATOM 5093 O O . GLY A 1 660 ? 26.729 23.633 -26.540 1.00 81.75 660 GLY A O 1
ATOM 5094 N N . LYS A 1 661 ? 28.353 22.791 -25.237 1.00 86.75 661 LYS A N 1
ATOM 5095 C CA . LYS A 1 661 ? 29.242 22.350 -26.321 1.00 86.75 661 LYS A CA 1
ATOM 5096 C C . LYS A 1 661 ? 29.836 20.981 -26.015 1.00 86.75 661 LYS A C 1
ATOM 5098 O O . LYS A 1 661 ? 30.130 20.683 -24.868 1.00 86.75 661 LYS A O 1
ATOM 5103 N N . LEU A 1 662 ? 30.063 20.169 -27.045 1.00 88.44 662 LEU A N 1
ATOM 5104 C CA . LEU A 1 662 ? 30.712 18.863 -26.893 1.00 88.44 662 LEU A CA 1
ATOM 5105 C C . LEU A 1 662 ? 32.170 18.982 -26.418 1.00 88.44 662 LEU A C 1
ATOM 5107 O O . LEU A 1 662 ? 32.583 18.264 -25.510 1.00 88.44 662 LEU A O 1
ATOM 5111 N N . LEU A 1 663 ? 32.919 19.911 -27.018 1.00 93.44 663 LEU A N 1
ATOM 5112 C CA . LEU A 1 663 ? 34.255 20.331 -26.598 1.00 93.44 663 LEU A CA 1
ATOM 5113 C C . LEU A 1 663 ? 34.138 21.766 -26.063 1.00 93.44 663 LEU A C 1
ATOM 5115 O O . LEU A 1 663 ? 34.012 22.695 -26.867 1.00 93.44 663 LEU A O 1
ATOM 5119 N N . PRO A 1 664 ? 34.123 21.988 -24.737 1.00 92.69 664 PRO A N 1
ATOM 5120 C CA . PRO A 1 664 ? 33.876 23.313 -24.164 1.00 92.69 664 PRO A CA 1
ATOM 5121 C C . PRO A 1 664 ? 34.885 24.380 -24.609 1.00 92.69 664 PRO A C 1
ATOM 5123 O O . PRO A 1 664 ? 34.497 25.520 -24.875 1.00 92.69 664 PRO A O 1
ATOM 5126 N N . THR A 1 665 ? 36.152 23.991 -24.767 1.00 94.75 665 THR A N 1
ATOM 5127 C CA . THR A 1 665 ? 37.254 24.839 -25.254 1.00 94.75 665 THR A CA 1
ATOM 5128 C C . THR A 1 665 ? 37.322 24.918 -26.781 1.00 94.75 665 THR A C 1
ATOM 5130 O O . THR A 1 665 ? 37.962 25.815 -27.323 1.00 94.75 665 THR A O 1
ATOM 5133 N N . GLY A 1 666 ? 36.641 24.011 -27.487 1.00 92.25 666 GLY A N 1
ATOM 5134 C CA . GLY A 1 666 ? 36.744 23.835 -28.937 1.00 92.25 666 GLY A CA 1
ATOM 5135 C C . GLY A 1 666 ? 37.951 23.007 -29.392 1.00 92.25 666 GLY A C 1
ATOM 5136 O O . GLY A 1 666 ? 38.039 22.702 -30.580 1.00 92.25 666 GLY A O 1
ATOM 5137 N N . ASN A 1 667 ? 38.841 22.608 -28.477 1.00 95.00 667 ASN A N 1
ATOM 5138 C CA . ASN A 1 667 ? 40.028 21.811 -28.783 1.00 95.00 667 ASN A CA 1
ATOM 5139 C C . ASN A 1 667 ? 39.809 20.334 -28.398 1.00 95.00 667 ASN A C 1
ATOM 5141 O O . ASN A 1 667 ? 39.231 20.062 -27.345 1.00 95.00 667 ASN A O 1
ATOM 5145 N N . PRO A 1 668 ? 40.282 19.357 -29.198 1.00 94.19 668 PRO A N 1
ATOM 5146 C CA . PRO A 1 668 ? 40.283 17.944 -28.798 1.00 94.19 668 PRO A CA 1
ATOM 5147 C C . PRO A 1 668 ? 41.212 17.648 -27.609 1.00 94.19 668 PRO A C 1
ATOM 5149 O O . PRO A 1 668 ? 40.941 16.741 -26.815 1.00 94.19 668 PRO A O 1
ATOM 5152 N N . VAL A 1 669 ? 42.302 18.411 -27.489 1.00 97.06 669 VAL A N 1
ATOM 5153 C CA . VAL A 1 669 ? 43.285 18.344 -26.402 1.00 97.06 669 VAL A CA 1
ATOM 5154 C C . VAL A 1 669 ? 43.671 19.765 -25.996 1.00 97.06 669 VAL A C 1
ATOM 5156 O O . VAL A 1 669 ? 43.983 20.594 -26.849 1.00 97.06 669 VAL A O 1
ATOM 5159 N N . ASP A 1 670 ? 43.660 20.023 -24.695 1.00 97.62 670 ASP A N 1
ATOM 5160 C CA . ASP A 1 670 ? 44.172 21.220 -24.035 1.00 97.62 670 ASP A CA 1
ATOM 5161 C C . ASP A 1 670 ? 45.376 20.844 -23.151 1.00 97.62 670 ASP A C 1
ATOM 5163 O O . ASP A 1 670 ? 45.630 19.665 -22.896 1.00 97.62 670 ASP A O 1
ATOM 5167 N N . VAL A 1 671 ? 46.107 21.842 -22.651 1.00 96.75 671 VAL A N 1
ATOM 5168 C CA . VAL A 1 671 ? 47.233 21.644 -21.724 1.00 96.75 671 VAL A CA 1
ATOM 5169 C C . VAL A 1 671 ? 46.919 22.309 -20.388 1.00 96.75 671 VAL A C 1
ATOM 5171 O O . VAL A 1 671 ? 46.526 23.476 -20.350 1.00 96.75 671 VAL A O 1
ATOM 5174 N N . ILE A 1 672 ? 47.103 21.573 -19.291 1.00 96.75 672 ILE A N 1
ATOM 5175 C CA . ILE A 1 672 ? 47.000 22.096 -17.924 1.00 96.75 672 ILE A CA 1
ATOM 5176 C C . ILE A 1 672 ? 48.368 22.005 -17.245 1.00 96.75 672 ILE A C 1
ATOM 5178 O O . ILE A 1 672 ? 48.967 20.934 -17.175 1.00 96.75 672 ILE A O 1
ATOM 5182 N N . GLU A 1 673 ? 48.836 23.126 -16.695 1.00 93.56 673 GLU A N 1
ATOM 5183 C CA . GLU A 1 673 ? 50.020 23.179 -15.832 1.00 93.56 673 GLU A CA 1
ATOM 5184 C C . GLU A 1 673 ? 49.628 22.980 -14.362 1.00 93.56 673 GLU A C 1
ATOM 5186 O O . GLU A 1 673 ? 48.753 23.675 -13.838 1.00 93.56 673 GLU A O 1
ATOM 5191 N N . VAL A 1 674 ? 50.313 22.065 -13.671 1.00 90.00 674 VAL A N 1
ATOM 5192 C CA . VAL A 1 674 ? 50.163 21.840 -12.226 1.00 90.00 674 VAL A CA 1
ATOM 5193 C C . VAL A 1 674 ? 51.527 21.908 -11.544 1.00 90.00 674 VAL A C 1
ATOM 5195 O O . VAL A 1 674 ? 52.518 21.365 -12.033 1.00 90.00 674 VAL A O 1
ATOM 5198 N N . GLU A 1 675 ? 51.584 22.570 -10.389 1.00 88.06 675 GLU A N 1
ATOM 5199 C CA . GLU A 1 675 ? 52.769 22.579 -9.532 1.00 88.06 675 GLU A CA 1
ATOM 5200 C C . GLU A 1 675 ? 52.740 21.386 -8.566 1.00 88.06 675 GLU A C 1
ATOM 5202 O O . GLU A 1 675 ? 51.811 21.235 -7.769 1.00 88.06 675 GLU A O 1
ATOM 5207 N N . ILE A 1 676 ? 53.767 20.540 -8.638 1.00 87.06 676 ILE A N 1
ATOM 5208 C CA . ILE A 1 676 ? 53.941 19.338 -7.817 1.00 87.06 676 ILE A CA 1
ATOM 5209 C C . ILE A 1 676 ? 55.308 19.445 -7.143 1.00 87.06 676 ILE A C 1
ATOM 5211 O O . ILE A 1 676 ? 56.342 19.457 -7.810 1.00 87.06 676 ILE A O 1
ATOM 5215 N N . ASP A 1 677 ? 55.310 19.584 -5.817 1.00 83.06 677 ASP A N 1
ATOM 5216 C CA . ASP A 1 677 ? 56.512 19.688 -4.978 1.00 83.06 677 ASP A CA 1
ATOM 5217 C C . ASP A 1 677 ? 57.556 20.708 -5.493 1.00 83.06 677 ASP A C 1
ATOM 5219 O O . ASP A 1 677 ? 58.766 20.467 -5.489 1.00 83.06 677 ASP A O 1
ATOM 5223 N N . GLY A 1 678 ? 57.078 21.868 -5.961 1.00 80.62 678 GLY A N 1
ATOM 5224 C CA . GLY A 1 678 ? 57.905 22.970 -6.471 1.00 80.62 678 GLY A CA 1
ATOM 5225 C C . GLY A 1 678 ? 58.394 22.805 -7.915 1.00 80.62 678 GLY A C 1
ATOM 5226 O O . GLY A 1 678 ? 59.202 23.609 -8.384 1.00 80.62 678 GLY A O 1
ATOM 5227 N N . ARG A 1 679 ? 57.934 21.774 -8.636 1.00 86.19 679 ARG A N 1
ATOM 5228 C CA . ARG A 1 679 ? 58.187 21.567 -10.071 1.00 86.19 679 ARG A CA 1
ATOM 5229 C C . ARG A 1 679 ? 56.902 21.786 -10.858 1.00 86.19 679 ARG A C 1
ATOM 5231 O O . ARG A 1 679 ? 55.833 21.366 -10.427 1.00 86.19 679 ARG A O 1
ATOM 5238 N N . ARG A 1 680 ? 57.008 22.414 -12.029 1.00 88.50 680 ARG A N 1
ATOM 5239 C CA . ARG A 1 680 ? 55.887 22.512 -12.972 1.00 88.50 680 ARG A CA 1
ATOM 5240 C C . ARG A 1 680 ? 55.831 21.255 -13.829 1.00 88.50 680 ARG A C 1
ATOM 5242 O O . ARG A 1 680 ? 56.853 20.863 -14.389 1.00 88.50 680 ARG A O 1
ATOM 5249 N N . ALA A 1 681 ? 54.653 20.654 -13.911 1.00 91.56 681 ALA A N 1
ATOM 5250 C CA . ALA A 1 681 ? 54.347 19.549 -14.803 1.00 91.56 681 ALA A CA 1
ATOM 5251 C C . ALA A 1 681 ? 53.190 19.954 -15.724 1.00 91.56 681 ALA A C 1
ATOM 5253 O O . ALA A 1 681 ? 52.203 20.532 -15.267 1.00 91.56 681 ALA A O 1
ATOM 5254 N N . GLU A 1 682 ? 53.333 19.655 -17.010 1.00 94.62 682 GLU A N 1
ATOM 5255 C CA . GLU A 1 682 ? 52.303 19.863 -18.026 1.00 94.62 682 GLU A CA 1
ATOM 5256 C C . GLU A 1 682 ? 51.563 18.549 -18.274 1.00 94.62 682 GLU A C 1
ATOM 5258 O O . GLU A 1 682 ? 52.184 17.489 -18.364 1.00 94.62 682 GLU A O 1
ATOM 5263 N N . PHE A 1 683 ? 50.241 18.638 -18.385 1.00 96.88 683 PHE A N 1
ATOM 5264 C CA . PHE A 1 683 ? 49.362 17.512 -18.667 1.00 96.88 683 PHE A CA 1
ATOM 5265 C C . PHE A 1 683 ? 48.537 17.804 -19.907 1.00 96.88 683 PHE A C 1
ATOM 5267 O O . PHE A 1 683 ? 47.848 18.828 -19.964 1.00 96.88 683 PHE A O 1
ATOM 5274 N N . ASN A 1 684 ? 48.553 16.880 -20.860 1.00 97.31 684 ASN A N 1
ATOM 5275 C CA . ASN A 1 684 ? 47.589 16.885 -21.943 1.00 97.31 684 ASN A CA 1
ATOM 5276 C C . ASN A 1 684 ? 46.248 16.396 -21.397 1.00 97.31 684 ASN A C 1
ATOM 5278 O O . ASN A 1 684 ? 46.165 15.360 -20.728 1.00 97.31 684 ASN A O 1
ATOM 5282 N N . VAL A 1 685 ? 45.182 17.140 -21.684 1.00 97.94 685 VAL A N 1
ATOM 5283 C CA . VAL A 1 685 ? 43.836 16.820 -21.212 1.00 97.94 685 VAL A CA 1
ATOM 5284 C C . VAL A 1 685 ? 42.818 16.918 -22.341 1.00 97.94 685 VAL A C 1
ATOM 5286 O O . VAL A 1 685 ? 42.850 17.851 -23.133 1.00 97.94 685 VAL A O 1
ATOM 5289 N N . SER A 1 686 ? 41.866 15.991 -22.403 1.00 98.25 686 SER A N 1
ATOM 5290 C CA . SER A 1 686 ? 40.664 16.159 -23.230 1.00 98.25 686 SER A CA 1
ATOM 5291 C C . SER A 1 686 ? 39.498 16.570 -22.336 1.00 98.25 686 SER A C 1
ATOM 5293 O O . SER A 1 686 ? 39.130 15.841 -21.410 1.00 98.25 686 SER A O 1
ATOM 5295 N N . LEU A 1 687 ? 38.911 17.733 -22.619 1.00 97.19 687 LEU A N 1
ATOM 5296 C CA . LEU A 1 687 ? 37.751 18.273 -21.912 1.00 97.19 687 LEU A CA 1
ATOM 5297 C C . LEU A 1 687 ? 36.496 17.993 -22.739 1.00 97.19 687 LEU A C 1
ATOM 5299 O O . LEU A 1 687 ? 36.246 18.656 -23.742 1.00 97.19 687 LEU A O 1
ATOM 5303 N N . VAL A 1 688 ? 35.711 16.995 -22.334 1.00 94.31 688 VAL A N 1
ATOM 5304 C CA . VAL A 1 688 ? 34.559 16.526 -23.119 1.00 94.31 688 VAL A CA 1
ATOM 5305 C C . VAL A 1 688 ? 33.291 16.606 -22.283 1.00 94.31 688 VAL A C 1
ATOM 5307 O O . VAL A 1 688 ? 33.253 16.159 -21.135 1.00 94.31 688 VAL A O 1
ATOM 5310 N N . ASP A 1 689 ? 32.232 17.165 -22.860 1.00 89.19 689 ASP A N 1
ATOM 5311 C CA . ASP A 1 689 ? 30.898 17.182 -22.271 1.00 89.19 689 ASP A CA 1
ATOM 5312 C C . ASP A 1 689 ? 29.914 16.408 -23.145 1.00 89.19 689 ASP A C 1
ATOM 5314 O O . ASP A 1 689 ? 29.263 16.945 -24.042 1.00 89.19 689 ASP A O 1
ATOM 5318 N N . ALA A 1 690 ? 29.805 15.115 -22.850 1.00 85.12 690 ALA A N 1
ATOM 5319 C CA . ALA A 1 690 ? 28.770 14.245 -23.376 1.00 85.12 690 ALA A CA 1
ATOM 5320 C C . ALA A 1 690 ? 28.136 13.462 -22.224 1.00 85.12 690 ALA A C 1
ATOM 5322 O O . ALA A 1 690 ? 28.807 12.695 -21.534 1.00 85.12 690 ALA A O 1
ATOM 5323 N N . THR A 1 691 ? 26.837 13.659 -21.991 1.00 76.94 691 THR A N 1
ATOM 5324 C CA . THR A 1 691 ? 26.064 13.216 -20.808 1.00 76.94 691 THR A CA 1
ATOM 5325 C C . THR A 1 691 ? 26.493 13.840 -19.473 1.00 76.94 691 THR A C 1
ATOM 5327 O O . THR A 1 691 ? 25.631 14.248 -18.694 1.00 76.94 691 THR A O 1
ATOM 5330 N N . ASN A 1 692 ? 27.797 13.928 -19.195 1.00 80.06 692 ASN A N 1
ATOM 5331 C CA . ASN A 1 692 ? 28.365 14.576 -18.020 1.00 80.06 692 ASN A CA 1
ATOM 5332 C C . ASN A 1 692 ? 29.786 15.086 -18.339 1.00 80.06 692 ASN A C 1
ATOM 5334 O O . ASN A 1 692 ? 30.611 14.293 -18.814 1.00 80.06 692 ASN A O 1
ATOM 5338 N N . PRO A 1 693 ? 30.109 16.356 -18.042 1.00 89.38 693 PRO A N 1
ATOM 5339 C CA . PRO A 1 693 ? 31.428 16.918 -18.310 1.00 89.38 693 PRO A CA 1
ATOM 5340 C C . PRO A 1 693 ? 32.531 16.139 -17.584 1.00 89.38 693 PRO A C 1
ATOM 5342 O O . PRO A 1 693 ? 32.436 15.874 -16.379 1.00 89.38 693 PRO A O 1
ATOM 5345 N N . THR A 1 694 ? 33.564 15.746 -18.330 1.00 94.94 694 THR A N 1
ATOM 5346 C CA . THR A 1 694 ? 34.672 14.917 -17.846 1.00 94.94 694 THR A CA 1
ATOM 5347 C C . THR A 1 694 ? 36.017 15.427 -18.366 1.00 94.94 694 THR A C 1
ATOM 5349 O O . THR A 1 694 ? 36.163 15.742 -19.545 1.00 94.94 694 THR A O 1
ATOM 5352 N N . VAL A 1 695 ? 36.997 15.472 -17.464 1.00 97.50 695 VAL A N 1
ATOM 5353 C CA . VAL A 1 695 ? 38.414 15.717 -17.740 1.00 97.50 695 VAL A CA 1
ATOM 5354 C C . VAL A 1 695 ? 39.104 14.366 -17.924 1.00 97.50 695 VAL A C 1
ATOM 5356 O O . VAL A 1 695 ? 39.144 13.556 -16.993 1.00 97.50 695 VAL A O 1
ATOM 5359 N N . PHE A 1 696 ? 39.635 14.104 -19.113 1.00 98.19 696 PHE A N 1
ATOM 5360 C CA . PHE A 1 696 ? 40.427 12.908 -19.394 1.00 98.19 696 PHE A CA 1
ATOM 5361 C C . PHE A 1 696 ? 41.907 13.256 -19.449 1.00 98.19 696 PHE A C 1
ATOM 5363 O O . PHE A 1 696 ? 42.269 14.224 -20.110 1.00 98.19 696 PHE A O 1
ATOM 5370 N N . ILE A 1 697 ? 42.741 12.460 -18.784 1.00 97.69 697 ILE A N 1
ATOM 5371 C CA . ILE A 1 697 ? 44.202 12.624 -18.754 1.00 97.69 697 ILE A CA 1
ATOM 5372 C C . ILE A 1 697 ? 44.896 11.294 -19.057 1.00 97.69 697 ILE A C 1
ATOM 5374 O O . ILE A 1 697 ? 44.271 10.236 -18.945 1.00 97.69 697 ILE A O 1
ATOM 5378 N N . LEU A 1 698 ? 46.193 11.319 -19.359 1.00 96.25 698 LEU A N 1
ATOM 5379 C CA . LEU A 1 698 ? 46.994 10.104 -19.520 1.00 96.25 698 LEU A CA 1
ATOM 5380 C C . LEU A 1 698 ? 47.608 9.642 -18.192 1.00 96.25 698 LEU A C 1
ATOM 5382 O O . LEU A 1 698 ? 48.171 10.427 -17.428 1.00 96.25 698 LEU A O 1
ATOM 5386 N N . LYS A 1 699 ? 47.540 8.334 -17.928 1.00 94.50 699 LYS A N 1
ATOM 5387 C CA . LYS A 1 699 ? 48.207 7.692 -16.786 1.00 94.50 699 LYS A CA 1
ATOM 5388 C C . LYS A 1 699 ? 49.720 7.915 -16.831 1.00 94.50 699 LYS A C 1
ATOM 5390 O O . LYS A 1 699 ? 50.316 8.169 -15.789 1.00 94.50 699 LYS A O 1
ATOM 5395 N N . ASP A 1 700 ? 50.332 7.809 -18.005 1.00 91.88 700 ASP A N 1
ATOM 5396 C CA . ASP A 1 700 ? 51.792 7.837 -18.126 1.00 91.88 700 ASP A CA 1
ATOM 5397 C C . ASP A 1 700 ? 52.370 9.220 -17.807 1.00 91.88 700 ASP A C 1
ATOM 5399 O O . ASP A 1 700 ? 53.406 9.314 -17.150 1.00 91.88 700 ASP A O 1
ATOM 5403 N N . GLU A 1 701 ? 51.654 10.293 -18.151 1.00 93.31 701 GLU A N 1
ATOM 5404 C CA . GLU A 1 701 ? 52.003 11.662 -17.748 1.00 93.31 701 GLU A CA 1
ATOM 5405 C C . GLU A 1 701 ? 51.899 11.841 -16.227 1.00 93.31 701 GLU A C 1
ATOM 5407 O O . GLU A 1 701 ? 52.790 12.415 -15.600 1.00 93.31 701 GLU A O 1
ATOM 5412 N N . LEU A 1 702 ? 50.866 11.264 -15.604 1.00 92.38 702 LEU A N 1
ATOM 5413 C CA . LEU A 1 702 ? 50.694 11.260 -14.148 1.00 92.38 702 LEU A CA 1
ATOM 5414 C C . LEU A 1 702 ? 51.811 10.490 -13.431 1.00 92.38 702 LEU A C 1
ATOM 5416 O O . LEU A 1 702 ? 52.371 10.978 -12.448 1.00 92.38 702 LEU A O 1
ATOM 5420 N N . CYS A 1 703 ? 52.185 9.324 -13.952 1.00 91.00 703 CYS A N 1
ATOM 5421 C CA . CYS A 1 703 ? 53.320 8.535 -13.482 1.00 91.00 703 CYS A CA 1
ATOM 5422 C C . CYS A 1 703 ? 54.656 9.278 -13.631 1.00 91.00 703 CYS A C 1
ATOM 5424 O O . CYS A 1 703 ? 55.493 9.244 -12.725 1.00 91.00 703 CYS A O 1
ATOM 5426 N N . MET A 1 704 ? 54.868 9.949 -14.765 1.00 89.88 704 MET A N 1
ATOM 5427 C CA . MET A 1 704 ? 56.080 10.723 -15.025 1.00 89.88 704 MET A CA 1
ATOM 5428 C C . MET A 1 704 ? 56.203 11.898 -14.051 1.00 89.88 704 MET A C 1
ATOM 5430 O O . MET A 1 704 ? 57.261 12.088 -13.449 1.00 89.88 704 MET A O 1
ATOM 5434 N N . ALA A 1 705 ? 55.113 12.638 -13.846 1.00 89.25 705 ALA A N 1
ATOM 5435 C CA . ALA A 1 705 ? 55.087 13.818 -12.993 1.00 89.25 705 ALA A CA 1
ATOM 5436 C C . ALA A 1 705 ? 55.305 13.494 -11.503 1.00 89.25 705 ALA A C 1
ATOM 5438 O O . ALA A 1 705 ? 56.030 14.220 -10.824 1.00 89.25 705 ALA A O 1
ATOM 5439 N N . LEU A 1 706 ? 54.714 12.404 -10.998 1.00 88.88 706 LEU A N 1
ATOM 5440 C CA . LEU A 1 706 ? 54.788 12.031 -9.578 1.00 88.88 706 LEU A CA 1
ATOM 5441 C C . LEU A 1 706 ? 55.998 11.156 -9.231 1.00 88.88 706 LEU A C 1
ATOM 5443 O O . LEU A 1 706 ? 56.570 11.295 -8.152 1.00 88.88 706 LEU A O 1
ATOM 5447 N N . TYR A 1 707 ? 56.398 10.251 -10.129 1.00 87.00 707 TYR A N 1
ATOM 5448 C CA . TYR A 1 707 ? 57.359 9.187 -9.811 1.00 87.00 707 TYR A CA 1
ATOM 5449 C C . TYR A 1 707 ? 58.557 9.112 -10.763 1.00 87.00 707 TYR A C 1
ATOM 5451 O O . TYR A 1 707 ? 59.368 8.195 -10.640 1.00 87.00 707 TYR A O 1
ATOM 5459 N N . GLY A 1 708 ? 58.690 10.035 -11.720 1.00 80.25 708 GLY A N 1
ATOM 5460 C CA . GLY A 1 708 ? 59.836 10.074 -12.634 1.00 80.25 708 GLY A CA 1
ATOM 5461 C C . GLY A 1 708 ? 59.937 8.869 -13.577 1.00 80.25 708 GLY A C 1
ATOM 5462 O O . GLY A 1 708 ? 61.046 8.487 -13.944 1.00 80.25 708 GLY A O 1
ATOM 5463 N N . GLY A 1 709 ? 58.802 8.258 -13.948 1.00 70.50 709 GLY A N 1
ATOM 5464 C CA . GLY A 1 709 ? 58.734 7.218 -14.988 1.00 70.50 709 GLY A CA 1
ATOM 5465 C C . GLY A 1 709 ? 58.405 5.795 -14.515 1.00 70.50 709 GLY A C 1
ATOM 5466 O O . GLY A 1 709 ? 58.526 4.855 -15.296 1.00 70.50 709 GLY A O 1
ATOM 5467 N N . SER A 1 710 ? 57.979 5.601 -13.261 1.00 75.88 710 SER A N 1
ATOM 5468 C CA . SER A 1 710 ? 57.440 4.305 -12.812 1.00 75.88 710 SER A CA 1
ATOM 5469 C C . SER A 1 710 ? 56.123 3.965 -13.523 1.00 75.88 710 SER A C 1
ATOM 5471 O O . SER A 1 710 ? 55.204 4.777 -13.535 1.00 75.88 710 SER A O 1
ATOM 5473 N N . LEU A 1 711 ? 55.988 2.745 -14.059 1.00 69.62 711 LEU A N 1
ATOM 5474 C CA . LEU A 1 711 ? 54.776 2.289 -14.767 1.00 69.62 711 LEU A CA 1
ATOM 5475 C C . LEU A 1 711 ? 53.613 1.902 -13.831 1.00 69.62 711 LEU A C 1
ATOM 5477 O O . LEU A 1 711 ? 52.486 1.685 -14.292 1.00 69.62 711 LEU A O 1
ATOM 5481 N N . SER A 1 712 ? 53.863 1.787 -12.525 1.00 79.62 712 SER A N 1
ATOM 5482 C CA . SER A 1 712 ? 52.844 1.458 -11.524 1.00 79.62 712 SER A CA 1
ATOM 5483 C C . SER A 1 712 ? 52.405 2.706 -10.766 1.00 79.62 712 SER A C 1
ATOM 5485 O O . SER A 1 712 ? 53.249 3.434 -10.246 1.00 79.62 712 SER A O 1
ATOM 5487 N N . ILE A 1 713 ? 51.095 2.897 -10.639 1.00 88.06 713 ILE A N 1
ATOM 5488 C CA . ILE A 1 713 ? 50.488 3.982 -9.866 1.00 88.06 713 ILE A CA 1
ATOM 5489 C C . ILE A 1 713 ? 49.514 3.399 -8.847 1.00 88.06 713 ILE A C 1
ATOM 5491 O O . ILE A 1 713 ? 48.704 2.534 -9.186 1.00 88.06 713 ILE A O 1
ATOM 5495 N N . ASP A 1 714 ? 49.586 3.880 -7.607 1.00 89.19 714 ASP A N 1
ATOM 5496 C CA . ASP A 1 714 ? 48.537 3.644 -6.620 1.00 89.19 714 ASP A CA 1
ATOM 5497 C C . ASP A 1 714 ? 47.585 4.839 -6.608 1.00 89.19 714 ASP A C 1
ATOM 5499 O O . ASP A 1 714 ? 47.873 5.895 -6.056 1.00 89.19 714 ASP A O 1
ATOM 5503 N N . TYR A 1 715 ? 46.408 4.670 -7.204 1.00 89.88 715 TYR A N 1
ATOM 5504 C CA . TYR A 1 715 ? 45.371 5.702 -7.231 1.00 89.88 715 TYR A CA 1
ATOM 5505 C C . TYR A 1 715 ? 44.769 6.023 -5.848 1.00 89.88 715 TYR A C 1
ATOM 5507 O O . TYR A 1 715 ? 43.967 6.955 -5.721 1.00 89.88 715 TYR A O 1
ATOM 5515 N N . ASN A 1 716 ? 45.114 5.265 -4.802 1.00 85.75 716 ASN A N 1
ATOM 5516 C CA . ASN A 1 716 ? 44.752 5.598 -3.428 1.00 85.75 716 ASN A CA 1
ATOM 5517 C C . ASN A 1 716 ? 45.768 6.489 -2.717 1.00 85.75 716 ASN A C 1
ATOM 5519 O O . ASN A 1 716 ? 45.448 6.990 -1.637 1.00 85.75 716 ASN A O 1
ATOM 5523 N N . ASP A 1 717 ? 46.931 6.711 -3.322 1.00 90.25 717 ASP A N 1
ATOM 5524 C CA . ASP A 1 717 ? 47.956 7.595 -2.800 1.00 90.25 717 ASP A CA 1
ATOM 5525 C C . ASP A 1 717 ? 47.445 9.045 -2.694 1.00 90.25 717 ASP A C 1
ATOM 5527 O O . ASP A 1 717 ? 46.700 9.545 -3.547 1.00 90.25 717 ASP A O 1
ATOM 5531 N N . ASN A 1 718 ? 47.813 9.723 -1.604 1.00 87.25 718 ASN A N 1
ATOM 5532 C CA . ASN A 1 718 ? 47.331 11.073 -1.318 1.00 87.25 718 ASN A CA 1
ATOM 5533 C C . ASN A 1 718 ? 47.855 12.104 -2.327 1.00 87.25 718 ASN A C 1
ATOM 5535 O O . ASN A 1 718 ? 47.120 13.037 -2.658 1.00 87.25 718 ASN A O 1
ATOM 5539 N N . ASP A 1 719 ? 49.075 11.937 -2.840 1.00 89.19 719 ASP A N 1
ATOM 5540 C CA . ASP A 1 719 ? 49.646 12.839 -3.836 1.00 89.19 719 ASP A CA 1
ATOM 5541 C C . ASP A 1 719 ? 48.971 12.653 -5.191 1.00 89.19 719 ASP A C 1
ATOM 5543 O O . ASP A 1 719 ? 48.600 13.642 -5.828 1.00 89.19 719 ASP A O 1
ATOM 5547 N N . VAL A 1 720 ? 48.680 11.406 -5.578 1.00 92.00 720 VAL A N 1
ATOM 5548 C CA . VAL A 1 720 ? 47.881 11.114 -6.780 1.00 92.00 720 VAL A CA 1
ATOM 5549 C C . VAL A 1 720 ? 46.513 11.782 -6.690 1.00 92.00 720 VAL A C 1
ATOM 5551 O O . VAL A 1 720 ? 46.106 12.492 -7.609 1.00 92.00 720 VAL A O 1
ATOM 5554 N N . ARG A 1 721 ? 45.805 11.614 -5.566 1.00 91.50 721 ARG A N 1
ATOM 5555 C CA . ARG A 1 721 ? 44.487 12.235 -5.351 1.00 91.50 721 ARG A CA 1
ATOM 5556 C C . ARG A 1 721 ? 44.546 13.758 -5.395 1.00 91.50 721 ARG A C 1
ATOM 5558 O O . ARG A 1 721 ? 43.672 14.378 -5.998 1.00 91.50 721 ARG A O 1
ATOM 5565 N N . ARG A 1 722 ? 45.575 14.355 -4.787 1.00 92.31 722 ARG A N 1
ATOM 5566 C CA . ARG A 1 722 ? 45.806 15.805 -4.781 1.00 92.31 722 ARG A CA 1
ATOM 5567 C C . ARG A 1 722 ? 46.004 16.347 -6.197 1.00 92.31 722 ARG A C 1
ATOM 5569 O O . ARG A 1 722 ? 45.371 17.339 -6.553 1.00 92.31 722 ARG A O 1
ATOM 5576 N N . VAL A 1 723 ? 46.837 15.694 -7.008 1.00 93.81 723 VAL A N 1
ATOM 5577 C CA . VAL A 1 723 ? 47.100 16.112 -8.395 1.00 93.81 723 VAL A CA 1
ATOM 5578 C C . VAL A 1 723 ? 45.872 15.914 -9.281 1.00 93.81 723 VAL A C 1
ATOM 5580 O O . VAL A 1 723 ? 45.496 16.833 -10.005 1.00 93.81 723 VAL A O 1
ATOM 5583 N N . MET A 1 724 ? 45.193 14.768 -9.170 1.00 94.69 724 MET A N 1
ATOM 5584 C CA . MET A 1 724 ? 43.936 14.504 -9.881 1.00 94.69 724 MET A CA 1
ATOM 5585 C C . MET A 1 724 ? 42.874 15.568 -9.570 1.00 94.69 724 MET A C 1
ATOM 5587 O O . MET A 1 724 ? 42.202 16.062 -10.473 1.00 94.69 724 MET A O 1
ATOM 5591 N N . GLU A 1 725 ? 42.727 15.964 -8.305 1.00 93.94 725 GLU A N 1
ATOM 5592 C CA . GLU A 1 725 ? 41.772 17.008 -7.927 1.00 93.94 725 GLU A CA 1
ATOM 5593 C C . GLU A 1 725 ? 42.172 18.388 -8.470 1.00 93.94 725 GLU A C 1
ATOM 5595 O O . GLU A 1 725 ? 41.305 19.121 -8.942 1.00 93.94 725 GLU A O 1
ATOM 5600 N N . ASN A 1 726 ? 43.464 18.731 -8.483 1.00 94.25 726 ASN A N 1
ATOM 5601 C CA . ASN A 1 726 ? 43.937 19.984 -9.079 1.00 94.25 726 ASN A CA 1
ATOM 5602 C C . ASN A 1 726 ? 43.637 20.030 -10.589 1.00 94.25 726 ASN A C 1
ATOM 5604 O O . ASN A 1 726 ? 43.008 20.973 -11.068 1.00 94.25 726 ASN A O 1
ATOM 5608 N N . LEU A 1 727 ? 43.967 18.960 -11.321 1.00 96.44 727 LEU A N 1
ATOM 5609 C CA . LEU A 1 727 ? 43.650 18.823 -12.748 1.00 96.44 727 LEU A CA 1
ATOM 5610 C C . LEU A 1 727 ? 42.145 18.938 -13.016 1.00 96.44 727 LEU A C 1
ATOM 5612 O O . LEU A 1 727 ? 41.730 19.611 -13.960 1.00 96.44 727 LEU A O 1
ATOM 5616 N N . ARG A 1 728 ? 41.310 18.336 -12.161 1.00 96.31 728 ARG A N 1
ATOM 5617 C CA . ARG A 1 728 ? 39.849 18.446 -12.257 1.00 96.31 728 ARG A CA 1
ATOM 5618 C C . ARG A 1 728 ? 39.382 19.891 -12.078 1.00 96.31 728 ARG A C 1
ATOM 5620 O O . ARG A 1 728 ? 38.533 20.341 -12.842 1.00 96.31 728 ARG A O 1
ATOM 5627 N N . GLN A 1 729 ? 39.912 20.609 -11.087 1.00 95.31 729 GLN A N 1
ATOM 5628 C CA . GLN A 1 729 ? 39.560 22.005 -10.809 1.00 95.31 729 GLN A CA 1
ATOM 5629 C C . GLN A 1 729 ? 39.973 22.937 -11.951 1.00 95.31 729 GLN A C 1
ATOM 5631 O O . GLN A 1 729 ? 39.172 23.763 -12.381 1.00 95.31 729 GLN A O 1
ATOM 5636 N N . GLN A 1 730 ? 41.182 22.773 -12.488 1.00 96.50 730 GLN A N 1
ATOM 5637 C CA . GLN A 1 730 ? 41.638 23.543 -13.649 1.00 96.50 730 GLN A CA 1
ATOM 5638 C C . GLN A 1 730 ? 40.810 23.220 -14.899 1.00 96.50 730 GLN A C 1
ATOM 5640 O O . GLN A 1 730 ? 40.369 24.127 -15.603 1.00 96.50 730 GLN A O 1
ATOM 5645 N N . GLY A 1 731 ? 40.499 21.940 -15.126 1.00 96.12 731 GLY A N 1
ATOM 5646 C CA . GLY A 1 731 ? 39.582 21.528 -16.187 1.00 96.12 731 GLY A CA 1
ATOM 5647 C C . GLY A 1 731 ? 38.190 22.142 -16.021 1.00 96.12 731 GLY A C 1
ATOM 5648 O O . GLY A 1 731 ? 37.620 22.626 -16.992 1.00 96.12 731 GLY A O 1
ATOM 5649 N N . ALA A 1 732 ? 37.662 22.216 -14.794 1.00 94.06 732 ALA A N 1
ATOM 5650 C CA . ALA A 1 732 ? 36.389 22.880 -14.507 1.00 94.06 732 ALA A CA 1
ATOM 5651 C C . ALA A 1 732 ? 36.404 24.352 -14.940 1.00 94.06 732 ALA A C 1
ATOM 5653 O O . ALA A 1 732 ? 35.483 24.789 -15.626 1.00 94.06 732 ALA A O 1
ATOM 5654 N N . ILE A 1 733 ? 37.473 25.082 -14.604 1.00 96.00 733 ILE A N 1
ATOM 5655 C CA . ILE A 1 733 ? 37.652 26.489 -14.986 1.00 96.00 733 ILE A CA 1
ATOM 5656 C C . ILE A 1 733 ? 37.636 26.635 -16.511 1.00 96.00 733 ILE A C 1
ATOM 5658 O O . ILE A 1 733 ? 36.890 27.461 -17.036 1.00 96.00 733 ILE A O 1
ATOM 5662 N N . LEU A 1 734 ? 38.401 25.805 -17.228 1.00 96.00 734 LEU A N 1
ATOM 5663 C CA . LEU A 1 734 ? 38.453 25.826 -18.696 1.00 96.00 734 LEU A CA 1
ATOM 5664 C C . LEU A 1 734 ? 37.106 25.470 -19.344 1.00 96.00 734 LEU A C 1
ATOM 5666 O O . LEU A 1 734 ? 36.759 26.012 -20.390 1.00 96.00 734 LEU A O 1
ATOM 5670 N N . MET A 1 735 ? 36.320 24.601 -18.706 1.00 93.81 735 MET A N 1
ATOM 5671 C CA . MET A 1 735 ? 34.973 24.229 -19.152 1.00 93.81 735 MET A CA 1
ATOM 5672 C C . MET A 1 735 ? 33.894 25.262 -18.782 1.00 93.81 735 MET A C 1
ATOM 5674 O O . MET A 1 735 ? 32.736 25.082 -19.160 1.00 93.81 735 MET A O 1
ATOM 5678 N N . GLY A 1 736 ? 34.234 26.324 -18.039 1.00 92.25 736 GLY A N 1
ATOM 5679 C CA . GLY A 1 736 ? 33.270 27.311 -17.540 1.00 92.25 736 GLY A CA 1
ATOM 5680 C C . GLY A 1 736 ? 32.373 26.790 -16.409 1.00 92.25 736 GLY A C 1
ATOM 5681 O O . GLY A 1 736 ? 31.253 27.268 -16.237 1.00 92.25 736 GLY A O 1
ATOM 5682 N N . LEU A 1 737 ? 32.842 25.793 -15.659 1.00 87.94 737 LEU A N 1
ATOM 5683 C CA . LEU A 1 737 ? 32.159 25.178 -14.520 1.00 87.94 737 LEU A CA 1
ATOM 5684 C C . LEU A 1 737 ? 32.755 25.676 -13.193 1.00 87.94 737 LEU A C 1
ATOM 5686 O O . LEU A 1 737 ? 33.885 26.156 -13.142 1.00 87.94 737 LEU A O 1
ATOM 5690 N N . ASP A 1 738 ? 32.001 25.534 -12.101 1.00 86.44 738 ASP A N 1
ATOM 5691 C CA . ASP A 1 738 ? 32.479 25.868 -10.756 1.00 86.44 738 ASP A CA 1
ATOM 5692 C C . ASP A 1 738 ? 33.576 24.878 -10.305 1.00 86.44 738 ASP A C 1
ATOM 5694 O O . ASP A 1 738 ? 33.282 23.694 -10.110 1.00 86.44 738 ASP A O 1
ATOM 5698 N N . PRO A 1 739 ? 34.831 25.321 -10.091 1.00 89.81 739 PRO A N 1
ATOM 5699 C CA . PRO A 1 739 ? 35.904 24.436 -9.649 1.00 89.81 739 PRO A CA 1
ATOM 5700 C C . PRO A 1 739 ? 35.676 23.867 -8.246 1.00 89.81 739 PRO A C 1
ATOM 5702 O O . PRO A 1 739 ? 36.190 22.792 -7.944 1.00 89.81 739 PRO A O 1
ATOM 5705 N N . SER A 1 740 ? 34.890 24.523 -7.390 1.00 82.56 740 SER A N 1
ATOM 5706 C CA . SER A 1 740 ? 34.586 24.020 -6.046 1.00 82.56 740 SER A CA 1
ATOM 5707 C C . SER A 1 740 ? 33.568 22.872 -6.051 1.00 82.56 740 SER A C 1
ATOM 5709 O O . SER A 1 740 ? 33.514 22.078 -5.107 1.00 82.56 740 SER A O 1
ATOM 5711 N N . ALA A 1 741 ? 32.804 22.719 -7.138 1.00 75.06 741 ALA A N 1
ATOM 5712 C CA . ALA A 1 741 ? 31.839 21.644 -7.291 1.00 75.06 741 ALA A CA 1
ATOM 5713 C C . ALA A 1 741 ? 32.558 20.304 -7.525 1.00 75.06 741 ALA A C 1
ATOM 5715 O O . ALA A 1 741 ? 32.959 19.957 -8.631 1.00 75.06 741 ALA A O 1
ATOM 5716 N N . GLN A 1 742 ? 32.690 19.487 -6.483 1.00 73.00 742 GLN A N 1
ATOM 5717 C CA . GLN A 1 742 ? 33.355 18.177 -6.579 1.00 73.00 742 GLN A CA 1
ATOM 5718 C C . GLN A 1 742 ? 32.587 17.151 -7.437 1.00 73.00 742 GLN A C 1
ATOM 5720 O O . GLN A 1 742 ? 33.132 16.121 -7.851 1.00 73.00 742 GLN A O 1
ATOM 5725 N N . ALA A 1 743 ? 31.301 17.406 -7.698 1.00 66.56 743 ALA A N 1
ATOM 5726 C CA . ALA A 1 743 ? 30.450 16.506 -8.464 1.00 66.56 743 ALA A CA 1
ATOM 5727 C C . ALA A 1 743 ? 30.695 16.593 -9.976 1.00 66.56 743 ALA A C 1
ATOM 5729 O O . ALA A 1 743 ? 30.507 15.575 -10.652 1.00 66.56 743 ALA A O 1
ATOM 5730 N N . GLN A 1 744 ? 31.098 17.761 -10.491 1.00 77.06 744 GLN A N 1
ATOM 5731 C CA . GLN A 1 744 ? 31.275 18.047 -11.918 1.00 77.06 744 GLN A CA 1
ATOM 5732 C C . GLN A 1 744 ? 32.366 19.120 -12.128 1.00 77.06 744 GLN A C 1
ATOM 5734 O O . GLN A 1 744 ? 32.385 20.089 -11.381 1.00 77.06 744 GLN A O 1
ATOM 5739 N N . PRO A 1 745 ? 33.241 18.998 -13.141 1.00 88.56 745 PRO A N 1
ATOM 5740 C CA . PRO A 1 745 ? 33.388 17.848 -14.023 1.00 88.56 745 PRO A CA 1
ATOM 5741 C C . PRO A 1 745 ? 33.934 16.632 -13.263 1.00 88.56 745 PRO A C 1
ATOM 5743 O O . PRO A 1 745 ? 34.506 16.757 -12.179 1.00 88.56 745 PRO A O 1
ATOM 5746 N N . LYS A 1 746 ? 33.732 15.435 -13.815 1.00 91.12 746 LYS A N 1
ATOM 5747 C CA . LYS A 1 746 ? 34.440 14.229 -13.356 1.00 91.12 746 LYS A CA 1
ATOM 5748 C C . LYS A 1 746 ? 35.870 14.239 -13.898 1.00 91.12 746 LYS A C 1
ATOM 5750 O O . LYS A 1 746 ? 36.158 14.973 -14.836 1.00 91.12 746 LYS A O 1
ATOM 5755 N N . ILE A 1 747 ? 36.753 13.416 -13.339 1.00 95.56 747 ILE A N 1
ATOM 5756 C CA . ILE A 1 747 ? 38.103 13.219 -13.883 1.00 95.56 747 ILE A CA 1
ATOM 5757 C C . ILE A 1 747 ? 38.420 11.732 -14.009 1.00 95.56 747 ILE A C 1
ATOM 5759 O O . ILE A 1 747 ? 38.020 10.933 -13.155 1.00 95.56 747 ILE A O 1
ATOM 5763 N N . ALA A 1 748 ? 39.126 11.356 -15.073 1.00 97.00 748 ALA A N 1
ATOM 5764 C CA . ALA A 1 748 ? 39.584 9.994 -15.280 1.00 97.00 748 ALA A CA 1
ATOM 5765 C C . ALA A 1 748 ? 40.967 9.928 -15.940 1.00 97.00 748 ALA A C 1
ATOM 5767 O O . ALA A 1 748 ? 41.249 10.658 -16.888 1.00 97.00 748 ALA A O 1
ATOM 5768 N N . ALA A 1 749 ? 41.799 9.008 -15.451 1.00 96.69 749 ALA A N 1
ATOM 5769 C CA . ALA A 1 749 ? 43.080 8.673 -16.061 1.00 96.69 749 ALA A CA 1
ATOM 5770 C C . ALA A 1 749 ? 42.912 7.507 -17.044 1.00 96.69 749 ALA A C 1
ATOM 5772 O O . ALA A 1 749 ? 42.281 6.498 -16.709 1.00 96.69 749 ALA A O 1
ATOM 5773 N N . LEU A 1 750 ? 43.479 7.657 -18.238 1.00 96.94 750 LEU A N 1
ATOM 5774 C CA . LEU A 1 750 ? 43.410 6.716 -19.349 1.00 96.94 750 LEU A CA 1
ATOM 5775 C C . LEU A 1 750 ? 44.771 6.060 -19.587 1.00 96.94 750 LEU A C 1
ATOM 5777 O O . LEU A 1 750 ? 45.809 6.700 -19.426 1.00 96.94 750 LEU A O 1
ATOM 5781 N N . SER A 1 751 ? 44.772 4.796 -19.993 1.00 94.00 751 SER A N 1
ATOM 5782 C CA . SER A 1 751 ? 45.976 4.126 -20.487 1.00 94.00 751 SER A CA 1
ATOM 5783 C C . SER A 1 751 ? 45.637 3.106 -21.564 1.00 94.00 751 SER A C 1
ATOM 5785 O O . SER A 1 751 ? 44.498 2.639 -21.668 1.00 94.00 751 SER A O 1
ATOM 5787 N N . GLU A 1 752 ? 46.652 2.715 -22.325 1.00 90.12 752 GLU A N 1
ATOM 5788 C CA . GLU A 1 752 ? 46.576 1.568 -23.223 1.00 90.12 752 GLU A CA 1
ATOM 5789 C C . GLU A 1 752 ? 46.298 0.265 -22.458 1.00 90.12 752 GLU A C 1
ATOM 5791 O O . GLU A 1 752 ? 46.562 0.138 -21.253 1.00 90.12 752 GLU A O 1
ATOM 5796 N N . SER A 1 753 ? 45.735 -0.712 -23.171 1.00 82.38 753 SER A N 1
ATOM 5797 C CA . SER A 1 753 ? 45.586 -2.079 -22.673 1.00 82.38 753 SER A CA 1
ATOM 5798 C C . SER A 1 753 ? 46.898 -2.850 -22.825 1.00 82.38 753 SER A C 1
ATOM 5800 O O . SER A 1 753 ? 47.640 -2.648 -23.781 1.00 82.38 753 SER A O 1
ATOM 5802 N N . ALA A 1 754 ? 47.167 -3.791 -21.916 1.00 73.31 754 ALA A N 1
ATOM 5803 C CA . ALA A 1 754 ? 48.279 -4.723 -22.081 1.00 73.31 754 ALA A CA 1
ATOM 5804 C C . ALA A 1 754 ? 48.078 -5.600 -23.335 1.00 73.31 754 ALA A C 1
ATOM 5806 O O . ALA A 1 754 ? 46.951 -5.992 -23.645 1.00 73.31 754 ALA A O 1
ATOM 5807 N N . ALA A 1 755 ? 49.173 -5.957 -24.016 1.00 61.34 755 ALA A N 1
ATOM 5808 C CA . ALA A 1 755 ? 49.154 -6.736 -25.262 1.00 61.34 755 ALA A CA 1
ATOM 5809 C C . ALA A 1 755 ? 48.484 -8.122 -25.133 1.00 61.34 755 ALA A C 1
ATOM 5811 O O . ALA A 1 755 ? 47.978 -8.662 -26.113 1.00 61.34 755 ALA A O 1
ATOM 5812 N N . GLU A 1 756 ? 48.455 -8.693 -23.926 1.00 55.22 756 GLU A N 1
ATOM 5813 C CA . GLU A 1 756 ? 47.836 -9.995 -23.633 1.00 55.22 756 GLU A CA 1
ATOM 5814 C C . GLU A 1 756 ? 46.297 -9.929 -23.557 1.00 55.22 756 GLU A C 1
ATOM 5816 O O . GLU A 1 756 ? 45.621 -10.954 -23.617 1.00 55.22 756 GLU A O 1
ATOM 5821 N N . ASP A 1 757 ? 45.723 -8.725 -23.493 1.00 61.72 757 ASP A N 1
ATOM 5822 C CA . ASP A 1 757 ? 44.286 -8.480 -23.390 1.00 61.72 757 ASP A CA 1
ATOM 5823 C C . ASP A 1 757 ? 43.679 -8.042 -24.726 1.00 61.72 757 ASP A C 1
ATOM 5825 O O . ASP A 1 757 ? 43.091 -6.966 -24.861 1.00 61.72 757 ASP A O 1
ATOM 5829 N N . GLY A 1 758 ? 43.804 -8.920 -25.725 1.00 60.97 758 GLY A N 1
ATOM 5830 C CA . GLY A 1 758 ? 43.466 -8.683 -27.136 1.00 60.97 758 GLY A CA 1
ATOM 5831 C C . GLY A 1 758 ? 42.001 -8.352 -27.465 1.00 60.97 758 GLY A C 1
ATOM 5832 O O . GLY A 1 758 ? 41.624 -8.391 -28.632 1.00 60.97 758 GLY A O 1
ATOM 5833 N N . SER A 1 759 ? 41.164 -8.028 -26.476 1.00 75.06 759 SER A N 1
ATOM 5834 C CA . SER A 1 759 ? 39.787 -7.565 -26.680 1.00 75.06 759 SER A CA 1
ATOM 5835 C C . SER A 1 759 ? 39.489 -6.168 -26.119 1.00 75.06 759 SER A C 1
ATOM 5837 O O . SER A 1 759 ? 38.431 -5.638 -26.426 1.00 75.06 759 SER A O 1
ATOM 5839 N N . VAL A 1 760 ? 40.380 -5.542 -25.337 1.00 88.00 760 VAL A N 1
ATOM 5840 C CA . VAL A 1 760 ? 40.112 -4.247 -24.672 1.00 88.00 760 VAL A CA 1
ATOM 5841 C C . VAL A 1 760 ? 40.703 -3.077 -25.444 1.00 88.00 760 VAL A C 1
ATOM 5843 O O . VAL A 1 760 ? 41.891 -3.081 -25.741 1.00 88.00 760 VAL A O 1
ATOM 5846 N N . ASP A 1 761 ? 39.901 -2.054 -25.729 1.00 89.94 761 ASP A N 1
ATOM 5847 C CA . ASP A 1 761 ? 40.353 -0.884 -26.485 1.00 89.94 761 ASP A CA 1
ATOM 5848 C C . ASP A 1 761 ? 41.125 0.107 -25.603 1.00 89.94 761 ASP A C 1
ATOM 5850 O O . ASP A 1 761 ? 42.178 0.590 -26.004 1.00 89.94 761 ASP A O 1
ATOM 5854 N N . ILE A 1 762 ? 40.629 0.380 -24.390 1.00 93.25 762 ILE A N 1
ATOM 5855 C CA . ILE A 1 762 ? 41.174 1.408 -23.490 1.00 93.25 762 ILE A CA 1
ATOM 5856 C C . ILE A 1 762 ? 40.954 1.052 -22.014 1.00 93.25 762 ILE A C 1
ATOM 5858 O O . ILE A 1 762 ? 39.940 0.448 -21.651 1.00 93.25 762 ILE A O 1
ATOM 5862 N N . VAL A 1 763 ? 41.883 1.446 -21.140 1.00 94.19 763 VAL A N 1
ATOM 5863 C CA . VAL A 1 763 ? 41.773 1.290 -19.681 1.00 94.19 763 VAL A CA 1
ATOM 5864 C C . VAL A 1 763 ? 41.463 2.642 -19.033 1.00 94.19 763 VAL A C 1
ATOM 5866 O O . VAL A 1 763 ? 42.075 3.649 -19.376 1.00 94.19 763 VAL A O 1
ATOM 5869 N N . ILE A 1 764 ? 40.534 2.670 -18.072 1.00 95.00 764 ILE A N 1
ATOM 5870 C CA . ILE A 1 764 ? 40.108 3.875 -17.350 1.00 95.00 764 ILE A CA 1
ATOM 5871 C C . ILE A 1 764 ? 40.164 3.704 -15.825 1.00 95.00 764 ILE A C 1
ATOM 5873 O O . ILE A 1 764 ? 39.686 2.714 -15.266 1.00 95.00 764 ILE A O 1
ATOM 5877 N N . HIS A 1 765 ? 40.647 4.742 -15.142 1.00 95.06 765 HIS A N 1
ATOM 5878 C CA . HIS A 1 765 ? 40.542 4.924 -13.694 1.00 95.06 765 HIS A CA 1
ATOM 5879 C C . HIS A 1 765 ? 39.827 6.243 -13.392 1.00 95.06 765 HIS A C 1
ATOM 5881 O O . HIS A 1 765 ? 40.417 7.321 -13.448 1.00 95.06 765 HIS A O 1
ATOM 5887 N N . ALA A 1 766 ? 38.526 6.155 -13.107 1.00 92.75 766 ALA A N 1
ATOM 5888 C CA . ALA A 1 766 ? 37.668 7.315 -12.893 1.00 92.75 766 ALA A CA 1
ATOM 5889 C C . ALA A 1 766 ? 37.556 7.681 -11.409 1.00 92.75 766 ALA A C 1
ATOM 5891 O O . ALA A 1 766 ? 37.384 6.811 -10.553 1.00 92.75 766 ALA A O 1
ATOM 5892 N N . PHE A 1 767 ? 37.567 8.979 -11.121 1.00 89.00 767 PHE A N 1
ATOM 5893 C CA . PHE A 1 767 ? 37.327 9.528 -9.792 1.00 89.00 767 PHE A CA 1
ATOM 5894 C C . PHE A 1 767 ? 35.960 10.207 -9.730 1.00 89.00 767 PHE A C 1
ATOM 5896 O O . PHE A 1 767 ? 35.501 10.860 -10.670 1.00 89.00 767 PHE A O 1
ATOM 5903 N N . SER A 1 768 ? 35.300 10.072 -8.584 1.00 80.25 768 SER A N 1
ATOM 5904 C CA . SER A 1 768 ? 34.066 10.785 -8.272 1.00 80.25 768 SER A CA 1
ATOM 5905 C C . SER A 1 768 ? 34.150 11.327 -6.855 1.00 80.25 768 SER A C 1
ATOM 5907 O O . SER A 1 768 ? 34.373 10.554 -5.928 1.00 80.25 768 SER A O 1
ATOM 5909 N N . MET A 1 769 ? 33.951 12.639 -6.685 1.00 78.88 769 MET A N 1
ATOM 5910 C CA . MET A 1 769 ? 34.070 13.315 -5.383 1.00 78.88 769 MET A CA 1
ATOM 5911 C C . MET A 1 769 ? 35.425 13.043 -4.700 1.00 78.88 769 MET A C 1
ATOM 5913 O O . MET A 1 769 ? 35.480 12.758 -3.509 1.00 78.88 769 MET A O 1
ATOM 5917 N N . GLY A 1 770 ? 36.516 13.029 -5.475 1.00 79.19 770 GLY A N 1
ATOM 5918 C CA . GLY A 1 770 ? 37.867 12.755 -4.965 1.00 79.19 770 GLY A CA 1
ATOM 5919 C C . GLY A 1 770 ? 38.161 11.289 -4.610 1.00 79.19 770 GLY A C 1
ATOM 5920 O O . GLY A 1 770 ? 39.264 10.980 -4.164 1.00 79.19 770 GLY A O 1
ATOM 5921 N N . VAL A 1 771 ? 37.217 10.367 -4.830 1.00 82.94 771 VAL A N 1
ATOM 5922 C CA . VAL A 1 771 ? 37.382 8.937 -4.524 1.00 82.94 771 VAL A CA 1
ATOM 5923 C C . VAL A 1 771 ? 37.486 8.127 -5.816 1.00 82.94 771 VAL A C 1
ATOM 5925 O O . VAL A 1 771 ? 36.668 8.294 -6.726 1.00 82.94 771 VAL A O 1
ATOM 5928 N N . LEU A 1 772 ? 38.469 7.221 -5.883 1.00 87.56 772 LEU A N 1
ATOM 5929 C CA . LEU A 1 772 ? 38.607 6.266 -6.982 1.00 87.56 772 LEU A CA 1
ATOM 5930 C C . LEU A 1 772 ? 37.378 5.357 -7.043 1.00 87.56 772 LEU A C 1
ATOM 5932 O O . LEU A 1 772 ? 37.007 4.696 -6.069 1.00 87.56 772 LEU A O 1
ATOM 5936 N N . HIS A 1 773 ? 36.758 5.290 -8.212 1.00 85.38 773 HIS A N 1
ATOM 5937 C CA . HIS A 1 773 ? 35.590 4.459 -8.417 1.00 85.38 773 HIS A CA 1
ATOM 5938 C C . HIS A 1 773 ? 36.012 3.007 -8.708 1.00 85.38 773 HIS A C 1
ATOM 5940 O O . HIS A 1 773 ? 36.855 2.744 -9.562 1.00 85.38 773 HIS A O 1
ATOM 5946 N N . LYS A 1 774 ? 35.402 2.033 -8.012 1.00 82.25 774 LYS A N 1
ATOM 5947 C CA . LYS A 1 774 ? 35.692 0.590 -8.200 1.00 82.25 774 LYS A CA 1
ATOM 5948 C C . LYS A 1 774 ? 35.286 0.065 -9.588 1.00 82.25 774 LYS A C 1
ATOM 5950 O O . LYS A 1 774 ? 35.755 -0.978 -10.025 1.00 82.25 774 LYS A O 1
ATOM 5955 N N . ALA A 1 775 ? 34.406 0.784 -10.274 1.00 82.88 775 ALA A N 1
ATOM 5956 C CA . ALA A 1 775 ? 34.013 0.565 -11.669 1.00 82.88 775 ALA A CA 1
ATOM 5957 C C . ALA A 1 775 ? 34.143 1.876 -12.467 1.00 82.88 775 ALA A C 1
ATOM 5959 O O . ALA A 1 775 ? 34.668 2.850 -11.936 1.00 82.88 775 ALA A O 1
ATOM 5960 N N . VAL A 1 776 ? 33.598 1.977 -13.678 1.00 85.19 776 VAL A N 1
ATOM 5961 C CA . VAL A 1 776 ? 33.417 3.283 -14.339 1.00 85.19 776 VAL A CA 1
ATOM 5962 C C . VAL A 1 776 ? 31.987 3.805 -14.117 1.00 85.19 776 VAL A C 1
ATOM 5964 O O . VAL A 1 776 ? 31.025 3.062 -14.346 1.00 85.19 776 VAL A O 1
ATOM 5967 N N . PRO A 1 777 ? 31.789 5.057 -13.655 1.00 82.69 777 PRO A N 1
ATOM 5968 C CA . PRO A 1 777 ? 30.465 5.674 -13.661 1.00 82.69 777 PRO A CA 1
ATOM 5969 C C . PRO A 1 777 ? 29.888 5.671 -15.082 1.00 82.69 777 PRO A C 1
ATOM 5971 O O . PRO A 1 777 ? 30.591 6.029 -16.022 1.00 82.69 777 PRO A O 1
ATOM 5974 N N . MET A 1 778 ? 28.614 5.298 -15.259 1.00 80.31 778 MET A N 1
ATOM 5975 C CA . MET A 1 778 ? 28.025 5.138 -16.602 1.00 80.31 778 MET A CA 1
ATOM 5976 C C . MET A 1 778 ? 28.199 6.384 -17.478 1.00 80.31 778 MET A C 1
ATOM 5978 O O . MET A 1 778 ? 28.585 6.261 -18.633 1.00 80.31 778 MET A O 1
ATOM 5982 N N . THR A 1 779 ? 27.939 7.569 -16.928 1.00 79.94 779 THR A N 1
ATOM 5983 C CA . THR A 1 779 ? 28.046 8.834 -17.667 1.00 79.94 779 THR A CA 1
ATOM 5984 C C . THR A 1 779 ? 29.485 9.153 -18.067 1.00 79.94 779 THR A C 1
ATOM 5986 O O . THR A 1 779 ? 29.713 9.664 -19.154 1.00 79.94 779 THR A O 1
ATOM 5989 N N . VAL A 1 780 ? 30.469 8.776 -17.245 1.00 87.81 780 VAL A N 1
ATOM 5990 C CA . VAL A 1 780 ? 31.895 8.890 -17.593 1.00 87.81 780 VAL A CA 1
ATOM 5991 C C . VAL A 1 780 ? 32.261 7.899 -18.699 1.00 87.81 780 VAL A C 1
ATOM 5993 O O . VAL A 1 780 ? 32.977 8.262 -19.622 1.00 87.81 780 VAL A O 1
ATOM 5996 N N . GLY A 1 781 ? 31.737 6.670 -18.647 1.00 89.31 781 GLY A N 1
ATOM 5997 C CA . GLY A 1 781 ? 31.931 5.672 -19.702 1.00 89.31 781 GLY A CA 1
ATOM 5998 C C . GLY A 1 781 ? 31.321 6.097 -21.041 1.00 89.31 781 GLY A C 1
ATOM 5999 O O . GLY A 1 781 ? 31.982 5.991 -22.064 1.00 89.31 781 GLY A O 1
ATOM 6000 N N . LEU A 1 782 ? 30.097 6.635 -21.037 1.00 87.50 782 LEU A N 1
ATOM 6001 C CA . LEU A 1 782 ? 29.453 7.202 -22.230 1.00 87.50 782 LEU A CA 1
ATOM 6002 C C . LEU A 1 782 ? 30.239 8.399 -22.772 1.00 87.50 782 LEU A C 1
ATOM 6004 O O . LEU A 1 782 ? 30.479 8.470 -23.973 1.00 87.50 782 LEU A O 1
ATOM 6008 N N . CYS A 1 783 ? 30.685 9.298 -21.890 1.00 89.81 783 CYS A N 1
ATOM 6009 C CA . CYS A 1 783 ? 31.529 10.427 -22.271 1.00 89.81 783 CYS A CA 1
ATOM 6010 C C . CYS A 1 783 ? 32.848 9.954 -22.903 1.00 89.81 783 CYS A C 1
ATOM 6012 O O . CYS A 1 783 ? 33.251 10.486 -23.932 1.00 89.81 783 CYS A O 1
ATOM 6014 N N . LEU A 1 784 ? 33.470 8.900 -22.358 1.00 92.81 784 LEU A N 1
ATOM 6015 C CA . LEU A 1 784 ? 34.667 8.287 -22.936 1.00 92.81 784 LEU A CA 1
ATOM 6016 C C . LEU A 1 784 ? 34.381 7.628 -24.293 1.00 92.81 784 LEU A C 1
ATOM 6018 O O . LEU A 1 784 ? 35.183 7.760 -25.211 1.00 92.81 784 LEU A O 1
ATOM 6022 N N . GLY A 1 785 ? 33.239 6.953 -24.443 1.00 90.19 785 GLY A N 1
ATOM 6023 C CA . GLY A 1 785 ? 32.804 6.372 -25.716 1.00 90.19 785 GLY A CA 1
ATOM 6024 C C . GLY A 1 785 ? 32.636 7.429 -26.804 1.00 90.19 785 GLY A C 1
ATOM 6025 O O . GLY A 1 785 ? 33.143 7.271 -27.913 1.00 90.19 785 GLY A O 1
ATOM 6026 N N . VAL A 1 786 ? 32.009 8.555 -26.464 1.00 89.88 786 VAL A N 1
ATOM 6027 C CA . VAL A 1 786 ? 31.920 9.714 -27.357 1.00 89.88 786 VAL A CA 1
ATOM 6028 C C . VAL A 1 786 ? 33.308 10.278 -27.653 1.00 89.88 786 VAL A C 1
ATOM 6030 O O . VAL A 1 786 ? 33.658 10.410 -28.821 1.00 89.88 786 VAL A O 1
ATOM 6033 N N . ALA A 1 787 ? 34.133 10.523 -26.629 1.00 92.19 787 ALA A N 1
ATOM 6034 C CA . ALA A 1 787 ? 35.498 11.019 -26.802 1.00 92.19 787 ALA A CA 1
ATOM 6035 C C . ALA A 1 787 ? 36.317 10.118 -27.740 1.00 92.19 787 ALA A C 1
ATOM 6037 O O . ALA A 1 787 ? 36.969 10.623 -28.642 1.00 92.19 787 ALA A O 1
ATOM 6038 N N . SER A 1 788 ? 36.201 8.791 -27.623 1.00 91.75 788 SER A N 1
ATOM 6039 C CA . SER A 1 788 ? 36.913 7.837 -28.486 1.00 91.75 788 SER A CA 1
ATOM 6040 C C . SER A 1 788 ? 36.544 7.906 -29.972 1.00 91.75 788 SER A C 1
ATOM 6042 O O . SER A 1 788 ? 37.267 7.358 -30.798 1.00 91.75 788 SER A O 1
ATOM 6044 N N . ASN A 1 789 ? 35.456 8.599 -30.317 1.00 87.94 789 ASN A N 1
ATOM 6045 C CA . ASN A 1 789 ? 35.019 8.843 -31.691 1.00 87.94 789 ASN A CA 1
ATOM 6046 C C . ASN A 1 789 ? 35.280 10.291 -32.154 1.00 87.94 789 ASN A C 1
ATOM 6048 O O . ASN A 1 789 ? 35.085 10.603 -33.326 1.00 87.94 789 ASN A O 1
ATOM 6052 N N . ILE A 1 790 ? 35.769 11.172 -31.274 1.00 88.88 790 ILE A N 1
ATOM 6053 C CA . ILE A 1 790 ? 36.188 12.531 -31.631 1.00 88.88 790 ILE A CA 1
ATOM 6054 C C . ILE A 1 790 ? 37.675 12.503 -31.968 1.00 88.88 790 ILE A C 1
ATOM 6056 O O . ILE A 1 790 ? 38.517 12.272 -31.095 1.00 88.88 790 ILE A O 1
ATOM 6060 N N . LYS A 1 791 ? 37.984 12.775 -33.236 1.00 90.56 791 LYS A N 1
ATOM 6061 C CA . LYS A 1 791 ? 39.347 12.782 -33.766 1.00 90.56 791 LYS A CA 1
ATOM 6062 C C . LYS A 1 791 ? 40.299 13.614 -32.895 1.00 90.56 791 LYS A C 1
ATOM 6064 O O . LYS A 1 791 ? 39.935 14.688 -32.421 1.00 90.56 791 LYS A O 1
ATOM 6069 N N . ASP A 1 792 ? 41.515 13.103 -32.724 1.00 93.25 792 ASP A N 1
ATOM 6070 C CA . ASP A 1 792 ? 42.640 13.739 -32.031 1.00 93.25 792 ASP A CA 1
ATOM 6071 C C . ASP A 1 792 ? 42.471 13.913 -30.507 1.00 93.25 792 ASP A C 1
ATOM 6073 O O . ASP A 1 792 ? 43.405 14.364 -29.846 1.00 93.25 792 ASP A O 1
ATOM 6077 N N . THR A 1 793 ? 41.342 13.510 -29.906 1.00 96.19 793 THR A N 1
ATOM 6078 C CA . THR A 1 793 ? 41.246 13.421 -28.437 1.00 96.19 793 THR A CA 1
ATOM 6079 C C . THR A 1 793 ? 42.154 12.318 -27.888 1.00 96.19 793 THR A C 1
ATOM 6081 O O . THR A 1 793 ? 42.473 11.347 -28.579 1.00 96.19 793 THR A O 1
ATOM 6084 N N . LEU A 1 794 ? 42.516 12.406 -26.602 1.00 96.94 794 LEU A N 1
ATOM 6085 C CA . LEU A 1 794 ? 43.344 11.390 -25.939 1.00 96.94 794 LEU A CA 1
ATOM 6086 C C . LEU A 1 794 ? 42.734 9.985 -26.037 1.00 96.94 794 LEU A C 1
ATOM 6088 O O . LEU A 1 794 ? 43.435 9.009 -26.294 1.00 96.94 794 LEU A O 1
ATOM 6092 N N . ALA A 1 795 ? 41.414 9.891 -25.867 1.00 94.69 795 ALA A N 1
ATOM 6093 C CA . ALA A 1 795 ? 40.689 8.633 -25.975 1.00 94.69 795 ALA A CA 1
ATOM 6094 C C . ALA A 1 795 ? 40.705 8.079 -27.407 1.00 94.69 795 ALA A C 1
ATOM 6096 O O . ALA A 1 795 ? 40.902 6.879 -27.586 1.00 94.69 795 ALA A O 1
ATOM 6097 N N . TRP A 1 796 ? 40.515 8.936 -28.417 1.00 93.50 796 TRP A N 1
ATOM 6098 C CA . TRP A 1 796 ? 40.556 8.528 -29.822 1.00 93.50 796 TRP A CA 1
ATOM 6099 C C . TRP A 1 796 ? 41.932 7.981 -30.198 1.00 93.50 796 TRP A C 1
ATOM 6101 O O . TRP A 1 796 ? 42.000 6.898 -30.769 1.00 93.50 796 TRP A O 1
ATOM 6111 N N . ASN A 1 797 ? 43.017 8.651 -29.796 1.00 93.94 797 ASN A N 1
ATOM 6112 C CA . ASN A 1 797 ? 44.385 8.198 -30.069 1.00 93.94 797 ASN A CA 1
ATOM 6113 C C . ASN A 1 797 ? 44.633 6.777 -29.532 1.00 93.94 797 ASN A C 1
ATOM 6115 O O . ASN A 1 797 ? 45.021 5.895 -30.297 1.00 93.94 797 ASN A O 1
ATOM 6119 N N . ILE A 1 798 ? 44.320 6.532 -28.252 1.00 93.25 798 ILE A N 1
ATOM 6120 C CA . ILE A 1 798 ? 44.507 5.214 -27.620 1.00 93.25 798 ILE A CA 1
ATOM 6121 C C . ILE A 1 798 ? 43.680 4.134 -28.331 1.00 93.25 798 ILE A C 1
ATOM 6123 O O . ILE A 1 798 ? 44.172 3.038 -28.603 1.00 93.25 798 ILE A O 1
ATOM 6127 N N . VAL A 1 799 ? 42.414 4.426 -28.647 1.00 90.38 799 VAL A N 1
ATOM 6128 C CA . VAL A 1 799 ? 41.522 3.449 -29.287 1.00 90.38 799 VAL A CA 1
ATOM 6129 C C . VAL A 1 799 ? 41.958 3.149 -30.723 1.00 90.38 799 VAL A C 1
ATOM 6131 O O . VAL A 1 799 ? 41.942 1.986 -31.121 1.00 90.38 799 VAL A O 1
ATOM 6134 N N . GLN A 1 800 ? 42.385 4.153 -31.495 1.00 88.06 800 GLN A N 1
ATOM 6135 C CA . GLN A 1 800 ? 42.895 3.940 -32.853 1.00 88.06 800 GLN A CA 1
ATOM 6136 C C . GLN A 1 800 ? 44.171 3.102 -32.857 1.00 88.06 800 GLN A C 1
ATOM 6138 O O . GLN A 1 800 ? 44.288 2.184 -33.666 1.00 88.06 800 GLN A O 1
ATOM 6143 N N . GLU A 1 801 ? 45.100 3.360 -31.939 1.00 86.06 801 GLU A N 1
ATOM 6144 C CA . GLU A 1 801 ? 46.320 2.563 -31.802 1.00 86.06 801 GLU A CA 1
ATOM 6145 C C . GLU A 1 801 ? 45.989 1.108 -31.440 1.00 86.06 801 GLU A C 1
ATOM 6147 O O . GLU A 1 801 ? 46.388 0.174 -32.143 1.00 86.06 801 GLU A O 1
ATOM 6152 N N . SER A 1 802 ? 45.134 0.915 -30.435 1.00 84.38 802 SER A N 1
ATOM 6153 C CA . SER A 1 802 ? 44.663 -0.400 -29.993 1.00 84.38 802 SER A CA 1
ATOM 6154 C C . SER A 1 802 ? 43.945 -1.190 -31.097 1.00 84.38 802 SER A C 1
ATOM 6156 O O . SER A 1 802 ? 44.170 -2.393 -31.246 1.00 84.38 802 SER A O 1
ATOM 6158 N N . ARG A 1 803 ? 43.127 -0.525 -31.924 1.00 83.69 803 ARG A N 1
ATOM 6159 C CA . ARG A 1 803 ? 42.432 -1.152 -33.059 1.00 83.69 803 ARG A CA 1
ATOM 6160 C C . ARG A 1 803 ? 43.337 -1.365 -34.262 1.00 83.69 803 ARG A C 1
ATOM 6162 O O . ARG A 1 803 ? 43.199 -2.383 -34.915 1.00 83.69 803 ARG A O 1
ATOM 6169 N N . SER A 1 804 ? 44.308 -0.491 -34.533 1.00 76.38 804 SER A N 1
ATOM 6170 C CA . SER A 1 804 ? 45.251 -0.658 -35.654 1.00 76.38 804 SER A CA 1
ATOM 6171 C C . SER A 1 804 ? 46.106 -1.927 -35.539 1.00 76.38 804 SER A C 1
ATOM 6173 O O . SER A 1 804 ? 46.550 -2.484 -36.544 1.00 76.38 804 SER A O 1
ATOM 6175 N N . THR A 1 805 ? 46.292 -2.422 -34.313 1.00 67.88 805 THR A N 1
ATOM 6176 C CA . THR A 1 805 ? 47.002 -3.674 -34.028 1.00 67.88 805 THR A CA 1
ATOM 6177 C C . THR A 1 805 ? 46.117 -4.927 -34.166 1.00 67.88 805 THR A C 1
ATOM 6179 O O . THR A 1 805 ? 46.627 -6.043 -34.054 1.00 67.88 805 THR A O 1
ATOM 6182 N N . ARG A 1 806 ? 44.811 -4.783 -34.465 1.00 66.56 806 ARG A N 1
ATOM 6183 C CA . ARG A 1 806 ? 43.835 -5.877 -34.653 1.00 66.56 806 ARG A CA 1
ATOM 6184 C C . ARG A 1 806 ? 43.045 -5.696 -35.960 1.00 66.56 806 ARG A C 1
ATOM 6186 O O . ARG A 1 806 ? 42.747 -4.593 -36.386 1.00 66.56 806 ARG A O 1
ATOM 6193 N N . LEU A 1 807 ? 42.655 -6.782 -36.626 1.00 53.47 807 LEU A N 1
ATOM 6194 C CA . LEU A 1 807 ? 41.726 -6.706 -37.766 1.00 53.47 807 LEU A CA 1
ATOM 6195 C C . LEU A 1 807 ? 40.293 -6.494 -37.233 1.00 53.47 807 LEU A C 1
ATOM 6197 O O . LEU A 1 807 ? 39.567 -7.473 -37.077 1.00 53.47 807 LEU A O 1
ATOM 6201 N N . SER A 1 808 ? 39.901 -5.258 -36.897 1.00 54.66 808 SER A N 1
ATOM 6202 C CA . SER A 1 808 ? 38.550 -4.933 -36.397 1.00 54.66 808 SER A CA 1
ATOM 6203 C C . SER A 1 808 ? 37.787 -3.960 -37.311 1.00 54.66 808 SER A C 1
ATOM 6205 O O . SER A 1 808 ? 38.384 -3.196 -38.071 1.00 54.66 808 SER A O 1
ATOM 6207 N N . ASN A 1 809 ? 36.450 -4.021 -37.275 1.00 54.44 809 ASN A N 1
ATOM 6208 C CA . ASN A 1 809 ? 35.566 -3.138 -38.048 1.00 54.44 809 ASN A CA 1
ATOM 6209 C C . ASN A 1 809 ? 35.374 -1.789 -37.328 1.00 54.44 809 ASN A C 1
ATOM 6211 O O . ASN A 1 809 ? 35.354 -1.730 -36.100 1.00 54.44 809 ASN A O 1
ATOM 6215 N N . SER A 1 810 ? 35.173 -0.703 -38.083 1.00 51.44 810 SER A N 1
ATOM 6216 C CA . SER A 1 810 ? 35.028 0.662 -37.544 1.00 51.44 810 SER A CA 1
ATOM 6217 C C . SER A 1 810 ? 33.784 0.883 -36.671 1.00 51.44 810 SER A C 1
ATOM 6219 O O . SER A 1 810 ? 33.818 1.754 -35.808 1.00 51.44 810 SER A O 1
ATOM 6221 N N . ASP A 1 811 ? 32.729 0.080 -36.849 1.00 54.91 811 ASP A N 1
ATOM 6222 C CA . ASP A 1 811 ? 31.426 0.225 -36.166 1.00 54.91 811 ASP A CA 1
ATOM 6223 C C . ASP A 1 811 ? 31.335 -0.523 -34.818 1.00 54.91 811 ASP A C 1
ATOM 6225 O O . ASP A 1 811 ? 30.258 -0.673 -34.237 1.00 54.91 811 ASP A O 1
ATOM 6229 N N . GLU A 1 812 ? 32.454 -1.044 -34.313 1.00 68.81 812 GLU A N 1
ATOM 6230 C CA . GLU A 1 812 ? 32.491 -1.815 -33.070 1.00 68.81 812 GLU A CA 1
ATOM 6231 C C . GLU A 1 812 ? 32.440 -0.899 -31.830 1.00 68.81 812 GLU A C 1
ATOM 6233 O O . GLU A 1 812 ? 33.100 0.146 -31.780 1.00 68.81 812 GLU A O 1
ATOM 6238 N N . LEU A 1 813 ? 31.667 -1.292 -30.808 1.00 82.38 813 LEU A N 1
ATOM 6239 C CA . LEU A 1 813 ? 31.601 -0.583 -29.523 1.00 82.38 813 LEU A CA 1
ATOM 6240 C C . LEU A 1 813 ? 32.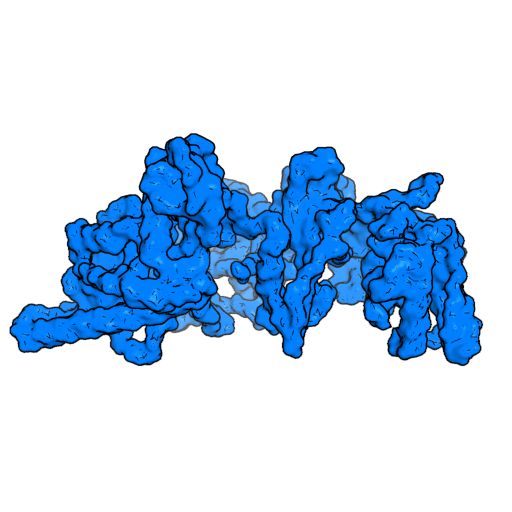998 -0.487 -28.897 1.00 82.38 813 LEU A C 1
ATOM 6242 O O . LEU A 1 813 ? 33.766 -1.445 -28.934 1.00 82.38 813 LEU A O 1
ATOM 6246 N N . THR A 1 814 ? 33.316 0.651 -28.286 1.00 87.62 814 THR A N 1
ATOM 6247 C CA . THR A 1 814 ? 34.565 0.841 -27.548 1.00 87.62 814 THR A CA 1
ATOM 6248 C C . THR A 1 814 ? 34.530 -0.002 -26.275 1.00 87.62 814 THR A C 1
ATOM 6250 O O . THR A 1 814 ? 33.740 0.275 -25.364 1.00 87.62 814 THR A O 1
ATOM 6253 N N . ARG A 1 815 ? 35.390 -1.025 -26.188 1.00 88.88 815 ARG A N 1
ATOM 6254 C CA . ARG A 1 815 ? 35.507 -1.876 -24.994 1.00 88.88 815 ARG A CA 1
ATOM 6255 C C . ARG A 1 815 ? 36.435 -1.238 -23.968 1.00 88.88 815 ARG A C 1
ATOM 6257 O O . ARG A 1 815 ? 37.656 -1.233 -24.120 1.00 88.88 815 ARG A O 1
ATOM 6264 N N . ILE A 1 816 ? 35.852 -0.742 -22.883 1.00 90.81 816 ILE A N 1
ATOM 6265 C CA . ILE A 1 816 ? 36.545 -0.052 -21.796 1.00 90.81 816 ILE A CA 1
ATOM 6266 C C . ILE A 1 816 ? 36.815 -1.022 -20.647 1.00 90.81 816 ILE A C 1
ATOM 6268 O O . ILE A 1 816 ? 35.887 -1.632 -20.113 1.00 90.81 816 ILE A O 1
ATOM 6272 N N . ARG A 1 817 ? 38.062 -1.102 -20.181 1.00 91.44 817 ARG A N 1
ATOM 6273 C CA . ARG A 1 817 ? 38.417 -1.767 -18.920 1.00 91.44 817 ARG A CA 1
ATOM 6274 C C . ARG A 1 817 ? 38.500 -0.777 -17.769 1.00 91.44 817 ARG A C 1
ATOM 6276 O O . ARG A 1 817 ? 39.159 0.245 -17.869 1.00 91.44 817 ARG A O 1
ATOM 6283 N N . HIS A 1 818 ? 37.907 -1.130 -16.641 1.00 90.94 818 HIS A N 1
ATOM 6284 C CA . HIS A 1 818 ? 37.966 -0.403 -15.375 1.00 90.94 818 HIS A CA 1
ATOM 6285 C C . HIS A 1 818 ? 38.356 -1.365 -14.232 1.00 90.94 818 HIS A C 1
ATOM 6287 O O . HIS A 1 818 ? 38.358 -2.577 -14.449 1.00 90.94 818 HIS A O 1
ATOM 6293 N N . PRO A 1 819 ? 38.616 -0.901 -12.990 1.00 87.12 819 PRO A N 1
ATOM 6294 C CA . PRO A 1 819 ? 39.140 -1.769 -11.922 1.00 87.12 819 PRO A CA 1
ATOM 6295 C C . PRO A 1 819 ? 38.292 -3.020 -11.640 1.00 87.12 819 PRO A C 1
ATOM 6297 O O . PRO A 1 819 ? 38.823 -4.090 -11.371 1.00 87.12 819 PRO A O 1
ATOM 6300 N N . GLY A 1 820 ? 36.966 -2.897 -11.733 1.00 81.62 820 GLY A N 1
ATOM 6301 C CA . GLY A 1 820 ? 36.037 -4.013 -11.546 1.00 81.62 820 GLY A CA 1
ATOM 6302 C C . GLY A 1 820 ? 35.767 -4.919 -12.758 1.00 81.62 820 GLY A C 1
ATOM 6303 O O . GLY A 1 820 ? 34.984 -5.847 -12.593 1.00 81.62 820 GLY A O 1
ATOM 6304 N N . GLY A 1 821 ? 36.318 -4.661 -13.955 1.00 86.69 821 GLY A N 1
ATOM 6305 C CA . GLY A 1 821 ? 36.047 -5.449 -15.173 1.00 86.69 821 GLY A CA 1
ATOM 6306 C C . GLY A 1 821 ? 35.945 -4.620 -16.460 1.00 86.69 821 GLY A C 1
ATOM 6307 O O . GLY A 1 821 ? 36.679 -3.651 -16.626 1.00 86.69 821 GLY A O 1
ATOM 6308 N N . THR A 1 822 ? 35.068 -5.005 -17.392 1.00 87.19 822 THR A N 1
ATOM 6309 C CA . THR A 1 822 ? 34.909 -4.343 -18.702 1.00 87.19 822 THR A CA 1
ATOM 6310 C C . THR A 1 822 ? 33.479 -3.873 -18.962 1.00 87.19 822 THR A C 1
ATOM 6312 O O . THR A 1 822 ? 32.522 -4.473 -18.470 1.00 87.19 822 THR A O 1
ATOM 6315 N N . VAL A 1 823 ? 33.333 -2.823 -19.773 1.00 85.81 823 VAL A N 1
ATOM 6316 C CA . VAL A 1 823 ? 32.054 -2.315 -20.282 1.00 85.81 823 VAL A CA 1
ATOM 6317 C C . VAL A 1 823 ? 32.202 -1.864 -21.734 1.00 85.81 823 VAL A C 1
ATOM 6319 O O . VAL A 1 823 ? 33.210 -1.261 -22.090 1.00 85.81 823 VAL A O 1
ATOM 6322 N N . ASP A 1 824 ? 31.180 -2.118 -22.545 1.00 85.81 824 ASP A N 1
ATOM 6323 C CA . ASP A 1 824 ? 31.142 -1.714 -23.950 1.00 85.81 824 ASP A CA 1
ATOM 6324 C C . ASP A 1 824 ? 30.256 -0.464 -24.101 1.00 85.81 824 ASP A C 1
ATOM 6326 O O . ASP A 1 824 ? 29.135 -0.410 -23.576 1.00 85.81 824 ASP A O 1
ATOM 6330 N N . VAL A 1 825 ? 30.763 0.557 -24.795 1.00 85.12 825 VAL A N 1
ATOM 6331 C CA . VAL A 1 825 ? 30.057 1.824 -25.053 1.00 85.12 825 VAL A CA 1
ATOM 6332 C C . VAL A 1 825 ? 30.139 2.201 -26.527 1.00 85.12 825 VAL A C 1
ATOM 6334 O O . VAL A 1 825 ? 31.128 1.919 -27.191 1.00 85.12 825 VAL A O 1
ATOM 6337 N N . GLY A 1 826 ? 29.106 2.851 -27.049 1.00 80.44 826 GLY A N 1
ATOM 6338 C CA . GLY A 1 826 ? 29.059 3.310 -28.436 1.00 80.44 826 GLY A CA 1
ATOM 6339 C C . GLY A 1 826 ? 28.676 4.776 -28.530 1.00 80.44 826 GLY A C 1
ATOM 6340 O O . GLY A 1 826 ? 28.037 5.315 -27.626 1.00 80.44 826 GLY A O 1
ATOM 6341 N N . ALA A 1 827 ? 29.028 5.408 -29.642 1.00 83.50 827 ALA A N 1
ATOM 6342 C CA . ALA A 1 827 ? 28.542 6.729 -30.009 1.00 83.50 827 ALA A CA 1
ATOM 6343 C C . ALA A 1 827 ? 28.239 6.753 -31.511 1.00 83.50 827 ALA A C 1
ATOM 6345 O O . ALA A 1 827 ? 29.017 6.210 -32.291 1.00 83.50 827 ALA A O 1
ATOM 6346 N N . SER A 1 828 ? 27.114 7.358 -31.896 1.00 80.75 828 SER A N 1
ATOM 6347 C CA . SER A 1 828 ? 26.821 7.723 -33.285 1.00 80.75 828 SER A CA 1
ATOM 6348 C C . SER A 1 828 ? 27.172 9.192 -33.467 1.00 80.75 828 SER A C 1
ATOM 6350 O O . SER A 1 828 ? 26.718 10.036 -32.688 1.00 80.75 828 SER A O 1
ATOM 6352 N N . ILE A 1 829 ? 27.998 9.485 -34.467 1.00 77.25 829 ILE A N 1
ATOM 6353 C CA . ILE A 1 829 ? 28.360 10.843 -34.870 1.00 77.25 829 ILE A CA 1
ATOM 6354 C C . ILE A 1 829 ? 27.909 11.007 -36.316 1.00 77.25 829 ILE A C 1
ATOM 6356 O O . ILE A 1 829 ? 28.208 10.155 -37.155 1.00 77.25 829 ILE A O 1
ATOM 6360 N N . ASP A 1 830 ? 27.175 12.076 -36.599 1.00 75.69 830 ASP A N 1
ATOM 6361 C CA . ASP A 1 830 ? 26.706 12.354 -37.950 1.00 75.69 830 ASP A CA 1
ATOM 6362 C C . ASP A 1 830 ? 27.842 12.857 -38.863 1.00 75.69 830 ASP A C 1
ATOM 6364 O O . ASP A 1 830 ? 28.978 13.111 -38.454 1.00 75.69 830 ASP A O 1
ATOM 6368 N N . SER A 1 831 ? 27.523 13.066 -40.140 1.00 68.00 831 SER A N 1
ATOM 6369 C CA . SER A 1 831 ? 28.473 13.623 -41.111 1.00 68.00 831 SER A CA 1
ATOM 6370 C C . SER A 1 831 ? 28.918 15.064 -40.816 1.00 68.00 831 SER A C 1
ATOM 6372 O O . SER A 1 831 ? 29.860 15.541 -41.448 1.00 68.00 831 SER A O 1
ATOM 6374 N N . SER A 1 832 ? 28.232 15.771 -39.910 1.00 66.75 832 SER A N 1
ATOM 6375 C CA . SER A 1 832 ? 28.562 17.137 -39.492 1.00 66.75 832 SER A CA 1
ATOM 6376 C C . SER A 1 832 ? 29.507 17.179 -38.282 1.00 66.75 832 SER A C 1
ATOM 6378 O O . SER A 1 832 ? 30.078 18.231 -37.989 1.00 66.75 832 SER A O 1
ATOM 6380 N N . GLY A 1 833 ? 29.747 16.031 -37.638 1.00 65.62 833 GLY A N 1
ATOM 6381 C CA . GLY A 1 833 ? 30.557 15.913 -36.428 1.00 65.62 833 GLY A CA 1
ATOM 6382 C C . GLY A 1 833 ? 29.756 16.099 -35.136 1.00 65.62 833 GLY A C 1
ATOM 6383 O O . GLY A 1 833 ? 30.352 16.139 -34.057 1.00 65.62 833 GLY A O 1
ATOM 6384 N N . GLU A 1 834 ? 28.426 16.208 -35.216 1.00 75.94 834 GLU A N 1
ATOM 6385 C CA . GLU A 1 834 ? 27.548 16.243 -34.051 1.00 75.94 834 GLU A CA 1
ATOM 6386 C C . GLU A 1 834 ? 27.249 14.830 -33.543 1.00 75.94 834 GLU A C 1
ATOM 6388 O O . GLU A 1 834 ? 27.043 13.881 -34.298 1.00 75.94 834 GLU A O 1
ATOM 6393 N N . VAL A 1 835 ? 27.220 14.682 -32.218 1.00 80.75 835 VAL A N 1
ATOM 6394 C CA . VAL A 1 835 ? 26.927 13.397 -31.577 1.00 80.75 835 VAL A CA 1
ATOM 6395 C C . VAL A 1 835 ? 25.416 13.201 -31.564 1.00 80.75 835 VAL A C 1
ATOM 6397 O O . VAL A 1 835 ? 24.718 13.794 -30.738 1.00 80.75 835 VAL A O 1
ATOM 6400 N N . GLU A 1 836 ? 24.917 12.352 -32.456 1.00 82.69 836 GLU A N 1
ATOM 6401 C CA . GLU A 1 836 ? 23.498 12.000 -32.543 1.00 82.69 836 GLU A CA 1
ATOM 6402 C C . GLU A 1 836 ? 23.053 11.211 -31.316 1.00 82.69 836 GLU A C 1
ATOM 6404 O O . GLU A 1 836 ? 21.988 11.468 -30.749 1.00 82.69 836 GLU A O 1
ATOM 6409 N N . SER A 1 837 ? 23.876 10.252 -30.883 1.00 83.75 837 SER A N 1
ATOM 6410 C CA . SER A 1 837 ? 23.547 9.418 -29.739 1.00 83.75 837 SER A CA 1
ATOM 6411 C C . SER A 1 837 ? 24.756 8.787 -29.061 1.00 83.75 837 SER A C 1
ATOM 6413 O O . SER A 1 837 ? 25.805 8.578 -29.667 1.00 83.75 837 SER A O 1
ATOM 6415 N N . ALA A 1 838 ? 24.608 8.463 -27.776 1.00 84.81 838 ALA A N 1
ATOM 6416 C CA . ALA A 1 838 ? 25.562 7.632 -27.050 1.00 84.81 838 ALA A CA 1
ATOM 6417 C C . ALA A 1 838 ? 24.851 6.414 -26.462 1.00 84.81 838 ALA A C 1
ATOM 6419 O O . ALA A 1 838 ? 23.822 6.538 -25.793 1.00 84.81 838 ALA A O 1
ATOM 6420 N N . LYS A 1 839 ? 25.413 5.235 -26.721 1.00 87.06 839 LYS A N 1
ATOM 6421 C CA . LYS A 1 839 ? 24.843 3.933 -26.390 1.00 87.06 839 LYS A CA 1
ATOM 6422 C C . LYS A 1 839 ? 25.635 3.267 -25.282 1.00 87.06 839 LYS A C 1
ATOM 6424 O O . LYS A 1 839 ? 26.865 3.237 -25.302 1.00 87.06 839 LYS A O 1
ATOM 6429 N N . VAL A 1 840 ? 24.928 2.670 -24.334 1.00 85.94 840 VAL A N 1
ATOM 6430 C CA . VAL A 1 840 ? 25.529 1.783 -23.337 1.00 85.94 840 VAL A CA 1
ATOM 6431 C C . VAL A 1 840 ? 24.692 0.529 -23.194 1.00 85.94 840 VAL A C 1
ATOM 6433 O O . VAL A 1 840 ? 23.462 0.582 -23.144 1.00 85.94 840 VAL A O 1
ATOM 6436 N N . ILE A 1 841 ? 25.382 -0.603 -23.102 1.00 87.25 841 ILE A N 1
ATOM 6437 C CA . ILE A 1 841 ? 24.750 -1.882 -22.820 1.00 87.25 841 ILE A CA 1
ATOM 6438 C C . ILE A 1 841 ? 24.617 -2.055 -21.307 1.00 87.25 841 ILE A C 1
ATOM 6440 O O . ILE A 1 841 ? 25.550 -1.822 -20.532 1.00 87.25 841 ILE A O 1
ATOM 6444 N N . ARG A 1 842 ? 23.426 -2.466 -20.883 1.00 88.38 842 ARG A N 1
ATOM 6445 C CA . ARG A 1 842 ? 23.095 -2.841 -19.515 1.00 88.38 842 ARG A CA 1
ATOM 6446 C C . ARG A 1 842 ? 22.308 -4.136 -19.498 1.00 88.38 842 ARG A C 1
ATOM 6448 O O . ARG A 1 842 ? 21.899 -4.666 -20.523 1.00 88.38 842 ARG A O 1
ATOM 6455 N N . THR A 1 843 ? 22.111 -4.623 -18.289 1.00 89.44 843 THR A N 1
ATOM 6456 C CA . THR A 1 843 ? 21.225 -5.733 -17.978 1.00 89.44 843 THR A CA 1
ATOM 6457 C C . THR A 1 843 ? 20.373 -5.321 -16.792 1.00 89.44 843 THR A C 1
ATOM 6459 O O . THR A 1 843 ? 20.813 -4.519 -15.963 1.00 89.44 843 THR A O 1
ATOM 6462 N N . GLY A 1 844 ? 19.197 -5.910 -16.657 1.00 87.06 844 GLY A N 1
ATOM 6463 C CA . GLY A 1 844 ? 18.343 -5.702 -15.501 1.00 87.06 844 GLY A CA 1
ATOM 6464 C C . GLY A 1 844 ? 17.603 -6.976 -15.156 1.00 87.06 844 GLY A C 1
ATOM 6465 O O . GLY A 1 844 ? 17.323 -7.783 -16.032 1.00 87.06 844 GLY A O 1
ATOM 6466 N N . ARG A 1 845 ? 17.318 -7.164 -13.869 1.00 84.75 845 ARG A N 1
ATOM 6467 C CA . ARG A 1 845 ? 16.503 -8.269 -13.368 1.00 84.75 845 ARG A CA 1
ATOM 6468 C C . ARG A 1 845 ? 15.568 -7.732 -12.303 1.00 84.75 845 ARG A C 1
ATOM 6470 O O . ARG A 1 845 ? 15.970 -6.904 -11.482 1.00 84.75 845 ARG A O 1
ATOM 6477 N N . ARG A 1 846 ? 14.332 -8.223 -12.284 1.00 78.75 846 ARG A N 1
ATOM 6478 C CA . ARG A 1 846 ? 13.397 -7.907 -11.206 1.00 78.75 846 ARG A CA 1
ATOM 6479 C C . ARG A 1 846 ? 13.724 -8.776 -9.997 1.00 78.75 846 ARG A C 1
ATOM 6481 O O . ARG A 1 846 ? 13.495 -9.980 -10.018 1.00 78.75 846 ARG A O 1
ATOM 6488 N N . LEU A 1 847 ? 14.254 -8.163 -8.942 1.00 72.19 847 LEU A N 1
ATOM 6489 C CA . LEU A 1 847 ? 14.577 -8.876 -7.702 1.00 72.19 847 LEU A CA 1
ATOM 6490 C C . LEU A 1 847 ? 13.336 -9.073 -6.826 1.00 72.19 847 LEU A C 1
ATOM 6492 O O . LEU A 1 847 ? 13.082 -10.179 -6.365 1.00 72.19 847 LEU A O 1
ATOM 6496 N N . MET A 1 848 ? 12.538 -8.019 -6.652 1.00 69.06 848 MET A N 1
ATOM 6497 C CA . MET A 1 848 ? 11.316 -8.016 -5.847 1.00 69.06 848 MET A CA 1
ATOM 6498 C C . MET A 1 848 ? 10.311 -7.002 -6.406 1.00 69.06 848 MET A C 1
ATOM 6500 O O . MET A 1 848 ? 10.707 -6.007 -7.014 1.00 69.06 848 MET A O 1
ATOM 6504 N N . LYS A 1 849 ? 9.019 -7.256 -6.186 1.00 77.50 849 LYS A N 1
ATOM 6505 C CA . LYS A 1 849 ? 7.914 -6.309 -6.389 1.00 77.50 849 LYS A CA 1
ATOM 6506 C C . LYS A 1 849 ? 7.073 -6.322 -5.120 1.00 77.50 849 LYS A C 1
ATOM 6508 O O . LYS A 1 849 ? 6.851 -7.381 -4.540 1.00 77.50 849 LYS A O 1
ATOM 6513 N N . GLY A 1 850 ? 6.632 -5.158 -4.676 1.00 63.41 850 GLY A N 1
ATOM 6514 C CA . GLY A 1 850 ? 5.860 -5.032 -3.451 1.00 63.41 850 GLY A CA 1
ATOM 6515 C C . GLY A 1 850 ? 5.300 -3.631 -3.299 1.00 63.41 850 GLY A C 1
ATOM 6516 O O . GLY A 1 850 ? 5.639 -2.728 -4.063 1.00 63.41 850 GLY A O 1
ATOM 6517 N N . VAL A 1 851 ? 4.438 -3.470 -2.304 1.00 62.03 851 VAL A N 1
ATOM 6518 C CA . VAL A 1 851 ? 3.844 -2.185 -1.943 1.00 62.03 851 VAL A CA 1
ATOM 6519 C C . VAL A 1 851 ? 4.484 -1.723 -0.643 1.00 62.03 851 VAL A C 1
ATOM 6521 O O . VAL A 1 851 ? 4.602 -2.506 0.300 1.00 62.03 851 VAL A O 1
ATOM 6524 N N . VAL A 1 852 ? 4.911 -0.462 -0.596 1.00 51.62 852 VAL A N 1
ATOM 6525 C CA . VAL A 1 852 ? 5.438 0.153 0.624 1.00 51.62 852 VAL A CA 1
ATOM 6526 C C . VAL A 1 852 ? 4.368 1.064 1.208 1.00 51.62 852 VAL A C 1
ATOM 6528 O O . VAL A 1 852 ? 3.880 1.972 0.536 1.00 51.62 852 VAL A O 1
ATOM 6531 N N . TRP A 1 853 ? 4.006 0.807 2.462 1.00 47.59 853 TRP A N 1
ATOM 6532 C CA . TRP A 1 853 ? 3.122 1.659 3.249 1.00 47.59 853 TRP A CA 1
ATOM 6533 C C . TRP A 1 853 ? 3.964 2.731 3.930 1.00 47.59 853 TRP A C 1
ATOM 6535 O O . TRP A 1 853 ? 4.909 2.396 4.645 1.00 47.59 853 TRP A O 1
ATOM 6545 N N . TRP A 1 854 ? 3.627 3.994 3.687 1.00 46.59 854 TRP A N 1
ATOM 6546 C CA . TRP A 1 854 ? 4.260 5.149 4.311 1.00 46.59 854 TRP A CA 1
ATOM 6547 C C . TRP A 1 854 ? 3.223 5.999 5.034 1.00 46.59 854 TRP A C 1
ATOM 6549 O O . TRP A 1 854 ? 2.165 6.276 4.413 1.00 46.59 854 TRP A O 1
#